Protein AF-B3PMC3-F1 (afdb_monomer_lite)

Sequence (1223 aa):
MNRSKKKKNTIAALTISTALLVSSTISGILYIKHRNSMKYKTAHHEPAIQTMSEEERKILESLCKRIEKVTNNLVVLDQKANGQLTESTPSQLELAKTLDELKKQLEEANKIQKELENVQKFPELLSKLASLETIISKSKKTKQELEIRISESNNEIKKQINNIEKTLKVLDERVAIEYDAKNIDELKSIVEKLKALENDVKGIESLANAIESIYKQEAMNLSSAVAMALFDAKIKQNDLEKLLQTEAALFEKLKSELERSIHDLIETQTAANEASTIDDKTEKYKNFEQTIEKIEKKLIKINEDAQNLKEQTNKDDIAVSVNNLTKKLNDAKANLKDKNQQLDNDKETNNNDTEEIIKVANDAIKQADDAIKDPSNKEKIAKTEDDLNDAIQNLEEQKDNLVGDSKNLNKIIEKIQEIEQKQVDLARAIERQEQSEDDQAKELASEADNLKTKLELLSKGLDPFDASKEYENKIKVVENKITSLEEGILKANSEASKLKENPHLKTSYDTLVKFKDEIKSKIQSLKSQINDAKNNLKSEYSTLKSQSDKVKQNLKNANSYEKLVALKDVIGEENGDKLFGQIKKIIVNITKFDIDNEFKELFSDVKKLETELKTINEEIDEKLTSIQEKIAKLIEGLSHQKAQLEKNTKFENIADDDVDALKLAIDTLEKELDKANKFKNDAISKRNSDPKIKAESETNFQLLEQTIKSSQTILETKKQTLSTQKNINESKVTTALQNSSEAKKLIDEAIKLPETSGDKIKQVSNSIQKAKEVNIELEKTKKELINDKENEKKIENELKELNEKLEQAQNHLKVLEEGESQKLNNIKVKLEKIKNSLTKAKDNLESKIDLKDKEDANENLKKVIDKAKVDLQSQKNALSTLQEESKKQDGQNNVDTIENLIENLEKQYNDLKKKIDQDKAENKRKTNEALNVAQNILKKATEAIKKSNADDDKEKKLNEALQDLNNQKNIFSNLINDVLKNDSENSQKIIKKNKELLEKITRIDKSILEHKSWKDFVKNKIKEIAELNNKWLTTKANIDRLKVNLNSYQINGGESIKFWLELWSDLNNNYRKPFKKWVEIANDPKYNSELWDRFDKQGNTWGGYEIDGFYKNILIDYIKTLSKYLLSNQGNLVFNNSEKSKFDDLIGVIQNNNESWKMTSEEWKKFYSDIIRLFTSISKHDNNQTYLSAVIIELKKLMNVTVKEIKWSEQINPNYRSFLNFG

Structure (mmCIF, N/CA/C/O backbone):
data_AF-B3PMC3-F1
#
_entry.id   AF-B3PMC3-F1
#
loop_
_atom_site.group_PDB
_atom_site.id
_atom_site.type_symbol
_atom_site.label_atom_id
_atom_site.label_alt_id
_atom_site.label_comp_id
_atom_site.label_asym_id
_atom_site.label_entity_id
_atom_site.label_seq_id
_atom_site.pdbx_PDB_ins_code
_atom_site.Cartn_x
_atom_site.Cartn_y
_atom_site.Cartn_z
_atom_site.occupancy
_atom_site.B_iso_or_equiv
_atom_site.auth_seq_id
_atom_site.auth_comp_id
_atom_site.auth_asym_id
_atom_site.auth_atom_id
_atom_site.pdbx_PDB_model_num
ATOM 1 N N . MET A 1 1 ? 35.800 -28.633 39.857 1.00 32.38 1 MET A N 1
ATOM 2 C CA . MET A 1 1 ? 37.085 -29.355 39.670 1.00 32.38 1 MET A CA 1
ATOM 3 C C . MET A 1 1 ? 36.782 -30.794 39.238 1.00 32.38 1 MET A C 1
ATOM 5 O O . MET A 1 1 ? 35.713 -31.274 39.569 1.00 32.38 1 MET A O 1
ATOM 9 N N . ASN A 1 2 ? 37.667 -31.433 38.463 1.00 28.02 2 ASN A N 1
ATOM 10 C CA . ASN A 1 2 ? 37.702 -32.857 38.057 1.00 28.02 2 ASN A CA 1
ATOM 11 C C . ASN A 1 2 ? 36.475 -33.803 38.247 1.00 28.02 2 ASN A C 1
ATOM 13 O O . ASN A 1 2 ? 36.180 -34.262 39.340 1.00 28.02 2 ASN A O 1
ATOM 17 N N . ARG A 1 3 ? 36.003 -34.325 37.102 1.00 28.84 3 ARG A N 1
ATOM 18 C CA . ARG A 1 3 ? 35.857 -35.771 36.796 1.00 28.84 3 ARG A CA 1
ATOM 19 C C . ARG A 1 3 ? 34.943 -36.680 37.665 1.00 28.84 3 ARG A C 1
ATOM 21 O O . ARG A 1 3 ? 35.450 -37.473 38.448 1.00 28.84 3 ARG A O 1
ATOM 28 N N . SER A 1 4 ? 33.753 -36.931 37.097 1.00 31.25 4 SER A N 1
ATOM 29 C CA . SER A 1 4 ? 33.357 -38.263 36.559 1.00 31.25 4 SER A CA 1
ATOM 30 C C . SER A 1 4 ? 32.906 -39.368 37.555 1.00 31.25 4 SER A C 1
ATOM 32 O O . SER A 1 4 ? 33.148 -39.257 38.743 1.00 31.25 4 SER A O 1
ATOM 34 N N . LYS A 1 5 ? 32.263 -40.483 37.150 1.00 34.94 5 LYS A N 1
ATOM 35 C CA . LYS A 1 5 ? 32.145 -41.105 35.809 1.00 34.94 5 LYS A CA 1
ATOM 36 C C . LYS A 1 5 ? 31.006 -42.141 35.751 1.00 34.94 5 LYS A C 1
ATOM 38 O O . LYS A 1 5 ? 30.934 -42.968 36.652 1.00 34.94 5 LYS A O 1
ATOM 43 N N . LYS A 1 6 ? 30.389 -42.291 34.562 1.00 35.09 6 LYS A N 1
ATOM 44 C CA . LYS A 1 6 ? 29.767 -43.551 34.066 1.00 35.09 6 LYS A CA 1
ATOM 45 C C . LYS A 1 6 ? 28.501 -44.013 34.848 1.00 35.09 6 LYS A C 1
ATOM 47 O O . LYS A 1 6 ? 28.249 -43.548 35.941 1.00 35.09 6 LYS A O 1
ATOM 52 N N . LYS A 1 7 ? 27.634 -44.894 34.325 1.00 32.88 7 LYS A N 1
ATOM 53 C CA . LYS A 1 7 ? 27.788 -45.959 33.307 1.00 32.88 7 LYS A CA 1
ATOM 54 C C . LYS A 1 7 ? 26.506 -46.081 32.442 1.00 32.88 7 LYS A C 1
ATOM 56 O O . LYS A 1 7 ? 25.456 -46.301 33.019 1.00 32.88 7 LYS A O 1
ATOM 61 N N . LYS A 1 8 ? 26.698 -46.186 31.111 1.00 33.25 8 LYS A N 1
ATOM 62 C CA . LYS A 1 8 ? 26.080 -47.195 30.200 1.00 33.25 8 LYS A CA 1
ATOM 63 C C . LYS A 1 8 ? 24.560 -47.099 29.925 1.00 33.25 8 LYS A C 1
ATOM 65 O O . LYS A 1 8 ? 23.857 -46.438 30.663 1.00 33.25 8 LYS A O 1
ATOM 70 N N . ASN A 1 9 ? 23.985 -47.709 28.878 1.00 29.28 9 ASN A N 1
ATOM 71 C CA . ASN A 1 9 ? 24.413 -48.628 27.788 1.00 29.28 9 ASN A CA 1
ATOM 72 C C . ASN A 1 9 ? 23.395 -48.411 26.612 1.00 29.28 9 ASN A C 1
ATOM 74 O O . ASN A 1 9 ? 22.323 -47.893 26.887 1.00 29.28 9 ASN A O 1
ATOM 78 N N . THR A 1 10 ? 23.531 -48.841 25.348 1.00 31.22 10 THR A N 1
ATOM 79 C CA . THR A 1 10 ? 24.672 -49.216 24.488 1.00 31.22 10 THR A CA 1
ATOM 80 C C . THR A 1 10 ? 24.152 -49.491 23.060 1.00 31.22 10 THR A C 1
ATOM 82 O O . THR A 1 10 ? 23.170 -50.200 22.907 1.00 31.22 10 THR A O 1
ATOM 85 N N . ILE A 1 11 ? 24.820 -48.909 22.055 1.00 30.14 11 ILE A N 1
ATOM 86 C CA . ILE A 1 11 ? 25.280 -49.502 20.776 1.00 30.14 11 ILE A CA 1
ATOM 87 C C . ILE A 1 11 ? 24.424 -50.623 20.140 1.00 30.14 11 ILE A C 1
ATOM 89 O O . ILE A 1 11 ? 24.364 -51.714 20.698 1.00 30.14 11 ILE A O 1
ATOM 93 N N . ALA A 1 12 ? 23.992 -50.425 18.882 1.00 26.56 12 ALA A N 1
ATOM 94 C CA . ALA A 1 12 ? 24.456 -51.194 17.702 1.00 26.56 12 ALA A CA 1
ATOM 95 C C . ALA A 1 12 ? 23.782 -50.724 16.383 1.00 26.56 12 ALA A C 1
ATOM 97 O O . ALA A 1 12 ? 22.643 -50.281 16.434 1.00 26.56 12 ALA A O 1
ATOM 98 N N . ALA A 1 13 ? 24.370 -50.829 15.179 1.00 26.39 13 ALA A N 1
ATOM 99 C CA . ALA A 1 13 ? 25.782 -50.960 14.774 1.00 26.39 13 ALA A CA 1
ATOM 100 C C . ALA A 1 13 ? 25.938 -50.851 13.225 1.00 26.39 13 ALA A C 1
ATOM 102 O O . ALA A 1 13 ? 25.211 -51.548 12.535 1.00 26.39 13 ALA A O 1
ATOM 103 N N . LEU A 1 14 ? 26.921 -50.053 12.748 1.00 29.80 14 LEU A N 1
ATOM 104 C CA . LEU A 1 14 ? 28.018 -50.383 11.784 1.00 29.80 14 LEU A CA 1
ATOM 105 C C . LEU A 1 14 ? 27.677 -50.972 10.371 1.00 29.80 14 LEU A C 1
ATOM 107 O O . LEU A 1 14 ? 26.610 -51.523 10.171 1.00 29.80 14 LEU A O 1
ATOM 111 N N . THR A 1 15 ? 28.506 -50.949 9.303 1.00 29.77 15 THR A N 1
ATOM 112 C CA . THR A 1 15 ? 29.877 -50.446 8.947 1.00 29.77 15 THR A CA 1
ATOM 113 C C . THR A 1 15 ? 29.912 -50.204 7.394 1.00 29.77 15 THR A C 1
ATOM 115 O O . THR A 1 15 ? 28.829 -50.138 6.829 1.00 29.77 15 THR A O 1
ATOM 118 N N . ILE A 1 16 ? 30.977 -50.050 6.571 1.00 29.36 16 ILE A N 1
ATOM 119 C CA . ILE A 1 16 ? 32.467 -50.156 6.606 1.00 29.36 16 ILE A CA 1
ATOM 120 C C . ILE A 1 16 ? 33.046 -49.305 5.429 1.00 29.36 16 ILE A C 1
ATOM 122 O O . ILE A 1 16 ? 32.295 -49.006 4.507 1.00 29.36 16 ILE A O 1
ATOM 126 N N . SER A 1 17 ? 34.345 -49.012 5.254 1.00 25.98 17 SER A N 1
ATOM 127 C CA . SER A 1 17 ? 35.303 -48.277 6.107 1.00 25.98 17 SER A CA 1
ATOM 128 C C . SER A 1 17 ? 36.523 -47.806 5.278 1.00 25.98 17 SER A C 1
ATOM 130 O O . SER A 1 17 ? 37.210 -48.629 4.688 1.00 25.98 17 SER A O 1
ATOM 132 N N . THR A 1 18 ? 36.834 -46.506 5.337 1.00 26.75 18 THR A N 1
ATOM 133 C CA . THR A 1 18 ? 38.152 -45.953 5.741 1.00 26.75 18 THR A CA 1
ATOM 134 C C . THR A 1 18 ? 39.466 -46.431 5.087 1.00 26.75 18 THR A C 1
ATOM 136 O O . THR A 1 18 ? 39.895 -47.564 5.285 1.00 26.75 18 THR A O 1
ATOM 139 N N . ALA A 1 19 ? 40.250 -45.473 4.568 1.00 21.84 19 ALA A N 1
ATOM 140 C CA . ALA A 1 19 ? 41.716 -45.543 4.531 1.00 21.84 19 ALA A CA 1
ATOM 141 C C . ALA A 1 19 ? 42.356 -44.161 4.818 1.00 21.84 19 ALA A C 1
ATOM 143 O O . ALA A 1 19 ? 42.119 -43.210 4.086 1.00 21.84 19 ALA A O 1
ATOM 144 N N . LEU A 1 20 ? 43.083 -44.091 5.945 1.00 22.45 20 LEU A N 1
ATOM 145 C CA . LEU A 1 20 ? 44.455 -43.578 6.171 1.00 22.45 20 LEU A CA 1
ATOM 146 C C . LEU A 1 20 ? 44.995 -42.358 5.368 1.00 22.45 20 LEU A C 1
ATOM 148 O O . LEU A 1 20 ? 44.765 -42.272 4.174 1.00 22.45 20 LEU A O 1
ATOM 152 N N . LEU A 1 21 ? 45.927 -41.499 5.820 1.00 25.72 21 LEU A N 1
ATOM 153 C CA . LEU A 1 21 ? 46.529 -40.997 7.084 1.00 25.72 21 LEU A CA 1
ATOM 154 C C . LEU A 1 21 ? 47.961 -40.484 6.732 1.00 25.72 21 LEU A C 1
ATOM 156 O O . LEU A 1 21 ? 48.603 -41.061 5.862 1.00 25.72 21 LEU A O 1
ATOM 160 N N . VAL A 1 22 ? 48.498 -39.519 7.501 1.00 29.14 22 VAL A N 1
ATOM 161 C CA . VAL A 1 22 ? 49.929 -39.090 7.586 1.00 29.14 22 VAL A CA 1
ATOM 162 C C . VAL A 1 22 ? 50.485 -38.087 6.542 1.00 29.14 22 VAL A C 1
ATOM 164 O O . VAL A 1 22 ? 50.165 -38.106 5.361 1.00 29.14 22 VAL A O 1
ATOM 167 N N . SER A 1 23 ? 51.418 -37.259 7.048 1.00 24.73 23 SER A N 1
ATOM 168 C CA . SER A 1 23 ? 52.252 -36.196 6.444 1.00 24.73 23 SER A CA 1
ATOM 169 C C . SER A 1 23 ? 51.549 -34.842 6.225 1.00 24.73 23 SER A C 1
ATOM 171 O O . SER A 1 23 ? 50.578 -34.775 5.489 1.00 24.73 23 SER A O 1
ATOM 173 N N . SER A 1 24 ? 51.865 -33.692 6.844 1.00 25.14 24 SER A N 1
ATOM 174 C CA . SER A 1 24 ? 52.967 -33.110 7.653 1.00 25.14 24 SER A CA 1
ATOM 175 C C . SER A 1 24 ? 53.529 -31.869 6.946 1.00 25.14 24 SER A C 1
ATOM 177 O O . SER A 1 24 ? 54.062 -31.963 5.845 1.00 25.14 24 SER A O 1
ATOM 179 N N . THR A 1 25 ? 53.460 -30.715 7.606 1.00 36.19 25 THR A N 1
ATOM 180 C CA . THR A 1 25 ? 54.130 -29.460 7.213 1.00 36.19 25 THR A CA 1
ATOM 181 C C . THR A 1 25 ? 55.659 -29.571 7.251 1.00 36.19 25 THR A C 1
ATOM 183 O O . THR A 1 25 ? 56.139 -30.257 8.150 1.00 36.19 25 THR A O 1
ATOM 186 N N . ILE A 1 26 ? 56.396 -28.812 6.412 1.00 28.94 26 ILE A N 1
ATOM 187 C CA . ILE A 1 26 ? 57.585 -27.982 6.777 1.00 28.94 26 ILE A CA 1
ATOM 188 C C . ILE A 1 26 ? 58.262 -27.303 5.549 1.00 28.94 26 ILE A C 1
ATOM 190 O O . ILE A 1 26 ? 58.261 -27.847 4.453 1.00 28.94 26 ILE A O 1
ATOM 194 N N . SER A 1 27 ? 58.812 -26.099 5.779 1.00 24.50 27 SER A N 1
ATOM 195 C CA . SER A 1 27 ? 59.827 -25.298 5.040 1.00 24.50 27 SER A CA 1
ATOM 196 C C . SER A 1 27 ? 60.037 -25.416 3.513 1.00 24.50 27 SER A C 1
ATOM 198 O O . SER A 1 27 ? 60.601 -26.378 3.011 1.00 24.50 27 SER A O 1
ATOM 200 N N . GLY A 1 28 ? 59.805 -24.311 2.792 1.00 27.91 28 GLY A N 1
ATOM 201 C CA . GLY A 1 28 ? 60.769 -23.194 2.716 1.00 27.91 28 GLY A CA 1
ATOM 202 C C . GLY A 1 28 ? 62.170 -23.417 2.098 1.00 27.91 28 GLY A C 1
ATOM 203 O O . GLY A 1 28 ? 63.045 -23.967 2.751 1.00 27.91 28 GLY A O 1
ATOM 204 N N . ILE A 1 29 ? 62.392 -22.774 0.938 1.00 34.53 29 ILE A N 1
ATOM 205 C CA . ILE A 1 29 ? 63.663 -22.226 0.391 1.00 34.53 29 ILE A CA 1
ATOM 206 C C . ILE A 1 29 ? 64.835 -23.199 0.126 1.00 34.53 29 ILE A C 1
ATOM 208 O O . ILE A 1 29 ? 65.545 -23.598 1.043 1.00 34.53 29 ILE A O 1
ATOM 212 N N . LEU A 1 30 ? 65.205 -23.351 -1.158 1.00 26.47 30 LEU A N 1
ATOM 213 C CA . LEU A 1 30 ? 66.601 -23.163 -1.597 1.00 26.47 30 LEU A CA 1
ATOM 214 C C . LEU A 1 30 ? 66.722 -22.808 -3.095 1.00 26.47 30 LEU A C 1
ATOM 216 O O . LEU A 1 30 ? 65.761 -22.867 -3.857 1.00 26.47 30 LEU A O 1
ATOM 220 N N . TYR A 1 31 ? 67.918 -22.365 -3.477 1.00 29.34 31 TYR A N 1
ATOM 221 C CA . TYR A 1 31 ? 68.288 -21.628 -4.692 1.00 29.34 31 TYR A CA 1
ATOM 222 C C . TYR A 1 31 ? 69.411 -22.378 -5.421 1.00 29.34 31 TYR A C 1
ATOM 224 O O . TYR A 1 31 ? 70.266 -22.918 -4.726 1.00 29.34 31 TYR A O 1
ATOM 232 N N . ILE A 1 32 ? 69.474 -22.367 -6.766 1.00 27.61 32 ILE A N 1
ATOM 233 C CA . ILE A 1 32 ? 70.730 -22.477 -7.555 1.00 27.61 32 ILE A CA 1
ATOM 234 C C . ILE A 1 32 ? 70.506 -22.231 -9.064 1.00 27.61 32 ILE A C 1
ATOM 236 O O . ILE A 1 32 ? 69.381 -22.223 -9.557 1.00 27.61 32 ILE A O 1
ATOM 240 N N . LYS A 1 33 ? 71.603 -21.947 -9.782 1.00 30.70 33 LYS A N 1
ATOM 241 C CA . LYS A 1 33 ? 71.683 -21.417 -11.156 1.00 30.70 33 LYS A CA 1
ATOM 242 C C . LYS A 1 33 ? 72.800 -22.137 -11.944 1.00 30.70 33 LYS A C 1
ATOM 244 O O . LYS A 1 33 ? 73.803 -22.502 -11.339 1.00 30.70 33 LYS A O 1
ATOM 249 N N . HIS A 1 34 ? 72.671 -22.223 -13.279 1.00 28.80 34 HIS A N 1
ATOM 250 C CA . HIS A 1 34 ? 73.564 -22.930 -14.239 1.00 28.80 34 HIS A CA 1
ATOM 251 C C . HIS A 1 34 ? 73.453 -24.480 -14.215 1.00 28.80 34 HIS A C 1
ATOM 253 O O . HIS A 1 34 ? 72.947 -25.037 -13.252 1.00 28.80 34 HIS A O 1
ATOM 259 N N . ARG A 1 35 ? 73.846 -25.238 -15.262 1.00 27.30 35 ARG A N 1
ATOM 260 C CA . ARG A 1 35 ? 74.753 -24.939 -16.405 1.00 27.30 35 ARG A CA 1
ATOM 261 C C . ARG A 1 35 ? 74.324 -25.610 -17.737 1.00 27.30 35 ARG A C 1
ATOM 263 O O . ARG A 1 35 ? 73.347 -26.343 -17.787 1.00 27.30 35 ARG A O 1
ATOM 270 N N . ASN A 1 36 ? 75.052 -25.310 -18.817 1.00 34.75 36 ASN A N 1
ATOM 271 C CA . ASN A 1 36 ? 74.723 -25.617 -20.217 1.00 34.75 36 ASN A CA 1
ATOM 272 C C . ASN A 1 36 ? 74.871 -27.092 -20.663 1.00 34.75 36 ASN A C 1
ATOM 274 O O . ASN A 1 36 ? 75.700 -27.837 -20.152 1.00 34.75 36 ASN A O 1
ATOM 278 N N . SER A 1 37 ? 74.203 -27.366 -21.794 1.00 31.33 37 SER A N 1
ATOM 279 C CA . SER A 1 37 ? 74.571 -28.274 -22.900 1.00 31.33 37 SER A CA 1
ATOM 280 C C . SER A 1 37 ? 74.574 -29.797 -22.707 1.00 31.33 37 SER A C 1
ATOM 282 O O . SER A 1 37 ? 75.491 -30.359 -22.120 1.00 31.33 37 SER A O 1
ATOM 284 N N . MET A 1 38 ? 73.714 -30.460 -23.490 1.00 27.42 38 MET A N 1
ATOM 285 C CA . MET A 1 38 ? 74.156 -31.459 -24.476 1.00 27.42 38 MET A CA 1
ATOM 286 C C . MET A 1 38 ? 73.378 -31.295 -25.792 1.00 27.42 38 MET A C 1
ATOM 288 O O . MET A 1 38 ? 72.289 -30.727 -25.812 1.00 27.42 38 MET A O 1
ATOM 292 N N . LYS A 1 39 ? 73.965 -31.756 -26.902 1.00 33.16 39 LYS A N 1
ATOM 293 C CA . LYS A 1 39 ? 73.324 -31.803 -28.226 1.00 33.16 39 LYS A CA 1
ATOM 294 C C . LYS A 1 39 ? 72.638 -33.155 -28.403 1.00 33.16 39 LYS A C 1
ATOM 296 O O . LYS A 1 39 ? 73.288 -34.167 -28.167 1.00 33.16 39 LYS A O 1
ATOM 301 N N . TYR A 1 40 ? 71.441 -33.174 -28.983 1.00 27.67 40 TYR A N 1
ATOM 302 C CA . TYR A 1 40 ? 70.989 -34.315 -29.782 1.00 27.67 40 TYR A CA 1
ATOM 303 C C . TYR A 1 40 ? 70.593 -33.843 -31.184 1.00 27.67 40 TYR A C 1
ATOM 305 O O . TYR A 1 40 ? 69.854 -32.878 -31.348 1.00 27.67 40 TYR A O 1
ATOM 313 N N . LYS A 1 41 ? 71.161 -34.502 -32.200 1.00 37.25 41 LYS A N 1
ATOM 314 C CA . LYS A 1 41 ? 70.825 -34.335 -33.619 1.00 37.25 41 LYS A CA 1
ATOM 315 C C . LYS A 1 41 ? 69.852 -35.446 -34.007 1.00 37.25 41 LYS A C 1
ATOM 317 O O . LYS A 1 41 ? 70.269 -36.599 -34.000 1.00 37.25 41 LYS A O 1
ATOM 322 N N . THR A 1 42 ? 68.625 -35.101 -34.384 1.00 29.50 42 THR A N 1
ATOM 323 C CA . THR A 1 42 ? 67.698 -35.832 -35.286 1.00 29.50 42 THR A CA 1
ATOM 324 C C . THR A 1 42 ? 66.349 -35.100 -35.236 1.00 29.50 42 THR A C 1
ATOM 326 O O . THR A 1 42 ? 65.939 -34.689 -34.160 1.00 29.50 42 THR A O 1
ATOM 329 N N . ALA A 1 43 ? 65.624 -34.862 -36.328 1.00 27.09 43 ALA A N 1
ATOM 330 C CA . ALA A 1 43 ? 65.971 -34.920 -37.752 1.00 27.09 43 ALA A CA 1
ATOM 331 C C . ALA A 1 43 ? 65.150 -33.847 -38.506 1.00 27.09 43 ALA A C 1
ATOM 333 O O . ALA A 1 43 ? 64.180 -33.327 -37.960 1.00 27.09 43 ALA A O 1
ATOM 334 N N . HIS A 1 44 ? 65.506 -33.516 -39.753 1.00 36.19 44 HIS A N 1
ATOM 335 C CA . HIS A 1 44 ? 64.640 -32.680 -40.597 1.00 36.19 44 HIS A CA 1
ATOM 336 C C . HIS A 1 44 ? 63.332 -33.416 -40.901 1.00 36.19 44 HIS A C 1
ATOM 338 O O . HIS A 1 44 ? 63.376 -34.424 -41.601 1.00 36.19 44 HIS A O 1
ATOM 344 N N . HIS A 1 45 ? 62.199 -32.864 -40.467 1.00 29.70 45 HIS A N 1
ATOM 345 C CA . HIS A 1 45 ? 60.888 -33.014 -41.105 1.00 29.70 45 HIS A CA 1
ATOM 346 C C . HIS A 1 45 ? 60.090 -31.724 -40.862 1.00 29.70 45 HIS A C 1
ATOM 348 O O . HIS A 1 45 ? 59.374 -31.587 -39.873 1.00 29.70 45 HIS A O 1
ATOM 354 N N . GLU A 1 46 ? 60.236 -30.759 -41.770 1.00 39.41 46 GLU A N 1
ATOM 355 C CA . GLU A 1 46 ? 59.170 -29.785 -42.015 1.00 39.41 46 GLU A CA 1
ATOM 356 C C . GLU A 1 46 ? 58.036 -30.499 -42.759 1.00 39.41 46 GLU A C 1
ATOM 358 O O . GLU A 1 46 ? 58.303 -31.267 -43.688 1.00 39.41 46 GLU A O 1
ATOM 363 N N . PRO A 1 47 ? 56.776 -30.211 -42.411 1.00 40.75 47 PRO A N 1
ATOM 364 C CA . PRO A 1 47 ? 55.736 -30.186 -43.428 1.00 40.75 47 PRO A CA 1
ATOM 365 C C . PRO A 1 47 ? 54.932 -28.876 -43.399 1.00 40.75 47 PRO A C 1
ATOM 367 O O . PRO A 1 47 ? 54.112 -28.639 -42.519 1.00 40.75 47 PRO A O 1
ATOM 370 N N . ALA A 1 48 ? 55.137 -28.070 -44.443 1.00 39.50 48 ALA A N 1
ATOM 371 C CA . ALA A 1 48 ? 54.125 -27.221 -45.077 1.00 39.50 48 ALA A CA 1
ATOM 372 C C . ALA A 1 48 ? 53.265 -26.281 -44.194 1.00 39.50 48 ALA A C 1
ATOM 374 O O . ALA A 1 48 ? 52.045 -26.418 -44.136 1.00 39.50 48 ALA A O 1
ATOM 375 N N . ILE A 1 49 ? 53.863 -25.191 -43.693 1.00 37.78 49 ILE A N 1
ATOM 376 C CA . ILE A 1 49 ? 53.138 -23.917 -43.469 1.00 37.78 49 ILE A CA 1
ATOM 377 C C . ILE A 1 49 ? 53.474 -22.941 -44.618 1.00 37.78 49 ILE A C 1
ATOM 379 O O . ILE A 1 49 ? 53.994 -21.850 -44.409 1.00 37.78 49 ILE A O 1
ATOM 383 N N . GLN A 1 50 ? 53.255 -23.378 -45.866 1.00 44.38 50 GLN A N 1
ATOM 384 C CA . GLN A 1 50 ? 53.585 -22.610 -47.085 1.00 44.38 50 GLN A CA 1
ATOM 385 C C . GLN A 1 50 ? 52.482 -22.615 -48.164 1.00 44.38 50 GLN A C 1
ATOM 387 O O . GLN A 1 50 ? 52.708 -22.147 -49.276 1.00 44.38 50 GLN A O 1
ATOM 392 N N . THR A 1 51 ? 51.277 -23.102 -47.851 1.00 48.38 51 THR A N 1
ATOM 393 C CA . THR A 1 51 ? 50.132 -23.125 -48.787 1.00 48.38 51 THR A CA 1
ATOM 394 C C . THR A 1 51 ? 48.817 -22.665 -48.145 1.00 48.38 51 THR A C 1
ATOM 396 O O . THR A 1 51 ? 47.758 -23.174 -48.497 1.00 48.38 51 THR A O 1
ATOM 399 N N . MET A 1 52 ? 48.874 -21.731 -47.189 1.00 49.62 52 MET A N 1
ATOM 400 C CA . MET A 1 52 ? 47.692 -20.997 -46.713 1.00 49.62 52 MET A CA 1
ATOM 401 C C . MET A 1 52 ? 47.636 -19.619 -47.368 1.00 49.62 52 MET A C 1
ATOM 403 O O . MET A 1 52 ? 48.641 -18.907 -47.414 1.00 49.62 52 MET A O 1
ATOM 407 N N . SER A 1 53 ? 46.450 -19.223 -47.814 1.00 57.94 53 SER A N 1
ATOM 408 C CA . SER A 1 53 ? 46.151 -17.845 -48.191 1.00 57.94 53 SER A CA 1
ATOM 409 C C . SER A 1 53 ? 46.037 -16.930 -46.964 1.00 57.94 53 SER A C 1
ATOM 411 O O . SER A 1 53 ? 45.758 -17.357 -45.840 1.00 57.94 53 SER A O 1
ATOM 413 N N . GLU A 1 54 ? 46.206 -15.626 -47.188 1.00 62.78 54 GLU A N 1
ATOM 414 C CA . GLU A 1 54 ? 46.031 -14.600 -46.152 1.00 62.78 54 GLU A CA 1
ATOM 415 C C . GLU A 1 54 ? 44.579 -14.531 -45.632 1.00 62.78 54 GLU A C 1
ATOM 417 O O . GLU A 1 54 ? 44.337 -14.101 -44.504 1.00 62.78 54 GLU A O 1
ATOM 422 N N . GLU A 1 55 ? 43.608 -14.982 -46.431 1.00 62.66 55 GLU A N 1
ATOM 423 C CA . GLU A 1 55 ? 42.194 -15.062 -46.055 1.00 62.66 55 GLU A CA 1
ATOM 424 C C . GLU A 1 55 ? 41.922 -16.273 -45.153 1.00 62.66 55 GLU A C 1
ATOM 426 O O . GLU A 1 55 ? 41.328 -16.109 -44.087 1.00 62.66 55 GLU A O 1
ATOM 431 N N . GLU A 1 56 ? 42.453 -17.456 -45.488 1.00 60.59 56 GLU A N 1
ATOM 432 C CA . GLU A 1 56 ? 42.413 -18.626 -44.598 1.00 60.59 56 GLU A CA 1
ATOM 433 C C . GLU A 1 56 ? 43.077 -18.322 -43.249 1.00 60.59 56 GLU A C 1
ATOM 435 O O . GLU A 1 56 ? 42.529 -18.680 -42.207 1.00 60.59 56 GLU A O 1
ATOM 440 N N . ARG A 1 57 ? 44.203 -17.592 -43.237 1.00 66.94 57 ARG A N 1
ATOM 441 C CA . ARG A 1 57 ? 44.878 -17.169 -41.997 1.00 66.94 57 ARG A CA 1
ATOM 442 C C . ARG A 1 57 ? 44.002 -16.258 -41.129 1.00 66.94 57 ARG A C 1
ATOM 444 O O . ARG A 1 57 ? 43.937 -16.451 -39.916 1.00 66.94 57 ARG A O 1
ATOM 451 N N . LYS A 1 58 ? 43.286 -15.304 -41.731 1.00 73.12 58 LYS A N 1
ATOM 452 C CA . LYS A 1 58 ? 42.358 -14.407 -41.012 1.00 73.12 58 LYS A CA 1
ATOM 453 C C . LYS A 1 58 ? 41.124 -15.138 -40.481 1.00 73.12 58 LYS A C 1
ATOM 455 O O . LYS A 1 58 ? 40.678 -14.842 -39.373 1.00 73.12 58 LYS A O 1
ATOM 460 N N . ILE A 1 59 ? 40.603 -16.112 -41.229 1.00 70.56 59 ILE A N 1
ATOM 461 C CA . ILE A 1 59 ? 39.516 -16.990 -40.770 1.00 70.56 59 ILE A CA 1
ATOM 462 C C . ILE A 1 59 ? 39.993 -17.836 -39.577 1.00 70.56 59 ILE A C 1
ATOM 464 O O . ILE A 1 59 ? 39.301 -17.891 -38.558 1.00 70.56 59 ILE A O 1
ATOM 468 N N . LEU A 1 60 ? 41.203 -18.405 -39.654 1.00 71.44 60 LEU A N 1
ATOM 469 C CA . LEU A 1 60 ? 41.833 -19.173 -38.574 1.00 71.44 60 LEU A CA 1
ATOM 470 C C . LEU A 1 60 ? 41.986 -18.340 -37.289 1.00 71.44 60 LEU A C 1
ATOM 472 O O . LEU A 1 60 ? 41.557 -18.766 -36.218 1.00 71.44 60 LEU A O 1
ATOM 476 N N . GLU A 1 61 ? 42.543 -17.127 -37.393 1.00 74.31 61 GLU A N 1
ATOM 477 C CA . GLU A 1 61 ? 42.673 -16.209 -36.255 1.00 74.31 61 GLU A CA 1
ATOM 478 C C . GLU A 1 61 ? 41.317 -15.826 -35.651 1.00 74.31 61 GLU A C 1
ATOM 480 O O . GLU A 1 61 ? 41.184 -15.778 -34.427 1.00 74.31 61 GLU A O 1
ATOM 485 N N . SER A 1 62 ? 40.315 -15.544 -36.489 1.00 77.50 62 SER A N 1
ATOM 486 C CA . SER A 1 62 ? 38.969 -15.161 -36.049 1.00 77.50 62 SER A CA 1
ATOM 487 C C . SER A 1 62 ? 38.293 -16.285 -35.255 1.00 77.50 62 SER A C 1
ATOM 489 O O . SER A 1 62 ? 37.758 -16.050 -34.168 1.00 77.50 62 SER A O 1
ATOM 491 N N . LEU A 1 63 ? 38.394 -17.526 -35.744 1.00 77.75 63 LEU A N 1
ATOM 492 C CA . LEU A 1 63 ? 37.886 -18.714 -35.056 1.00 77.75 63 LEU A CA 1
ATOM 493 C C . LEU A 1 63 ? 38.634 -18.966 -33.740 1.00 77.75 63 LEU A C 1
ATOM 495 O O . LEU A 1 63 ? 37.990 -19.124 -32.705 1.00 77.75 63 LEU A O 1
ATOM 499 N N . CYS A 1 64 ? 39.969 -18.900 -33.737 1.00 76.81 64 CYS A N 1
ATOM 500 C CA . CYS A 1 64 ? 40.775 -19.003 -32.515 1.00 76.81 64 CYS A CA 1
ATOM 501 C C . CYS A 1 64 ? 40.376 -17.960 -31.456 1.00 76.81 64 CYS A C 1
ATOM 503 O O . CYS A 1 64 ? 40.175 -18.318 -30.296 1.00 76.81 64 CYS A O 1
ATOM 505 N N . LYS A 1 65 ? 40.188 -16.694 -31.853 1.00 81.56 65 LYS A N 1
ATOM 506 C CA . LYS A 1 65 ? 39.764 -15.603 -30.957 1.00 81.56 65 LYS A CA 1
ATOM 507 C C . LYS A 1 65 ? 38.331 -15.795 -30.436 1.00 81.56 65 LYS A C 1
ATOM 509 O O . LYS A 1 65 ? 38.062 -15.479 -29.276 1.00 81.56 65 LYS A O 1
ATOM 514 N N . ARG A 1 66 ? 37.410 -16.351 -31.239 1.00 82.81 66 ARG A N 1
ATOM 515 C CA . ARG A 1 66 ? 36.056 -16.739 -30.781 1.00 82.81 66 ARG A CA 1
ATOM 516 C C . ARG A 1 66 ? 36.098 -17.892 -29.776 1.00 82.81 66 ARG A C 1
ATOM 518 O O . ARG A 1 66 ? 35.460 -17.781 -28.731 1.00 82.81 66 ARG A O 1
ATOM 525 N N . ILE A 1 67 ? 36.880 -18.943 -30.046 1.00 84.19 67 ILE A N 1
ATOM 526 C CA . ILE A 1 67 ? 37.068 -20.077 -29.126 1.00 84.19 67 ILE A CA 1
ATOM 527 C C . ILE A 1 67 ? 37.616 -19.591 -27.782 1.00 84.19 67 ILE A C 1
ATOM 529 O O . ILE A 1 67 ? 37.038 -19.908 -26.746 1.00 84.19 67 ILE A O 1
ATOM 533 N N . GLU A 1 68 ? 38.684 -18.789 -27.779 1.00 82.81 68 GLU A N 1
ATOM 534 C CA . GLU A 1 68 ? 39.281 -18.252 -26.547 1.00 82.81 68 GLU A CA 1
ATOM 535 C C . GLU A 1 68 ? 38.291 -17.394 -25.755 1.00 82.81 68 GLU A C 1
ATOM 537 O O . GLU A 1 68 ? 38.144 -17.587 -24.549 1.00 82.81 68 GLU A O 1
ATOM 542 N N . LYS A 1 69 ? 37.552 -16.497 -26.424 1.00 85.69 69 LYS A N 1
ATOM 543 C CA . LYS A 1 69 ? 36.543 -15.652 -25.770 1.00 85.69 69 LYS A CA 1
ATOM 544 C C . LYS A 1 69 ? 35.450 -16.484 -25.093 1.00 85.69 69 LYS A C 1
ATOM 546 O O . LYS A 1 69 ? 35.142 -16.242 -23.930 1.00 85.69 69 LYS A O 1
ATOM 551 N N . VAL A 1 70 ? 34.883 -17.470 -25.791 1.00 88.00 70 VAL A N 1
ATOM 552 C CA . VAL A 1 70 ? 33.810 -18.318 -25.241 1.00 88.00 70 VAL A CA 1
ATOM 553 C C . VAL A 1 70 ? 34.339 -19.263 -24.158 1.00 88.00 70 VAL A C 1
ATOM 555 O O . VAL A 1 70 ? 33.680 -19.433 -23.136 1.00 88.00 70 VAL A O 1
ATOM 558 N N . THR A 1 71 ? 35.555 -19.798 -24.311 1.00 85.25 71 THR A N 1
ATOM 559 C CA . THR A 1 71 ? 36.217 -20.616 -23.278 1.00 85.25 71 THR A CA 1
ATOM 560 C C . THR A 1 71 ? 36.423 -19.811 -21.993 1.00 85.25 71 THR A C 1
ATOM 562 O O . THR A 1 71 ? 36.048 -20.272 -20.918 1.00 85.25 71 THR A O 1
ATOM 565 N N . ASN A 1 72 ? 36.948 -18.585 -22.094 1.00 87.62 72 ASN A N 1
ATOM 566 C CA . ASN A 1 72 ? 37.172 -17.711 -20.940 1.00 87.62 72 ASN A CA 1
ATOM 567 C C . ASN A 1 72 ? 35.854 -17.285 -20.276 1.00 87.62 72 ASN A C 1
ATOM 569 O O . ASN A 1 72 ? 35.748 -17.334 -19.052 1.00 87.62 72 ASN A O 1
ATOM 573 N N . ASN A 1 73 ? 34.834 -16.929 -21.064 1.00 90.19 73 ASN A N 1
ATOM 574 C CA . ASN A 1 73 ? 33.505 -16.603 -20.542 1.00 90.19 73 ASN A CA 1
ATOM 575 C C . ASN A 1 73 ? 32.894 -17.786 -19.775 1.00 90.19 73 ASN A C 1
ATOM 577 O O . ASN A 1 73 ? 32.395 -17.604 -18.666 1.00 90.19 73 ASN A O 1
ATOM 581 N N . LEU A 1 74 ? 32.960 -19.000 -20.335 1.00 88.94 74 LEU A N 1
ATOM 582 C CA . LEU A 1 74 ? 32.481 -20.206 -19.662 1.00 88.94 74 LEU A CA 1
ATOM 583 C C . LEU A 1 74 ? 33.277 -20.501 -18.385 1.00 88.94 74 LEU A C 1
ATOM 585 O O . LEU A 1 74 ? 32.654 -20.807 -17.380 1.00 88.94 74 LEU A O 1
ATOM 589 N N . VAL A 1 75 ? 34.607 -20.344 -18.369 1.00 87.12 75 VAL A N 1
ATOM 590 C CA . VAL A 1 75 ? 35.423 -20.498 -17.144 1.00 87.12 75 VAL A CA 1
ATOM 591 C C . VAL A 1 75 ? 34.997 -19.519 -16.045 1.00 87.12 75 VAL A C 1
ATOM 593 O O . VAL A 1 75 ? 34.849 -19.928 -14.896 1.00 87.12 75 VAL A O 1
ATOM 596 N N . VAL A 1 76 ? 34.770 -18.244 -16.378 1.00 87.38 76 VAL A N 1
ATOM 597 C CA . VAL A 1 76 ? 34.339 -17.228 -15.400 1.00 87.38 76 VAL A CA 1
ATOM 598 C C . VAL A 1 76 ? 32.933 -17.525 -14.870 1.00 87.38 76 VAL A C 1
ATOM 600 O O . VAL A 1 76 ? 32.701 -17.417 -13.668 1.00 87.38 76 VAL A O 1
ATOM 603 N N . LEU A 1 77 ? 32.004 -17.946 -15.733 1.00 87.50 77 LEU A N 1
ATOM 604 C CA . LEU A 1 77 ? 30.646 -18.317 -15.321 1.00 87.50 77 LEU A CA 1
ATOM 605 C C . LEU A 1 77 ? 30.613 -19.627 -14.521 1.00 87.50 77 LEU A C 1
ATOM 607 O O . LEU A 1 77 ? 29.865 -19.717 -13.554 1.00 87.50 77 LEU A O 1
ATOM 611 N N . ASP A 1 78 ? 31.448 -20.608 -14.866 1.00 84.44 78 ASP A N 1
ATOM 612 C CA . ASP A 1 78 ? 31.625 -21.860 -14.120 1.00 84.44 78 ASP A CA 1
ATOM 613 C C . ASP A 1 78 ? 32.176 -21.575 -12.711 1.00 84.44 78 ASP A C 1
ATOM 615 O O . ASP A 1 78 ? 31.663 -22.108 -11.731 1.00 84.44 78 ASP A O 1
ATOM 619 N N . GLN A 1 79 ? 33.142 -20.657 -12.577 1.00 85.31 79 GLN A N 1
ATOM 620 C CA . GLN A 1 79 ? 33.649 -20.194 -11.277 1.00 85.31 79 GLN A CA 1
ATOM 621 C C . GLN A 1 79 ? 32.596 -19.416 -10.470 1.00 85.31 79 GLN A C 1
ATOM 623 O O . GLN A 1 79 ? 32.407 -19.711 -9.290 1.00 85.31 79 GLN A O 1
ATOM 628 N N . LYS A 1 80 ? 31.882 -18.466 -11.095 1.00 87.00 80 LYS A N 1
ATOM 629 C CA . LYS A 1 80 ? 30.788 -17.690 -10.475 1.00 87.00 80 LYS A CA 1
ATOM 630 C C . LYS A 1 80 ? 29.689 -18.616 -9.941 1.00 87.00 80 LYS A C 1
ATOM 632 O O . LYS A 1 80 ? 29.322 -18.525 -8.773 1.00 87.00 80 LYS A O 1
ATOM 637 N N . ALA A 1 81 ? 29.234 -19.552 -10.773 1.00 84.94 81 ALA A N 1
ATOM 638 C CA . ALA A 1 81 ? 28.212 -20.531 -10.429 1.00 84.94 81 ALA A CA 1
ATOM 639 C C . ALA A 1 81 ? 28.658 -21.493 -9.321 1.00 84.94 81 ALA A C 1
ATOM 641 O O . ALA A 1 81 ? 27.896 -21.729 -8.390 1.00 84.94 81 ALA A O 1
ATOM 642 N N . ASN A 1 82 ? 29.888 -22.020 -9.370 1.00 83.69 82 ASN A N 1
ATOM 643 C CA . ASN A 1 82 ? 30.406 -22.872 -8.294 1.00 83.69 82 ASN A CA 1
ATOM 644 C C . ASN A 1 82 ? 30.534 -22.105 -6.966 1.00 83.69 82 ASN A C 1
ATOM 646 O O . ASN A 1 82 ? 30.245 -22.676 -5.919 1.00 83.69 82 ASN A O 1
ATOM 650 N N . GLY A 1 83 ? 30.882 -20.812 -6.997 1.00 83.00 83 GLY A N 1
ATOM 651 C CA . GLY A 1 83 ? 30.821 -19.940 -5.819 1.00 83.00 83 GLY A CA 1
ATOM 652 C C . GLY A 1 83 ? 29.413 -19.897 -5.218 1.00 83.00 83 GLY A C 1
ATOM 653 O O . GLY A 1 83 ? 29.221 -20.328 -4.081 1.00 83.00 83 GLY A O 1
ATOM 654 N N . GLN A 1 84 ? 28.423 -19.490 -6.017 1.00 82.94 84 GLN A N 1
ATOM 655 C CA . GLN A 1 84 ? 27.012 -19.408 -5.609 1.00 82.94 84 GLN A CA 1
ATOM 656 C C . GLN A 1 84 ? 26.450 -20.759 -5.122 1.00 82.94 84 GLN A C 1
ATOM 658 O O . GLN A 1 84 ? 25.700 -20.812 -4.152 1.00 82.94 84 GLN A O 1
ATOM 663 N N . LEU A 1 85 ? 26.837 -21.876 -5.748 1.00 80.69 85 LEU A N 1
ATOM 664 C CA . LEU A 1 85 ? 26.434 -23.228 -5.333 1.00 80.69 85 LEU A CA 1
ATOM 665 C C . LEU A 1 85 ? 26.989 -23.638 -3.957 1.00 80.69 85 LEU A C 1
ATOM 667 O O . LEU A 1 85 ? 26.396 -24.500 -3.308 1.00 80.69 85 LEU A O 1
ATOM 671 N N . THR A 1 86 ? 28.093 -23.032 -3.503 1.00 80.06 86 THR A N 1
ATOM 672 C CA . THR A 1 86 ? 28.677 -23.280 -2.168 1.00 80.06 86 THR A CA 1
ATOM 673 C C . THR A 1 86 ? 28.145 -22.367 -1.061 1.00 80.06 86 THR A C 1
ATOM 675 O O . THR A 1 86 ? 28.457 -22.591 0.109 1.00 80.06 86 THR A O 1
ATOM 678 N N . GLU A 1 87 ? 27.320 -21.370 -1.388 1.00 75.50 87 GLU A N 1
ATOM 679 C CA . GLU A 1 87 ? 26.657 -20.533 -0.386 1.00 75.50 87 GLU A CA 1
ATOM 680 C C . GLU A 1 87 ? 25.596 -21.337 0.390 1.00 75.50 87 GLU A C 1
ATOM 682 O O . GLU A 1 87 ? 24.939 -22.241 -0.136 1.00 75.50 87 GLU A O 1
ATOM 687 N N . SER A 1 88 ? 25.390 -20.996 1.665 1.00 68.00 88 SER A N 1
ATOM 688 C CA . SER A 1 88 ? 24.362 -21.635 2.501 1.00 68.00 88 SER A CA 1
ATOM 689 C C . SER A 1 88 ? 22.937 -21.278 2.072 1.00 68.00 88 SER A C 1
ATOM 691 O O . SER A 1 88 ? 22.027 -22.090 2.220 1.00 68.00 88 SER A O 1
ATOM 693 N N . THR A 1 89 ? 22.753 -20.058 1.563 1.00 66.12 89 THR A N 1
ATOM 694 C CA . THR A 1 89 ? 21.463 -19.446 1.203 1.00 66.12 89 THR A CA 1
ATOM 695 C C . THR A 1 89 ? 21.629 -18.518 -0.016 1.00 66.12 89 THR A C 1
ATOM 697 O O . THR A 1 89 ? 21.486 -17.303 0.128 1.00 66.12 89 THR A O 1
ATOM 700 N N . PRO A 1 90 ? 21.988 -19.051 -1.199 1.00 68.94 90 PRO A N 1
ATOM 701 C CA . PRO A 1 90 ? 22.159 -18.252 -2.413 1.00 68.94 90 PRO A CA 1
ATOM 702 C C . PRO A 1 90 ? 20.837 -17.661 -2.919 1.00 68.94 90 PRO A C 1
ATOM 704 O O . PRO A 1 90 ? 19.791 -18.314 -2.865 1.00 68.94 90 PRO A O 1
ATOM 707 N N . SER A 1 91 ? 20.895 -16.448 -3.478 1.00 74.31 91 SER A N 1
ATOM 708 C CA . SER A 1 91 ? 19.752 -15.818 -4.157 1.00 74.31 91 SER A CA 1
ATOM 709 C C . SER A 1 91 ? 19.364 -16.607 -5.413 1.00 74.31 91 SER A C 1
ATOM 711 O O . SER A 1 91 ? 20.192 -16.828 -6.302 1.00 74.31 91 SER A O 1
ATOM 713 N N . GLN A 1 92 ? 18.086 -16.985 -5.526 1.00 71.00 92 GLN A N 1
ATOM 714 C CA . GLN A 1 92 ? 17.527 -17.621 -6.723 1.00 71.00 92 GLN A CA 1
ATOM 715 C C . GLN A 1 92 ? 17.691 -16.724 -7.951 1.00 71.00 92 GLN A C 1
ATOM 717 O O . GLN A 1 92 ? 17.962 -17.236 -9.033 1.00 71.00 92 GLN A O 1
ATOM 722 N N . LEU A 1 93 ? 17.578 -15.400 -7.792 1.00 73.50 93 LEU A N 1
ATOM 723 C CA . LEU A 1 93 ? 17.742 -14.446 -8.885 1.00 73.50 93 LEU A CA 1
ATOM 724 C C . LEU A 1 93 ? 19.178 -14.464 -9.436 1.00 73.50 93 LEU A C 1
ATOM 726 O O . LEU A 1 93 ? 19.364 -14.489 -10.651 1.00 73.50 93 LEU A O 1
ATOM 730 N N . GLU A 1 94 ? 20.197 -14.495 -8.574 1.00 76.62 94 GLU A N 1
ATOM 731 C CA . GLU A 1 94 ? 21.602 -14.551 -9.009 1.00 76.62 94 GLU A CA 1
ATOM 732 C C . GLU A 1 94 ? 22.007 -15.925 -9.567 1.00 76.62 94 GLU A C 1
ATOM 734 O O . GLU A 1 94 ? 22.737 -15.989 -10.566 1.00 76.62 94 GLU A O 1
ATOM 739 N N . LEU A 1 95 ? 21.471 -17.016 -9.003 1.00 80.62 95 LEU A N 1
ATOM 740 C CA . LEU A 1 95 ? 21.583 -18.359 -9.583 1.00 80.62 95 LEU A CA 1
ATOM 741 C C . LEU A 1 95 ? 20.932 -18.413 -10.976 1.00 80.62 95 LEU A C 1
ATOM 743 O O . LEU A 1 95 ? 21.534 -18.929 -11.916 1.00 80.62 95 LEU A O 1
ATOM 747 N N . ALA A 1 96 ? 19.728 -17.851 -11.137 1.00 77.00 96 ALA A N 1
ATOM 748 C CA . ALA A 1 96 ? 18.979 -17.850 -12.392 1.00 77.00 96 ALA A CA 1
ATOM 749 C C . ALA A 1 96 ? 19.636 -16.972 -13.469 1.00 77.00 96 ALA A C 1
ATOM 751 O O . ALA A 1 96 ? 19.760 -17.412 -14.613 1.00 77.00 96 ALA A O 1
ATOM 752 N N . LYS A 1 97 ? 20.128 -15.775 -13.113 1.00 80.38 97 LYS A N 1
ATOM 753 C CA . LYS A 1 97 ? 20.939 -14.927 -14.008 1.00 80.38 97 LYS A CA 1
ATOM 754 C C . LYS A 1 97 ? 22.159 -15.689 -14.519 1.00 80.38 97 LYS A C 1
ATOM 756 O O . LYS A 1 97 ? 22.378 -15.756 -15.724 1.00 80.38 97 LYS A O 1
ATOM 761 N N . THR A 1 98 ? 22.914 -16.310 -13.613 1.00 84.38 98 THR A N 1
ATOM 762 C CA . THR A 1 98 ? 24.149 -17.033 -13.957 1.00 84.38 98 THR A CA 1
ATOM 763 C C . THR A 1 98 ? 23.859 -18.288 -14.778 1.00 84.38 98 THR A C 1
ATOM 765 O O . THR A 1 98 ? 24.578 -18.583 -15.730 1.00 84.38 98 THR A O 1
ATOM 768 N N . LEU A 1 99 ? 22.757 -18.982 -14.486 1.00 85.12 99 LEU A N 1
ATOM 769 C CA . LEU A 1 99 ? 22.245 -20.086 -15.292 1.00 85.12 99 LEU A CA 1
ATOM 770 C C . LEU A 1 99 ? 21.916 -19.640 -16.729 1.00 85.12 99 LEU A C 1
ATOM 772 O O . LEU A 1 99 ? 22.279 -20.336 -17.676 1.00 85.12 99 LEU A O 1
ATOM 776 N N . ASP A 1 100 ? 21.264 -18.492 -16.921 1.00 81.06 100 ASP A N 1
ATOM 777 C CA . ASP A 1 100 ? 20.912 -17.979 -18.252 1.00 81.06 100 ASP A CA 1
ATOM 778 C C . ASP A 1 100 ? 22.108 -17.394 -19.022 1.00 81.06 100 ASP A C 1
ATOM 780 O O . ASP A 1 100 ? 22.216 -17.589 -20.236 1.00 81.06 100 ASP A O 1
ATOM 784 N N . GLU A 1 101 ? 23.048 -16.737 -18.337 1.00 84.31 101 GLU A N 1
ATOM 785 C CA . GLU A 1 101 ? 24.354 -16.359 -18.894 1.00 84.31 101 GLU A CA 1
ATOM 786 C C . GLU A 1 101 ? 25.102 -17.602 -19.406 1.00 84.31 101 GLU A C 1
ATOM 788 O O . GLU A 1 101 ? 25.591 -17.628 -20.541 1.00 84.31 101 GLU A O 1
ATOM 793 N N . LEU A 1 102 ? 25.136 -18.664 -18.596 1.00 86.75 102 LEU A N 1
ATOM 794 C CA . LEU A 1 102 ? 25.848 -19.904 -18.888 1.00 86.75 102 LEU A CA 1
ATOM 795 C C . LEU A 1 102 ? 25.142 -20.749 -19.966 1.00 86.75 102 LEU A C 1
ATOM 797 O O . LEU A 1 102 ? 25.830 -21.334 -20.804 1.00 86.75 102 LEU A O 1
ATOM 801 N N . LYS A 1 103 ? 23.799 -20.746 -20.047 1.00 86.19 103 LYS A N 1
ATOM 802 C CA . LYS A 1 103 ? 23.048 -21.281 -21.205 1.00 86.19 103 LYS A CA 1
ATOM 803 C C . LYS A 1 103 ? 23.479 -20.591 -22.504 1.00 86.19 103 LYS A C 1
ATOM 805 O O . LYS A 1 103 ? 23.881 -21.277 -23.440 1.00 86.19 103 LYS A O 1
ATOM 810 N N . LYS A 1 104 ? 23.471 -19.252 -22.544 1.00 86.06 104 LYS A N 1
ATOM 811 C CA . LYS A 1 104 ? 23.823 -18.465 -23.745 1.00 86.06 104 LYS A CA 1
ATOM 812 C C . LYS A 1 104 ? 25.263 -18.710 -24.204 1.00 86.06 104 LYS A C 1
ATOM 814 O O . LYS A 1 104 ? 25.514 -18.849 -25.399 1.00 86.06 104 LYS A O 1
ATOM 819 N N . GLN A 1 105 ? 26.218 -18.800 -23.273 1.00 88.50 105 GLN A N 1
ATOM 820 C CA . GLN A 1 105 ? 27.602 -19.140 -23.630 1.00 88.50 105 GLN A CA 1
ATOM 821 C C . GLN A 1 105 ? 27.747 -20.599 -24.090 1.00 88.50 105 GLN A C 1
ATOM 823 O O . GLN A 1 105 ? 28.500 -20.859 -25.026 1.00 88.50 105 GLN A O 1
ATOM 828 N N . LEU A 1 106 ? 27.002 -21.548 -23.506 1.00 87.25 106 LEU A N 1
ATOM 829 C CA . LEU A 1 106 ? 26.966 -22.930 -23.992 1.00 87.25 106 LEU A CA 1
ATOM 830 C C . LEU A 1 106 ? 26.368 -23.035 -25.405 1.00 87.25 106 LEU A C 1
ATOM 832 O O . LEU A 1 106 ? 26.852 -23.838 -26.198 1.00 87.25 106 LEU A O 1
ATOM 836 N N . GLU A 1 107 ? 25.353 -22.245 -25.757 1.00 85.56 107 GLU A N 1
ATOM 837 C CA . GLU A 1 107 ? 24.777 -22.232 -27.111 1.00 85.56 107 GLU A CA 1
ATOM 838 C C . GLU A 1 107 ? 25.787 -21.773 -28.172 1.00 85.56 107 GLU A C 1
ATOM 840 O O . GLU A 1 107 ? 26.017 -22.506 -29.137 1.00 85.56 107 GLU A O 1
ATOM 845 N N . GLU A 1 108 ? 26.464 -20.635 -27.971 1.00 84.44 108 GLU A N 1
ATOM 846 C CA . GLU A 1 108 ? 27.529 -20.183 -28.884 1.00 84.44 108 GLU A CA 1
ATOM 847 C C . GLU A 1 108 ? 28.715 -21.170 -28.898 1.00 84.44 108 GLU A C 1
ATOM 849 O O . GLU A 1 108 ? 29.305 -21.394 -29.953 1.00 84.44 108 GLU A O 1
ATOM 854 N N . ALA A 1 109 ? 29.022 -21.850 -27.786 1.00 84.94 109 ALA A N 1
ATOM 855 C CA . ALA A 1 109 ? 30.052 -22.892 -27.744 1.00 84.94 109 ALA A CA 1
ATOM 856 C C . ALA A 1 109 ? 29.691 -24.136 -28.586 1.00 84.94 109 ALA A C 1
ATOM 858 O O . ALA A 1 109 ? 30.503 -24.591 -29.393 1.00 84.94 109 ALA A O 1
ATOM 859 N N . ASN A 1 110 ? 28.460 -24.657 -28.463 1.00 82.56 110 ASN A N 1
ATOM 860 C CA . ASN A 1 110 ? 27.978 -25.768 -29.299 1.00 82.56 110 ASN A CA 1
ATOM 861 C C . ASN A 1 110 ? 27.885 -25.349 -30.786 1.00 82.56 110 ASN A C 1
ATOM 863 O O . ASN A 1 110 ? 28.074 -26.173 -31.680 1.00 82.56 110 ASN A O 1
ATOM 867 N N . LYS A 1 111 ? 27.591 -24.073 -31.069 1.00 83.06 111 LYS A N 1
ATOM 868 C CA . LYS A 1 111 ? 27.574 -23.514 -32.429 1.00 83.06 111 LYS A CA 1
ATOM 869 C C . LYS A 1 111 ? 28.985 -23.424 -33.021 1.00 83.06 111 LYS A C 1
ATOM 871 O O . LYS A 1 111 ? 29.176 -23.853 -34.153 1.00 83.06 111 LYS A O 1
ATOM 876 N N . ILE A 1 112 ? 29.975 -22.976 -32.245 1.00 80.88 112 ILE A N 1
ATOM 877 C CA . ILE A 1 112 ? 31.394 -22.987 -32.637 1.00 80.88 112 ILE A CA 1
ATOM 878 C C . ILE A 1 112 ? 31.879 -24.417 -32.926 1.00 80.88 112 ILE A C 1
ATOM 880 O O . ILE A 1 112 ? 32.578 -24.608 -33.916 1.00 80.88 112 ILE A O 1
ATOM 884 N N . GLN A 1 113 ? 31.470 -25.433 -32.150 1.00 76.62 113 GLN A N 1
ATOM 885 C CA . GLN A 1 113 ? 31.768 -26.834 -32.498 1.00 76.62 113 GLN A CA 1
ATOM 886 C C . GLN A 1 113 ? 31.215 -27.207 -33.888 1.00 76.62 113 GLN A C 1
ATOM 888 O O . GLN A 1 113 ? 31.973 -27.692 -34.723 1.00 76.62 113 GLN A O 1
ATOM 893 N N . LYS A 1 114 ? 29.938 -26.913 -34.177 1.00 76.81 114 LYS A N 1
ATOM 894 C CA . LYS A 1 114 ? 29.309 -27.198 -35.487 1.00 76.81 114 LYS A CA 1
ATOM 895 C C . LYS A 1 114 ? 29.942 -26.438 -36.656 1.00 76.81 114 LYS A C 1
ATOM 897 O O . LYS A 1 114 ? 30.088 -26.986 -37.744 1.00 76.81 114 LYS A O 1
ATOM 902 N N . GLU A 1 115 ? 30.356 -25.190 -36.444 1.00 73.25 115 GLU A N 1
ATOM 903 C CA . GLU A 1 115 ? 31.113 -24.419 -37.442 1.00 73.25 115 GLU A CA 1
ATOM 904 C C . GLU A 1 115 ? 32.488 -25.053 -37.758 1.00 73.25 115 GLU A C 1
ATOM 906 O O . GLU A 1 115 ? 33.056 -24.791 -38.818 1.00 73.25 115 GLU A O 1
ATOM 911 N N . LEU A 1 116 ? 33.013 -25.915 -36.875 1.00 68.75 116 LEU A N 1
ATOM 912 C CA . LEU A 1 116 ? 34.353 -26.506 -36.958 1.00 68.75 116 LEU A CA 1
ATOM 913 C C . LEU A 1 116 ? 34.388 -27.995 -37.336 1.00 68.75 116 LEU A C 1
ATOM 915 O O . LEU A 1 116 ? 35.466 -28.491 -37.671 1.00 68.75 116 LEU A O 1
ATOM 919 N N . GLU A 1 117 ? 33.246 -28.691 -37.395 1.00 61.47 117 GLU A N 1
ATOM 920 C CA . GLU A 1 117 ? 33.150 -30.096 -37.849 1.00 61.47 117 GLU A CA 1
ATOM 921 C C . GLU A 1 117 ? 33.782 -30.315 -39.244 1.00 61.47 117 GLU A C 1
ATOM 923 O O . GLU A 1 117 ? 34.308 -31.389 -39.532 1.00 61.47 117 GLU A O 1
ATOM 928 N N . ASN A 1 118 ? 33.822 -29.270 -40.082 1.00 55.09 118 ASN A N 1
ATOM 929 C CA . ASN A 1 118 ? 34.393 -29.287 -41.434 1.00 55.09 118 ASN A CA 1
ATOM 930 C C . ASN A 1 118 ? 35.871 -28.826 -41.527 1.00 55.09 118 ASN A C 1
ATOM 932 O O . ASN A 1 118 ? 36.438 -28.812 -42.619 1.00 55.09 118 ASN A O 1
ATOM 936 N N . VAL A 1 119 ? 36.512 -28.423 -40.419 1.00 58.44 119 VAL A N 1
ATOM 937 C CA . VAL A 1 119 ? 37.775 -27.638 -40.419 1.00 58.44 119 VAL A CA 1
ATOM 938 C C . VAL A 1 119 ? 38.958 -28.409 -39.791 1.00 58.44 119 VAL A C 1
ATOM 940 O O . VAL A 1 119 ? 39.950 -27.833 -39.352 1.00 58.44 119 VAL A O 1
ATOM 943 N N . GLN A 1 120 ? 38.905 -29.746 -39.790 1.00 53.66 120 GLN A N 1
ATOM 944 C CA . GLN A 1 120 ? 39.833 -30.656 -39.080 1.00 53.66 120 GLN A CA 1
ATOM 945 C C . GLN A 1 120 ? 41.325 -30.631 -39.511 1.00 53.66 120 GLN A C 1
ATOM 947 O O . GLN A 1 120 ? 42.109 -31.462 -39.058 1.00 53.66 120 GLN A O 1
ATOM 952 N N . LYS A 1 121 ? 41.760 -29.713 -40.385 1.00 58.94 121 LYS A N 1
ATOM 953 C CA . LYS A 1 121 ? 43.116 -29.704 -40.977 1.00 58.94 121 LYS A CA 1
ATOM 954 C C . LYS A 1 121 ? 44.193 -28.974 -40.158 1.00 58.94 121 LYS A C 1
ATOM 956 O O . LYS A 1 121 ? 45.354 -29.006 -40.556 1.00 58.94 121 LYS A O 1
ATOM 961 N N . PHE A 1 122 ? 43.846 -28.321 -39.045 1.00 63.62 122 PHE A N 1
ATOM 962 C CA . PHE A 1 122 ? 44.744 -27.388 -38.344 1.00 63.62 122 PHE A CA 1
ATOM 963 C C . PHE A 1 122 ? 45.015 -27.788 -36.875 1.00 63.62 122 PHE A C 1
ATOM 965 O O . PHE A 1 122 ? 44.121 -27.658 -36.035 1.00 63.62 122 PHE A O 1
ATOM 972 N N . PRO A 1 123 ? 46.244 -28.224 -36.518 1.00 64.38 123 PRO A N 1
ATOM 973 C CA . PRO A 1 123 ? 46.572 -28.703 -35.166 1.00 64.38 123 PRO A CA 1
ATOM 974 C C . PRO A 1 123 ? 46.351 -27.694 -34.027 1.00 64.38 123 PRO A C 1
ATOM 976 O O . PRO A 1 123 ? 45.922 -28.086 -32.943 1.00 64.38 123 PRO A O 1
ATOM 979 N N . GLU A 1 124 ? 46.593 -26.399 -34.259 1.00 65.19 124 GLU A N 1
ATOM 980 C CA . GLU A 1 124 ? 46.361 -25.344 -33.253 1.00 65.19 124 GLU A CA 1
ATOM 981 C C . GLU A 1 124 ? 44.877 -25.141 -32.920 1.00 65.19 124 GLU A C 1
ATOM 983 O O . GLU A 1 124 ? 44.536 -24.685 -31.830 1.00 65.19 124 GLU A O 1
ATOM 988 N N . LEU A 1 125 ? 43.988 -25.498 -33.849 1.00 68.81 125 LEU A N 1
ATOM 989 C CA . LEU A 1 125 ? 42.545 -25.450 -33.643 1.00 68.81 125 LEU A CA 1
ATOM 990 C C . LEU A 1 125 ? 42.070 -26.670 -32.848 1.00 68.81 125 LEU A C 1
ATOM 992 O O . LEU A 1 125 ? 41.242 -26.517 -31.957 1.00 68.81 125 LEU A O 1
ATOM 996 N N . LEU A 1 126 ? 42.648 -27.854 -33.088 1.00 68.44 126 LEU A N 1
ATOM 997 C CA . LEU A 1 126 ? 42.316 -29.085 -32.357 1.00 68.44 126 LEU A CA 1
ATOM 998 C C . LEU A 1 126 ? 42.627 -28.984 -30.851 1.00 68.44 126 LEU A C 1
ATOM 1000 O O . LEU A 1 126 ? 41.813 -29.403 -30.029 1.00 68.44 126 LEU A O 1
ATOM 1004 N N . SER A 1 127 ? 43.759 -28.384 -30.459 1.00 69.75 127 SER A N 1
ATOM 1005 C CA . SER A 1 127 ? 44.111 -28.213 -29.036 1.00 69.75 127 SER A CA 1
ATOM 1006 C C . SER A 1 127 ? 43.210 -27.203 -28.311 1.00 69.75 127 SER A C 1
ATOM 1008 O O . SER A 1 127 ? 42.841 -27.412 -27.149 1.00 69.75 127 SER A O 1
ATOM 1010 N N . LYS A 1 128 ? 42.795 -26.131 -28.998 1.00 74.94 128 LYS A N 1
ATOM 1011 C CA . LYS A 1 128 ? 41.831 -25.153 -28.472 1.00 74.94 128 LYS A CA 1
ATOM 1012 C C . LYS A 1 128 ? 40.404 -25.709 -28.446 1.00 74.94 128 LYS A C 1
ATOM 1014 O O . LYS A 1 128 ? 39.686 -25.441 -27.486 1.00 74.94 128 LYS A O 1
ATOM 1019 N N . LEU A 1 129 ? 40.017 -26.545 -29.414 1.00 74.75 129 LEU A N 1
ATOM 1020 C CA . LEU A 1 129 ? 38.727 -27.242 -29.418 1.00 74.75 129 LEU A CA 1
ATOM 1021 C C . LEU A 1 129 ? 38.613 -28.220 -28.240 1.00 74.75 129 LEU A C 1
ATOM 1023 O O . LEU A 1 129 ? 37.647 -28.140 -27.493 1.00 74.75 129 LEU A O 1
ATOM 1027 N N . ALA A 1 130 ? 39.625 -29.060 -27.996 1.00 76.94 130 ALA A N 1
ATOM 1028 C CA . ALA A 1 130 ? 39.641 -29.985 -26.854 1.00 76.94 130 ALA A CA 1
ATOM 1029 C C . ALA A 1 130 ? 39.590 -29.252 -25.493 1.00 76.94 130 ALA A C 1
ATOM 1031 O O . ALA A 1 130 ? 38.991 -29.725 -24.521 1.00 76.94 130 ALA A O 1
ATOM 1032 N N . SER A 1 131 ? 40.188 -28.057 -25.432 1.00 79.00 131 SER A N 1
ATOM 1033 C CA . SER A 1 131 ? 40.117 -27.169 -24.265 1.00 79.00 131 SER A CA 1
ATOM 1034 C C . SER A 1 131 ? 38.696 -26.616 -24.074 1.00 79.00 131 SER A C 1
ATOM 1036 O O . SER A 1 131 ? 38.153 -26.691 -22.970 1.00 79.00 131 SER A O 1
ATOM 1038 N N . LEU A 1 132 ? 38.058 -26.142 -25.151 1.00 82.19 132 LEU A N 1
ATOM 1039 C CA . LEU A 1 132 ? 36.657 -25.712 -25.155 1.00 82.19 132 LEU A CA 1
ATOM 1040 C C . LEU A 1 132 ? 35.709 -26.865 -24.784 1.00 82.19 132 LEU A C 1
ATOM 1042 O O . LEU A 1 132 ? 34.821 -26.663 -23.970 1.00 82.19 132 LEU A O 1
ATOM 1046 N N . GLU A 1 133 ? 35.913 -28.080 -25.293 1.00 82.50 133 GLU A N 1
ATOM 1047 C CA . GLU A 1 133 ? 35.109 -29.273 -24.974 1.00 82.50 133 GLU A CA 1
ATOM 1048 C C . GLU A 1 133 ? 35.198 -29.677 -23.500 1.00 82.50 133 GLU A C 1
ATOM 1050 O O . GLU A 1 133 ? 34.186 -30.014 -22.875 1.00 82.50 133 GLU A O 1
ATOM 1055 N N . THR A 1 134 ? 36.392 -29.572 -22.913 1.00 84.12 134 THR A N 1
ATOM 1056 C CA . THR A 1 134 ? 36.604 -29.784 -21.475 1.00 84.12 134 THR A CA 1
ATOM 1057 C C . THR A 1 134 ? 35.809 -28.769 -20.646 1.00 84.12 134 THR A C 1
ATOM 1059 O O . THR A 1 134 ? 35.188 -29.134 -19.645 1.00 84.12 134 THR A O 1
ATOM 1062 N N . ILE A 1 135 ? 35.780 -27.502 -21.072 1.00 85.44 135 ILE A N 1
ATOM 1063 C CA . ILE A 1 135 ? 35.027 -26.435 -20.401 1.00 85.44 135 ILE A CA 1
ATOM 1064 C C . ILE A 1 135 ? 33.513 -26.557 -20.639 1.00 85.44 135 ILE A C 1
ATOM 1066 O O . ILE A 1 135 ? 32.759 -26.508 -19.673 1.00 85.44 135 ILE A O 1
ATOM 1070 N N . ILE A 1 136 ? 33.058 -26.839 -21.865 1.00 84.75 136 ILE A N 1
ATOM 1071 C CA . ILE A 1 136 ? 31.658 -27.168 -22.191 1.00 84.75 136 ILE A CA 1
ATOM 1072 C C . ILE A 1 136 ? 31.148 -28.293 -21.281 1.00 84.75 136 ILE A C 1
ATOM 1074 O O . ILE A 1 136 ? 30.025 -28.218 -20.788 1.00 84.75 136 ILE A O 1
ATOM 1078 N N . SER A 1 137 ? 31.959 -29.328 -21.051 1.00 85.19 137 SER A N 1
ATOM 1079 C CA . SER A 1 137 ? 31.583 -30.478 -20.220 1.00 85.19 137 SER A CA 1
ATOM 1080 C C . SER A 1 137 ? 31.436 -30.108 -18.741 1.00 85.19 137 SER A C 1
ATOM 1082 O O . SER A 1 137 ? 30.471 -30.532 -18.105 1.00 85.19 137 SER A O 1
ATOM 1084 N N . LYS A 1 138 ? 32.334 -29.268 -18.203 1.00 85.31 138 LYS A N 1
ATOM 1085 C CA . LYS A 1 138 ? 32.202 -28.708 -16.846 1.00 85.31 138 LYS A CA 1
ATOM 1086 C C . LYS A 1 138 ? 30.970 -27.819 -16.727 1.00 85.31 138 LYS A C 1
ATOM 1088 O O . LYS A 1 138 ? 30.096 -28.109 -15.919 1.00 85.31 138 LYS A O 1
ATOM 1093 N N . SER A 1 139 ? 30.832 -26.825 -17.601 1.00 84.94 139 SER A N 1
ATOM 1094 C CA . SER A 1 139 ? 29.708 -25.892 -17.558 1.00 84.94 139 SER A CA 1
ATOM 1095 C C . SER A 1 139 ? 28.361 -26.590 -17.774 1.00 84.94 139 SER A C 1
ATOM 1097 O O . SER A 1 139 ? 27.387 -26.211 -17.136 1.00 84.94 139 SER A O 1
ATOM 1099 N N . LYS A 1 140 ? 28.273 -27.659 -18.584 1.00 86.69 140 LYS A N 1
ATOM 1100 C CA . LYS A 1 140 ? 27.055 -28.492 -18.690 1.00 86.69 140 LYS A CA 1
ATOM 1101 C C . LYS A 1 140 ? 26.694 -29.187 -17.368 1.00 86.69 140 LYS A C 1
ATOM 1103 O O . LYS A 1 140 ? 25.508 -29.282 -17.066 1.00 86.69 140 LYS A O 1
ATOM 1108 N N . LYS A 1 141 ? 27.678 -29.617 -16.571 1.00 86.94 141 LYS A N 1
ATOM 1109 C CA . LYS A 1 141 ? 27.460 -30.166 -15.222 1.00 86.94 141 LYS A CA 1
ATOM 1110 C C . LYS A 1 141 ? 27.051 -29.066 -14.233 1.00 86.94 141 LYS A C 1
ATOM 1112 O O . LYS A 1 141 ? 26.011 -29.188 -13.597 1.00 86.94 141 LYS A O 1
ATOM 1117 N N . THR A 1 142 ? 27.782 -27.953 -14.193 1.00 85.38 142 THR A N 1
ATOM 1118 C CA . THR A 1 142 ? 27.471 -26.797 -13.334 1.00 85.38 142 THR A CA 1
ATOM 1119 C C . THR A 1 142 ? 26.086 -26.199 -13.653 1.00 85.38 142 THR A C 1
ATOM 1121 O O . THR A 1 142 ? 25.352 -25.824 -12.744 1.00 85.38 142 THR A O 1
ATOM 1124 N N . LYS A 1 143 ? 25.656 -26.203 -14.928 1.00 87.88 143 LYS A N 1
ATOM 1125 C CA . LYS A 1 143 ? 24.279 -25.877 -15.358 1.00 87.88 143 LYS A CA 1
ATOM 1126 C C . LYS A 1 143 ? 23.239 -26.762 -14.668 1.00 87.88 143 LYS A C 1
ATOM 1128 O O . LYS A 1 143 ? 22.255 -26.247 -14.149 1.00 87.88 143 LYS A O 1
ATOM 1133 N N . GLN A 1 144 ? 23.451 -28.080 -14.680 1.00 85.19 144 GLN A N 1
ATOM 1134 C CA . GLN A 1 144 ? 22.543 -29.036 -14.044 1.00 85.19 144 GLN A CA 1
ATOM 1135 C C . GLN A 1 144 ? 22.521 -28.846 -12.525 1.00 85.19 144 GLN A C 1
ATOM 1137 O O . GLN A 1 144 ? 21.455 -28.912 -11.927 1.00 85.19 144 GLN A O 1
ATOM 1142 N N . GLU A 1 145 ? 23.665 -28.553 -11.908 1.00 84.38 145 GLU A N 1
ATOM 1143 C CA . GLU A 1 145 ? 23.759 -28.292 -10.468 1.00 84.38 145 GLU A CA 1
ATOM 1144 C C . GLU A 1 145 ? 23.020 -26.997 -10.073 1.00 84.38 145 GLU A C 1
ATOM 1146 O O . GLU A 1 145 ? 22.282 -27.008 -9.090 1.00 84.38 145 GLU A O 1
ATOM 1151 N N . LEU A 1 146 ? 23.089 -25.929 -10.884 1.00 82.12 146 LEU A N 1
ATOM 1152 C CA . LEU A 1 146 ? 22.240 -24.734 -10.733 1.00 82.12 146 LEU A CA 1
ATOM 1153 C C . LEU A 1 146 ? 20.741 -25.058 -10.886 1.00 82.12 146 LEU A C 1
ATOM 1155 O O . LEU A 1 146 ? 19.936 -24.651 -10.050 1.00 82.12 146 LEU A O 1
ATOM 1159 N N . GLU A 1 147 ? 20.355 -25.799 -11.930 1.00 79.12 147 GLU A N 1
ATOM 1160 C CA . GLU A 1 147 ? 18.952 -26.164 -12.202 1.00 79.12 147 GLU A CA 1
ATOM 1161 C C . GLU A 1 147 ? 18.355 -27.060 -11.104 1.00 79.12 147 GLU A C 1
ATOM 1163 O O . GLU A 1 147 ? 17.198 -26.874 -10.715 1.00 79.12 147 GLU A O 1
ATOM 1168 N N . ILE A 1 148 ? 19.153 -27.973 -10.543 1.00 81.81 148 ILE A N 1
ATOM 1169 C CA . ILE A 1 148 ? 18.800 -28.768 -9.362 1.00 81.81 148 ILE A CA 1
ATOM 1170 C C . ILE A 1 148 ? 18.640 -27.852 -8.145 1.00 81.81 148 ILE A C 1
ATOM 1172 O O . ILE A 1 148 ? 17.583 -27.874 -7.520 1.00 81.81 148 ILE A O 1
ATOM 1176 N N . ARG A 1 149 ? 19.626 -26.998 -7.835 1.00 80.81 149 ARG A N 1
ATOM 1177 C CA . ARG A 1 149 ? 19.620 -26.165 -6.618 1.00 80.81 149 ARG A CA 1
ATOM 1178 C C . ARG A 1 149 ? 18.450 -25.178 -6.568 1.00 80.81 149 ARG A C 1
ATOM 1180 O O . ARG A 1 149 ? 17.818 -25.018 -5.522 1.00 80.81 149 ARG A O 1
ATOM 1187 N N . ILE A 1 150 ? 18.126 -24.571 -7.711 1.00 78.06 150 ILE A N 1
ATOM 1188 C CA . ILE A 1 150 ? 16.937 -23.729 -7.907 1.00 78.06 150 ILE A CA 1
ATOM 1189 C C . ILE A 1 150 ? 15.661 -24.538 -7.617 1.00 78.06 150 ILE A C 1
ATOM 1191 O O . ILE A 1 150 ? 14.794 -24.087 -6.862 1.00 78.06 150 ILE A O 1
ATOM 1195 N N . SER A 1 151 ? 15.560 -25.753 -8.165 1.00 77.75 151 SER A N 1
ATOM 1196 C CA . SER A 1 151 ? 14.379 -26.617 -8.032 1.00 77.75 151 SER A CA 1
ATOM 1197 C C . SER A 1 151 ? 14.181 -27.160 -6.611 1.00 77.75 151 SER A C 1
ATOM 1199 O O . SER A 1 151 ? 13.070 -27.103 -6.090 1.00 77.75 151 SER A O 1
ATOM 1201 N N . GLU A 1 152 ? 15.241 -27.653 -5.960 1.00 80.75 152 GLU A N 1
ATOM 1202 C CA . GLU A 1 152 ? 15.217 -28.181 -4.584 1.00 80.75 152 GLU A CA 1
ATOM 1203 C C . GLU A 1 152 ? 14.623 -27.171 -3.600 1.00 80.75 152 GLU A C 1
ATOM 1205 O O . GLU A 1 152 ? 13.709 -27.486 -2.838 1.00 80.75 152 GLU A O 1
ATOM 1210 N N . SER A 1 153 ? 15.126 -25.938 -3.643 1.00 77.75 153 SER A N 1
ATOM 1211 C CA . SER A 1 153 ? 14.767 -24.900 -2.682 1.00 77.75 153 SER A CA 1
ATOM 1212 C C . SER A 1 153 ? 13.337 -24.376 -2.887 1.00 77.75 153 SER A C 1
ATOM 1214 O O . SER A 1 153 ? 12.613 -24.186 -1.908 1.00 77.75 153 SER A O 1
ATOM 1216 N N . ASN A 1 154 ? 12.871 -24.254 -4.137 1.00 79.88 154 ASN A N 1
ATOM 1217 C CA . ASN A 1 154 ? 11.465 -23.941 -4.420 1.00 79.88 154 ASN A CA 1
ATOM 1218 C C . ASN A 1 154 ? 10.521 -25.091 -4.019 1.00 79.88 154 ASN A C 1
ATOM 1220 O O . ASN A 1 154 ? 9.446 -24.836 -3.476 1.00 79.88 154 ASN A O 1
ATOM 1224 N N . ASN A 1 155 ? 10.918 -26.350 -4.239 1.00 82.44 155 ASN A N 1
ATOM 1225 C CA . ASN A 1 155 ? 10.127 -27.515 -3.833 1.00 82.44 155 ASN A CA 1
ATOM 1226 C C . ASN A 1 155 ? 9.978 -27.612 -2.309 1.00 82.44 155 ASN A C 1
ATOM 1228 O O . ASN A 1 155 ? 8.891 -27.931 -1.828 1.00 82.44 155 ASN A O 1
ATOM 1232 N N . GLU A 1 156 ? 11.031 -27.312 -1.542 1.00 82.94 156 GLU A N 1
ATOM 1233 C CA . GLU A 1 156 ? 10.957 -27.323 -0.078 1.00 82.94 156 GLU A CA 1
ATOM 1234 C C . GLU A 1 156 ? 10.065 -26.190 0.457 1.00 82.94 156 GLU A C 1
ATOM 1236 O O . GLU A 1 156 ? 9.217 -26.451 1.309 1.00 82.94 156 GLU A O 1
ATOM 1241 N N . ILE A 1 157 ? 10.146 -24.975 -0.105 1.00 84.81 157 ILE A N 1
ATOM 1242 C CA . ILE A 1 157 ? 9.216 -23.879 0.228 1.00 84.81 157 ILE A CA 1
ATOM 1243 C C . ILE A 1 157 ? 7.767 -24.280 -0.076 1.00 84.81 157 ILE A C 1
ATOM 1245 O O . ILE A 1 157 ? 6.911 -24.173 0.802 1.00 84.81 157 ILE A O 1
ATOM 1249 N N . LYS A 1 158 ? 7.474 -24.818 -1.270 1.00 88.56 158 LYS A N 1
ATOM 1250 C CA . LYS A 1 158 ? 6.107 -25.247 -1.617 1.00 88.56 158 LYS A CA 1
ATOM 1251 C C . LYS A 1 158 ? 5.605 -26.379 -0.718 1.00 88.56 158 LYS A C 1
ATOM 1253 O O . LYS A 1 158 ? 4.439 -26.399 -0.338 1.00 88.56 158 LYS A O 1
ATOM 1258 N N . LYS A 1 159 ? 6.481 -27.301 -0.319 1.00 86.12 159 LYS A N 1
ATOM 1259 C CA . LYS A 1 159 ? 6.177 -28.369 0.645 1.00 86.12 159 LYS A CA 1
ATOM 1260 C C . LYS A 1 159 ? 5.847 -27.822 2.039 1.00 86.12 159 LYS A C 1
ATOM 1262 O O . LYS A 1 159 ? 4.948 -28.356 2.685 1.00 86.12 159 LYS A O 1
ATOM 1267 N N . GLN A 1 160 ? 6.515 -26.758 2.483 1.00 87.00 160 GLN A N 1
ATOM 1268 C CA . GLN A 1 160 ? 6.224 -26.090 3.756 1.00 87.00 160 GLN A CA 1
ATOM 1269 C C . GLN A 1 160 ? 4.910 -25.289 3.693 1.00 87.00 160 GLN A C 1
ATOM 1271 O O . GLN A 1 160 ? 4.070 -25.458 4.577 1.00 87.00 160 GLN A O 1
ATOM 1276 N N . ILE A 1 161 ? 4.670 -24.540 2.606 1.00 88.31 161 ILE A N 1
ATOM 1277 C CA . ILE A 1 161 ? 3.386 -23.875 2.294 1.00 88.31 161 ILE A CA 1
ATOM 1278 C C . ILE A 1 161 ? 2.231 -24.884 2.368 1.00 88.31 161 ILE A C 1
ATOM 1280 O O . ILE A 1 161 ? 1.334 -24.735 3.195 1.00 88.31 161 ILE A O 1
ATOM 1284 N N . ASN A 1 162 ? 2.308 -25.980 1.606 1.00 87.62 162 ASN A N 1
ATOM 1285 C CA . ASN A 1 162 ? 1.270 -27.016 1.555 1.00 87.62 162 ASN A CA 1
ATOM 1286 C C . ASN A 1 162 ? 1.030 -27.724 2.912 1.00 87.62 162 ASN A C 1
ATOM 1288 O O . ASN A 1 162 ? -0.024 -28.330 3.119 1.00 87.62 162 ASN A O 1
ATOM 1292 N N . ASN A 1 163 ? 2.007 -27.715 3.829 1.00 88.38 163 ASN A N 1
ATOM 1293 C CA . ASN A 1 163 ? 1.853 -28.257 5.183 1.00 88.38 163 ASN A CA 1
ATOM 1294 C C . ASN A 1 163 ? 1.145 -27.263 6.115 1.00 88.38 163 ASN A C 1
ATOM 1296 O O . ASN A 1 163 ? 0.271 -27.670 6.887 1.00 88.38 163 ASN A O 1
ATOM 1300 N N . ILE A 1 164 ? 1.482 -25.973 6.030 1.00 90.25 164 ILE A N 1
ATOM 1301 C CA . ILE A 1 164 ? 0.773 -24.927 6.773 1.00 90.25 164 ILE A CA 1
ATOM 1302 C C . ILE A 1 164 ? -0.664 -24.778 6.263 1.00 90.25 164 ILE A C 1
ATOM 1304 O O . ILE A 1 164 ? -1.559 -24.731 7.093 1.00 90.25 164 ILE A O 1
ATOM 1308 N N . GLU A 1 165 ? -0.929 -24.825 4.952 1.00 89.56 165 GLU A N 1
ATOM 1309 C CA . GLU A 1 165 ? -2.295 -24.820 4.388 1.00 89.56 165 GLU A CA 1
ATOM 1310 C C . GLU A 1 165 ? -3.187 -25.914 4.999 1.00 89.56 165 GLU A C 1
ATOM 1312 O O . GLU A 1 165 ? -4.308 -25.646 5.434 1.00 89.56 165 GLU A O 1
ATOM 1317 N N . LYS A 1 166 ? -2.677 -27.151 5.092 1.00 90.19 166 LYS A N 1
ATOM 1318 C CA . LYS A 1 166 ? -3.394 -28.271 5.725 1.00 90.19 166 LYS A CA 1
ATOM 1319 C C . LYS A 1 166 ? -3.638 -28.041 7.213 1.00 90.19 166 LYS A C 1
ATOM 1321 O O . LYS A 1 166 ? -4.715 -28.358 7.709 1.00 90.19 166 LYS A O 1
ATOM 1326 N N . THR A 1 167 ? -2.641 -27.513 7.919 1.00 90.56 167 THR A N 1
ATOM 1327 C CA . THR A 1 167 ? -2.712 -27.292 9.370 1.00 90.56 167 THR A CA 1
ATOM 1328 C C . THR A 1 167 ? -3.665 -26.144 9.698 1.00 90.56 167 THR A C 1
ATOM 1330 O O . THR A 1 167 ? -4.511 -26.287 10.575 1.00 90.56 167 THR A O 1
ATOM 1333 N N . LEU A 1 168 ? -3.590 -25.050 8.934 1.00 93.38 168 LEU A N 1
ATOM 1334 C CA . LEU A 1 168 ? -4.507 -23.918 8.980 1.00 93.38 168 LEU A CA 1
ATOM 1335 C C . LEU A 1 168 ? -5.942 -24.388 8.771 1.00 93.38 168 LEU A C 1
ATOM 1337 O O . LEU A 1 168 ? -6.777 -24.123 9.625 1.00 93.38 168 LEU A O 1
ATOM 1341 N N . LYS A 1 169 ? -6.212 -25.143 7.698 1.00 91.00 169 LYS A N 1
ATOM 1342 C CA . LYS A 1 169 ? -7.559 -25.646 7.411 1.00 91.00 169 LYS A CA 1
ATOM 1343 C C . LYS A 1 169 ? -8.133 -26.477 8.568 1.00 91.00 169 LYS A C 1
ATOM 1345 O O . LYS A 1 169 ? -9.271 -26.252 8.960 1.00 91.00 169 LYS A O 1
ATOM 1350 N N . VAL A 1 170 ? -7.351 -27.395 9.140 1.00 90.81 170 VAL A N 1
ATOM 1351 C CA . VAL A 1 170 ? -7.796 -28.226 10.277 1.00 90.81 170 VAL A CA 1
ATOM 1352 C C . VAL A 1 170 ? -8.034 -27.394 11.544 1.00 90.81 170 VAL A C 1
ATOM 1354 O O . VAL A 1 170 ? -8.931 -27.712 12.322 1.00 90.81 170 VAL A O 1
ATOM 1357 N N . LEU A 1 171 ? -7.252 -26.336 11.775 1.00 92.19 171 LEU A N 1
ATOM 1358 C CA . LEU A 1 171 ? -7.473 -25.432 12.906 1.00 92.19 171 LEU A CA 1
ATOM 1359 C C . LEU A 1 171 ? -8.713 -24.554 12.688 1.00 92.19 171 LEU A C 1
ATOM 1361 O O . LEU A 1 171 ? -9.523 -24.455 13.598 1.00 92.19 171 LEU A O 1
ATOM 1365 N N . ASP A 1 172 ? -8.890 -23.990 11.495 1.00 89.38 172 ASP A N 1
ATOM 1366 C CA . ASP A 1 172 ? -10.006 -23.114 11.108 1.00 89.38 172 ASP A CA 1
ATOM 1367 C C . ASP A 1 172 ? -11.361 -23.854 11.128 1.00 89.38 172 ASP A C 1
ATOM 1369 O O . ASP A 1 172 ? -12.324 -23.389 11.738 1.00 89.38 172 ASP A O 1
ATOM 1373 N N . GLU A 1 173 ? -11.413 -25.086 10.602 1.00 90.25 173 GLU A N 1
ATOM 1374 C CA . GLU A 1 173 ? -12.582 -25.970 10.739 1.00 90.25 173 GLU A CA 1
ATOM 1375 C C . GLU A 1 173 ? -12.912 -26.245 12.220 1.00 90.25 173 GLU A C 1
ATOM 1377 O O . GLU A 1 173 ? -14.084 -26.267 12.605 1.00 90.25 173 GLU A O 1
ATOM 1382 N N . ARG A 1 174 ? -11.898 -26.383 13.088 1.00 89.25 174 ARG A N 1
ATOM 1383 C CA . ARG A 1 174 ? -12.111 -26.556 14.534 1.00 89.25 174 ARG A CA 1
ATOM 1384 C C . ARG A 1 174 ? -12.468 -25.269 15.277 1.00 89.25 174 ARG A C 1
ATOM 1386 O O . ARG A 1 174 ? -13.175 -25.366 16.272 1.00 89.25 174 ARG A O 1
ATOM 1393 N N . VAL A 1 175 ? -12.074 -24.084 14.807 1.00 89.75 175 VAL A N 1
ATOM 1394 C CA . VAL A 1 175 ? -12.530 -22.802 15.383 1.00 89.75 175 VAL A CA 1
ATOM 1395 C C . VAL A 1 175 ? -14.058 -22.712 15.353 1.00 89.75 175 VAL A C 1
ATOM 1397 O O . VAL A 1 175 ? -14.655 -22.242 16.317 1.00 89.75 175 VAL A O 1
ATOM 1400 N N . ALA A 1 176 ? -14.698 -23.181 14.277 1.00 85.62 176 ALA A N 1
ATOM 1401 C CA . ALA A 1 176 ? -16.156 -23.277 14.208 1.00 85.62 176 ALA A CA 1
ATOM 1402 C C . ALA A 1 176 ? -16.708 -24.359 15.155 1.00 85.62 176 ALA A C 1
ATOM 1404 O O . ALA A 1 176 ? -17.527 -24.049 16.016 1.00 85.62 176 ALA A O 1
ATOM 1405 N N . ILE A 1 177 ? -16.208 -25.598 15.054 1.00 87.06 177 ILE A N 1
ATOM 1406 C CA . ILE A 1 177 ? -16.706 -26.746 15.839 1.00 87.06 177 ILE A CA 1
ATOM 1407 C C . ILE A 1 177 ? -16.636 -26.486 17.351 1.00 87.06 177 ILE A C 1
ATOM 1409 O O . ILE A 1 177 ? -17.614 -26.711 18.058 1.00 87.06 177 ILE A O 1
ATOM 1413 N N . GLU A 1 178 ? -15.498 -26.009 17.858 1.00 87.44 178 GLU A N 1
ATOM 1414 C CA . GLU A 1 178 ? -15.312 -25.783 19.294 1.00 87.44 178 GLU A CA 1
ATOM 1415 C C . GLU A 1 178 ? -16.086 -24.538 19.784 1.00 87.44 178 GLU A C 1
ATOM 1417 O O . GLU A 1 178 ? -16.456 -24.481 20.955 1.00 87.44 178 GLU A O 1
ATOM 1422 N N . TYR A 1 179 ? -16.389 -23.563 18.911 1.00 86.12 179 TYR A N 1
ATOM 1423 C CA . TYR A 1 179 ? -17.233 -22.405 19.251 1.00 86.12 179 TYR A CA 1
ATOM 1424 C C . TYR A 1 179 ? -18.705 -22.809 19.373 1.00 86.12 179 TYR A C 1
ATOM 1426 O O . TYR A 1 179 ? -19.340 -22.504 20.384 1.00 86.12 179 TYR A O 1
ATOM 1434 N N . ASP A 1 180 ? -19.217 -23.561 18.396 1.00 81.19 180 ASP A N 1
ATOM 1435 C CA . ASP A 1 180 ? -20.581 -24.099 18.414 1.00 81.19 180 ASP A CA 1
ATOM 1436 C C . ASP A 1 180 ? -20.775 -25.091 19.580 1.00 81.19 180 ASP A C 1
ATOM 1438 O O . ASP A 1 180 ? -21.840 -25.137 20.196 1.00 81.19 180 ASP A O 1
ATOM 1442 N N . ALA A 1 181 ? -19.719 -25.828 19.952 1.00 80.00 181 ALA A N 1
ATOM 1443 C CA . ALA A 1 181 ? -19.673 -26.690 21.135 1.00 80.00 181 ALA A CA 1
ATOM 1444 C C . ALA A 1 181 ? -19.396 -25.950 22.466 1.00 80.00 181 ALA A C 1
ATOM 1446 O O . ALA A 1 181 ? -19.263 -26.606 23.499 1.00 80.00 181 ALA A O 1
ATOM 1447 N N . LYS A 1 182 ? -19.290 -24.610 22.468 1.00 80.00 182 LYS A N 1
ATOM 1448 C CA . LYS A 1 182 ? -18.941 -23.757 23.629 1.00 80.00 182 LYS A CA 1
ATOM 1449 C C . LYS A 1 182 ? -17.620 -24.108 24.352 1.00 80.00 182 LYS A C 1
ATOM 1451 O O . LYS A 1 182 ? -17.397 -23.684 25.488 1.00 80.00 182 LYS A O 1
ATOM 1456 N N . ASN A 1 183 ? -16.706 -24.838 23.719 1.00 83.56 183 ASN A N 1
ATOM 1457 C CA . ASN A 1 183 ? -15.479 -25.347 24.335 1.00 83.56 183 ASN A CA 1
ATOM 1458 C C . ASN A 1 183 ? -14.363 -24.285 24.379 1.00 83.56 183 ASN A C 1
ATOM 1460 O O . ASN A 1 183 ? -13.438 -24.268 23.561 1.00 83.56 183 ASN A O 1
ATOM 1464 N N . ILE A 1 184 ? -14.452 -23.375 25.352 1.00 83.69 184 ILE A N 1
ATOM 1465 C CA . ILE A 1 184 ? -13.579 -22.197 25.423 1.00 83.69 184 ILE A CA 1
ATOM 1466 C C . ILE A 1 184 ? -12.086 -22.524 25.603 1.00 83.69 184 ILE A C 1
ATOM 1468 O O . ILE A 1 184 ? -11.232 -21.819 25.061 1.00 83.69 184 ILE A O 1
ATOM 1472 N N . ASP A 1 185 ? -11.744 -23.589 26.328 1.00 80.56 185 ASP A N 1
ATOM 1473 C CA . ASP A 1 185 ? -10.342 -23.924 26.595 1.00 80.56 185 ASP A CA 1
ATOM 1474 C C . ASP A 1 185 ? -9.664 -24.588 25.393 1.00 80.56 185 ASP A C 1
ATOM 1476 O O . ASP A 1 185 ? -8.499 -24.289 25.108 1.00 80.56 185 ASP A O 1
ATOM 1480 N N . GLU A 1 186 ? -10.392 -25.385 24.604 1.00 86.88 186 GLU A N 1
ATOM 1481 C CA . GLU A 1 186 ? -9.848 -25.850 23.328 1.00 86.88 186 GLU A CA 1
ATOM 1482 C C . GLU A 1 186 ? -9.851 -24.740 22.260 1.00 86.88 186 GLU A C 1
ATOM 1484 O O . GLU A 1 186 ? -8.963 -24.726 21.407 1.00 86.88 186 GLU A O 1
ATOM 1489 N N . LEU A 1 187 ? -10.728 -23.728 22.356 1.00 85.88 187 LEU A N 1
ATOM 1490 C CA . LEU A 1 187 ? -10.609 -22.514 21.537 1.00 85.88 187 LEU A CA 1
ATOM 1491 C C . LEU A 1 187 ? -9.313 -21.743 21.838 1.00 85.88 187 LEU A C 1
ATOM 1493 O O . LEU A 1 187 ? -8.597 -21.373 20.909 1.00 85.88 187 LEU A O 1
ATOM 1497 N N . LYS A 1 188 ? -8.953 -21.557 23.117 1.00 87.38 188 LYS A N 1
ATOM 1498 C CA . LYS A 1 188 ? -7.662 -20.956 23.524 1.00 87.38 188 LYS A CA 1
ATOM 1499 C C . LYS A 1 188 ? -6.477 -21.779 23.013 1.00 87.38 188 LYS A C 1
ATOM 1501 O O . LYS A 1 188 ? -5.538 -21.240 22.432 1.00 87.38 188 LYS A O 1
ATOM 1506 N N . SER A 1 189 ? -6.551 -23.099 23.169 1.00 91.12 189 SER A N 1
ATOM 1507 C CA . SER A 1 189 ? -5.591 -24.073 22.634 1.00 91.12 189 SER A CA 1
ATOM 1508 C C . SER A 1 189 ? -5.429 -23.954 21.107 1.00 91.12 189 SER A C 1
ATOM 1510 O O . SER A 1 189 ? -4.308 -24.015 20.601 1.00 91.12 189 SER A O 1
ATOM 1512 N N . ILE A 1 190 ? -6.510 -23.705 20.358 1.00 90.31 190 ILE A N 1
ATOM 1513 C CA . ILE A 1 190 ? -6.477 -23.427 18.912 1.00 90.31 190 ILE A CA 1
ATOM 1514 C C . ILE A 1 190 ? -5.898 -22.037 18.604 1.00 90.31 190 ILE A C 1
ATOM 1516 O O . ILE A 1 190 ? -5.087 -21.922 17.686 1.00 90.31 190 ILE A O 1
ATOM 1520 N N . VAL A 1 191 ? -6.217 -21.000 19.385 1.00 90.38 191 VAL A N 1
ATOM 1521 C CA . VAL A 1 191 ? -5.632 -19.652 19.243 1.00 90.38 191 VAL A CA 1
ATOM 1522 C C . VAL A 1 191 ? -4.110 -19.671 19.443 1.00 90.38 191 VAL A C 1
ATOM 1524 O O . VAL A 1 191 ? -3.396 -19.035 18.667 1.00 90.38 191 VAL A O 1
ATOM 1527 N N . GLU A 1 192 ? -3.576 -20.431 20.408 1.00 89.94 192 GLU A N 1
ATOM 1528 C CA . GLU A 1 192 ? -2.119 -20.601 20.553 1.00 89.94 192 GLU A CA 1
ATOM 1529 C C . GLU A 1 192 ? -1.499 -21.407 19.398 1.00 89.94 192 GLU A C 1
ATOM 1531 O O . GLU A 1 192 ? -0.438 -21.032 18.894 1.00 89.94 192 GLU A O 1
ATOM 1536 N N . LYS A 1 193 ? -2.172 -22.458 18.904 1.00 92.12 193 LYS A N 1
ATOM 1537 C CA . LYS A 1 193 ? -1.726 -23.207 17.711 1.00 92.12 193 LYS A CA 1
ATOM 1538 C C . LYS A 1 193 ? -1.687 -22.310 16.465 1.00 92.12 193 LYS A C 1
ATOM 1540 O O . LYS A 1 193 ? -0.719 -22.365 15.713 1.00 92.12 193 LYS A O 1
ATOM 1545 N N . LEU A 1 194 ? -2.681 -21.440 16.276 1.00 91.44 194 LEU A N 1
ATOM 1546 C CA . LEU A 1 194 ? -2.726 -20.469 15.177 1.00 91.44 194 LEU A CA 1
ATOM 1547 C C . LEU A 1 194 ? -1.664 -19.361 15.322 1.00 91.44 194 LEU A C 1
ATOM 1549 O O . LEU A 1 194 ? -1.078 -18.976 14.316 1.00 91.44 194 LEU A O 1
ATOM 1553 N N . LYS A 1 195 ? -1.334 -18.898 16.539 1.00 89.81 195 LYS A N 1
ATOM 1554 C CA . LYS A 1 195 ? -0.180 -17.997 16.780 1.00 89.81 195 LYS A CA 1
ATOM 1555 C C . LYS A 1 195 ? 1.161 -18.656 16.446 1.00 89.81 195 LYS A C 1
ATOM 1557 O O . LYS A 1 195 ? 2.047 -17.993 15.914 1.00 89.81 195 LYS A O 1
ATOM 1562 N N . ALA A 1 196 ? 1.340 -19.938 16.773 1.00 88.75 196 ALA A N 1
ATOM 1563 C CA . ALA A 1 196 ? 2.542 -20.676 16.384 1.00 88.75 196 ALA A CA 1
ATOM 1564 C C . ALA A 1 196 ? 2.647 -20.744 14.851 1.00 88.75 196 ALA A C 1
ATOM 1566 O O . ALA A 1 196 ? 3.662 -20.342 14.284 1.00 88.75 196 ALA A O 1
ATOM 1567 N N . LEU A 1 197 ? 1.541 -21.099 14.190 1.00 91.19 197 LEU A N 1
ATOM 1568 C CA . LEU A 1 197 ? 1.434 -21.133 12.734 1.00 91.19 197 LEU A CA 1
ATOM 1569 C C . LEU A 1 197 ? 1.679 -19.757 12.078 1.00 91.19 197 LEU A C 1
ATOM 1571 O O . LEU A 1 197 ? 2.259 -19.691 10.997 1.00 91.19 197 LEU A O 1
ATOM 1575 N N . GLU A 1 198 ? 1.289 -18.660 12.740 1.00 91.00 198 GLU A N 1
ATOM 1576 C CA . GLU A 1 198 ? 1.548 -17.275 12.312 1.00 91.00 198 GLU A CA 1
ATOM 1577 C C . GLU A 1 198 ? 3.052 -16.941 12.310 1.00 91.00 198 GLU A C 1
ATOM 1579 O O . GLU A 1 198 ? 3.515 -16.160 11.480 1.00 91.00 198 GLU A O 1
ATOM 1584 N N . ASN A 1 199 ? 3.834 -17.536 13.215 1.00 84.62 199 ASN A N 1
ATOM 1585 C CA . ASN A 1 199 ? 5.290 -17.383 13.232 1.00 84.62 199 ASN A CA 1
ATOM 1586 C C . ASN A 1 199 ? 5.964 -18.295 12.198 1.00 84.62 199 ASN A C 1
ATOM 1588 O O . ASN A 1 199 ? 6.852 -17.835 11.480 1.00 84.62 199 ASN A O 1
ATOM 1592 N N . ASP A 1 200 ? 5.509 -19.545 12.067 1.00 85.00 200 ASP A N 1
ATOM 1593 C CA . ASP A 1 200 ? 6.043 -20.491 11.080 1.00 85.00 200 ASP A CA 1
ATOM 1594 C C . ASP A 1 200 ? 5.847 -19.969 9.646 1.00 85.00 200 ASP A C 1
ATOM 1596 O O . ASP A 1 200 ? 6.788 -19.961 8.848 1.00 85.00 200 ASP A O 1
ATOM 1600 N N . VAL A 1 201 ? 4.657 -19.447 9.319 1.00 90.38 201 VAL A N 1
ATOM 1601 C CA . VAL A 1 201 ? 4.374 -18.894 7.985 1.00 90.38 201 VAL A CA 1
ATOM 1602 C C . VAL A 1 201 ? 5.161 -17.613 7.704 1.00 90.38 201 VAL A C 1
ATOM 1604 O O . VAL A 1 201 ? 5.628 -17.440 6.583 1.00 90.38 201 VAL A O 1
ATOM 1607 N N . LYS A 1 202 ? 5.416 -16.762 8.710 1.00 85.25 202 LYS A N 1
ATOM 1608 C CA . LYS A 1 202 ? 6.337 -15.616 8.574 1.00 85.25 202 LYS A CA 1
ATOM 1609 C C . LYS A 1 202 ? 7.785 -16.061 8.382 1.00 85.25 202 LYS A C 1
ATOM 1611 O O . LYS A 1 202 ? 8.534 -15.386 7.680 1.00 85.25 202 LYS A O 1
ATOM 1616 N N . GLY A 1 203 ? 8.176 -17.206 8.944 1.00 82.19 203 GLY A N 1
ATOM 1617 C CA . GLY A 1 203 ? 9.448 -17.864 8.646 1.00 82.19 203 GLY A CA 1
ATOM 1618 C C . GLY A 1 203 ? 9.557 -18.253 7.169 1.00 82.19 203 GLY A C 1
ATOM 1619 O O . GLY A 1 203 ? 10.542 -17.906 6.517 1.00 82.19 203 GLY A O 1
ATOM 1620 N N . ILE A 1 204 ? 8.519 -18.890 6.614 1.00 85.12 204 ILE A N 1
ATOM 1621 C CA . ILE A 1 204 ? 8.441 -19.230 5.181 1.00 85.12 204 ILE A CA 1
ATOM 1622 C C . ILE A 1 204 ? 8.407 -17.966 4.312 1.00 85.12 204 ILE A C 1
ATOM 1624 O O . ILE A 1 204 ? 9.117 -17.896 3.314 1.00 85.12 204 ILE A O 1
ATOM 1628 N N . GLU A 1 205 ? 7.616 -16.957 4.678 1.00 84.56 205 GLU A N 1
ATOM 1629 C CA . GLU A 1 205 ? 7.512 -15.686 3.954 1.00 84.56 205 GLU A CA 1
ATOM 1630 C C . GLU A 1 205 ? 8.858 -14.947 3.939 1.00 84.56 205 GLU A C 1
ATOM 1632 O O . GLU A 1 205 ? 9.289 -14.464 2.892 1.00 84.56 205 GLU A O 1
ATOM 1637 N N . SER A 1 206 ? 9.563 -14.907 5.073 1.00 77.69 206 SER A N 1
ATOM 1638 C CA . SER A 1 206 ? 10.907 -14.337 5.181 1.00 77.69 206 SER A CA 1
ATOM 1639 C C . SER A 1 206 ? 11.916 -15.110 4.328 1.00 77.69 206 SER A C 1
ATOM 1641 O O . SER A 1 206 ? 12.649 -14.490 3.560 1.00 77.69 206 SER A O 1
ATOM 1643 N N . LEU A 1 207 ? 11.900 -16.447 4.374 1.00 76.81 207 LEU A N 1
ATOM 1644 C CA . LEU A 1 207 ? 12.758 -17.307 3.554 1.00 76.81 207 LEU A CA 1
ATOM 1645 C C . LEU A 1 207 ? 12.495 -17.111 2.051 1.00 76.81 207 LEU A C 1
ATOM 1647 O O . LEU A 1 207 ? 13.428 -16.882 1.285 1.00 76.81 207 LEU A O 1
ATOM 1651 N N . ALA A 1 208 ? 11.228 -17.150 1.631 1.00 82.75 208 ALA A N 1
ATOM 1652 C CA . ALA A 1 208 ? 10.809 -16.993 0.240 1.00 82.75 208 ALA A CA 1
ATOM 1653 C C . ALA A 1 208 ? 11.093 -15.586 -0.309 1.00 82.75 208 ALA A C 1
ATOM 1655 O O . ALA A 1 208 ? 11.402 -15.448 -1.493 1.00 82.75 208 ALA A O 1
ATOM 1656 N N . ASN A 1 209 ? 11.039 -14.553 0.540 1.00 74.19 209 ASN A N 1
ATOM 1657 C CA . ASN A 1 209 ? 11.533 -13.218 0.209 1.00 74.19 209 ASN A CA 1
ATOM 1658 C C . ASN A 1 209 ? 13.062 -13.191 0.079 1.00 74.19 209 ASN A C 1
ATOM 1660 O O . ASN A 1 209 ? 13.564 -12.721 -0.936 1.00 74.19 209 ASN A O 1
ATOM 1664 N N . ALA A 1 210 ? 13.790 -13.698 1.078 1.00 68.31 210 ALA A N 1
ATOM 1665 C CA . ALA A 1 210 ? 15.247 -13.602 1.162 1.00 68.31 210 ALA A CA 1
ATOM 1666 C C . ALA A 1 210 ? 15.980 -14.346 0.035 1.00 68.31 210 ALA A C 1
ATOM 1668 O O . ALA A 1 210 ? 17.047 -13.903 -0.381 1.00 68.31 210 ALA A O 1
ATOM 1669 N N . ILE A 1 211 ? 15.412 -15.448 -0.471 1.00 68.69 211 ILE A N 1
ATOM 1670 C CA . ILE A 1 211 ? 15.977 -16.163 -1.623 1.00 68.69 211 ILE A CA 1
ATOM 1671 C C . ILE A 1 211 ? 15.346 -15.777 -2.965 1.00 68.69 211 ILE A C 1
ATOM 1673 O O . ILE A 1 211 ? 15.815 -16.276 -3.976 1.00 68.69 211 ILE A O 1
ATOM 1677 N N . GLU A 1 212 ? 14.298 -14.947 -3.000 1.00 73.75 212 GLU A N 1
ATOM 1678 C CA . GLU A 1 212 ? 13.491 -14.647 -4.200 1.00 73.75 212 GLU A CA 1
ATOM 1679 C C . GLU A 1 212 ? 12.830 -15.888 -4.849 1.00 73.75 212 GLU A C 1
ATOM 1681 O O . GLU A 1 212 ? 12.955 -16.152 -6.045 1.00 73.75 212 GLU A O 1
ATOM 1686 N N . SER A 1 213 ? 12.102 -16.678 -4.052 1.00 80.00 213 SER A N 1
ATOM 1687 C CA . SER A 1 213 ? 11.374 -17.864 -4.532 1.00 80.00 213 SER A CA 1
ATOM 1688 C C . SER A 1 213 ? 10.158 -17.508 -5.397 1.00 80.00 213 SER A C 1
ATOM 1690 O O . SER A 1 213 ? 9.400 -16.588 -5.080 1.00 80.00 213 SER A O 1
ATOM 1692 N N . ILE A 1 214 ? 9.881 -18.329 -6.419 1.00 79.88 214 ILE A N 1
ATOM 1693 C CA . ILE A 1 214 ? 8.669 -18.219 -7.255 1.00 79.88 214 ILE A CA 1
ATOM 1694 C C . ILE A 1 214 ? 7.363 -18.344 -6.449 1.00 79.88 214 ILE A C 1
ATOM 1696 O O . ILE A 1 214 ? 6.328 -17.834 -6.870 1.00 79.88 214 ILE A O 1
ATOM 1700 N N . TYR A 1 215 ? 7.411 -18.974 -5.270 1.00 84.62 215 TYR A N 1
ATOM 1701 C CA . TYR A 1 215 ? 6.263 -19.162 -4.378 1.00 84.62 215 TYR A CA 1
ATOM 1702 C C . TYR A 1 215 ? 6.094 -18.034 -3.342 1.00 84.62 215 TYR A C 1
ATOM 1704 O O . TYR A 1 215 ? 5.229 -18.120 -2.471 1.00 84.62 215 TYR A O 1
ATOM 1712 N N . LYS A 1 216 ? 6.868 -16.942 -3.443 1.00 83.56 216 LYS A N 1
ATOM 1713 C CA . LYS A 1 216 ? 6.772 -15.758 -2.566 1.00 83.56 216 LYS A CA 1
ATOM 1714 C C . LYS A 1 216 ? 5.336 -15.248 -2.391 1.00 83.56 216 LYS A C 1
ATOM 1716 O O . LYS A 1 216 ? 4.919 -15.004 -1.262 1.00 83.56 216 LYS A O 1
ATOM 1721 N N . GLN A 1 217 ? 4.563 -15.126 -3.473 1.00 79.88 217 GLN A N 1
ATOM 1722 C CA . GLN A 1 217 ? 3.183 -14.633 -3.379 1.00 79.88 217 GLN A CA 1
ATOM 1723 C C . GLN A 1 217 ? 2.252 -15.627 -2.668 1.00 79.88 217 GLN A C 1
ATOM 1725 O O . GLN A 1 217 ? 1.371 -15.204 -1.926 1.00 79.88 217 GLN A O 1
ATOM 1730 N N . GLU A 1 218 ? 2.456 -16.937 -2.834 1.00 85.00 218 GLU A N 1
ATOM 1731 C CA . GLU A 1 218 ? 1.694 -17.946 -2.087 1.00 85.00 218 GLU A CA 1
ATOM 1732 C C . GLU A 1 218 ? 2.008 -17.879 -0.587 1.00 85.00 218 GLU A C 1
ATOM 1734 O O . GLU A 1 218 ? 1.088 -17.923 0.225 1.00 85.00 218 GLU A O 1
ATOM 1739 N N . ALA A 1 219 ? 3.279 -17.686 -0.210 1.00 85.06 219 ALA A N 1
ATOM 1740 C CA . ALA A 1 219 ? 3.671 -17.504 1.188 1.00 85.06 219 ALA A CA 1
ATOM 1741 C C . ALA A 1 219 ? 3.018 -16.256 1.815 1.00 85.06 219 ALA A C 1
ATOM 1743 O O . ALA A 1 219 ? 2.477 -16.343 2.914 1.00 85.06 219 ALA A O 1
ATOM 1744 N N . MET A 1 220 ? 2.987 -15.121 1.102 1.00 83.31 220 MET A N 1
ATOM 1745 C CA . MET A 1 220 ? 2.304 -13.896 1.559 1.00 83.31 220 MET A CA 1
ATOM 1746 C C . MET A 1 220 ? 0.777 -14.072 1.659 1.00 83.31 220 MET A C 1
ATOM 1748 O O . MET A 1 220 ? 0.147 -13.593 2.608 1.00 83.31 220 MET A O 1
ATOM 1752 N N . ASN A 1 221 ? 0.168 -14.796 0.715 1.00 85.38 221 ASN A N 1
ATOM 1753 C CA . ASN A 1 221 ? -1.260 -15.121 0.752 1.00 85.38 221 ASN A CA 1
ATOM 1754 C C . ASN A 1 221 ? -1.592 -16.030 1.949 1.00 85.38 221 ASN A C 1
ATOM 1756 O O . ASN A 1 221 ? -2.580 -15.797 2.643 1.00 85.38 221 ASN A O 1
ATOM 1760 N N . LEU A 1 222 ? -0.750 -17.029 2.230 1.00 90.12 222 LEU A N 1
ATOM 1761 C CA . LEU A 1 222 ? -0.918 -17.935 3.366 1.00 90.12 222 LEU A CA 1
ATOM 1762 C C . LEU A 1 222 ? -0.685 -17.223 4.705 1.00 90.12 222 LEU A C 1
ATOM 1764 O O . LEU A 1 222 ? -1.454 -17.427 5.638 1.00 90.12 222 LEU A O 1
ATOM 1768 N N . SER A 1 223 ? 0.306 -16.332 4.778 1.00 87.25 223 SER A N 1
ATOM 1769 C CA . SER A 1 223 ? 0.556 -15.444 5.924 1.00 87.25 223 SER A CA 1
ATOM 1770 C C . SER A 1 223 ? -0.690 -14.609 6.254 1.00 87.25 223 SER A C 1
ATOM 1772 O O . SER A 1 223 ? -1.153 -14.577 7.397 1.00 87.25 223 SER A O 1
ATOM 1774 N N . SER A 1 224 ? -1.331 -14.057 5.219 1.00 81.81 224 SER A N 1
ATOM 1775 C CA . SER A 1 224 ? -2.607 -13.340 5.333 1.00 81.81 224 SER A CA 1
ATOM 1776 C C . SER A 1 224 ? -3.763 -14.248 5.784 1.00 81.81 224 SER A C 1
ATOM 1778 O O . SER A 1 224 ? -4.569 -13.846 6.622 1.00 81.81 224 SER A O 1
ATOM 1780 N N . ALA A 1 225 ? -3.846 -15.480 5.271 1.00 85.88 225 ALA A N 1
ATOM 1781 C CA . ALA A 1 225 ? -4.891 -16.440 5.635 1.00 85.88 225 ALA A CA 1
ATOM 1782 C C . ALA A 1 225 ? -4.783 -16.913 7.098 1.00 85.88 225 ALA A C 1
ATOM 1784 O O . ALA A 1 225 ? -5.789 -16.929 7.808 1.00 85.88 225 ALA A O 1
ATOM 1785 N N . VAL A 1 226 ? -3.571 -17.217 7.581 1.00 91.25 226 VAL A N 1
ATOM 1786 C CA . VAL A 1 226 ? -3.327 -17.562 8.994 1.00 91.25 226 VAL A CA 1
ATOM 1787 C C . VAL A 1 226 ? -3.696 -16.391 9.910 1.00 91.25 226 VAL A C 1
ATOM 1789 O O . VAL A 1 226 ? -4.355 -16.596 10.929 1.00 91.25 226 VAL A O 1
ATOM 1792 N N . ALA A 1 227 ? -3.337 -15.158 9.535 1.00 86.25 227 ALA A N 1
ATOM 1793 C CA . ALA A 1 227 ? -3.692 -13.964 10.300 1.00 86.25 227 ALA A CA 1
ATOM 1794 C C . ALA A 1 227 ? -5.217 -13.737 10.385 1.00 86.25 227 ALA A C 1
ATOM 1796 O O . ALA A 1 227 ? -5.712 -13.334 11.439 1.00 86.25 227 ALA A O 1
ATOM 1797 N N . MET A 1 228 ? -5.968 -14.032 9.315 1.00 86.12 228 MET A N 1
ATOM 1798 C CA . MET A 1 228 ? -7.436 -13.937 9.309 1.00 86.12 228 MET A CA 1
ATOM 1799 C C . MET A 1 228 ? -8.103 -15.019 10.172 1.00 86.12 228 MET A C 1
ATOM 1801 O O . MET A 1 228 ? -8.940 -14.675 11.005 1.00 86.12 228 MET A O 1
ATOM 1805 N N . ALA A 1 229 ? -7.692 -16.287 10.063 1.00 89.12 229 ALA A N 1
ATOM 1806 C CA . ALA A 1 229 ? -8.212 -17.362 10.921 1.00 89.12 229 ALA A CA 1
ATOM 1807 C C . ALA A 1 229 ? -7.912 -17.103 12.410 1.00 89.12 229 ALA A C 1
ATOM 1809 O O . ALA A 1 229 ? -8.772 -17.256 13.275 1.00 89.12 229 ALA A O 1
ATOM 1810 N N . LEU A 1 230 ? -6.706 -16.614 12.723 1.00 92.06 230 LEU A N 1
ATOM 1811 C CA . LEU A 1 230 ? -6.326 -16.216 14.080 1.00 92.06 230 LEU A CA 1
ATOM 1812 C C . LEU A 1 230 ? -7.143 -15.020 14.609 1.00 92.06 230 LEU A C 1
ATOM 1814 O O . LEU A 1 230 ? -7.300 -14.874 15.824 1.00 92.06 230 LEU A O 1
ATOM 1818 N N . PHE A 1 231 ? -7.639 -14.147 13.732 1.00 86.81 231 PHE A N 1
ATOM 1819 C CA . PHE A 1 231 ? -8.502 -13.027 14.104 1.00 86.81 231 PHE A CA 1
ATOM 1820 C C . PHE A 1 231 ? -9.938 -13.489 14.392 1.00 86.81 231 PHE A C 1
ATOM 1822 O O . PHE A 1 231 ? -10.473 -13.151 15.448 1.00 86.81 231 PHE A O 1
ATOM 1829 N N . ASP A 1 232 ? -10.522 -14.323 13.527 1.00 85.50 232 ASP A N 1
ATOM 1830 C CA . ASP A 1 232 ? -11.848 -14.921 13.741 1.00 85.50 232 ASP A CA 1
ATOM 1831 C C . ASP A 1 232 ? -11.884 -15.800 15.006 1.00 85.50 232 ASP A C 1
ATOM 1833 O O . ASP A 1 232 ? -12.757 -15.630 15.859 1.00 85.50 232 ASP A O 1
ATOM 1837 N N . ALA A 1 233 ? -10.857 -16.633 15.217 1.00 87.75 233 ALA A N 1
ATOM 1838 C CA . ALA A 1 233 ? -10.695 -17.428 16.436 1.00 87.75 233 ALA A CA 1
ATOM 1839 C C . ALA A 1 233 ? -10.688 -16.570 17.713 1.00 87.75 233 ALA A C 1
ATOM 1841 O O . ALA A 1 233 ? -11.305 -16.935 18.713 1.00 87.75 233 ALA A O 1
ATOM 1842 N N . LYS A 1 234 ? -10.034 -15.399 17.685 1.00 87.00 234 LYS A N 1
ATOM 1843 C CA . LYS A 1 234 ? -10.024 -14.454 18.815 1.00 87.00 234 LYS A CA 1
ATOM 1844 C C . LYS A 1 234 ? -11.369 -13.756 19.013 1.00 87.00 234 LYS A C 1
ATOM 1846 O O . LYS A 1 234 ? -11.719 -13.489 20.160 1.00 87.00 234 LYS A O 1
ATOM 1851 N N . ILE A 1 235 ? -12.123 -13.456 17.954 1.00 83.50 235 ILE A N 1
ATOM 1852 C CA . ILE A 1 235 ? -13.490 -12.920 18.085 1.00 83.50 235 ILE A CA 1
ATOM 1853 C C . ILE A 1 235 ? -14.379 -13.965 18.761 1.00 83.50 235 ILE A C 1
ATOM 1855 O O . ILE A 1 235 ? -14.948 -13.689 19.817 1.00 83.50 235 ILE A O 1
ATOM 1859 N N . LYS A 1 236 ? -14.399 -15.190 18.227 1.00 85.88 236 LYS A N 1
ATOM 1860 C CA . LYS A 1 236 ? -15.151 -16.323 18.781 1.00 85.88 236 LYS A CA 1
ATOM 1861 C C . LYS A 1 236 ? -14.767 -16.629 20.232 1.00 85.88 236 LYS A C 1
ATOM 1863 O O . LYS A 1 236 ? -15.660 -16.826 21.051 1.00 85.88 236 LYS A O 1
ATOM 1868 N N . GLN A 1 237 ? -13.480 -16.563 20.589 1.00 84.31 237 GLN A N 1
ATOM 1869 C CA . GLN A 1 237 ? -13.028 -16.679 21.983 1.00 84.31 237 GLN A CA 1
ATOM 1870 C C . GLN A 1 237 ? -13.650 -15.591 22.876 1.00 84.31 237 GLN A C 1
ATOM 1872 O O . GLN A 1 237 ? -14.271 -15.910 23.886 1.00 84.31 237 GLN A O 1
ATOM 1877 N N . ASN A 1 238 ? -13.511 -14.314 22.500 1.00 76.00 238 ASN A N 1
ATOM 1878 C CA . ASN A 1 238 ? -13.995 -13.184 23.302 1.00 76.00 238 ASN A CA 1
ATOM 1879 C C . ASN A 1 238 ? -15.523 -13.169 23.443 1.00 76.00 238 ASN A C 1
ATOM 1881 O O . ASN A 1 238 ? -16.046 -12.779 24.487 1.00 76.00 238 ASN A O 1
ATOM 1885 N N . ASP A 1 239 ? -16.255 -13.544 22.395 1.00 76.25 239 ASP A N 1
ATOM 1886 C CA . ASP A 1 239 ? -17.715 -13.556 22.434 1.00 76.25 239 ASP A CA 1
ATOM 1887 C C . ASP A 1 239 ? -18.252 -14.749 23.229 1.00 76.25 239 ASP A C 1
ATOM 1889 O O . ASP A 1 239 ? -19.211 -14.575 23.982 1.00 76.25 239 ASP A O 1
ATOM 1893 N N . LEU A 1 240 ? -17.587 -15.909 23.171 1.00 78.00 240 LEU A N 1
ATOM 1894 C CA . LEU A 1 240 ? -17.880 -17.057 24.031 1.00 78.00 240 LEU A CA 1
ATOM 1895 C C . LEU A 1 240 ? -17.535 -16.780 25.509 1.00 78.00 240 LEU A C 1
ATOM 1897 O O . LEU A 1 240 ? -18.335 -17.105 26.383 1.00 78.00 240 LEU A O 1
ATOM 1901 N N . GLU A 1 241 ? -16.416 -16.108 25.808 1.00 75.62 241 GLU A N 1
ATOM 1902 C CA . GLU A 1 241 ? -16.051 -15.701 27.179 1.00 75.62 241 GLU A CA 1
ATOM 1903 C C . GLU A 1 241 ? -17.101 -14.774 27.815 1.00 75.62 241 GLU A C 1
ATOM 1905 O O . GLU A 1 241 ? -17.494 -14.991 28.963 1.00 75.62 241 GLU A O 1
ATOM 1910 N N . LYS A 1 242 ? -17.636 -13.796 27.067 1.00 72.31 242 LYS A N 1
ATOM 1911 C CA . LYS A 1 242 ? -18.755 -12.946 27.531 1.00 72.31 242 LYS A CA 1
ATOM 1912 C C . LYS A 1 242 ? -20.042 -13.749 27.746 1.00 72.31 242 LYS A C 1
ATOM 1914 O O . LYS A 1 242 ? -20.791 -13.482 28.690 1.00 72.31 242 LYS A O 1
ATOM 1919 N N . LEU A 1 243 ? -20.318 -14.706 26.857 1.00 69.50 243 LEU A N 1
ATOM 1920 C CA . LEU A 1 243 ? -21.495 -15.575 26.920 1.00 69.50 243 LEU A CA 1
ATOM 1921 C C . LEU A 1 243 ? -21.479 -16.416 28.202 1.00 69.50 243 LEU A C 1
ATOM 1923 O O . LEU A 1 243 ? -22.459 -16.411 28.942 1.00 69.50 243 LEU A O 1
ATOM 1927 N N . LEU A 1 244 ? -20.342 -17.048 28.501 1.00 69.50 244 LEU A N 1
ATOM 1928 C CA . LEU A 1 244 ? -20.147 -17.868 29.697 1.00 69.50 244 LEU A CA 1
ATOM 1929 C C . LEU A 1 244 ? -20.121 -17.026 30.986 1.00 69.50 244 LEU A C 1
ATOM 1931 O O . LEU A 1 244 ? -20.744 -17.415 31.970 1.00 69.50 244 LEU A O 1
ATOM 1935 N N . GLN A 1 245 ? -19.485 -15.844 30.993 1.00 68.19 245 GLN A N 1
ATOM 1936 C CA . GLN A 1 245 ? -19.507 -14.952 32.167 1.00 68.19 245 GLN A CA 1
ATOM 1937 C C . GLN A 1 245 ? -20.920 -14.479 32.535 1.00 68.19 245 GLN A C 1
ATOM 1939 O O . GLN A 1 245 ? -21.270 -14.445 33.715 1.00 68.19 245 GLN A O 1
ATOM 1944 N N . THR A 1 246 ? -21.735 -14.105 31.543 1.00 67.88 246 THR A N 1
ATOM 1945 C CA . THR A 1 246 ? -23.111 -13.639 31.796 1.00 67.88 246 THR A CA 1
ATOM 1946 C C . THR A 1 246 ? -24.053 -14.777 32.194 1.00 67.88 246 THR A C 1
ATOM 1948 O O . THR A 1 246 ? -24.952 -14.565 33.004 1.00 67.88 246 THR A O 1
ATOM 1951 N N . GLU A 1 247 ? -23.815 -15.988 31.690 1.00 70.06 247 GLU A N 1
ATOM 1952 C CA . GLU A 1 247 ? -24.549 -17.199 32.060 1.00 70.06 247 GLU A CA 1
ATOM 1953 C C . GLU A 1 247 ? -24.228 -17.672 33.493 1.00 70.06 247 GLU A C 1
ATOM 1955 O O . GLU A 1 247 ? -25.147 -17.866 34.291 1.00 70.06 247 GLU A O 1
ATOM 1960 N N . ALA A 1 248 ? -22.946 -17.765 33.866 1.00 70.69 248 ALA A N 1
ATOM 1961 C CA . ALA A 1 248 ? -22.528 -18.204 35.201 1.00 70.69 248 ALA A CA 1
ATOM 1962 C C . ALA A 1 248 ? -23.041 -17.283 36.327 1.00 70.69 248 ALA A C 1
ATOM 1964 O O . ALA A 1 248 ? -23.467 -17.759 37.381 1.00 70.69 248 ALA A O 1
ATOM 1965 N N . ALA A 1 249 ? -23.059 -15.965 36.091 1.00 71.44 249 ALA A N 1
ATOM 1966 C CA . ALA A 1 249 ? -23.581 -14.988 37.048 1.00 71.44 249 ALA A CA 1
ATOM 1967 C C . ALA A 1 249 ? -25.100 -15.125 37.283 1.00 71.44 249 ALA A C 1
ATOM 1969 O O . ALA A 1 249 ? -25.572 -14.901 38.399 1.00 71.44 249 ALA A O 1
ATOM 1970 N N . LEU A 1 250 ? -25.868 -15.516 36.258 1.00 76.56 250 LEU A N 1
ATOM 1971 C CA . LEU A 1 250 ? -27.302 -15.789 36.393 1.00 76.56 250 LEU A CA 1
ATOM 1972 C C . LEU A 1 250 ? -27.553 -17.114 37.131 1.00 76.56 250 LEU A C 1
ATOM 1974 O O . LEU A 1 250 ? -28.410 -17.169 38.012 1.00 76.56 250 LEU A O 1
ATOM 1978 N N . PHE A 1 251 ? -26.783 -18.159 36.812 1.00 78.00 251 PHE A N 1
ATOM 1979 C CA . PHE A 1 251 ? -26.900 -19.477 37.440 1.00 78.00 251 PHE A CA 1
ATOM 1980 C C . PHE A 1 251 ? -26.650 -19.432 38.956 1.00 78.00 251 PHE A C 1
ATOM 1982 O O . PHE A 1 251 ? -27.522 -19.834 39.728 1.00 78.00 251 PHE A O 1
ATOM 1989 N N . GLU A 1 252 ? -25.517 -18.878 39.406 1.00 77.38 252 GLU A N 1
ATOM 1990 C CA . GLU A 1 252 ? -25.207 -18.814 40.845 1.00 77.38 252 GLU A CA 1
ATOM 1991 C C . GLU A 1 252 ? -26.170 -17.896 41.620 1.00 77.38 252 GLU A C 1
ATOM 1993 O O . GLU A 1 252 ? -26.476 -18.178 42.781 1.00 77.38 252 GLU A O 1
ATOM 1998 N N . LYS A 1 253 ? -26.743 -16.858 40.985 1.00 79.94 253 LYS A N 1
ATOM 1999 C CA . LYS A 1 253 ? -27.834 -16.068 41.587 1.00 79.94 253 LYS A CA 1
ATOM 2000 C C . LYS A 1 253 ? -29.075 -16.933 41.835 1.00 79.94 253 LYS A C 1
ATOM 2002 O O . LYS A 1 253 ? -29.589 -16.945 42.953 1.00 79.94 253 LYS A O 1
ATOM 2007 N N . LEU A 1 254 ? -29.556 -17.647 40.813 1.00 84.12 254 LEU A N 1
ATOM 2008 C CA . LEU A 1 254 ? -30.768 -18.475 40.904 1.00 84.12 254 LEU A CA 1
ATOM 2009 C C . LEU A 1 254 ? -30.598 -19.611 41.921 1.00 84.12 254 LEU A C 1
ATOM 2011 O O . LEU A 1 254 ? -31.483 -19.853 42.741 1.00 84.12 254 LEU A O 1
ATOM 2015 N N . LYS A 1 255 ? -29.428 -20.256 41.918 1.00 84.62 255 LYS A N 1
ATOM 2016 C CA . LYS A 1 255 ? -29.031 -21.277 42.893 1.00 84.62 255 LYS A CA 1
ATOM 2017 C C . LYS A 1 255 ? -29.010 -20.726 44.324 1.00 84.62 255 LYS A C 1
ATOM 2019 O O . LYS A 1 255 ? -29.648 -21.304 45.200 1.00 84.62 255 LYS A O 1
ATOM 2024 N N . SER A 1 256 ? -28.397 -19.560 44.545 1.00 80.19 256 SER A N 1
ATOM 2025 C CA . SER A 1 256 ? -28.385 -18.887 45.855 1.00 80.19 256 SER A CA 1
ATOM 2026 C C . SER A 1 256 ? -29.794 -18.520 46.350 1.00 80.19 256 SER A C 1
ATOM 2028 O O . SER A 1 256 ? -30.096 -18.658 47.536 1.00 80.19 256 SER A O 1
ATOM 2030 N N . GLU A 1 257 ? -30.686 -18.065 45.461 1.00 83.19 257 GLU A N 1
ATOM 2031 C CA . GLU A 1 257 ? -32.083 -17.757 45.805 1.00 83.19 257 GLU A CA 1
ATOM 2032 C C . GLU A 1 257 ? -32.899 -19.023 46.138 1.00 83.19 257 GLU A C 1
ATOM 2034 O O . GLU A 1 257 ? -33.763 -18.974 47.022 1.00 83.19 257 GLU A O 1
ATOM 2039 N N . LEU A 1 258 ? -32.603 -20.161 45.498 1.00 86.62 258 LEU A N 1
ATOM 2040 C CA . LEU A 1 258 ? -33.204 -21.467 45.797 1.00 86.62 258 LEU A CA 1
ATOM 2041 C C . LEU A 1 258 ? -32.706 -22.050 47.124 1.00 86.62 258 LEU A C 1
ATOM 2043 O O . LEU A 1 258 ? -33.531 -22.394 47.969 1.00 86.62 258 LEU A O 1
ATOM 2047 N N . GLU A 1 259 ? -31.391 -22.111 47.348 1.00 84.81 259 GLU A N 1
ATOM 2048 C CA . GLU A 1 259 ? -30.794 -22.609 48.597 1.00 84.81 259 GLU A CA 1
ATOM 2049 C C . GLU A 1 259 ? -31.300 -21.815 49.810 1.00 84.81 259 GLU A C 1
ATOM 2051 O O . GLU A 1 259 ? -31.756 -22.396 50.798 1.00 84.81 259 GLU A O 1
ATOM 2056 N N . ARG A 1 260 ? -31.339 -20.480 49.698 1.00 85.00 260 ARG A N 1
ATOM 2057 C CA . ARG A 1 260 ? -31.889 -19.602 50.739 1.00 85.00 260 ARG A CA 1
ATOM 2058 C C . ARG A 1 260 ? -33.382 -19.834 50.969 1.00 85.00 260 ARG A C 1
ATOM 2060 O O . ARG A 1 260 ? -33.821 -19.837 52.108 1.00 85.00 260 ARG A O 1
ATOM 2067 N N . SER A 1 261 ? -34.161 -20.088 49.918 1.00 89.62 261 SER A N 1
ATOM 2068 C CA . SER A 1 261 ? -35.596 -20.390 50.056 1.00 89.62 261 SER A CA 1
ATOM 2069 C C . SER A 1 261 ? -35.864 -21.779 50.649 1.00 89.62 261 SER A C 1
ATOM 2071 O O . SER A 1 261 ? -36.863 -21.958 51.339 1.00 89.62 261 SER A O 1
ATOM 2073 N N . ILE A 1 262 ? -34.969 -22.751 50.441 1.00 86.50 262 ILE A N 1
ATOM 2074 C CA . ILE A 1 262 ? -34.997 -24.037 51.155 1.00 86.50 262 ILE A CA 1
ATOM 2075 C C . ILE A 1 262 ? -34.684 -23.825 52.647 1.00 86.50 262 ILE A C 1
ATOM 2077 O O . ILE A 1 262 ? -35.311 -24.469 53.485 1.00 86.50 262 ILE A O 1
ATOM 2081 N N . HIS A 1 263 ? -33.756 -22.923 52.983 1.00 84.88 263 HIS A N 1
ATOM 2082 C CA . HIS A 1 263 ? -33.425 -22.582 54.370 1.00 84.88 263 HIS A CA 1
ATOM 2083 C C . HIS A 1 263 ? -34.584 -21.860 55.082 1.00 84.88 263 HIS A C 1
ATOM 2085 O O . HIS A 1 263 ? -35.049 -22.372 56.099 1.00 84.88 263 HIS A O 1
ATOM 2091 N N . ASP A 1 264 ? -35.118 -20.776 54.489 1.00 86.81 264 ASP A N 1
ATOM 2092 C CA . ASP A 1 264 ? -36.299 -20.026 54.968 1.00 86.81 264 ASP A CA 1
ATOM 2093 C C . ASP A 1 264 ? -37.457 -20.993 55.345 1.00 86.81 264 ASP A C 1
ATOM 2095 O O . ASP A 1 264 ? -38.103 -20.860 56.389 1.00 86.81 264 ASP A O 1
ATOM 2099 N N . LEU A 1 265 ? -37.718 -21.997 54.491 1.00 90.19 265 LEU A N 1
ATOM 2100 C CA . LEU A 1 265 ? -38.789 -22.983 54.679 1.00 90.19 265 LEU A CA 1
ATOM 2101 C C . LEU A 1 265 ? -38.505 -23.972 55.819 1.00 90.19 265 LEU A C 1
ATOM 2103 O O . LEU A 1 265 ? -39.410 -24.289 56.586 1.00 90.19 265 LEU A O 1
ATOM 2107 N N . ILE A 1 266 ? -37.272 -24.476 55.931 1.00 86.81 266 ILE A N 1
ATOM 2108 C CA . ILE A 1 266 ? -36.901 -25.457 56.964 1.00 86.81 266 ILE A CA 1
ATOM 2109 C C . ILE A 1 266 ? -36.870 -24.804 58.347 1.00 86.81 266 ILE A C 1
ATOM 2111 O O . ILE A 1 266 ? -37.360 -25.401 59.304 1.00 86.81 266 ILE A O 1
ATOM 2115 N N . GLU A 1 267 ? -36.342 -23.584 58.464 1.00 84.31 267 GLU A N 1
ATOM 2116 C CA . GLU A 1 267 ? -36.298 -22.834 59.725 1.00 84.31 267 GLU A CA 1
ATOM 2117 C C . GLU A 1 267 ? -37.717 -22.597 60.267 1.00 84.31 267 GLU A C 1
ATOM 2119 O O . GLU A 1 267 ? -38.034 -22.968 61.400 1.00 84.31 267 GLU A O 1
ATOM 2124 N N . THR A 1 268 ? -38.616 -22.084 59.422 1.00 87.81 268 THR A N 1
ATOM 2125 C CA . THR A 1 268 ? -40.007 -21.811 59.817 1.00 87.81 268 THR A CA 1
ATOM 2126 C C . THR A 1 268 ? -40.839 -23.078 60.030 1.00 87.81 268 THR A C 1
ATOM 2128 O O . THR A 1 268 ? -41.650 -23.113 60.957 1.00 87.81 268 THR A O 1
ATOM 2131 N N . GLN A 1 269 ? -40.593 -24.156 59.275 1.00 89.38 269 GLN A N 1
ATOM 2132 C CA . GLN A 1 269 ? -41.191 -25.467 59.554 1.00 89.38 269 GLN A CA 1
ATOM 2133 C C . GLN A 1 269 ? -40.713 -26.050 60.893 1.00 89.38 269 GLN A C 1
ATOM 2135 O O . GLN A 1 269 ? -41.500 -26.676 61.603 1.00 89.38 269 GLN A O 1
ATOM 2140 N N . THR A 1 270 ? -39.444 -25.845 61.257 1.00 86.12 270 THR A N 1
ATOM 2141 C CA . THR A 1 270 ? -38.884 -26.307 62.539 1.00 86.12 270 THR A CA 1
ATOM 2142 C C . THR A 1 270 ? -39.524 -25.544 63.697 1.00 86.12 270 THR A C 1
ATOM 2144 O O . THR A 1 270 ? -40.082 -26.178 64.589 1.00 86.12 270 THR A O 1
ATOM 2147 N N . ALA A 1 271 ? -39.608 -24.211 63.622 1.00 81.94 271 ALA A N 1
ATOM 2148 C CA . ALA A 1 271 ? -40.335 -23.412 64.612 1.00 81.94 271 ALA A CA 1
ATOM 2149 C C . ALA A 1 271 ? -41.813 -23.847 64.742 1.00 81.94 271 ALA A C 1
ATOM 2151 O O . ALA A 1 271 ? -42.332 -23.979 65.849 1.00 81.94 271 ALA A O 1
ATOM 2152 N N . ALA A 1 272 ? -42.490 -24.154 63.628 1.00 87.62 272 ALA A N 1
ATOM 2153 C CA . ALA A 1 272 ? -43.850 -24.699 63.636 1.00 87.62 272 ALA A CA 1
ATOM 2154 C C . ALA A 1 272 ? -43.944 -26.160 64.138 1.00 87.62 272 ALA A C 1
ATOM 2156 O O . ALA A 1 272 ? -45.036 -26.633 64.454 1.00 87.62 272 ALA A O 1
ATOM 2157 N N . ASN A 1 273 ? -42.843 -26.907 64.236 1.00 84.56 273 ASN A N 1
ATOM 2158 C CA . ASN A 1 273 ? -42.792 -28.211 64.910 1.00 84.56 273 ASN A CA 1
ATOM 2159 C C . ASN A 1 273 ? -42.523 -28.084 66.416 1.00 84.56 273 ASN A C 1
ATOM 2161 O O . ASN A 1 273 ? -43.019 -28.902 67.181 1.00 84.56 273 ASN A O 1
ATOM 2165 N N . GLU A 1 274 ? -41.823 -27.034 66.839 1.00 86.06 274 GLU A N 1
ATOM 2166 C CA . GLU A 1 274 ? -41.507 -26.722 68.242 1.00 86.06 274 GLU A CA 1
ATOM 2167 C C . GLU A 1 274 ? -42.615 -25.920 68.960 1.00 86.06 274 GLU A C 1
ATOM 2169 O O . GLU A 1 274 ? -42.466 -25.537 70.119 1.00 86.06 274 GLU A O 1
ATOM 2174 N N . ALA A 1 275 ? -43.734 -25.638 68.288 1.00 86.00 275 ALA A N 1
ATOM 2175 C CA . ALA A 1 275 ? -44.865 -24.902 68.849 1.00 86.00 275 ALA A CA 1
ATOM 2176 C C . ALA A 1 275 ? -45.748 -25.800 69.741 1.00 86.00 275 ALA A C 1
ATOM 2178 O O . ALA A 1 275 ? -46.517 -26.625 69.237 1.00 86.00 275 ALA A O 1
ATOM 2179 N N . SER A 1 276 ? -45.652 -25.632 71.062 1.00 81.44 276 SER A N 1
ATOM 2180 C CA . SER A 1 276 ? -46.356 -26.454 72.059 1.00 81.44 276 SER A CA 1
ATOM 2181 C C . SER A 1 276 ? -47.707 -25.876 72.504 1.00 81.44 276 SER A C 1
ATOM 2183 O O . SER A 1 276 ? -48.704 -26.601 72.502 1.00 81.44 276 SER A O 1
ATOM 2185 N N . THR A 1 277 ? -47.765 -24.588 72.851 1.00 84.19 277 THR A N 1
ATOM 2186 C CA . THR A 1 277 ? -48.977 -23.911 73.357 1.00 84.19 277 THR A CA 1
ATOM 2187 C C . THR A 1 277 ? -49.879 -23.392 72.233 1.00 84.19 277 THR A C 1
ATOM 2189 O O . THR A 1 277 ? -49.445 -23.261 71.089 1.00 84.19 277 THR A O 1
ATOM 2192 N N . ILE A 1 278 ? -51.147 -23.089 72.530 1.00 82.19 278 ILE A N 1
ATOM 2193 C CA . ILE A 1 278 ? -52.113 -22.582 71.536 1.00 82.19 278 ILE A CA 1
ATOM 2194 C C . ILE A 1 278 ? -51.683 -21.216 70.978 1.00 82.19 278 ILE A C 1
ATOM 2196 O O . ILE A 1 278 ? -51.812 -20.975 69.771 1.00 82.19 278 ILE A O 1
ATOM 2200 N N . ASP A 1 279 ? -51.119 -20.354 71.822 1.00 77.69 279 ASP A N 1
ATOM 2201 C CA . ASP A 1 279 ? -50.593 -19.050 71.416 1.00 77.69 279 ASP A CA 1
ATOM 2202 C C . ASP A 1 279 ? -49.316 -19.191 70.556 1.00 77.69 279 ASP A C 1
ATOM 2204 O O . ASP A 1 279 ? -49.259 -18.624 69.459 1.00 77.69 279 ASP A O 1
ATOM 2208 N N . ASP A 1 280 ? -48.353 -20.044 70.946 1.00 79.81 280 ASP A N 1
ATOM 2209 C CA . ASP A 1 280 ? -47.159 -20.348 70.133 1.00 79.81 280 ASP A CA 1
ATOM 2210 C C . ASP A 1 280 ? -47.530 -20.922 68.764 1.00 79.81 280 ASP A C 1
ATOM 2212 O O . ASP A 1 280 ? -46.972 -20.519 67.743 1.00 79.81 280 ASP A O 1
ATOM 2216 N N . LYS A 1 281 ? -48.469 -21.875 68.732 1.00 86.25 281 LYS A N 1
ATOM 2217 C CA . LYS A 1 281 ? -48.975 -22.480 67.494 1.00 86.25 281 LYS A CA 1
ATOM 2218 C C . LYS A 1 281 ? -49.614 -21.412 66.608 1.00 86.25 281 LYS A C 1
ATOM 2220 O O . LYS A 1 281 ? -49.303 -21.340 65.422 1.00 86.25 281 LYS A O 1
ATOM 2225 N N . THR A 1 282 ? -50.431 -20.528 67.181 1.00 83.50 282 THR A N 1
ATOM 2226 C CA . THR A 1 282 ? -51.101 -19.451 66.436 1.00 83.50 282 THR A CA 1
ATOM 2227 C C . THR A 1 282 ? -50.110 -18.453 65.817 1.00 83.50 282 THR A C 1
ATOM 2229 O O . THR A 1 282 ? -50.314 -18.044 64.672 1.00 83.50 282 THR A O 1
ATOM 2232 N N . GLU A 1 283 ? -49.019 -18.087 66.501 1.00 84.56 283 GLU A N 1
ATOM 2233 C CA . GLU A 1 283 ? -47.991 -17.207 65.915 1.00 84.56 283 GLU A CA 1
ATOM 2234 C C . GLU A 1 283 ? -47.082 -17.955 64.919 1.00 84.56 283 GLU A C 1
ATOM 2236 O O . GLU A 1 283 ? -46.895 -17.514 63.780 1.00 84.56 283 GLU A O 1
ATOM 2241 N N . LYS A 1 284 ? -46.545 -19.121 65.300 1.00 88.44 284 LYS A N 1
ATOM 2242 C CA . LYS A 1 284 ? -45.547 -19.850 64.498 1.00 88.44 284 LYS A CA 1
ATOM 2243 C C . LYS A 1 284 ? -46.146 -20.480 63.234 1.00 88.44 284 LYS A C 1
ATOM 2245 O O . LYS A 1 284 ? -45.487 -20.463 62.195 1.00 88.44 284 LYS A O 1
ATOM 2250 N N . TYR A 1 285 ? -47.394 -20.963 63.259 1.00 91.12 285 TYR A N 1
ATOM 2251 C CA . TYR A 1 285 ? -48.044 -21.534 62.064 1.00 91.12 285 TYR A CA 1
ATOM 2252 C C . TYR A 1 285 ? -48.356 -20.442 61.030 1.00 91.12 285 TYR A C 1
ATOM 2254 O O . TYR A 1 285 ? -48.127 -20.633 59.837 1.00 91.12 285 TYR A O 1
ATOM 2262 N N . LYS A 1 286 ? -48.764 -19.251 61.485 1.00 85.56 286 LYS A N 1
ATOM 2263 C CA . LYS A 1 286 ? -48.982 -18.069 60.635 1.00 85.56 286 LYS A CA 1
ATOM 2264 C C . LYS A 1 286 ? -47.686 -17.558 59.989 1.00 85.56 286 LYS A C 1
ATOM 2266 O O . LYS A 1 286 ? -47.689 -17.159 58.825 1.00 85.56 286 LYS A O 1
ATOM 2271 N N . ASN A 1 287 ? -46.562 -17.608 60.706 1.00 83.50 287 ASN A N 1
ATOM 2272 C CA . ASN A 1 287 ? -45.247 -17.269 60.148 1.00 83.50 287 ASN A CA 1
ATOM 2273 C C . ASN A 1 287 ? -44.770 -18.307 59.108 1.00 83.50 287 ASN A C 1
ATOM 2275 O O . ASN A 1 287 ? -44.168 -17.942 58.092 1.00 83.50 287 ASN A O 1
ATOM 2279 N N . PHE A 1 288 ? -45.086 -19.589 59.314 1.00 91.56 288 PHE A N 1
ATOM 2280 C CA . PHE A 1 288 ? -44.827 -20.665 58.351 1.00 91.56 288 PHE A CA 1
ATOM 2281 C C . PHE A 1 288 ? -45.685 -20.512 57.078 1.00 91.56 288 PHE A C 1
ATOM 2283 O O . PHE A 1 288 ? -45.151 -20.567 55.970 1.00 91.56 288 PHE A O 1
ATOM 2290 N N . GLU A 1 289 ? -46.976 -20.189 57.216 1.00 88.44 289 GLU A N 1
ATOM 2291 C CA . GLU A 1 289 ? -47.897 -19.879 56.109 1.00 88.44 289 GLU A CA 1
ATOM 2292 C C . GLU A 1 289 ? -47.400 -18.720 55.226 1.00 88.44 289 GLU A C 1
ATOM 2294 O O . GLU A 1 289 ? -47.272 -18.864 54.007 1.00 88.44 289 GLU A O 1
ATOM 2299 N N . GLN A 1 290 ? -47.031 -17.589 55.837 1.00 87.00 290 GLN A N 1
ATOM 2300 C CA . GLN A 1 290 ? -46.488 -16.436 55.108 1.00 87.00 290 GLN A CA 1
ATOM 2301 C C . GLN A 1 290 ? -45.174 -16.762 54.387 1.00 87.00 290 GLN A C 1
ATOM 2303 O O . GLN A 1 290 ? -44.893 -16.213 53.317 1.00 87.00 290 GLN A O 1
ATOM 2308 N N . THR A 1 291 ? -44.367 -17.664 54.947 1.00 90.00 291 THR A N 1
ATOM 2309 C CA . THR A 1 291 ? -43.100 -18.090 54.341 1.00 90.00 291 THR A CA 1
ATOM 2310 C C . THR A 1 291 ? -43.336 -18.997 53.136 1.00 90.00 291 THR A C 1
ATOM 2312 O O . THR A 1 291 ? -42.713 -18.788 52.093 1.00 90.00 291 THR A O 1
ATOM 2315 N N . ILE A 1 292 ? -44.305 -19.913 53.220 1.00 89.12 292 ILE A N 1
ATOM 2316 C CA . ILE A 1 292 ? -44.786 -20.712 52.084 1.00 89.12 292 ILE A CA 1
ATOM 2317 C C . ILE A 1 292 ? -45.265 -19.793 50.945 1.00 89.12 292 ILE A C 1
ATOM 2319 O O . ILE A 1 292 ? -44.739 -19.888 49.834 1.00 89.12 292 ILE A O 1
ATOM 2323 N N . GLU A 1 293 ? -46.172 -18.842 51.210 1.00 86.81 293 GLU A N 1
ATOM 2324 C CA . GLU A 1 293 ? -46.647 -17.886 50.190 1.00 86.81 293 GLU A CA 1
ATOM 2325 C C . GLU A 1 293 ? -45.503 -17.099 49.528 1.00 86.81 293 GLU A C 1
ATOM 2327 O O . GLU A 1 293 ? -45.481 -16.889 48.309 1.00 86.81 293 GLU A O 1
ATOM 2332 N N . LYS A 1 294 ? -44.559 -16.613 50.342 1.00 87.50 294 LYS A N 1
ATOM 2333 C CA . LYS A 1 294 ? -43.411 -15.820 49.891 1.00 87.50 294 LYS A CA 1
ATOM 2334 C C . LYS A 1 294 ? -42.518 -16.632 48.954 1.00 87.50 294 LYS A C 1
ATOM 2336 O O . LYS A 1 294 ? -42.012 -16.082 47.977 1.00 87.50 294 LYS A O 1
ATOM 2341 N N . ILE A 1 295 ? -42.343 -17.926 49.219 1.00 89.44 295 ILE A N 1
ATOM 2342 C CA . ILE A 1 295 ? -41.534 -18.821 48.387 1.00 89.44 295 ILE A CA 1
ATOM 2343 C C . ILE A 1 295 ? -42.263 -19.201 47.093 1.00 89.44 295 ILE A C 1
ATOM 2345 O O . ILE A 1 295 ? -41.617 -19.231 46.050 1.00 89.44 295 ILE A O 1
ATOM 2349 N N . GLU A 1 296 ? -43.586 -19.391 47.091 1.00 86.50 296 GLU A N 1
ATOM 2350 C CA . GLU A 1 296 ? -44.336 -19.597 45.837 1.00 86.50 296 GLU A CA 1
ATOM 2351 C C . GLU A 1 296 ? -44.208 -18.401 44.887 1.00 86.50 296 GLU A C 1
ATOM 2353 O O . GLU A 1 296 ? -43.937 -18.564 43.696 1.00 86.50 296 GLU A O 1
ATOM 2358 N N . LYS A 1 297 ? -44.304 -17.182 45.430 1.00 84.88 297 LYS A N 1
ATOM 2359 C CA . LYS A 1 297 ? -44.119 -15.937 44.668 1.00 84.88 297 LYS A CA 1
ATOM 2360 C C . LYS A 1 297 ? -42.682 -15.793 44.134 1.00 84.88 297 LYS A C 1
ATOM 2362 O O . LYS A 1 297 ? -42.506 -15.301 43.021 1.00 84.88 297 LYS A O 1
ATOM 2367 N N . LYS A 1 298 ? -41.659 -16.275 44.863 1.00 85.88 298 LYS A N 1
ATOM 2368 C CA . LYS A 1 298 ? -40.277 -16.403 44.344 1.00 85.88 298 LYS A CA 1
ATOM 2369 C C . LYS A 1 298 ? -40.175 -17.463 43.236 1.00 85.88 298 LYS A C 1
ATOM 2371 O O . LYS A 1 298 ? -39.538 -17.204 42.221 1.00 85.88 298 LYS A O 1
ATOM 2376 N N . LEU A 1 299 ? -40.782 -18.641 43.414 1.00 86.31 299 LEU A N 1
ATOM 2377 C CA . LEU A 1 299 ? -40.671 -19.792 42.504 1.00 86.31 299 LEU A CA 1
ATOM 2378 C C . LEU A 1 299 ? -41.169 -19.492 41.087 1.00 86.31 299 LEU A C 1
ATOM 2380 O O . LEU A 1 299 ? -40.571 -19.978 40.129 1.00 86.31 299 LEU A O 1
ATOM 2384 N N . ILE A 1 300 ? -42.219 -18.678 40.938 1.00 82.50 300 ILE A N 1
ATOM 2385 C CA . ILE A 1 300 ? -42.679 -18.202 39.622 1.00 82.50 300 ILE A CA 1
ATOM 2386 C C . ILE A 1 300 ? -41.539 -17.455 38.917 1.00 82.50 300 ILE A C 1
ATOM 2388 O O . ILE A 1 300 ? -41.118 -17.850 37.831 1.00 82.50 300 ILE A O 1
ATOM 2392 N N . LYS A 1 301 ? -40.966 -16.446 39.583 1.00 81.44 301 LYS A N 1
ATOM 2393 C CA . LYS A 1 301 ? -39.897 -15.622 39.014 1.00 81.44 301 LYS A CA 1
ATOM 2394 C C . LYS A 1 301 ? -38.596 -16.398 38.780 1.00 81.44 301 LYS A C 1
ATOM 2396 O O . LYS A 1 301 ? -37.935 -16.180 37.774 1.00 81.44 301 LYS A O 1
ATOM 2401 N N . ILE A 1 302 ? -38.242 -17.331 39.666 1.00 86.19 302 ILE A N 1
ATOM 2402 C CA . ILE A 1 302 ? -37.075 -18.210 39.480 1.00 86.19 302 ILE A CA 1
ATOM 2403 C C . ILE A 1 302 ? -37.243 -19.065 38.214 1.00 86.19 302 ILE A C 1
ATOM 2405 O O . ILE A 1 302 ? -36.282 -19.225 37.469 1.00 86.19 302 ILE A O 1
ATOM 2409 N N . ASN A 1 303 ? -38.452 -19.561 37.922 1.00 81.94 303 ASN A N 1
ATOM 2410 C CA . ASN A 1 303 ? -38.727 -20.280 36.674 1.00 81.94 303 ASN A CA 1
ATOM 2411 C C . ASN A 1 303 ? -38.679 -19.369 35.433 1.00 81.94 303 ASN A C 1
ATOM 2413 O O . ASN A 1 303 ? -38.194 -19.805 34.391 1.00 81.94 303 ASN A O 1
ATOM 2417 N N . GLU A 1 304 ? -39.146 -18.121 35.525 1.00 82.31 304 GLU A N 1
ATOM 2418 C CA . GLU A 1 304 ? -39.028 -17.129 34.442 1.00 82.31 304 GLU A CA 1
ATOM 2419 C C . GLU A 1 304 ? -37.557 -16.781 34.154 1.00 82.31 304 GLU A C 1
ATOM 2421 O O . GLU A 1 304 ? -37.102 -16.892 33.015 1.00 82.31 304 GLU A O 1
ATOM 2426 N N . ASP A 1 305 ? -36.781 -16.434 35.187 1.00 79.81 305 ASP A N 1
ATOM 2427 C CA . ASP A 1 305 ? -35.358 -16.104 35.063 1.00 79.81 305 ASP A CA 1
ATOM 2428 C C . ASP A 1 305 ? -34.535 -17.325 34.587 1.00 79.81 305 ASP A C 1
ATOM 2430 O O . ASP A 1 305 ? -33.641 -17.172 33.751 1.00 79.81 305 ASP A O 1
ATOM 2434 N N . ALA A 1 306 ? -34.880 -18.552 35.006 1.00 81.50 306 ALA A N 1
ATOM 2435 C CA . ALA A 1 306 ? -34.225 -19.787 34.554 1.00 81.50 306 ALA A CA 1
ATOM 2436 C C . ALA A 1 306 ? -34.422 -20.093 33.056 1.00 81.50 306 ALA A C 1
ATOM 2438 O O . ALA A 1 306 ? -33.568 -20.748 32.450 1.00 81.50 306 ALA A O 1
ATOM 2439 N N . GLN A 1 307 ? -35.482 -19.592 32.405 1.00 78.62 307 GLN A N 1
ATOM 2440 C CA . GLN A 1 307 ? -35.623 -19.724 30.946 1.00 78.62 307 GLN A CA 1
ATOM 2441 C C . GLN A 1 307 ? -34.514 -18.980 30.183 1.00 78.62 307 GLN A C 1
ATOM 2443 O O . GLN A 1 307 ? -34.174 -19.397 29.072 1.00 78.62 307 GLN A O 1
ATOM 2448 N N . ASN A 1 308 ? -33.914 -17.945 30.786 1.00 77.38 308 ASN A N 1
ATOM 2449 C CA . ASN A 1 308 ? -32.869 -17.112 30.180 1.00 77.38 308 ASN A CA 1
ATOM 2450 C C . ASN A 1 308 ? -31.448 -17.704 30.272 1.00 77.38 308 ASN A C 1
ATOM 2452 O O . ASN A 1 308 ? -30.537 -17.197 29.612 1.00 77.38 308 ASN A O 1
ATOM 2456 N N . LEU A 1 309 ? -31.257 -18.796 31.024 1.00 77.25 309 LEU A N 1
ATOM 2457 C CA . LEU A 1 309 ? -30.080 -19.663 30.885 1.00 77.25 309 LEU A CA 1
ATOM 2458 C C . LEU A 1 309 ? -30.037 -20.265 29.460 1.00 77.25 309 LEU A C 1
ATOM 2460 O O . LEU A 1 309 ? -31.055 -20.341 28.765 1.00 77.25 309 LEU A O 1
ATOM 2464 N N . LYS A 1 310 ? -28.869 -20.702 28.989 1.00 75.62 310 LYS A N 1
ATOM 2465 C CA . LYS A 1 310 ? -28.647 -21.194 27.614 1.00 75.62 310 LYS A CA 1
ATOM 2466 C C . LYS A 1 310 ? -27.990 -22.573 27.557 1.00 75.62 310 LYS A C 1
ATOM 2468 O O . LYS A 1 310 ? -28.055 -23.215 26.514 1.00 75.62 310 LYS A O 1
ATOM 2473 N N . GLU A 1 311 ? -27.357 -23.033 28.627 1.00 72.50 311 GLU A N 1
ATOM 2474 C CA . GLU A 1 311 ? -26.904 -24.413 28.801 1.00 72.50 311 GLU A CA 1
ATOM 2475 C C . GLU A 1 311 ? -28.016 -25.260 29.403 1.00 72.50 311 GLU A C 1
ATOM 2477 O O . GLU A 1 311 ? -28.636 -24.888 30.401 1.00 72.50 311 GLU A O 1
ATOM 2482 N N . GLN A 1 312 ? -28.260 -26.419 28.791 1.00 73.31 312 GLN A N 1
ATOM 2483 C CA . GLN A 1 312 ? -29.319 -27.310 29.244 1.00 73.31 312 GLN A CA 1
ATOM 2484 C C . GLN A 1 312 ? -28.995 -27.912 30.617 1.00 73.31 312 GLN A C 1
ATOM 2486 O O . GLN A 1 312 ? -29.879 -27.959 31.455 1.00 73.31 312 GLN A O 1
ATOM 2491 N N . THR A 1 313 ? -27.730 -28.235 30.908 1.00 75.44 313 THR A N 1
ATOM 2492 C CA . THR A 1 313 ? -27.277 -28.667 32.245 1.00 75.44 313 THR A CA 1
ATOM 2493 C C . THR A 1 313 ? -27.601 -27.651 33.337 1.00 75.44 313 THR A C 1
ATOM 2495 O O . THR A 1 313 ? -28.162 -28.019 34.363 1.00 75.44 313 THR A O 1
ATOM 2498 N N . ASN A 1 314 ? -27.337 -26.362 33.104 1.00 80.94 314 ASN A N 1
ATOM 2499 C CA . ASN A 1 314 ? -27.623 -25.311 34.089 1.00 80.94 314 ASN A CA 1
ATOM 2500 C C . ASN A 1 314 ? -29.139 -25.125 34.280 1.00 80.94 314 ASN A C 1
ATOM 2502 O O . ASN A 1 314 ? -29.595 -24.836 35.386 1.00 80.94 314 ASN A O 1
ATOM 2506 N N . LYS A 1 315 ? -29.936 -25.328 33.220 1.00 77.81 315 LYS A N 1
ATOM 2507 C CA . LYS A 1 315 ? -31.404 -25.393 33.313 1.00 77.81 315 LYS A CA 1
ATOM 2508 C C . LYS A 1 315 ? -31.882 -26.616 34.082 1.00 77.81 315 LYS A C 1
ATOM 2510 O O . LYS A 1 315 ? -32.782 -26.476 34.902 1.00 77.81 315 LYS A O 1
ATOM 2515 N N . ASP A 1 316 ? -31.288 -27.778 33.840 1.00 77.19 316 ASP A N 1
ATOM 2516 C CA . ASP A 1 316 ? -31.674 -29.044 34.455 1.00 77.19 316 ASP A CA 1
ATOM 2517 C C . ASP A 1 316 ? -31.345 -29.050 35.957 1.00 77.19 316 ASP A C 1
ATOM 2519 O O . ASP A 1 316 ? -32.207 -29.410 36.753 1.00 77.19 316 ASP A O 1
ATOM 2523 N N . ASP A 1 317 ? -30.178 -28.550 36.379 1.00 82.88 317 ASP A N 1
ATOM 2524 C CA . ASP A 1 317 ? -29.806 -28.416 37.800 1.00 82.88 317 ASP A CA 1
ATOM 2525 C C . ASP A 1 317 ? -30.717 -27.430 38.555 1.00 82.88 317 ASP A C 1
ATOM 2527 O O . ASP A 1 317 ? -31.171 -27.709 39.675 1.00 82.88 317 ASP A O 1
ATOM 2531 N N . ILE A 1 318 ? -31.050 -26.291 37.935 1.00 88.19 318 ILE A N 1
ATOM 2532 C CA . ILE A 1 318 ? -32.028 -25.346 38.490 1.00 88.19 318 ILE A CA 1
ATOM 2533 C C . ILE A 1 318 ? -33.429 -25.971 38.510 1.00 88.19 318 ILE A C 1
ATOM 2535 O O . ILE A 1 318 ? -34.123 -25.843 39.515 1.00 88.19 318 ILE A O 1
ATOM 2539 N N . ALA A 1 319 ? -33.839 -26.716 37.479 1.00 84.69 319 ALA A N 1
ATOM 2540 C CA . ALA A 1 319 ? -35.131 -27.402 37.435 1.00 84.69 319 ALA A CA 1
ATOM 2541 C C . ALA A 1 319 ? -35.233 -28.541 38.466 1.00 84.69 319 ALA A C 1
ATOM 2543 O O . ALA A 1 319 ? -36.281 -28.715 39.086 1.00 84.69 319 ALA A O 1
ATOM 2544 N N . VAL A 1 320 ? -34.162 -29.298 38.714 1.00 86.31 320 VAL A N 1
ATOM 2545 C CA . VAL A 1 320 ? -34.079 -30.297 39.795 1.00 86.31 320 VAL A CA 1
ATOM 2546 C C . VAL A 1 320 ? -34.209 -29.615 41.157 1.00 86.31 320 VAL A C 1
ATOM 2548 O O . VAL A 1 320 ? -34.967 -30.079 42.012 1.00 86.31 320 VAL A O 1
ATOM 2551 N N . SER A 1 321 ? -33.540 -28.477 41.345 1.00 85.62 321 SER A N 1
ATOM 2552 C CA . SER A 1 321 ? -33.590 -27.692 42.584 1.00 85.62 321 SER A CA 1
ATOM 2553 C C . SER A 1 321 ? -34.966 -27.049 42.820 1.00 85.62 321 SER A C 1
ATOM 2555 O O . SER A 1 321 ? -35.489 -27.106 43.935 1.00 85.62 321 SER A O 1
ATOM 2557 N N . VAL A 1 322 ? -35.600 -26.529 41.762 1.00 88.38 322 VAL A N 1
ATOM 2558 C CA . VAL A 1 322 ? -36.998 -26.069 41.741 1.00 88.38 322 VAL A CA 1
ATOM 2559 C C . VAL A 1 322 ? -37.938 -27.214 42.104 1.00 88.38 322 VAL A C 1
ATOM 2561 O O . VAL A 1 322 ? -38.715 -27.062 43.036 1.00 88.38 322 VAL A O 1
ATOM 2564 N N . ASN A 1 323 ? -37.837 -28.379 41.457 1.00 85.81 323 ASN A N 1
ATOM 2565 C CA . ASN A 1 323 ? -38.695 -29.533 41.748 1.00 85.81 323 ASN A CA 1
ATOM 2566 C C . ASN A 1 323 ? -38.537 -30.032 43.197 1.00 85.81 323 ASN A C 1
ATOM 2568 O O . ASN A 1 323 ? -39.527 -30.385 43.840 1.00 85.81 323 ASN A O 1
ATOM 2572 N N . ASN A 1 324 ? -37.315 -30.024 43.738 1.00 86.38 324 ASN A N 1
ATOM 2573 C CA . ASN A 1 324 ? -37.033 -30.355 45.137 1.00 86.38 324 ASN A CA 1
ATOM 2574 C C . ASN A 1 324 ? -37.707 -29.356 46.097 1.00 86.38 324 ASN A C 1
ATOM 2576 O O . ASN A 1 324 ? -38.421 -29.768 47.012 1.00 86.38 324 ASN A O 1
ATOM 2580 N N . LEU A 1 325 ? -37.558 -28.047 45.856 1.00 88.75 325 LEU A N 1
ATOM 2581 C CA . LEU A 1 325 ? -38.221 -27.011 46.654 1.00 88.75 325 LEU A CA 1
ATOM 2582 C C . LEU A 1 325 ? -39.751 -27.062 46.512 1.00 88.75 325 LEU A C 1
ATOM 2584 O O . LEU A 1 325 ? -40.443 -27.003 47.521 1.00 88.75 325 LEU A O 1
ATOM 2588 N N . THR A 1 326 ? -40.292 -27.242 45.305 1.00 87.75 326 THR A N 1
ATOM 2589 C CA . THR A 1 326 ? -41.734 -27.400 45.059 1.00 87.75 326 THR A CA 1
ATOM 2590 C C . THR A 1 326 ? -42.294 -28.619 45.788 1.00 87.75 326 THR A C 1
ATOM 2592 O O . THR A 1 326 ? -43.356 -28.521 46.399 1.00 87.75 326 THR A O 1
ATOM 2595 N N . LYS A 1 327 ? -41.574 -29.751 45.800 1.00 87.50 327 LYS A N 1
ATOM 2596 C CA . LYS A 1 327 ? -41.974 -30.918 46.593 1.00 87.50 327 LYS A CA 1
ATOM 2597 C C . LYS A 1 327 ? -41.990 -30.589 48.088 1.00 87.50 327 LYS A C 1
ATOM 2599 O O . LYS A 1 327 ? -43.030 -30.760 48.715 1.00 87.50 327 LYS A O 1
ATOM 2604 N N . LYS A 1 328 ? -40.894 -30.046 48.634 1.00 87.50 328 LYS A N 1
ATOM 2605 C CA . LYS A 1 328 ? -40.826 -29.631 50.048 1.00 87.50 328 LYS A CA 1
ATOM 2606 C C . LYS A 1 328 ? -41.916 -28.629 50.422 1.00 87.50 328 LYS A C 1
ATOM 2608 O O . LYS A 1 328 ? -42.421 -28.684 51.533 1.00 87.50 328 LYS A O 1
ATOM 2613 N N . LEU A 1 329 ? -42.290 -27.731 49.513 1.00 89.81 329 LEU A N 1
ATOM 2614 C CA . LEU A 1 329 ? -43.330 -26.731 49.736 1.00 89.81 329 LEU A CA 1
ATOM 2615 C C . LEU A 1 329 ? -44.738 -27.350 49.728 1.00 89.81 329 LEU A C 1
ATOM 2617 O O . LEU A 1 329 ? -45.578 -26.948 50.527 1.00 89.81 329 LEU A O 1
ATOM 2621 N N . ASN A 1 330 ? -44.984 -28.373 48.905 1.00 86.38 330 ASN A N 1
ATOM 2622 C CA . ASN A 1 330 ? -46.213 -29.171 48.974 1.00 86.38 330 ASN A CA 1
ATOM 2623 C C . ASN A 1 330 ? -46.279 -30.007 50.265 1.00 86.38 330 ASN A C 1
ATOM 2625 O O . ASN A 1 330 ? -47.314 -30.012 50.932 1.00 86.38 330 ASN A O 1
ATOM 2629 N N . ASP A 1 331 ? -45.172 -30.647 50.653 1.00 86.31 331 ASP A N 1
ATOM 2630 C CA . ASP A 1 331 ? -45.055 -31.391 51.915 1.00 86.31 331 ASP A CA 1
ATOM 2631 C C . ASP A 1 331 ? -45.267 -30.444 53.125 1.00 86.31 331 ASP A C 1
ATOM 2633 O O . ASP A 1 331 ? -45.989 -30.771 54.068 1.00 86.31 331 ASP A O 1
ATOM 2637 N N . ALA A 1 332 ? -44.717 -29.224 53.066 1.00 87.62 332 ALA A N 1
ATOM 2638 C CA . ALA A 1 332 ? -44.920 -28.154 54.044 1.00 87.62 332 ALA A CA 1
ATOM 2639 C C . ALA A 1 332 ? -46.373 -27.650 54.089 1.00 87.62 332 ALA A C 1
ATOM 2641 O O . ALA A 1 332 ? -46.901 -27.441 55.177 1.00 87.62 332 ALA A O 1
ATOM 2642 N N . LYS A 1 333 ? -47.049 -27.502 52.940 1.00 88.44 333 LYS A N 1
ATOM 2643 C CA . LYS A 1 333 ? -48.476 -27.138 52.874 1.00 88.44 333 LYS A CA 1
ATOM 2644 C C . LYS A 1 333 ? -49.383 -28.198 53.491 1.00 88.44 333 LYS A C 1
ATOM 2646 O O . LYS A 1 333 ? -50.315 -27.839 54.206 1.00 88.44 333 LYS A O 1
ATOM 2651 N N . ALA A 1 334 ? -49.115 -29.481 53.244 1.00 87.19 334 ALA A N 1
ATOM 2652 C CA . ALA A 1 334 ? -49.834 -30.569 53.904 1.00 87.19 334 ALA A CA 1
ATOM 2653 C C . ALA A 1 334 ? -49.613 -30.518 55.425 1.00 87.19 334 ALA A C 1
ATOM 2655 O O . ALA A 1 334 ? -50.570 -30.442 56.189 1.00 87.19 334 ALA A O 1
ATOM 2656 N N . ASN A 1 335 ? -48.351 -30.419 55.853 1.00 86.00 335 ASN A N 1
ATOM 2657 C CA . ASN A 1 335 ? -47.979 -30.333 57.262 1.00 86.00 335 ASN A CA 1
ATOM 2658 C C . ASN A 1 335 ? -48.589 -29.113 57.981 1.00 86.00 335 ASN A C 1
ATOM 2660 O O . ASN A 1 335 ? -49.055 -29.256 59.107 1.00 86.00 335 ASN A O 1
ATOM 2664 N N . LEU A 1 336 ? -48.634 -27.938 57.343 1.00 89.62 336 LEU A N 1
ATOM 2665 C CA . LEU A 1 336 ? -49.310 -26.743 57.861 1.00 89.62 336 LEU A CA 1
ATOM 2666 C C . LEU A 1 336 ? -50.830 -26.938 57.955 1.00 89.62 336 LEU A C 1
ATOM 2668 O O . LEU A 1 336 ? -51.434 -26.506 58.932 1.00 89.62 336 LEU A O 1
ATOM 2672 N N . LYS A 1 337 ? -51.457 -27.589 56.969 1.00 87.56 337 LYS A N 1
ATOM 2673 C CA . LYS A 1 337 ? -52.900 -27.861 56.997 1.00 87.56 337 LYS A CA 1
ATOM 2674 C C . LYS A 1 337 ? -53.266 -28.777 58.168 1.00 87.56 337 LYS A C 1
ATOM 2676 O O . LYS A 1 337 ? -54.181 -28.449 58.920 1.00 87.56 337 LYS A O 1
ATOM 2681 N N . ASP A 1 338 ? -52.538 -29.878 58.336 1.00 85.81 338 ASP A N 1
ATOM 2682 C CA . ASP A 1 338 ? -52.767 -30.836 59.422 1.00 85.81 338 ASP A CA 1
ATOM 2683 C C . ASP A 1 338 ? -52.525 -30.172 60.793 1.00 85.81 338 ASP A C 1
ATOM 2685 O O . ASP A 1 338 ? -53.309 -30.347 61.724 1.00 85.81 338 ASP A O 1
ATOM 2689 N N . LYS A 1 339 ? -51.491 -29.323 60.889 1.00 85.81 339 LYS A N 1
ATOM 2690 C CA . LYS A 1 339 ? -51.200 -28.479 62.059 1.00 85.81 339 LYS A CA 1
ATOM 2691 C C . LYS A 1 339 ? -52.316 -27.488 62.381 1.00 85.81 339 LYS A C 1
ATOM 2693 O O . LYS A 1 339 ? -52.729 -27.420 63.533 1.00 85.81 339 LYS A O 1
ATOM 2698 N N . ASN A 1 340 ? -52.817 -26.739 61.400 1.00 85.69 340 ASN A N 1
ATOM 2699 C CA . ASN A 1 340 ? -53.918 -25.796 61.610 1.00 85.69 340 ASN A CA 1
ATOM 2700 C C . ASN A 1 340 ? -55.187 -26.531 62.066 1.00 85.69 340 ASN A C 1
ATOM 2702 O O . ASN A 1 340 ? -55.818 -26.100 63.024 1.00 85.69 340 ASN A O 1
ATOM 2706 N N . GLN A 1 341 ? -55.498 -27.688 61.471 1.00 84.69 341 GLN A N 1
ATOM 2707 C CA . GLN A 1 341 ? -56.617 -28.519 61.919 1.00 84.69 341 GLN A CA 1
ATOM 2708 C C . GLN A 1 341 ? -56.424 -29.035 63.358 1.00 84.69 341 GLN A C 1
ATOM 2710 O O . GLN A 1 341 ? -57.386 -29.083 64.121 1.00 84.69 341 GLN A O 1
ATOM 2715 N N . GLN A 1 342 ? -55.197 -29.376 63.768 1.00 84.00 342 GLN A N 1
ATOM 2716 C CA . GLN A 1 342 ? -54.921 -29.719 65.164 1.00 84.00 342 GLN A CA 1
ATOM 2717 C C . GLN A 1 342 ? -55.032 -28.504 66.101 1.00 84.00 342 GLN A C 1
ATOM 2719 O O . GLN A 1 342 ? -55.588 -28.636 67.181 1.00 84.00 342 GLN A O 1
ATOM 2724 N N . LEU A 1 343 ? -54.584 -27.316 65.687 1.00 86.12 343 LEU A N 1
ATOM 2725 C CA . LEU A 1 343 ? -54.732 -26.079 66.462 1.00 86.12 343 LEU A CA 1
ATOM 2726 C C . LEU A 1 343 ? -56.202 -25.678 66.658 1.00 86.12 343 LEU A C 1
ATOM 2728 O O . LEU A 1 343 ? -56.553 -25.157 67.715 1.00 86.12 343 LEU A O 1
ATOM 2732 N N . ASP A 1 344 ? -57.055 -25.913 65.663 1.00 83.62 344 ASP A N 1
ATOM 2733 C CA . ASP A 1 344 ? -58.494 -25.681 65.786 1.00 83.62 344 ASP A CA 1
ATOM 2734 C C . ASP A 1 344 ? -59.139 -26.700 66.747 1.00 83.62 344 ASP A C 1
ATOM 2736 O O . ASP A 1 344 ? -59.900 -26.292 67.623 1.00 83.62 344 ASP A O 1
ATOM 2740 N N . ASN A 1 345 ? -58.749 -27.983 66.692 1.00 81.31 345 ASN A N 1
ATOM 2741 C CA . ASN A 1 345 ? -59.176 -29.000 67.669 1.00 81.31 345 ASN A CA 1
ATOM 2742 C C . ASN A 1 345 ? -58.702 -28.678 69.105 1.00 81.31 345 ASN A C 1
ATOM 2744 O O . ASN A 1 345 ? -59.474 -28.819 70.056 1.00 81.31 345 ASN A O 1
ATOM 2748 N N . ASP A 1 346 ? -57.445 -28.247 69.275 1.00 78.88 346 ASP A N 1
ATOM 2749 C CA . ASP A 1 346 ? -56.877 -27.845 70.570 1.00 78.88 346 ASP A CA 1
ATOM 2750 C C . ASP A 1 346 ? -57.688 -26.668 71.156 1.00 78.88 346 ASP A C 1
ATOM 2752 O O . ASP A 1 346 ? -58.055 -26.669 72.331 1.00 78.88 346 ASP A O 1
ATOM 2756 N N . LYS A 1 347 ? -58.037 -25.681 70.314 1.00 81.75 347 LYS A N 1
ATOM 2757 C CA . LYS A 1 347 ? -58.888 -24.541 70.692 1.00 81.75 347 LYS A CA 1
ATOM 2758 C C . LYS A 1 347 ? -60.314 -24.963 71.027 1.00 81.75 347 LYS A C 1
ATOM 2760 O O . LYS A 1 347 ? -60.880 -24.422 71.973 1.00 81.75 347 LYS A O 1
ATOM 2765 N N . GLU A 1 348 ? -60.921 -25.870 70.267 1.00 81.00 348 GLU A N 1
ATOM 2766 C CA . GLU A 1 348 ? -62.280 -26.353 70.538 1.00 81.00 348 GLU A CA 1
ATOM 2767 C C . GLU A 1 348 ? -62.338 -27.093 71.883 1.00 81.00 348 GLU A C 1
ATOM 2769 O O . GLU A 1 348 ? -63.189 -26.777 72.713 1.00 81.00 348 GLU A O 1
ATOM 2774 N N . THR A 1 349 ? -61.364 -27.971 72.145 1.00 80.75 349 THR A N 1
ATOM 2775 C CA . THR A 1 349 ? -61.217 -28.699 73.419 1.00 80.75 349 THR A CA 1
ATOM 2776 C C . THR A 1 349 ? -61.108 -27.727 74.596 1.00 80.75 349 THR A C 1
ATOM 2778 O O . THR A 1 349 ? -61.979 -27.715 75.465 1.00 80.75 349 THR A O 1
ATOM 2781 N N . ASN A 1 350 ? -60.130 -26.811 74.568 1.00 79.44 350 ASN A N 1
ATOM 2782 C CA . ASN A 1 350 ? -59.944 -25.837 75.644 1.00 79.44 350 ASN A CA 1
ATOM 2783 C C . ASN A 1 350 ? -61.167 -24.929 75.869 1.00 79.44 350 ASN A C 1
ATOM 2785 O O . ASN A 1 350 ? -61.441 -24.567 77.014 1.00 79.44 350 ASN A O 1
ATOM 2789 N N . ASN A 1 351 ? -61.910 -24.534 74.822 1.00 79.94 351 ASN A N 1
ATOM 2790 C CA . ASN A 1 351 ? -63.130 -23.736 75.015 1.00 79.94 351 ASN A CA 1
ATOM 2791 C C . ASN A 1 351 ? -64.224 -24.549 75.722 1.00 79.94 351 ASN A C 1
ATOM 2793 O O . ASN A 1 351 ? -64.840 -24.018 76.645 1.00 79.94 351 ASN A O 1
ATOM 2797 N N . ASN A 1 352 ? -64.438 -25.807 75.323 1.00 78.88 352 ASN A N 1
ATOM 2798 C CA . ASN A 1 352 ? -65.475 -26.670 75.892 1.00 78.88 352 ASN A CA 1
ATOM 2799 C C . ASN A 1 352 ? -65.225 -26.948 77.383 1.00 78.88 352 ASN A C 1
ATOM 2801 O O . ASN A 1 352 ? -66.100 -26.671 78.206 1.00 78.88 352 ASN A O 1
ATOM 2805 N N . ASP A 1 353 ? -64.015 -27.390 77.736 1.00 75.69 353 ASP A N 1
ATOM 2806 C CA . ASP A 1 353 ? -63.630 -27.676 79.126 1.00 75.69 353 ASP A CA 1
ATOM 2807 C C . ASP A 1 353 ? -63.750 -26.417 80.012 1.00 75.69 353 ASP A C 1
ATOM 2809 O O . ASP A 1 353 ? -64.226 -26.465 81.148 1.00 75.69 353 ASP A O 1
ATOM 2813 N N . THR A 1 354 ? -63.374 -25.252 79.468 1.00 80.19 354 THR A N 1
ATOM 2814 C CA . THR A 1 354 ? -63.500 -23.960 80.164 1.00 80.19 354 THR A CA 1
ATOM 2815 C C . THR A 1 354 ? -64.962 -23.566 80.398 1.00 80.19 354 THR A C 1
ATOM 2817 O O . THR A 1 354 ? -65.299 -23.044 81.462 1.00 80.19 354 THR A O 1
ATOM 2820 N N . GLU A 1 355 ? -65.851 -23.793 79.428 1.00 80.00 355 GLU A N 1
ATOM 2821 C CA . GLU A 1 355 ? -67.266 -23.420 79.544 1.00 80.00 355 GLU A CA 1
ATOM 2822 C C . GLU A 1 355 ? -68.056 -24.351 80.477 1.00 80.00 355 GLU A C 1
ATOM 2824 O O . GLU A 1 355 ? -68.972 -23.882 81.161 1.00 80.00 355 GLU A O 1
ATOM 2829 N N . GLU A 1 356 ? -67.671 -25.626 80.600 1.00 79.69 356 GLU A N 1
ATOM 2830 C CA . GLU A 1 356 ? -68.266 -26.543 81.580 1.00 79.69 356 GLU A CA 1
ATOM 2831 C C . GLU A 1 356 ? -67.912 -26.153 83.028 1.00 79.69 356 GLU A C 1
ATOM 2833 O O . GLU A 1 356 ? -68.809 -26.040 83.868 1.00 79.69 356 GLU A O 1
ATOM 2838 N N . ILE A 1 357 ? -66.647 -25.837 83.325 1.00 78.56 357 ILE A N 1
ATOM 2839 C CA . ILE A 1 357 ? -66.227 -25.455 84.689 1.00 78.56 357 ILE A CA 1
ATOM 2840 C C . ILE A 1 357 ? -66.762 -24.064 85.078 1.00 78.56 357 ILE A C 1
ATOM 2842 O O . ILE A 1 357 ? -67.264 -23.879 86.191 1.00 78.56 357 ILE A O 1
ATOM 2846 N N . ILE A 1 358 ? -66.776 -23.093 84.154 1.00 82.69 358 ILE A N 1
ATOM 2847 C CA . ILE A 1 358 ? -67.388 -21.772 84.402 1.00 82.69 358 ILE A CA 1
ATOM 2848 C C . ILE A 1 358 ? -68.885 -21.894 84.730 1.00 82.69 358 ILE A C 1
ATOM 2850 O O . ILE A 1 358 ? -69.413 -21.109 85.521 1.00 82.69 358 ILE A O 1
ATOM 2854 N N . LYS A 1 359 ? -69.592 -22.881 84.169 1.00 81.12 359 LYS A N 1
ATOM 2855 C CA . LYS A 1 359 ? -71.002 -23.131 84.491 1.00 81.12 359 LYS A CA 1
ATOM 2856 C C . LYS A 1 359 ? -71.190 -23.567 85.950 1.00 81.12 359 LYS A C 1
ATOM 2858 O O . LYS A 1 359 ? -72.058 -23.005 86.614 1.00 81.12 359 LYS A O 1
ATOM 2863 N N . VAL A 1 360 ? -70.358 -24.484 86.456 1.00 77.12 360 VAL A N 1
ATOM 2864 C CA . VAL A 1 360 ? -70.377 -24.920 87.870 1.00 77.12 360 VAL A CA 1
ATOM 2865 C C . VAL A 1 360 ? -70.136 -23.733 88.808 1.00 77.12 360 VAL A C 1
ATOM 2867 O O . VAL A 1 360 ? -70.902 -23.513 89.747 1.00 77.12 360 VAL A O 1
ATOM 2870 N N . ALA A 1 361 ? -69.141 -22.898 88.495 1.00 82.31 361 ALA A N 1
ATOM 2871 C CA . ALA A 1 361 ? -68.825 -21.695 89.263 1.00 82.31 361 ALA A CA 1
ATOM 2872 C C . ALA A 1 361 ? -70.002 -20.703 89.375 1.00 82.31 361 ALA A C 1
ATOM 2874 O O . ALA A 1 361 ? -70.246 -20.138 90.443 1.00 82.31 361 ALA A O 1
ATOM 2875 N N . ASN A 1 362 ? -70.771 -20.511 88.297 1.00 80.38 362 ASN A N 1
ATOM 2876 C CA . ASN A 1 362 ? -71.940 -19.624 88.313 1.00 80.38 362 ASN A CA 1
ATOM 2877 C C . ASN A 1 362 ? -73.070 -20.131 89.234 1.00 80.38 362 ASN A C 1
ATOM 2879 O O . ASN A 1 362 ? -73.746 -19.319 89.869 1.00 80.38 362 ASN A O 1
ATOM 2883 N N . ASP A 1 363 ? -73.278 -21.448 89.338 1.00 79.50 363 ASP A N 1
ATOM 2884 C CA . ASP A 1 363 ? -74.289 -22.016 90.242 1.00 79.50 363 ASP A CA 1
ATOM 2885 C C . ASP A 1 363 ? -73.854 -21.946 91.726 1.00 79.50 363 ASP A C 1
ATOM 2887 O O . ASP A 1 363 ? -74.703 -21.748 92.600 1.00 79.50 363 ASP A O 1
ATOM 2891 N N . ALA A 1 364 ? -72.548 -21.990 92.025 1.00 79.88 364 ALA A N 1
ATOM 2892 C CA . ALA A 1 364 ? -72.014 -21.727 93.369 1.00 79.88 364 ALA A CA 1
ATOM 2893 C C . ALA A 1 364 ? -72.203 -20.255 93.798 1.00 79.88 364 ALA A C 1
ATOM 2895 O O . ALA A 1 364 ? -72.783 -19.983 94.853 1.00 79.88 364 ALA A O 1
ATOM 2896 N N . ILE A 1 365 ? -71.825 -19.294 92.940 1.00 81.94 365 ILE A N 1
ATOM 2897 C CA . ILE A 1 365 ? -72.044 -17.843 93.149 1.00 81.94 365 ILE A CA 1
ATOM 2898 C C . ILE A 1 365 ? -73.519 -17.542 93.469 1.00 81.94 365 ILE A C 1
ATOM 2900 O O . ILE A 1 365 ? -73.838 -16.737 94.347 1.00 81.94 365 ILE A O 1
ATOM 2904 N N . LYS A 1 366 ? -74.438 -18.226 92.785 1.00 80.88 366 LYS A N 1
ATOM 2905 C CA . LYS A 1 366 ? -75.883 -18.069 92.969 1.00 80.88 366 LYS A CA 1
ATOM 2906 C C . LYS A 1 366 ? -76.385 -18.594 94.320 1.00 80.88 366 LYS A C 1
ATOM 2908 O O . LYS A 1 366 ? -77.307 -18.004 94.882 1.00 80.88 366 LYS A O 1
ATOM 2913 N N . GLN A 1 367 ? -75.787 -19.656 94.864 1.00 74.06 367 GLN A N 1
ATOM 2914 C CA . GLN A 1 367 ? -76.087 -20.111 96.227 1.00 74.06 367 GLN A CA 1
ATOM 2915 C C . GLN A 1 367 ? -75.550 -19.131 97.282 1.00 74.06 367 GLN A C 1
ATOM 2917 O O . GLN A 1 367 ? -76.264 -18.848 98.247 1.00 74.06 367 GLN A O 1
ATOM 2922 N N . ALA A 1 368 ? -74.378 -18.522 97.052 1.00 73.88 368 ALA A N 1
ATOM 2923 C CA . ALA A 1 368 ? -73.831 -17.459 97.904 1.00 73.88 368 ALA A CA 1
ATOM 2924 C C . ALA A 1 368 ? -74.788 -16.279 98.068 1.00 73.88 368 ALA A C 1
ATOM 2926 O O . ALA A 1 368 ? -75.108 -15.884 99.192 1.00 73.88 368 ALA A O 1
ATOM 2927 N N . ASP A 1 369 ? -75.328 -15.776 96.956 1.00 77.12 369 ASP A N 1
ATOM 2928 C CA . ASP A 1 369 ? -76.298 -14.685 96.993 1.00 77.12 369 ASP A CA 1
ATOM 2929 C C . ASP A 1 369 ? -77.576 -15.042 97.765 1.00 77.12 369 ASP A C 1
ATOM 2931 O O . ASP A 1 369 ? -78.241 -14.139 98.266 1.00 77.12 369 ASP A O 1
ATOM 2935 N N . ASP A 1 370 ? -77.941 -16.317 97.907 1.00 70.38 370 ASP A N 1
ATOM 2936 C CA . ASP A 1 370 ? -79.095 -16.755 98.702 1.00 70.38 370 ASP A CA 1
ATOM 2937 C C . ASP A 1 370 ? -78.747 -17.153 100.150 1.00 70.38 370 ASP A C 1
ATOM 2939 O O . ASP A 1 370 ? -79.664 -17.331 100.956 1.00 70.38 370 ASP A O 1
ATOM 2943 N N . ALA A 1 371 ? -77.467 -17.271 100.516 1.00 67.31 371 ALA A N 1
ATOM 2944 C CA . ALA A 1 371 ? -77.014 -17.385 101.907 1.00 67.31 371 ALA A CA 1
ATOM 2945 C C . ALA A 1 371 ? -76.828 -16.000 102.553 1.00 67.31 371 ALA A C 1
ATOM 2947 O O . ALA A 1 371 ? -77.321 -15.761 103.653 1.00 67.31 371 ALA A O 1
ATOM 2948 N N . ILE A 1 372 ? -76.227 -15.048 101.828 1.00 67.50 372 ILE A N 1
ATOM 2949 C CA . ILE A 1 372 ? -75.988 -13.661 102.280 1.00 67.50 372 ILE A CA 1
ATOM 2950 C C . ILE A 1 372 ? -77.300 -12.940 102.672 1.00 67.50 372 ILE A C 1
ATOM 2952 O O . ILE A 1 372 ? -77.299 -12.063 103.536 1.00 67.50 372 ILE A O 1
ATOM 2956 N N . LYS A 1 373 ? -78.438 -13.325 102.073 1.00 69.25 373 LYS A N 1
ATOM 2957 C CA . LYS A 1 373 ? -79.776 -12.775 102.377 1.00 69.25 373 LYS A CA 1
ATOM 2958 C C . LYS A 1 373 ? -80.391 -13.273 103.696 1.00 69.25 373 LYS A C 1
ATOM 2960 O O . LYS A 1 373 ? -81.301 -12.618 104.198 1.00 69.25 373 LYS A O 1
ATOM 2965 N N . ASP A 1 374 ? -79.935 -14.402 104.240 1.00 60.06 374 ASP A N 1
ATOM 2966 C CA . ASP A 1 374 ? -80.395 -14.958 105.523 1.00 60.06 374 ASP A CA 1
ATOM 2967 C C . ASP A 1 374 ? -79.213 -15.556 106.314 1.00 60.06 374 ASP A C 1
ATOM 2969 O O . ASP A 1 374 ? -79.054 -16.780 106.396 1.00 60.06 374 ASP A O 1
ATOM 2973 N N . PRO A 1 375 ? -78.379 -14.701 106.938 1.00 58.28 375 PRO A N 1
ATOM 2974 C CA . PRO A 1 375 ? -77.216 -15.141 107.704 1.00 58.28 375 PRO A CA 1
ATOM 2975 C C . PRO A 1 375 ? -77.574 -15.817 109.044 1.00 58.28 375 PRO A C 1
ATOM 2977 O O . PRO A 1 375 ? -76.690 -16.084 109.856 1.00 58.28 375 PRO A O 1
ATOM 2980 N N . SER A 1 376 ? -78.857 -16.103 109.314 1.00 52.91 376 SER A N 1
ATOM 2981 C CA . SER A 1 376 ? -79.270 -16.858 110.504 1.00 52.91 376 SER A CA 1
ATOM 2982 C C . SER A 1 376 ? -79.145 -18.379 110.320 1.00 52.91 376 SER A C 1
ATOM 2984 O O . SER A 1 376 ? -78.999 -19.117 111.300 1.00 52.91 376 SER A O 1
ATOM 2986 N N . ASN A 1 377 ? -79.145 -18.862 109.072 1.00 58.56 377 ASN A N 1
ATOM 2987 C CA . ASN A 1 377 ? -79.136 -20.285 108.744 1.00 58.56 377 ASN A CA 1
ATOM 2988 C C . ASN A 1 377 ? -77.706 -20.851 108.627 1.00 58.56 377 ASN A C 1
ATOM 2990 O O . ASN A 1 377 ? -77.150 -20.984 107.536 1.00 58.56 377 ASN A O 1
ATOM 2994 N N . LYS A 1 378 ? -77.117 -21.219 109.772 1.00 57.91 378 LYS A N 1
ATOM 2995 C CA . LYS A 1 378 ? -75.724 -21.701 109.872 1.00 57.91 378 LYS A CA 1
ATOM 2996 C C . LYS A 1 378 ? -75.405 -22.938 109.021 1.00 57.91 378 LYS A C 1
ATOM 2998 O O . LYS A 1 378 ? -74.296 -23.041 108.511 1.00 57.91 378 LYS A O 1
ATOM 3003 N N . GLU A 1 379 ? -76.358 -23.852 108.852 1.00 60.06 379 GLU A N 1
ATOM 3004 C CA . GLU A 1 379 ? -76.175 -25.072 108.048 1.00 60.06 379 GLU A CA 1
ATOM 3005 C C . GLU A 1 379 ? -76.113 -24.745 106.545 1.00 60.06 379 GLU A C 1
ATOM 3007 O O . GLU A 1 379 ? -75.306 -25.313 105.810 1.00 60.06 379 GLU A O 1
ATOM 3012 N N . LYS A 1 380 ? -76.895 -23.751 106.100 1.00 62.47 380 LYS A N 1
ATOM 3013 C CA . LYS A 1 380 ? -76.826 -23.221 104.732 1.00 62.47 380 LYS A CA 1
ATOM 3014 C C . LYS A 1 380 ? -75.540 -22.427 104.478 1.00 62.47 380 LYS A C 1
ATOM 3016 O O . LYS A 1 380 ? -75.001 -22.528 103.381 1.00 62.47 380 LYS A O 1
ATOM 3021 N N . ILE A 1 381 ? -75.046 -21.664 105.461 1.00 68.56 381 ILE A N 1
ATOM 3022 C CA . ILE A 1 381 ? -73.774 -20.924 105.348 1.00 68.56 381 ILE A CA 1
ATOM 3023 C C . ILE A 1 381 ? -72.612 -21.893 105.117 1.00 68.56 381 ILE A C 1
ATOM 3025 O O . ILE A 1 381 ? -71.935 -21.753 104.107 1.00 68.56 381 ILE A O 1
ATOM 3029 N N . ALA A 1 382 ? -72.443 -22.912 105.968 1.00 70.69 382 ALA A N 1
ATOM 3030 C CA . ALA A 1 382 ? -71.322 -23.852 105.860 1.00 70.69 382 ALA A CA 1
ATOM 3031 C C . ALA A 1 382 ? -71.268 -24.551 104.487 1.00 70.69 382 ALA A C 1
ATOM 3033 O O . ALA A 1 382 ? -70.253 -24.484 103.802 1.00 70.69 382 ALA A O 1
ATOM 3034 N N . LYS A 1 383 ? -72.398 -25.105 104.012 1.00 74.38 383 LYS A N 1
ATOM 3035 C CA . LYS A 1 383 ? -72.474 -25.696 102.662 1.00 74.38 383 LYS A CA 1
ATOM 3036 C C . LYS A 1 383 ? -72.136 -24.681 101.558 1.00 74.38 383 LYS A C 1
ATOM 3038 O O . LYS A 1 383 ? -71.610 -25.048 100.516 1.00 74.38 383 LYS A O 1
ATOM 3043 N N . THR A 1 384 ? -72.467 -23.409 101.758 1.00 75.88 384 THR A N 1
ATOM 3044 C CA . THR A 1 384 ? -72.173 -22.352 100.784 1.00 75.88 384 THR A CA 1
ATOM 3045 C C . THR A 1 384 ? -70.688 -21.984 100.780 1.00 75.88 384 THR A C 1
ATOM 3047 O O . THR A 1 384 ? -70.148 -21.693 99.721 1.00 75.88 384 THR A O 1
ATOM 3050 N N . GLU A 1 385 ? -70.014 -22.019 101.930 1.00 74.75 385 GLU A N 1
ATOM 3051 C CA . GLU A 1 385 ? -68.558 -21.859 102.006 1.00 74.75 385 GLU A CA 1
ATOM 3052 C C . GLU A 1 385 ? -67.849 -23.026 101.297 1.00 74.75 385 GLU A C 1
ATOM 3054 O O . GLU A 1 385 ? -66.966 -22.777 100.477 1.00 74.75 385 GLU A O 1
ATOM 3059 N N . ASP A 1 386 ? -68.300 -24.267 101.514 1.00 78.81 386 ASP A N 1
ATOM 3060 C CA . ASP A 1 386 ? -67.810 -25.460 100.806 1.00 78.81 386 ASP A CA 1
ATOM 3061 C C . ASP A 1 386 ? -68.030 -25.355 99.280 1.00 78.81 386 ASP A C 1
ATOM 3063 O O . ASP A 1 386 ? -67.065 -25.393 98.517 1.00 78.81 386 ASP A O 1
ATOM 3067 N N . ASP A 1 387 ? -69.269 -25.121 98.821 1.00 80.50 387 ASP A N 1
ATOM 3068 C CA . ASP A 1 387 ? -69.615 -25.011 97.391 1.00 80.50 387 ASP A CA 1
ATOM 3069 C C . ASP A 1 387 ? -68.815 -23.901 96.659 1.00 80.50 387 ASP A C 1
ATOM 3071 O O . ASP A 1 387 ? -68.546 -24.018 95.461 1.00 80.50 387 ASP A O 1
ATOM 3075 N N . LEU A 1 388 ? -68.443 -22.809 97.347 1.00 80.56 388 LEU A N 1
ATOM 3076 C CA . LEU A 1 388 ? -67.604 -21.737 96.783 1.00 80.56 388 LEU A CA 1
ATOM 3077 C C . LEU A 1 388 ? -66.116 -22.114 96.752 1.00 80.56 388 LEU A C 1
ATOM 3079 O O . LEU A 1 388 ? -65.429 -21.764 95.792 1.00 80.56 388 LEU A O 1
ATOM 3083 N N . ASN A 1 389 ? -65.615 -22.812 97.776 1.00 81.62 389 ASN A N 1
ATOM 3084 C CA . ASN A 1 389 ? -64.233 -23.296 97.814 1.00 81.62 389 ASN A CA 1
ATOM 3085 C C . ASN A 1 389 ? -63.987 -24.354 96.730 1.00 81.62 389 ASN A C 1
ATOM 3087 O O . ASN A 1 389 ? -63.021 -24.229 95.978 1.00 81.62 389 ASN A O 1
ATOM 3091 N N . ASP A 1 390 ? -64.897 -25.321 96.578 1.00 81.19 390 ASP A N 1
ATOM 3092 C CA . ASP A 1 390 ? -64.854 -26.314 95.499 1.00 81.19 390 ASP A CA 1
ATOM 3093 C C . ASP A 1 390 ? -64.859 -25.626 94.122 1.00 81.19 390 ASP A C 1
ATOM 3095 O O . ASP A 1 390 ? -64.097 -26.002 93.228 1.00 81.19 390 ASP A O 1
ATOM 3099 N N . ALA A 1 391 ? -65.671 -24.579 93.936 1.00 80.88 391 ALA A N 1
ATOM 3100 C CA . ALA A 1 391 ? -65.716 -23.824 92.685 1.00 80.88 391 ALA A CA 1
ATOM 3101 C C . ALA A 1 391 ? -64.408 -23.062 92.383 1.00 80.88 391 ALA A C 1
ATOM 3103 O O . ALA A 1 391 ? -63.997 -23.019 91.222 1.00 80.88 391 ALA A O 1
ATOM 3104 N N . ILE A 1 392 ? -63.732 -22.504 93.397 1.00 82.44 392 ILE A N 1
ATOM 3105 C CA . ILE A 1 392 ? -62.390 -21.916 93.234 1.00 82.44 392 ILE A CA 1
ATOM 3106 C C . ILE A 1 392 ? -61.370 -23.007 92.901 1.00 82.44 392 ILE A C 1
ATOM 3108 O O . ILE A 1 392 ? -60.631 -22.844 91.933 1.00 82.44 392 ILE A O 1
ATOM 3112 N N . GLN A 1 393 ? -61.354 -24.131 93.626 1.00 82.88 393 GLN A N 1
ATOM 3113 C CA . GLN A 1 393 ? -60.386 -25.207 93.391 1.00 82.88 393 GLN A CA 1
ATOM 3114 C C . GLN A 1 393 ? -60.497 -25.776 91.968 1.00 82.88 393 GLN A C 1
ATOM 3116 O O . GLN A 1 393 ? -59.485 -25.884 91.282 1.00 82.88 393 GLN A O 1
ATOM 3121 N N . ASN A 1 394 ? -61.708 -26.059 91.474 1.00 80.12 394 ASN A N 1
ATOM 3122 C CA . ASN A 1 394 ? -61.904 -26.548 90.101 1.00 80.12 394 ASN A CA 1
ATOM 3123 C C . ASN A 1 394 ? -61.447 -25.527 89.034 1.00 80.12 394 ASN A C 1
ATOM 3125 O O . ASN A 1 394 ? -60.939 -25.914 87.980 1.00 80.12 394 ASN A O 1
ATOM 3129 N N . LEU A 1 395 ? -61.599 -24.222 89.291 1.00 83.12 395 LEU A N 1
ATOM 3130 C CA . LEU A 1 395 ? -61.088 -23.173 88.401 1.00 83.12 395 LEU A CA 1
ATOM 3131 C C . LEU A 1 395 ? -59.559 -23.033 88.481 1.00 83.12 395 LEU A C 1
ATOM 3133 O O . LEU A 1 395 ? -58.927 -22.828 87.448 1.00 83.12 395 LEU A O 1
ATOM 3137 N N . GLU A 1 396 ? -58.955 -23.158 89.664 1.00 81.06 396 GLU A N 1
ATOM 3138 C CA . GLU A 1 396 ? -57.497 -23.116 89.852 1.00 81.06 396 GLU A CA 1
ATOM 3139 C C . GLU A 1 396 ? -56.799 -24.348 89.251 1.00 81.06 396 GLU A C 1
ATOM 3141 O O . GLU A 1 396 ? -55.764 -24.205 88.603 1.00 81.06 396 GLU A O 1
ATOM 3146 N N . GLU A 1 397 ? -57.385 -25.542 89.370 1.00 80.75 397 GLU A N 1
ATOM 3147 C CA . GLU A 1 397 ? -56.862 -26.755 88.726 1.00 80.75 397 GLU A CA 1
ATOM 3148 C C . GLU A 1 397 ? -56.902 -26.645 87.189 1.00 80.75 397 GLU A C 1
ATOM 3150 O O . GLU A 1 397 ? -55.954 -27.054 86.516 1.00 80.75 397 GLU A O 1
ATOM 3155 N N . GLN A 1 398 ? -57.940 -26.024 86.609 1.00 81.19 398 GLN A N 1
ATOM 3156 C CA . GLN A 1 398 ? -58.014 -25.819 85.156 1.00 81.19 398 GLN A CA 1
ATOM 3157 C C . GLN A 1 398 ? -57.178 -24.629 84.654 1.00 81.19 398 GLN A C 1
ATOM 3159 O O . GLN A 1 398 ? -56.674 -24.655 83.531 1.00 81.19 398 GLN A O 1
ATOM 3164 N N . LYS A 1 399 ? -56.974 -23.596 85.475 1.00 77.88 399 LYS A N 1
ATOM 3165 C CA . LYS A 1 399 ? -56.078 -22.455 85.207 1.00 77.88 399 LYS A CA 1
ATOM 3166 C C . LYS A 1 399 ? -54.652 -22.916 84.876 1.00 77.88 399 LYS A C 1
ATOM 3168 O O . LYS A 1 399 ? -54.070 -22.408 83.918 1.00 77.88 399 LYS A O 1
ATOM 3173 N N . ASP A 1 400 ? -54.137 -23.921 85.585 1.00 73.44 400 ASP A N 1
ATOM 3174 C CA . ASP A 1 400 ? -52.817 -24.512 85.314 1.00 73.44 400 ASP A CA 1
ATOM 3175 C C . ASP A 1 400 ? -52.794 -25.391 84.041 1.00 73.44 400 ASP A C 1
ATOM 3177 O O . ASP A 1 400 ? -51.754 -25.506 83.388 1.00 73.44 400 ASP A O 1
ATOM 3181 N N . ASN A 1 401 ? -53.939 -25.936 83.608 1.00 71.25 401 ASN A N 1
ATOM 3182 C CA . ASN A 1 401 ? -54.067 -26.662 82.334 1.00 71.25 401 ASN A CA 1
ATOM 3183 C C . ASN A 1 401 ? -54.139 -25.728 81.104 1.00 71.25 401 ASN A C 1
ATOM 3185 O O . ASN A 1 401 ? -53.824 -26.149 79.991 1.00 71.25 401 ASN A O 1
ATOM 3189 N N . LEU A 1 402 ? -54.518 -24.455 81.281 1.00 77.25 402 LEU A N 1
ATOM 3190 C CA . LEU A 1 402 ? -54.682 -23.462 80.202 1.00 77.25 402 LEU A CA 1
ATOM 3191 C C . LEU A 1 402 ? -53.420 -22.615 79.924 1.00 77.25 402 LEU A C 1
ATOM 3193 O O . LEU A 1 402 ? -53.494 -21.567 79.275 1.00 77.25 402 LEU A O 1
ATOM 3197 N N . VAL A 1 403 ? -52.244 -23.040 80.395 1.00 68.38 403 VAL A N 1
ATOM 3198 C CA . VAL A 1 403 ? -50.980 -22.304 80.211 1.00 68.38 403 VAL A CA 1
ATOM 3199 C C . VAL A 1 403 ? -50.625 -22.175 78.721 1.00 68.38 403 VAL A C 1
ATOM 3201 O O . VAL A 1 403 ? -50.210 -23.126 78.059 1.00 68.38 403 VAL A O 1
ATOM 3204 N N . GLY A 1 404 ? -50.767 -20.954 78.195 1.00 68.75 404 GLY A N 1
ATOM 3205 C CA . GLY A 1 404 ? -50.560 -20.636 76.778 1.00 68.75 404 GLY A CA 1
ATOM 3206 C C . GLY A 1 404 ? -51.799 -20.808 75.884 1.00 68.75 404 GLY A C 1
ATOM 3207 O O . GLY A 1 404 ? -51.659 -20.928 74.665 1.00 68.75 404 GLY A O 1
ATOM 3208 N N . ASP A 1 405 ? -52.992 -20.813 76.484 1.00 78.81 405 ASP A N 1
ATOM 3209 C CA . ASP A 1 405 ? -54.248 -20.356 75.878 1.00 78.81 405 ASP A CA 1
ATOM 3210 C C . ASP A 1 405 ? -54.731 -19.115 76.645 1.00 78.81 405 ASP A C 1
ATOM 3212 O O . ASP A 1 405 ? -55.623 -19.164 77.498 1.00 78.81 405 ASP A O 1
ATOM 3216 N N . SER A 1 406 ? -54.097 -17.977 76.357 1.00 77.69 406 SER A N 1
ATOM 3217 C CA . SER A 1 406 ? -54.372 -16.694 77.016 1.00 77.69 406 SER A CA 1
ATOM 3218 C C . SER A 1 406 ? -55.845 -16.266 76.954 1.00 77.69 406 SER A C 1
ATOM 3220 O O . SER A 1 406 ? -56.322 -15.558 77.844 1.00 77.69 406 SER A O 1
ATOM 3222 N N . LYS A 1 407 ? -56.600 -16.713 75.941 1.00 77.50 407 LYS A N 1
ATOM 3223 C CA . LYS A 1 407 ? -58.015 -16.367 75.773 1.00 77.50 407 LYS A CA 1
ATOM 3224 C C . LYS A 1 407 ? -58.904 -17.071 76.798 1.00 77.50 407 LYS A C 1
ATOM 3226 O O . LYS A 1 407 ? -59.777 -16.421 77.371 1.00 77.50 407 LYS A O 1
ATOM 3231 N N . ASN A 1 408 ? -58.719 -18.373 77.016 1.00 78.88 408 ASN A N 1
ATOM 3232 C CA . ASN A 1 408 ? -59.512 -19.119 77.998 1.00 78.88 408 ASN A CA 1
ATOM 3233 C C . ASN A 1 408 ? -58.995 -18.921 79.430 1.00 78.88 408 ASN A C 1
ATOM 3235 O O . ASN A 1 408 ? -59.806 -18.781 80.346 1.00 78.88 408 ASN A O 1
ATOM 3239 N N . LEU A 1 409 ? -57.677 -18.789 79.615 1.00 80.62 409 LEU A N 1
ATOM 3240 C CA . LEU A 1 409 ? -57.066 -18.472 80.909 1.00 80.62 409 LEU A CA 1
ATOM 3241 C C . LEU A 1 409 ? -57.652 -17.186 81.523 1.00 80.62 409 LEU A C 1
ATOM 3243 O O . LEU A 1 409 ? -57.998 -17.167 82.703 1.00 80.62 409 LEU A O 1
ATOM 3247 N N . ASN A 1 410 ? -57.857 -16.138 80.715 1.00 77.50 410 ASN A N 1
ATOM 3248 C CA . ASN A 1 410 ? -58.494 -14.900 81.177 1.00 77.50 410 ASN A CA 1
ATOM 3249 C C . ASN A 1 410 ? -59.957 -15.105 81.622 1.00 77.50 410 ASN A C 1
ATOM 3251 O O . ASN A 1 410 ? -60.328 -14.574 82.666 1.00 77.50 410 ASN A O 1
ATOM 3255 N N . LYS A 1 411 ? -60.764 -15.923 80.914 1.00 79.44 411 LYS A N 1
ATOM 3256 C CA . LYS A 1 411 ? -62.148 -16.247 81.339 1.00 79.44 411 LYS A CA 1
ATOM 3257 C C . LYS A 1 411 ? -62.173 -16.865 82.747 1.00 79.44 411 LYS A C 1
ATOM 3259 O O . LYS A 1 411 ? -63.062 -16.563 83.540 1.00 79.44 411 LYS A O 1
ATOM 3264 N N . ILE A 1 412 ? -61.214 -17.748 83.042 1.00 81.12 412 ILE A N 1
ATOM 3265 C CA . ILE A 1 412 ? -61.096 -18.413 84.347 1.00 81.12 412 ILE A CA 1
ATOM 3266 C C . ILE A 1 412 ? -60.630 -17.431 85.429 1.00 81.12 412 ILE A C 1
ATOM 3268 O O . ILE A 1 412 ? -61.242 -17.379 86.493 1.00 81.12 412 ILE A O 1
ATOM 3272 N N . ILE A 1 413 ? -59.618 -16.601 85.154 1.00 79.06 413 ILE A N 1
ATOM 3273 C CA . ILE A 1 413 ? -59.125 -15.588 86.105 1.00 79.06 413 ILE A CA 1
ATOM 3274 C C . ILE A 1 413 ? -60.227 -14.584 86.483 1.00 79.06 413 ILE A C 1
ATOM 3276 O O . ILE A 1 413 ? -60.399 -14.290 87.665 1.00 79.06 413 ILE A O 1
ATOM 3280 N N . GLU A 1 414 ? -61.009 -14.101 85.512 1.00 79.12 414 GLU A N 1
ATOM 3281 C CA . GLU A 1 414 ? -62.160 -13.220 85.765 1.00 79.12 414 GLU A CA 1
ATOM 3282 C C . GLU A 1 414 ? -63.235 -13.906 86.628 1.00 79.12 414 GLU A C 1
ATOM 3284 O O . GLU A 1 414 ? -63.833 -13.270 87.496 1.00 79.12 414 GLU A O 1
ATOM 3289 N N . LYS A 1 415 ? -63.463 -15.215 86.439 1.00 81.25 415 LYS A N 1
ATOM 3290 C CA . LYS A 1 415 ? -64.459 -15.974 87.210 1.00 81.25 415 LYS A CA 1
ATOM 3291 C C . LYS A 1 415 ? -64.008 -16.274 88.644 1.00 81.25 415 LYS A C 1
ATOM 3293 O O . LYS A 1 415 ? -64.840 -16.180 89.540 1.00 81.25 415 LYS A O 1
ATOM 3298 N N . ILE A 1 416 ? -62.725 -16.570 88.879 1.00 81.88 416 ILE A N 1
ATOM 3299 C CA . ILE A 1 416 ? -62.171 -16.756 90.237 1.00 81.88 416 ILE A CA 1
ATOM 3300 C C . ILE A 1 416 ? -62.401 -15.490 91.076 1.00 81.88 416 ILE A C 1
ATOM 3302 O O . ILE A 1 416 ? -62.966 -15.574 92.165 1.00 81.88 416 ILE A O 1
ATOM 3306 N N . GLN A 1 417 ? -62.073 -14.316 90.525 1.00 79.69 417 GLN A N 1
ATOM 3307 C CA . GLN A 1 417 ? -62.234 -13.020 91.203 1.00 79.69 417 GLN A CA 1
ATOM 3308 C C . GLN A 1 417 ? -63.692 -12.723 91.599 1.00 79.69 417 GLN A C 1
ATOM 3310 O O . GLN A 1 417 ? -63.948 -12.093 92.627 1.00 79.69 417 GLN A O 1
ATOM 3315 N N . GLU A 1 418 ? -64.667 -13.201 90.819 1.00 78.19 418 GLU A N 1
ATOM 3316 C CA . GLU A 1 418 ? -66.089 -13.070 91.155 1.00 78.19 418 GLU A CA 1
ATOM 3317 C C . GLU A 1 418 ? -66.496 -13.958 92.348 1.00 78.19 418 GLU A C 1
ATOM 3319 O O . GLU A 1 418 ? -67.324 -13.540 93.160 1.00 78.19 418 GLU A O 1
ATOM 3324 N N . ILE A 1 419 ? -65.894 -15.146 92.504 1.00 77.06 419 ILE A N 1
ATOM 3325 C CA . ILE A 1 419 ? -66.148 -16.040 93.648 1.00 77.06 419 ILE A CA 1
ATOM 3326 C C . ILE A 1 419 ? -65.460 -15.520 94.916 1.00 77.06 419 ILE A C 1
ATOM 3328 O O . ILE A 1 419 ? -66.107 -15.433 95.962 1.00 77.06 419 ILE A O 1
ATOM 3332 N N . GLU A 1 420 ? -64.185 -15.120 94.823 1.00 77.94 420 GLU A N 1
ATOM 3333 C CA . GLU A 1 420 ? -63.429 -14.519 95.935 1.00 77.94 420 GLU A CA 1
ATOM 3334 C C . GLU A 1 420 ? -64.218 -13.351 96.554 1.00 77.94 420 GLU A C 1
ATOM 3336 O O . GLU A 1 420 ? -64.394 -13.265 97.772 1.00 77.94 420 GLU A O 1
ATOM 3341 N N . GLN A 1 421 ? -64.802 -12.489 95.712 1.00 75.81 421 GLN A N 1
ATOM 3342 C CA . GLN A 1 421 ? -65.614 -11.362 96.168 1.00 75.81 421 GLN A CA 1
ATOM 3343 C C . GLN A 1 421 ? -66.878 -11.794 96.945 1.00 75.81 421 GLN A C 1
ATOM 3345 O O . GLN A 1 421 ? -67.270 -11.103 97.892 1.00 75.81 421 GLN A O 1
ATOM 3350 N N . LYS A 1 422 ? -67.496 -12.937 96.608 1.00 74.12 422 LYS A N 1
ATOM 3351 C CA . LYS A 1 422 ? -68.666 -13.478 97.328 1.00 74.12 422 LYS A CA 1
ATOM 3352 C C . LYS A 1 422 ? -68.309 -14.077 98.684 1.00 74.12 422 LYS A C 1
ATOM 3354 O O . LYS A 1 422 ? -69.064 -13.873 99.634 1.00 74.12 422 LYS A O 1
ATOM 3359 N N . GLN A 1 423 ? -67.163 -14.748 98.808 1.00 74.81 423 GLN A N 1
ATOM 3360 C CA . GLN A 1 423 ? -66.688 -15.263 100.100 1.00 74.81 423 GLN A CA 1
ATOM 3361 C C . GLN A 1 423 ? -66.504 -14.122 101.118 1.00 74.81 423 GLN A C 1
ATOM 3363 O O . GLN A 1 423 ? -66.976 -14.204 102.253 1.00 74.81 423 GLN A O 1
ATOM 3368 N N . VAL A 1 424 ? -65.910 -13.002 100.688 1.00 73.06 424 VAL A N 1
ATOM 3369 C CA . VAL A 1 424 ? -65.711 -11.814 101.540 1.00 73.06 424 VAL A CA 1
ATOM 3370 C C . VAL A 1 424 ? -67.043 -11.142 101.925 1.00 73.06 424 VAL A C 1
ATOM 3372 O O . VAL A 1 424 ? -67.159 -10.578 103.017 1.00 73.06 424 VAL A O 1
ATOM 3375 N N . ASP A 1 425 ? -68.065 -11.194 101.066 1.00 67.94 425 ASP A N 1
ATOM 3376 C CA . ASP A 1 425 ? -69.400 -10.666 101.384 1.00 67.94 425 ASP A CA 1
ATOM 3377 C C . ASP A 1 425 ? -70.174 -11.560 102.374 1.00 67.94 425 ASP A C 1
ATOM 3379 O O . ASP A 1 425 ? -70.890 -11.028 103.227 1.00 67.94 425 ASP A O 1
ATOM 3383 N N . LEU A 1 426 ? -69.982 -12.885 102.325 1.00 66.88 426 LEU A N 1
ATOM 3384 C CA . LEU A 1 426 ? -70.558 -13.844 103.277 1.00 66.88 426 LEU A CA 1
ATOM 3385 C C . LEU A 1 426 ? -69.934 -13.705 104.677 1.00 66.88 426 LEU A C 1
ATOM 3387 O O . LEU A 1 426 ? -70.661 -13.549 105.660 1.00 66.88 426 LEU A O 1
ATOM 3391 N N . ALA A 1 427 ? -68.601 -13.643 104.769 1.00 63.88 427 ALA A N 1
ATOM 3392 C CA . ALA A 1 427 ? -67.891 -13.477 106.042 1.00 63.88 427 ALA A CA 1
ATOM 3393 C C . ALA A 1 427 ? -68.294 -12.183 106.783 1.00 63.88 427 ALA A C 1
ATOM 3395 O O . ALA A 1 427 ? -68.542 -12.190 107.992 1.00 63.88 427 ALA A O 1
ATOM 3396 N N . ARG A 1 428 ? -68.470 -11.071 106.048 1.00 62.53 428 ARG A N 1
ATOM 3397 C CA . ARG A 1 428 ? -68.881 -9.765 106.607 1.00 62.53 428 ARG A CA 1
ATOM 3398 C C . ARG A 1 428 ? -70.284 -9.743 107.238 1.00 62.53 428 ARG A C 1
ATOM 3400 O O . ARG A 1 428 ? -70.623 -8.752 107.893 1.00 62.53 428 ARG A O 1
ATOM 3407 N N . ALA A 1 429 ? -71.094 -10.790 107.068 1.00 57.94 429 ALA A N 1
ATOM 3408 C CA . ALA A 1 429 ? -72.380 -10.933 107.752 1.00 57.94 429 ALA A CA 1
ATOM 3409 C C . ALA A 1 429 ? -72.252 -11.481 109.190 1.00 57.94 429 ALA A C 1
ATOM 3411 O O . ALA A 1 429 ? -73.140 -11.241 110.007 1.00 57.94 429 ALA A O 1
ATOM 3412 N N . ILE A 1 430 ? -71.157 -12.182 109.508 1.00 58.72 430 ILE A N 1
ATOM 3413 C CA . ILE A 1 430 ? -70.969 -12.924 110.769 1.00 58.72 430 ILE A CA 1
ATOM 3414 C C . ILE A 1 430 ? -70.379 -12.033 111.881 1.00 58.72 430 ILE A C 1
ATOM 3416 O O . ILE A 1 430 ? -70.735 -12.162 113.049 1.00 58.72 430 ILE A O 1
ATOM 3420 N N . GLU A 1 431 ? -69.506 -11.091 111.524 1.00 51.22 431 GLU A N 1
ATOM 3421 C CA . GLU A 1 431 ? -68.575 -10.399 112.438 1.00 51.22 431 GLU A CA 1
ATOM 3422 C C . GLU A 1 431 ? -69.180 -9.338 113.391 1.00 51.22 431 GLU A C 1
ATOM 3424 O O . GLU A 1 431 ? -68.475 -8.763 114.215 1.00 51.22 431 GLU A O 1
ATOM 3429 N N . ARG A 1 432 ? -70.472 -9.007 113.283 1.00 51.25 432 ARG A N 1
ATOM 3430 C CA . ARG A 1 432 ? -71.012 -7.711 113.760 1.00 51.25 432 ARG A CA 1
ATOM 3431 C C . ARG A 1 432 ? -71.512 -7.631 115.217 1.00 51.25 432 ARG A C 1
ATOM 3433 O O . ARG A 1 432 ? -72.242 -6.686 115.519 1.00 51.25 432 ARG A O 1
ATOM 3440 N N . GLN A 1 433 ? -71.193 -8.576 116.111 1.00 42.41 433 GLN A N 1
ATOM 3441 C CA . GLN A 1 433 ? -71.960 -8.727 117.368 1.00 42.41 433 GLN A CA 1
ATOM 3442 C C . GLN A 1 433 ? -71.226 -8.553 118.722 1.00 42.41 433 GLN A C 1
ATOM 3444 O O . GLN A 1 433 ? -71.924 -8.317 119.709 1.00 42.41 433 GLN A O 1
ATOM 3449 N N . GLU A 1 434 ? -69.889 -8.604 118.833 1.00 40.19 434 GLU A N 1
ATOM 3450 C CA . GLU A 1 434 ? -69.210 -8.615 120.156 1.00 40.19 434 GLU A CA 1
ATOM 3451 C C . GLU A 1 434 ? -68.209 -7.457 120.404 1.00 40.19 434 GLU A C 1
ATOM 3453 O O . GLU A 1 434 ? -67.616 -6.894 119.491 1.00 40.19 434 GLU A O 1
ATOM 3458 N N . GLN A 1 435 ? -68.121 -7.034 121.672 1.00 40.53 435 GLN A N 1
ATOM 3459 C CA . GLN A 1 435 ? -67.752 -5.686 122.151 1.00 40.53 435 GLN A CA 1
ATOM 3460 C C . GLN A 1 435 ? -66.238 -5.449 122.377 1.00 40.53 435 GLN A C 1
ATOM 3462 O O . GLN A 1 435 ? -65.570 -6.349 122.874 1.00 40.53 435 GLN A O 1
ATOM 3467 N N . SER A 1 436 ? -65.750 -4.201 122.198 1.00 44.72 436 SER A N 1
ATOM 3468 C CA . SER A 1 436 ? -64.993 -3.390 123.206 1.00 44.72 436 SER A CA 1
ATOM 3469 C C . SER A 1 436 ? -64.108 -2.286 122.567 1.00 44.72 436 SER A C 1
ATOM 3471 O O . SER A 1 436 ? -62.972 -2.542 122.176 1.00 44.72 436 SER A O 1
ATOM 3473 N N . GLU A 1 437 ? -64.597 -1.039 122.475 1.00 51.62 437 GLU A N 1
ATOM 3474 C CA . GLU A 1 437 ? -63.974 0.012 121.631 1.00 51.62 437 GLU A CA 1
ATOM 3475 C C . GLU A 1 437 ? -62.839 0.862 122.278 1.00 51.62 437 GLU A C 1
ATOM 3477 O O . GLU A 1 437 ? -62.187 1.620 121.561 1.00 51.62 437 GLU A O 1
ATOM 3482 N N . ASP A 1 438 ? -62.557 0.791 123.592 1.00 48.41 438 ASP A N 1
ATOM 3483 C CA . ASP A 1 438 ? -61.655 1.779 124.252 1.00 48.41 438 ASP A CA 1
ATOM 3484 C C . ASP A 1 438 ? -60.165 1.368 124.347 1.00 48.41 438 ASP A C 1
ATOM 3486 O O . ASP A 1 438 ? -59.279 2.225 124.303 1.00 48.41 438 ASP A O 1
ATOM 3490 N N . ASP A 1 439 ? -59.843 0.068 124.397 1.00 58.47 439 ASP A N 1
ATOM 3491 C CA . ASP A 1 439 ? -58.442 -0.395 124.306 1.00 58.47 439 ASP A CA 1
ATOM 3492 C C . ASP A 1 439 ? -57.881 -0.228 122.880 1.00 58.47 439 ASP A C 1
ATOM 3494 O O . ASP A 1 439 ? -56.725 0.176 122.698 1.00 58.47 439 ASP A O 1
ATOM 3498 N N . GLN A 1 440 ? -58.734 -0.423 121.865 1.00 63.69 440 GLN A N 1
ATOM 3499 C CA . GLN A 1 440 ? -58.402 -0.254 120.445 1.00 63.69 440 GLN A CA 1
ATOM 3500 C C . GLN A 1 440 ? -57.804 1.132 120.144 1.00 63.69 440 GLN A C 1
ATOM 3502 O O . GLN A 1 440 ? -56.870 1.249 119.349 1.00 63.69 440 GLN A O 1
ATOM 3507 N N . ALA A 1 441 ? -58.270 2.187 120.824 1.00 59.62 441 ALA A N 1
ATOM 3508 C CA . ALA A 1 441 ? -57.821 3.564 120.603 1.00 59.62 441 ALA A CA 1
ATOM 3509 C C . ALA A 1 441 ? -56.306 3.789 120.798 1.00 59.62 441 ALA A C 1
ATOM 3511 O O . ALA A 1 441 ? -55.756 4.739 120.239 1.00 59.62 441 ALA A O 1
ATOM 3512 N N . LYS A 1 442 ? -55.622 2.946 121.586 1.00 67.62 442 LYS A N 1
ATOM 3513 C CA . LYS A 1 442 ? -54.173 3.062 121.852 1.00 67.62 442 LYS A CA 1
ATOM 3514 C C . LYS A 1 442 ? -53.331 2.200 120.913 1.00 67.62 442 LYS A C 1
ATOM 3516 O O . LYS A 1 442 ? -52.243 2.615 120.515 1.00 67.62 442 LYS A O 1
ATOM 3521 N N . GLU A 1 443 ? -53.831 1.026 120.541 1.00 68.38 443 GLU A N 1
ATOM 3522 C CA . GLU A 1 443 ? -53.150 0.118 119.613 1.00 68.38 443 GLU A CA 1
ATOM 3523 C C . GLU A 1 443 ? -53.109 0.713 118.197 1.00 68.38 443 GLU A C 1
ATOM 3525 O O . GLU A 1 443 ? -52.035 0.849 117.604 1.00 68.38 443 GLU A O 1
ATOM 3530 N N . LEU A 1 444 ? -54.252 1.225 117.727 1.00 69.56 444 LEU A N 1
ATOM 3531 C CA . LEU A 1 444 ? -54.399 1.891 116.428 1.00 69.56 444 LEU A CA 1
ATOM 3532 C C . LEU A 1 444 ? -53.491 3.128 116.281 1.00 69.56 444 LEU A C 1
ATOM 3534 O O . LEU A 1 444 ? -53.060 3.453 115.175 1.00 69.56 444 LEU A O 1
ATOM 3538 N N . ALA A 1 445 ? -53.149 3.805 117.383 1.00 70.75 445 ALA A N 1
ATOM 3539 C CA . ALA A 1 445 ? -52.230 4.944 117.362 1.00 70.75 445 ALA A CA 1
ATOM 3540 C C . ALA A 1 445 ? -50.797 4.513 117.006 1.00 70.75 445 ALA A C 1
ATOM 3542 O O . ALA A 1 445 ? -50.156 5.116 116.144 1.00 70.75 445 ALA A O 1
ATOM 3543 N N . SER A 1 446 ? -50.325 3.416 117.610 1.00 75.44 446 SER A N 1
ATOM 3544 C CA . SER A 1 446 ? -49.009 2.839 117.302 1.00 75.44 446 SER A CA 1
ATOM 3545 C C . SER A 1 446 ? -48.972 2.204 115.910 1.00 75.44 446 SER A C 1
ATOM 3547 O O . SER A 1 446 ? -47.940 2.247 115.233 1.00 75.44 446 SER A O 1
ATOM 3549 N N . GLU A 1 447 ? -50.091 1.633 115.452 1.00 74.75 447 GLU A N 1
ATOM 3550 C CA . GLU A 1 447 ? -50.194 1.104 114.095 1.00 74.75 447 GLU A CA 1
ATOM 3551 C C . GLU A 1 447 ? -50.112 2.224 113.043 1.00 74.75 447 GLU A C 1
ATOM 3553 O O . GLU A 1 447 ? -49.362 2.093 112.073 1.00 74.75 447 GLU A O 1
ATOM 3558 N N . ALA A 1 448 ? -50.800 3.352 113.257 1.00 73.69 448 ALA A N 1
ATOM 3559 C CA . ALA A 1 448 ? -50.810 4.480 112.326 1.00 73.69 448 ALA A CA 1
ATOM 3560 C C . ALA A 1 448 ? -49.400 5.038 112.042 1.00 73.69 448 ALA A C 1
ATOM 3562 O O . ALA A 1 448 ? -49.035 5.228 110.877 1.00 73.69 448 ALA A O 1
ATOM 3563 N N . ASP A 1 449 ? -48.573 5.237 113.073 1.00 78.06 449 ASP A N 1
ATOM 3564 C CA . ASP A 1 449 ? -47.199 5.729 112.897 1.00 78.06 449 ASP A CA 1
ATOM 3565 C C . ASP A 1 449 ? -46.278 4.691 112.226 1.00 78.06 449 ASP A C 1
ATOM 3567 O O . ASP A 1 449 ? -45.486 5.036 111.346 1.00 78.06 449 ASP A O 1
ATOM 3571 N N . ASN A 1 450 ? -46.433 3.400 112.542 1.00 79.19 450 ASN A N 1
ATOM 3572 C CA . ASN A 1 450 ? -45.710 2.304 111.879 1.00 79.19 450 ASN A CA 1
ATOM 3573 C C . ASN A 1 450 ? -46.067 2.218 110.379 1.00 79.19 450 ASN A C 1
ATOM 3575 O O . ASN A 1 450 ? -45.193 2.090 109.514 1.00 79.19 450 ASN A O 1
ATOM 3579 N N . LEU A 1 451 ? -47.355 2.351 110.052 1.00 79.19 451 LEU A N 1
ATOM 3580 C CA . LEU A 1 451 ? -47.858 2.390 108.680 1.00 79.19 451 LEU A CA 1
ATOM 3581 C C . LEU A 1 451 ? -47.357 3.622 107.915 1.00 79.19 451 LEU A C 1
ATOM 3583 O O . LEU A 1 451 ? -46.955 3.482 106.755 1.00 79.19 451 LEU A O 1
ATOM 3587 N N . LYS A 1 452 ? -47.281 4.792 108.565 1.00 82.44 452 LYS A N 1
ATOM 3588 C CA . LYS A 1 452 ? -46.669 6.002 107.996 1.00 82.44 452 LYS A CA 1
ATOM 3589 C C . LYS A 1 452 ? -45.196 5.761 107.652 1.00 82.44 452 LYS A C 1
ATOM 3591 O O . LYS A 1 452 ? -44.787 6.019 106.523 1.00 82.44 452 LYS A O 1
ATOM 3596 N N . THR A 1 453 ? -44.406 5.214 108.581 1.00 80.50 453 THR A N 1
ATOM 3597 C CA . THR A 1 453 ? -42.977 4.919 108.357 1.00 80.50 453 THR A CA 1
ATOM 3598 C C . THR A 1 453 ? -42.759 3.924 107.211 1.00 80.50 453 THR A C 1
ATOM 3600 O O . THR A 1 453 ? -41.862 4.116 106.389 1.00 80.50 453 THR A O 1
ATOM 3603 N N . LYS A 1 454 ? -43.605 2.891 107.097 1.00 78.81 454 LYS A N 1
ATOM 3604 C CA . LYS A 1 454 ? -43.565 1.937 105.973 1.00 78.81 454 LYS A CA 1
ATOM 3605 C C . LYS A 1 454 ? -43.890 2.604 104.633 1.00 78.81 454 LYS A C 1
ATOM 3607 O O . LYS A 1 454 ? -43.199 2.339 103.651 1.00 78.81 454 LYS A O 1
ATOM 3612 N N . LEU A 1 455 ? -44.890 3.490 104.585 1.00 81.19 455 LEU A N 1
ATOM 3613 C CA . LEU A 1 455 ? -45.209 4.253 103.375 1.00 81.19 455 LEU A CA 1
ATOM 3614 C C . LEU A 1 455 ? -44.081 5.234 103.004 1.00 81.19 455 LEU A C 1
ATOM 3616 O O . LEU A 1 455 ? -43.790 5.409 101.825 1.00 81.19 455 LEU A O 1
ATOM 3620 N N . GLU A 1 456 ? -43.403 5.827 103.989 1.00 80.69 456 GLU A N 1
ATOM 3621 C CA . GLU A 1 456 ? -42.291 6.762 103.768 1.00 80.69 456 GLU A CA 1
ATOM 3622 C C . GLU A 1 456 ? -41.066 6.064 103.157 1.00 80.69 456 GLU A C 1
ATOM 3624 O O . GLU A 1 456 ? -40.457 6.585 102.222 1.00 80.69 456 GLU A O 1
ATOM 3629 N N . LEU A 1 457 ? -40.734 4.859 103.632 1.00 80.69 457 LEU A N 1
ATOM 3630 C CA . LEU A 1 457 ? -39.675 4.027 103.048 1.00 80.69 457 LEU A CA 1
ATOM 3631 C C . LEU A 1 457 ? -40.009 3.605 101.610 1.00 80.69 457 LEU A C 1
ATOM 3633 O O . LEU A 1 457 ? -39.159 3.721 100.728 1.00 80.69 457 LEU A O 1
ATOM 3637 N N . LEU A 1 458 ? -41.251 3.184 101.352 1.00 80.38 458 LEU A N 1
ATOM 3638 C CA . LEU A 1 458 ? -41.713 2.839 100.004 1.00 80.38 458 LEU A CA 1
ATOM 3639 C C . LEU A 1 458 ? -41.708 4.052 99.060 1.00 80.38 458 LEU A C 1
ATOM 3641 O O . LEU A 1 458 ? -41.253 3.939 97.926 1.00 80.38 458 LEU A O 1
ATOM 3645 N N . SER A 1 459 ? -42.120 5.232 99.535 1.00 79.75 459 SER A N 1
ATOM 3646 C CA . SER A 1 459 ? -42.060 6.472 98.752 1.00 79.75 459 SER A CA 1
ATOM 3647 C C . SER A 1 459 ? -40.630 6.912 98.431 1.00 79.75 459 SER A C 1
ATOM 3649 O O . SER A 1 459 ? -40.422 7.528 97.388 1.00 79.75 459 SER A O 1
ATOM 3651 N N . LYS A 1 460 ? -39.646 6.618 99.289 1.00 81.94 460 LYS A N 1
ATOM 3652 C CA . LYS A 1 460 ? -38.220 6.871 99.004 1.00 81.94 460 LYS A CA 1
ATOM 3653 C C . LYS A 1 460 ? -37.653 5.900 97.963 1.00 81.94 460 LYS A C 1
ATOM 3655 O O . LYS A 1 460 ? -36.682 6.231 97.299 1.00 81.94 460 LYS A O 1
ATOM 3660 N N . GLY A 1 461 ? -38.300 4.750 97.754 1.00 75.81 461 GLY A N 1
ATOM 3661 C CA . GLY A 1 461 ? -38.077 3.877 96.595 1.00 75.81 461 GLY A CA 1
ATOM 3662 C C . GLY A 1 461 ? -38.611 4.438 95.266 1.00 75.81 461 GLY A C 1
ATOM 3663 O O . GLY A 1 461 ? -38.354 3.846 94.219 1.00 75.81 461 GLY A O 1
ATOM 3664 N N . LEU A 1 462 ? -39.324 5.573 95.300 1.00 80.31 462 LEU A N 1
ATOM 3665 C CA . LEU A 1 462 ? -39.768 6.352 94.138 1.00 80.31 462 LEU A CA 1
ATOM 3666 C C . LEU A 1 462 ? -38.916 7.625 93.934 1.00 80.31 462 LEU A C 1
ATOM 3668 O O . LEU A 1 462 ? -39.434 8.645 93.483 1.00 80.31 462 LEU A O 1
ATOM 3672 N N . ASP A 1 463 ? -37.627 7.582 94.285 1.00 75.94 463 ASP A N 1
ATOM 3673 C CA . ASP A 1 463 ? -36.604 8.581 93.943 1.00 75.94 463 ASP A CA 1
ATOM 3674 C C . ASP A 1 463 ? -35.244 7.867 93.737 1.00 75.94 463 ASP A C 1
ATOM 3676 O O . ASP A 1 463 ? -34.883 7.027 94.562 1.00 75.94 463 ASP A O 1
ATOM 3680 N N . PRO A 1 464 ? -34.448 8.182 92.692 1.00 76.00 464 PRO A N 1
ATOM 3681 C CA . PRO A 1 464 ? -34.767 9.033 91.543 1.00 76.00 464 PRO A CA 1
ATOM 3682 C C . PRO A 1 464 ? -35.763 8.362 90.580 1.00 76.00 464 PRO A C 1
ATOM 3684 O O . PRO A 1 464 ? -35.995 7.159 90.645 1.00 76.00 464 PRO A O 1
ATOM 3687 N N . PHE A 1 465 ? -36.351 9.144 89.674 1.00 82.25 465 PHE A N 1
ATOM 3688 C CA . PHE A 1 465 ? -37.258 8.649 88.633 1.00 82.25 465 PHE A CA 1
ATOM 3689 C C . PHE A 1 465 ? -36.510 7.978 87.467 1.00 82.25 465 PHE A C 1
ATOM 3691 O O . PHE A 1 465 ? -35.532 8.527 86.961 1.00 82.25 465 PHE A O 1
ATOM 3698 N N . ASP A 1 466 ? -37.017 6.833 87.003 1.00 80.56 466 ASP A N 1
ATOM 3699 C CA . ASP A 1 466 ? -36.697 6.229 85.702 1.00 80.56 466 ASP A CA 1
ATOM 3700 C C . ASP A 1 466 ? -37.998 5.748 85.048 1.00 80.56 466 ASP A C 1
ATOM 3702 O O . ASP A 1 466 ? -38.865 5.180 85.708 1.00 80.56 466 ASP A O 1
ATOM 3706 N N . ALA A 1 467 ? -38.151 5.982 83.747 1.00 80.50 467 ALA A N 1
ATOM 3707 C CA . ALA A 1 467 ? -39.338 5.573 83.006 1.00 80.50 467 ALA A CA 1
ATOM 3708 C C . ALA A 1 467 ? -39.134 4.151 82.453 1.00 80.50 467 ALA A C 1
ATOM 3710 O O . ALA A 1 467 ? -38.600 3.973 81.356 1.00 80.50 467 ALA A O 1
ATOM 3711 N N . SER A 1 468 ? -39.525 3.145 83.240 1.00 83.19 468 SER A N 1
ATOM 3712 C CA . SER A 1 468 ? -39.377 1.719 82.913 1.00 83.19 468 SER A CA 1
ATOM 3713 C C . SER A 1 468 ? -40.457 0.846 83.565 1.00 83.19 468 SER A C 1
ATOM 3715 O O . SER A 1 468 ? -41.130 1.260 84.513 1.00 83.19 468 SER A O 1
ATOM 3717 N N . LYS A 1 469 ? -40.609 -0.399 83.090 1.00 81.06 469 LYS A N 1
ATOM 3718 C CA . LYS A 1 469 ? -41.558 -1.382 83.653 1.00 81.06 469 LYS A CA 1
ATOM 3719 C C . LYS A 1 469 ? -41.256 -1.725 85.116 1.00 81.06 469 LYS A C 1
ATOM 3721 O O . LYS A 1 469 ? -42.170 -1.921 85.915 1.00 81.06 469 LYS A O 1
ATOM 3726 N N . GLU A 1 470 ? -39.977 -1.756 85.492 1.00 80.44 470 GLU A N 1
ATOM 3727 C CA . GLU A 1 470 ? -39.563 -1.940 86.888 1.00 80.44 470 GLU A CA 1
ATOM 3728 C C . GLU A 1 470 ? -40.096 -0.801 87.777 1.00 80.44 470 GLU A C 1
ATOM 3730 O O . GLU A 1 470 ? -40.526 -1.031 88.909 1.00 80.44 470 GLU A O 1
ATOM 3735 N N . TYR A 1 471 ? -40.139 0.422 87.243 1.00 82.56 471 TYR A N 1
ATOM 3736 C CA . TYR A 1 471 ? -40.669 1.588 87.938 1.00 82.56 471 TYR A CA 1
ATOM 3737 C C . TYR A 1 471 ? -42.204 1.608 88.009 1.00 82.56 471 TYR A C 1
ATOM 3739 O O . TYR A 1 471 ? -42.759 1.963 89.048 1.00 82.56 471 TYR A O 1
ATOM 3747 N N . GLU A 1 472 ? -42.906 1.150 86.965 1.00 79.94 472 GLU A N 1
ATOM 3748 C CA . GLU A 1 472 ? -44.357 0.898 87.038 1.00 79.94 472 GLU A CA 1
ATOM 3749 C C . GLU A 1 472 ? -44.695 -0.090 88.164 1.00 79.94 472 GLU A C 1
ATOM 3751 O O . GLU A 1 472 ? -45.619 0.145 88.946 1.00 79.94 472 GLU A O 1
ATOM 3756 N N . ASN A 1 473 ? -43.908 -1.162 88.299 1.00 82.25 473 ASN A N 1
ATOM 3757 C CA . ASN A 1 473 ? -44.073 -2.144 89.368 1.00 82.25 473 ASN A CA 1
ATOM 3758 C C . ASN A 1 473 ? -43.783 -1.536 90.752 1.00 82.25 473 ASN A C 1
ATOM 3760 O O . ASN A 1 473 ? -44.553 -1.764 91.685 1.00 82.25 473 ASN A O 1
ATOM 3764 N N . LYS A 1 474 ? -42.734 -0.709 90.891 1.00 81.31 474 LYS A N 1
ATOM 3765 C CA . LYS A 1 474 ? -42.456 0.050 92.128 1.00 81.31 474 LYS A CA 1
ATOM 3766 C C . LYS A 1 474 ? -43.631 0.951 92.512 1.00 81.31 474 LYS A C 1
ATOM 3768 O O . LYS A 1 474 ? -44.072 0.899 93.657 1.00 81.31 474 LYS A O 1
ATOM 3773 N N . ILE A 1 475 ? -44.194 1.705 91.563 1.00 83.06 475 ILE A N 1
ATOM 3774 C CA . ILE A 1 475 ? -45.404 2.514 91.784 1.00 83.06 475 ILE A CA 1
ATOM 3775 C C . ILE A 1 475 ? -46.570 1.630 92.243 1.00 83.06 475 ILE A C 1
ATOM 3777 O O . ILE A 1 475 ? -47.189 1.941 93.260 1.00 83.06 475 ILE A O 1
ATOM 3781 N N . LYS A 1 476 ? -46.835 0.507 91.559 1.00 81.94 476 LYS A N 1
ATOM 3782 C CA . LYS A 1 476 ? -47.932 -0.413 91.904 1.00 81.94 476 LYS A CA 1
ATOM 3783 C C . LYS A 1 476 ? -47.788 -0.995 93.317 1.00 81.94 476 LYS A C 1
ATOM 3785 O O . LYS A 1 476 ? -48.789 -1.158 94.006 1.00 81.94 476 LYS A O 1
ATOM 3790 N N . VAL A 1 477 ? -46.567 -1.239 93.803 1.00 83.25 477 VAL A N 1
ATOM 3791 C CA . VAL A 1 477 ? -46.328 -1.643 95.204 1.00 83.25 477 VAL A CA 1
ATOM 3792 C C . VAL A 1 477 ? -46.727 -0.536 96.191 1.00 83.25 477 VAL A C 1
ATOM 3794 O O . VAL A 1 477 ? -47.350 -0.832 97.213 1.00 83.25 477 VAL A O 1
ATOM 3797 N N . VAL A 1 478 ? -46.434 0.737 95.896 1.00 83.19 478 VAL A N 1
ATOM 3798 C CA . VAL A 1 478 ? -46.858 1.855 96.764 1.00 83.19 478 VAL A CA 1
ATOM 3799 C C . VAL A 1 478 ? -48.371 2.099 96.670 1.00 83.19 478 VAL A C 1
ATOM 3801 O O . VAL A 1 478 ? -49.000 2.371 97.689 1.00 83.19 478 VAL A O 1
ATOM 3804 N N . GLU A 1 479 ? -48.988 1.925 95.499 1.00 79.69 479 GLU A N 1
ATOM 3805 C CA . GLU A 1 479 ? -50.450 1.993 95.331 1.00 79.69 479 GLU A CA 1
ATOM 3806 C C . GLU A 1 479 ? -51.185 0.878 96.070 1.00 79.69 479 GLU A C 1
ATOM 3808 O O . GLU A 1 479 ? -52.138 1.161 96.795 1.00 79.69 479 GLU A O 1
ATOM 3813 N N . ASN A 1 480 ? -50.722 -0.370 95.963 1.00 80.81 480 ASN A N 1
ATOM 3814 C CA . ASN A 1 480 ? -51.252 -1.483 96.749 1.00 80.81 480 ASN A CA 1
ATOM 3815 C C . ASN A 1 480 ? -51.118 -1.185 98.252 1.00 80.81 480 ASN A C 1
ATOM 3817 O O . ASN A 1 480 ? -52.033 -1.471 99.027 1.00 80.81 480 ASN A O 1
ATOM 3821 N N . LYS A 1 481 ? -50.019 -0.538 98.681 1.00 81.81 481 LYS A N 1
ATOM 3822 C CA . LYS A 1 481 ? -49.891 -0.103 100.075 1.00 81.81 481 LYS A CA 1
ATOM 3823 C C . LYS A 1 481 ? -50.893 0.997 100.431 1.00 81.81 481 LYS A C 1
ATOM 3825 O O . LYS A 1 481 ? -51.532 0.860 101.468 1.00 81.81 481 LYS A O 1
ATOM 3830 N N . ILE A 1 482 ? -51.091 2.024 99.604 1.00 81.88 482 ILE A N 1
ATOM 3831 C CA . ILE A 1 482 ? -52.107 3.072 99.834 1.00 81.88 482 ILE A CA 1
ATOM 3832 C C . ILE A 1 482 ? -53.517 2.477 99.898 1.00 81.88 482 ILE A C 1
ATOM 3834 O O . ILE A 1 482 ? -54.256 2.790 100.826 1.00 81.88 482 ILE A O 1
ATOM 3838 N N . THR A 1 483 ? -53.853 1.563 98.991 1.00 78.50 483 THR A N 1
ATOM 3839 C CA . THR A 1 483 ? -55.137 0.846 98.974 1.00 78.50 483 THR A CA 1
ATOM 3840 C C . THR A 1 483 ? -55.335 0.082 100.286 1.00 78.50 483 THR A C 1
ATOM 3842 O O . THR A 1 483 ? -56.322 0.305 100.978 1.00 78.50 483 THR A O 1
ATOM 3845 N N . SER A 1 484 ? -54.319 -0.658 100.756 1.00 79.25 484 SER A N 1
ATOM 3846 C CA . SER A 1 484 ? -54.367 -1.323 102.072 1.00 79.25 484 SER A CA 1
ATOM 3847 C C . SER A 1 484 ? -54.465 -0.371 103.283 1.00 79.25 484 SER A C 1
ATOM 3849 O O . SER A 1 484 ? -54.814 -0.813 104.375 1.00 79.25 484 SER A O 1
ATOM 3851 N N . LEU A 1 485 ? -54.152 0.925 103.131 1.00 79.44 485 LEU A N 1
ATOM 3852 C CA . LEU A 1 485 ? -54.407 1.938 104.166 1.00 79.44 485 LEU A CA 1
ATOM 3853 C C . LEU A 1 485 ? -55.853 2.442 104.095 1.00 79.44 485 LEU A C 1
ATOM 3855 O O . LEU A 1 485 ? -56.489 2.579 105.135 1.00 79.44 485 LEU A O 1
ATOM 3859 N N . GLU A 1 486 ? -56.369 2.699 102.891 1.00 75.25 486 GLU A N 1
ATOM 3860 C CA . GLU A 1 486 ? -57.736 3.185 102.643 1.00 75.25 486 GLU A CA 1
ATOM 3861 C C . GLU A 1 486 ? -58.812 2.108 102.883 1.00 75.25 486 GLU A C 1
ATOM 3863 O O . GLU A 1 486 ? -59.947 2.438 103.219 1.00 75.25 486 GLU A O 1
ATOM 3868 N N . GLU A 1 487 ? -58.457 0.826 102.786 1.00 74.12 487 GLU A N 1
ATOM 3869 C CA . GLU A 1 487 ? -59.328 -0.317 103.103 1.00 74.12 487 GLU A CA 1
ATOM 3870 C C . GLU A 1 487 ? -59.180 -0.820 104.546 1.00 74.12 487 GLU A C 1
ATOM 3872 O O . GLU A 1 487 ? -60.109 -1.457 105.061 1.00 74.12 487 GLU A O 1
ATOM 3877 N N . GLY A 1 488 ? -58.039 -0.515 105.175 1.00 75.94 488 GLY A N 1
ATOM 3878 C CA . GLY A 1 488 ? -57.702 -0.797 106.570 1.00 75.94 488 GLY A CA 1
ATOM 3879 C C . GLY A 1 488 ? -57.907 0.422 107.474 1.00 75.94 488 GLY A C 1
ATOM 3880 O O . GLY A 1 488 ? -59.016 0.941 107.595 1.00 75.94 488 GLY A O 1
ATOM 3881 N N . ILE A 1 489 ? -56.835 0.887 108.125 1.00 69.12 489 ILE A N 1
ATOM 3882 C CA . ILE A 1 489 ? -56.909 1.874 109.216 1.00 69.12 489 ILE A CA 1
ATOM 3883 C C . ILE A 1 489 ? -57.598 3.202 108.833 1.00 69.12 489 ILE A C 1
ATOM 3885 O O . ILE A 1 489 ? -58.280 3.785 109.670 1.00 69.12 489 ILE A O 1
ATOM 3889 N N . LEU A 1 490 ? -57.510 3.660 107.578 1.00 75.38 490 LEU A N 1
ATOM 3890 C CA . LEU A 1 490 ? -58.124 4.916 107.112 1.00 75.38 490 LEU A CA 1
ATOM 3891 C C . LEU A 1 490 ? -59.514 4.746 106.470 1.00 75.38 490 LEU A C 1
ATOM 3893 O O . LEU A 1 490 ? -60.084 5.728 105.984 1.00 75.38 490 LEU A O 1
ATOM 3897 N N . LYS A 1 491 ? -60.067 3.528 106.441 1.00 80.44 491 LYS A N 1
ATOM 3898 C CA . LYS A 1 491 ? -61.410 3.254 105.908 1.00 80.44 491 LYS A CA 1
ATOM 3899 C C . LYS A 1 491 ? -62.450 4.073 106.667 1.00 80.44 491 LYS A C 1
ATOM 3901 O O . LYS A 1 491 ? -62.436 4.094 107.889 1.00 80.44 491 LYS A O 1
ATOM 3906 N N . ALA A 1 492 ? -63.405 4.681 105.965 1.00 61.62 492 ALA A N 1
ATOM 3907 C CA . ALA A 1 492 ? -64.339 5.666 106.536 1.00 61.62 492 ALA A CA 1
ATOM 3908 C C . ALA A 1 492 ? -65.241 5.180 107.699 1.00 61.62 492 ALA A C 1
ATOM 3910 O O . ALA A 1 492 ? -65.888 6.014 108.326 1.00 61.62 492 ALA A O 1
ATOM 3911 N N . ASN A 1 493 ? -65.279 3.866 107.965 1.00 60.66 493 ASN A N 1
ATOM 3912 C CA . ASN A 1 493 ? -65.998 3.231 109.076 1.00 60.66 493 ASN A CA 1
ATOM 3913 C C . ASN A 1 493 ? -65.097 2.311 109.941 1.00 60.66 493 ASN A C 1
ATOM 3915 O O . ASN A 1 493 ? -65.633 1.527 110.720 1.00 60.66 493 ASN A O 1
ATOM 3919 N N . SER A 1 494 ? -63.763 2.347 109.795 1.00 69.75 494 SER A N 1
ATOM 3920 C CA . SER A 1 494 ? -62.841 1.598 110.672 1.00 69.75 494 SER A CA 1
ATOM 3921 C C . SER A 1 494 ? -62.917 2.099 112.114 1.00 69.75 494 SER A C 1
ATOM 3923 O O . SER A 1 494 ? -63.206 3.275 112.346 1.00 69.75 494 SER A O 1
ATOM 3925 N N . GLU A 1 495 ? -62.545 1.262 113.077 1.00 63.06 495 GLU A N 1
ATOM 3926 C CA . GLU A 1 495 ? -62.366 1.631 114.487 1.00 63.06 495 GLU A CA 1
ATOM 3927 C C . GLU A 1 495 ? -61.487 2.875 114.629 1.00 63.06 495 GLU A C 1
ATOM 3929 O O . GLU A 1 495 ? -61.838 3.799 115.357 1.00 63.06 495 GLU A O 1
ATOM 3934 N N . ALA A 1 496 ? -60.412 2.984 113.845 1.00 63.31 496 ALA A N 1
ATOM 3935 C CA . ALA A 1 496 ? -59.563 4.170 113.849 1.00 63.31 496 ALA A CA 1
ATOM 3936 C C . ALA A 1 496 ? -60.272 5.428 113.311 1.00 63.31 496 ALA A C 1
ATOM 3938 O O . ALA A 1 496 ? -60.062 6.518 113.833 1.00 63.31 496 ALA A O 1
ATOM 3939 N N . SER A 1 497 ? -61.158 5.301 112.319 1.00 65.25 497 SER A N 1
ATOM 3940 C CA . SER A 1 497 ? -61.964 6.420 111.812 1.00 65.25 497 SER A CA 1
ATOM 3941 C C . SER A 1 497 ? -63.105 6.833 112.758 1.00 65.25 497 SER A C 1
ATOM 3943 O O . SER A 1 497 ? -63.453 8.018 112.802 1.00 65.25 497 SER A O 1
ATOM 3945 N N . LYS A 1 498 ? -63.651 5.890 113.546 1.00 66.38 498 LYS A N 1
ATOM 3946 C CA . LYS A 1 498 ? -64.590 6.158 114.651 1.00 66.38 498 LYS A CA 1
ATOM 3947 C C . LYS A 1 498 ? -63.872 6.884 115.793 1.00 66.38 498 LYS A C 1
ATOM 3949 O O . LYS A 1 498 ? -64.330 7.918 116.272 1.00 66.38 498 LYS A O 1
ATOM 3954 N N . LEU A 1 499 ? -62.710 6.359 116.185 1.00 63.97 499 LEU A N 1
ATOM 3955 C CA . LEU A 1 499 ? -61.888 6.805 117.309 1.00 63.97 499 LEU A CA 1
ATOM 3956 C C . LEU A 1 499 ? -60.910 7.931 116.931 1.00 63.97 499 LEU A C 1
ATOM 3958 O O . LEU A 1 499 ? -60.102 8.327 117.764 1.00 63.97 499 LEU A O 1
ATOM 3962 N N . LYS A 1 500 ? -60.970 8.504 115.721 1.00 60.50 500 LYS A N 1
ATOM 3963 C CA . LYS A 1 500 ? -60.059 9.583 115.273 1.00 60.50 500 LYS A CA 1
ATOM 3964 C C . LYS A 1 500 ? -60.105 10.845 116.144 1.00 60.50 500 LYS A C 1
ATOM 3966 O O . LYS A 1 500 ? -59.170 11.634 116.138 1.00 60.50 500 LYS A O 1
ATOM 3971 N N . GLU A 1 501 ? -61.197 11.046 116.881 1.00 64.12 501 GLU A N 1
ATOM 3972 C CA . GLU A 1 501 ? -61.358 12.136 117.852 1.00 64.12 501 GLU A CA 1
ATOM 3973 C C . GLU A 1 501 ? -60.890 11.750 119.271 1.00 64.12 501 GLU A C 1
ATOM 3975 O O . GLU A 1 501 ? -60.808 12.611 120.147 1.00 64.12 501 GLU A O 1
ATOM 3980 N N . ASN A 1 502 ? -60.544 10.478 119.513 1.00 66.19 502 ASN A N 1
ATOM 3981 C CA . ASN A 1 502 ? -59.959 10.022 120.771 1.00 66.19 502 ASN A CA 1
ATOM 3982 C C . ASN A 1 502 ? -58.556 10.648 120.940 1.00 66.19 502 ASN A C 1
ATOM 3984 O O . ASN A 1 502 ? -57.734 10.576 120.016 1.00 66.19 502 ASN A O 1
ATOM 3988 N N . PRO A 1 503 ? -58.243 11.239 122.111 1.00 59.66 503 PRO A N 1
ATOM 3989 C CA . PRO A 1 503 ? -56.987 11.955 122.334 1.00 59.66 503 PRO A CA 1
ATOM 3990 C C . PRO A 1 503 ? -55.725 11.085 122.220 1.00 59.66 503 PRO A C 1
ATOM 3992 O O . PRO A 1 503 ? -54.636 11.643 122.095 1.00 59.66 503 PRO A O 1
ATOM 3995 N N . HIS A 1 504 ? -55.839 9.752 122.243 1.00 67.19 504 HIS A N 1
ATOM 3996 C CA . HIS A 1 504 ? -54.705 8.850 122.023 1.00 67.19 504 HIS A CA 1
ATOM 3997 C C . HIS A 1 504 ? -54.377 8.606 120.541 1.00 67.19 504 HIS A C 1
ATOM 3999 O O . HIS A 1 504 ? -53.214 8.365 120.229 1.00 67.19 504 HIS A O 1
ATOM 4005 N N . LEU A 1 505 ? -55.357 8.697 119.634 1.00 72.75 505 LEU A N 1
ATOM 4006 C CA . LEU A 1 505 ? -55.205 8.329 118.218 1.00 72.75 505 LEU A CA 1
ATOM 4007 C C . LEU A 1 505 ? -55.044 9.535 117.278 1.00 72.75 505 LEU A C 1
ATOM 4009 O O . LEU A 1 505 ? -54.323 9.457 116.280 1.00 72.75 505 LEU A O 1
ATOM 4013 N N . LYS A 1 506 ? -55.711 10.652 117.592 1.00 76.69 506 LYS A N 1
ATOM 4014 C CA . LYS A 1 506 ? -55.941 11.773 116.666 1.00 76.69 506 LYS A CA 1
ATOM 4015 C C . LYS A 1 506 ? -54.706 12.242 115.886 1.00 76.69 506 LYS A C 1
ATOM 4017 O O . LYS A 1 506 ? -54.751 12.347 114.662 1.00 76.69 506 LYS A O 1
ATOM 4022 N N . THR A 1 507 ? -53.594 12.495 116.576 1.00 76.38 507 THR A N 1
ATOM 4023 C CA . THR A 1 507 ? -52.371 13.053 115.970 1.00 76.38 507 THR A CA 1
ATOM 4024 C C . THR A 1 507 ? -51.749 12.124 114.925 1.00 76.38 507 THR A C 1
ATOM 4026 O O . THR A 1 507 ? -51.377 12.579 113.840 1.00 76.38 507 THR A O 1
ATOM 4029 N N . SER A 1 508 ? -51.646 10.829 115.229 1.00 76.62 508 SER A N 1
ATOM 4030 C CA . SER A 1 508 ? -51.048 9.827 114.337 1.00 76.62 508 SER A CA 1
ATOM 4031 C C . SER A 1 508 ? -51.973 9.524 113.153 1.00 76.62 508 SER A C 1
ATOM 4033 O O . SER A 1 508 ? -51.506 9.413 112.019 1.00 76.62 508 SER A O 1
ATOM 4035 N N . TYR A 1 509 ? -53.293 9.509 113.384 1.00 77.56 509 TYR A N 1
ATOM 4036 C CA . TYR A 1 509 ? -54.307 9.374 112.333 1.00 77.56 509 TYR A CA 1
ATOM 4037 C C . TYR A 1 509 ? -54.253 10.536 111.324 1.00 77.56 509 TYR A C 1
ATOM 4039 O O . TYR A 1 509 ? -54.045 10.309 110.131 1.00 77.56 509 TYR A O 1
ATOM 4047 N N . ASP A 1 510 ? -54.344 11.788 111.792 1.00 77.25 510 ASP A N 1
ATOM 4048 C CA . ASP A 1 510 ? -54.288 12.987 110.935 1.00 77.25 510 ASP A CA 1
ATOM 4049 C C . ASP A 1 510 ? -52.958 13.098 110.164 1.00 77.25 510 ASP A C 1
ATOM 4051 O O . ASP A 1 510 ? -52.919 13.606 109.037 1.00 77.25 510 ASP A O 1
ATOM 4055 N N . THR A 1 511 ? -51.859 12.618 110.756 1.00 78.62 511 THR A N 1
ATOM 4056 C CA . THR A 1 511 ? -50.534 12.594 110.119 1.00 78.62 511 THR A CA 1
ATOM 4057 C C . THR A 1 511 ? -50.452 11.533 109.020 1.00 78.62 511 THR A C 1
ATOM 4059 O O . THR A 1 511 ? -49.929 11.817 107.939 1.00 78.62 511 THR A O 1
ATOM 4062 N N . LEU A 1 512 ? -50.997 10.334 109.254 1.00 80.69 512 LEU A N 1
ATOM 4063 C CA . LEU A 1 512 ? -51.046 9.263 108.259 1.00 80.69 512 LEU A CA 1
ATOM 4064 C C . LEU A 1 512 ? -51.953 9.627 107.071 1.00 80.69 512 LEU A C 1
ATOM 4066 O O . LEU A 1 512 ? -51.567 9.376 105.931 1.00 80.69 512 LEU A O 1
ATOM 4070 N N . VAL A 1 513 ? -53.109 10.264 107.311 1.00 79.81 513 VAL A N 1
ATOM 4071 C CA . VAL A 1 513 ? -54.017 10.741 106.247 1.00 79.81 513 VAL A CA 1
ATOM 4072 C C . VAL A 1 513 ? -53.300 11.713 105.308 1.00 79.81 513 VAL A C 1
ATOM 4074 O O . VAL A 1 513 ? -53.218 11.448 104.108 1.00 79.81 513 VAL A O 1
ATOM 4077 N N . LYS A 1 514 ? -52.719 12.795 105.851 1.00 80.19 514 LYS A N 1
ATOM 4078 C CA . LYS A 1 514 ? -52.011 13.814 105.053 1.00 80.19 514 LYS A CA 1
ATOM 4079 C C . LYS A 1 514 ? -50.879 13.207 104.235 1.00 80.19 514 LYS A C 1
ATOM 4081 O O . LYS A 1 514 ? -50.802 13.432 103.032 1.00 80.19 514 LYS A O 1
ATOM 4086 N N . PHE A 1 515 ? -50.047 12.386 104.873 1.00 80.25 515 PHE A N 1
ATOM 4087 C CA . PHE A 1 515 ? -48.915 11.762 104.200 1.00 80.25 515 PHE A CA 1
ATOM 4088 C C . PHE A 1 515 ? -49.368 10.784 103.101 1.00 80.25 515 PHE A C 1
ATOM 4090 O O . PHE A 1 515 ? -48.788 10.749 102.018 1.00 80.25 515 PHE A O 1
ATOM 4097 N N . LYS A 1 516 ? -50.465 10.043 103.314 1.00 83.50 516 LYS A N 1
ATOM 4098 C CA . LYS A 1 516 ? -51.075 9.193 102.283 1.00 83.50 516 LYS A CA 1
ATOM 4099 C C . LYS A 1 516 ? -51.564 10.012 101.079 1.00 83.50 516 LYS A C 1
ATOM 4101 O O . LYS A 1 516 ? -51.321 9.599 99.948 1.00 83.50 516 LYS A O 1
ATOM 4106 N N . ASP A 1 517 ? -52.207 11.163 101.287 1.00 80.00 517 ASP A N 1
ATOM 4107 C CA . ASP A 1 517 ? -52.668 12.032 100.189 1.00 80.00 517 ASP A CA 1
ATOM 4108 C C . ASP A 1 517 ? -51.506 12.717 99.435 1.00 80.00 517 ASP A C 1
ATOM 4110 O O . ASP A 1 517 ? -51.548 12.832 98.205 1.00 80.00 517 ASP A O 1
ATOM 4114 N N . GLU A 1 518 ? -50.422 13.080 100.131 1.00 80.31 518 GLU A N 1
ATOM 4115 C CA . GLU A 1 518 ? -49.170 13.560 99.521 1.00 80.31 518 GLU A CA 1
ATOM 4116 C C . GLU A 1 518 ? -48.547 12.496 98.597 1.00 80.31 518 GLU A C 1
ATOM 4118 O O . GLU A 1 518 ? -48.257 12.780 97.430 1.00 80.31 518 GLU A O 1
ATOM 4123 N N . ILE A 1 519 ? -48.399 11.247 99.063 1.00 82.12 519 ILE A N 1
ATOM 4124 C CA . ILE A 1 519 ? -47.824 10.168 98.239 1.00 82.12 519 ILE A CA 1
ATOM 4125 C C . ILE A 1 519 ? -48.767 9.767 97.093 1.00 82.12 519 ILE A C 1
ATOM 4127 O O . ILE A 1 519 ? -48.298 9.543 95.976 1.00 82.12 519 ILE A O 1
ATOM 4131 N N . LYS A 1 520 ? -50.090 9.757 97.309 1.00 81.50 520 LYS A N 1
ATOM 4132 C CA . LYS A 1 520 ? -51.092 9.506 96.252 1.00 81.50 520 LYS A CA 1
ATOM 4133 C C . LYS A 1 520 ? -50.999 10.554 95.133 1.00 81.50 520 LYS A C 1
ATOM 4135 O O . LYS A 1 520 ? -51.031 10.200 93.954 1.00 81.50 520 LYS A O 1
ATOM 4140 N N . SER A 1 521 ? -50.764 11.818 95.495 1.00 80.38 521 SER A N 1
ATOM 4141 C CA . SER A 1 521 ? -50.510 12.914 94.549 1.00 80.38 521 SER A CA 1
ATOM 4142 C C . SER A 1 521 ? -49.172 12.753 93.808 1.00 80.38 521 SER A C 1
ATOM 4144 O O . SER A 1 521 ? -49.120 12.921 92.586 1.00 80.38 521 SER A O 1
ATOM 4146 N N . LYS A 1 522 ? -48.090 12.359 94.506 1.00 81.94 522 LYS A N 1
ATOM 4147 C CA . LYS A 1 522 ? -46.786 12.068 93.873 1.00 81.94 522 LYS A CA 1
ATOM 4148 C C . LYS A 1 522 ? -46.904 10.930 92.851 1.00 81.94 522 LYS A C 1
ATOM 4150 O O . LYS A 1 522 ? -46.394 11.053 91.740 1.00 81.94 522 LYS A O 1
ATOM 4155 N N . ILE A 1 523 ? -47.622 9.859 93.191 1.00 83.81 523 ILE A N 1
ATOM 4156 C CA . ILE A 1 523 ? -47.865 8.708 92.309 1.00 83.81 523 ILE A CA 1
ATOM 4157 C C . ILE A 1 523 ? -48.624 9.102 91.041 1.00 83.81 523 ILE A C 1
ATOM 4159 O O . ILE A 1 523 ? -48.214 8.699 89.955 1.00 83.81 523 ILE A O 1
ATOM 4163 N N . GLN A 1 524 ? -49.687 9.907 91.141 1.00 82.00 524 GLN A N 1
ATOM 4164 C CA . GLN A 1 524 ? -50.423 10.362 89.954 1.00 82.00 524 GLN A CA 1
ATOM 4165 C C . GLN A 1 524 ? -49.532 11.183 89.008 1.00 82.00 524 GLN A C 1
ATOM 4167 O O . GLN A 1 524 ? -49.573 10.973 87.796 1.00 82.00 524 GLN A O 1
ATOM 4172 N N . SER A 1 525 ? -48.663 12.044 89.552 1.00 81.12 525 SER A N 1
ATOM 4173 C CA . SER A 1 525 ? -47.665 12.783 88.764 1.00 81.12 525 SER A CA 1
ATOM 4174 C C . SER A 1 525 ? -46.662 11.850 88.068 1.00 81.12 525 SER A C 1
ATOM 4176 O O . SER A 1 525 ? -46.442 11.970 86.863 1.00 81.12 525 SER A O 1
ATOM 4178 N N . LEU A 1 526 ? -46.112 10.862 88.784 1.00 84.50 526 LEU A N 1
ATOM 4179 C CA . LEU A 1 526 ? -45.180 9.875 88.219 1.00 84.50 526 LEU A CA 1
ATOM 4180 C C . LEU A 1 526 ? -45.845 8.980 87.155 1.00 84.50 526 LEU A C 1
ATOM 4182 O O . LEU A 1 526 ? -45.227 8.678 86.136 1.00 84.50 526 LEU A O 1
ATOM 4186 N N . LYS A 1 527 ? -47.120 8.607 87.333 1.00 81.62 527 LYS A N 1
ATOM 4187 C CA . LYS A 1 527 ? -47.906 7.893 86.313 1.00 81.62 527 LYS A CA 1
ATOM 4188 C C . LYS A 1 527 ? -48.153 8.732 85.061 1.00 81.62 527 LYS A C 1
ATOM 4190 O O . LYS A 1 527 ? -48.077 8.178 83.966 1.00 81.62 527 LYS A O 1
ATOM 4195 N N . SER A 1 528 ? -48.399 10.040 85.200 1.00 81.88 528 SER A N 1
ATOM 4196 C CA . SER A 1 528 ? -48.429 10.940 84.038 1.00 81.88 528 SER A CA 1
ATOM 4197 C C . SER A 1 528 ? -47.089 10.893 83.318 1.00 81.88 528 SER A C 1
ATOM 4199 O O . SER A 1 528 ? -47.058 10.525 82.155 1.00 81.88 528 SER A O 1
ATOM 4201 N N . GLN A 1 529 ? -45.976 11.111 84.027 1.00 82.44 529 GLN A N 1
ATOM 4202 C CA . GLN A 1 529 ? -44.632 11.136 83.433 1.00 82.44 529 GLN A CA 1
ATOM 4203 C C . GLN A 1 529 ? -44.257 9.828 82.708 1.00 82.44 529 GLN A C 1
ATOM 4205 O O . GLN A 1 529 ? -43.585 9.872 81.678 1.00 82.44 529 GLN A O 1
ATOM 4210 N N . ILE A 1 530 ? -44.721 8.667 83.188 1.00 83.19 530 ILE A N 1
ATOM 4211 C CA . ILE A 1 530 ? -44.566 7.385 82.480 1.00 83.19 530 ILE A CA 1
ATOM 4212 C C . ILE A 1 530 ? -45.437 7.328 81.218 1.00 83.19 530 ILE A C 1
ATOM 4214 O O . ILE A 1 530 ? -44.936 6.958 80.157 1.00 83.19 530 ILE A O 1
ATOM 4218 N N . ASN A 1 531 ? -46.711 7.720 81.288 1.00 83.38 531 ASN A N 1
ATOM 4219 C CA . ASN A 1 531 ? -47.580 7.774 80.108 1.00 83.38 531 ASN A CA 1
ATOM 4220 C C . ASN A 1 531 ? -47.079 8.794 79.070 1.00 83.38 531 ASN A C 1
ATOM 4222 O O . ASN A 1 531 ? -47.110 8.516 77.874 1.00 83.38 531 ASN A O 1
ATOM 4226 N N . ASP A 1 532 ? -46.550 9.930 79.516 1.00 83.00 532 ASP A N 1
ATOM 4227 C CA . ASP A 1 532 ? -45.923 10.952 78.683 1.00 83.00 532 ASP A CA 1
ATOM 4228 C C . ASP A 1 532 ? -44.662 10.393 78.001 1.00 83.00 532 ASP A C 1
ATOM 4230 O O . ASP A 1 532 ? -44.492 10.564 76.794 1.00 83.00 532 ASP A O 1
ATOM 4234 N N . ALA A 1 533 ? -43.830 9.618 78.710 1.00 83.81 533 ALA A N 1
ATOM 4235 C CA . ALA A 1 533 ? -42.704 8.895 78.110 1.00 83.81 533 ALA A CA 1
ATOM 4236 C C . ALA A 1 533 ? -43.158 7.858 77.058 1.00 83.81 533 ALA A C 1
ATOM 4238 O O . ALA A 1 533 ? -42.609 7.822 75.955 1.00 83.81 533 ALA A O 1
ATOM 4239 N N . LYS A 1 534 ? -44.198 7.062 77.343 1.00 83.75 534 LYS A N 1
ATOM 4240 C CA . LYS A 1 534 ? -44.773 6.094 76.386 1.00 83.75 534 LYS A CA 1
ATOM 4241 C C . LYS A 1 534 ? -45.358 6.770 75.140 1.00 83.75 534 LYS A C 1
ATOM 4243 O O . LYS A 1 534 ? -45.185 6.272 74.026 1.00 83.75 534 LYS A O 1
ATOM 4248 N N . ASN A 1 535 ? -46.030 7.907 75.312 1.00 84.50 535 ASN A N 1
ATOM 4249 C CA . ASN A 1 535 ? -46.584 8.704 74.218 1.00 84.50 535 ASN A CA 1
ATOM 4250 C C . ASN A 1 535 ? -45.478 9.375 73.390 1.00 84.50 535 ASN A C 1
ATOM 4252 O O . ASN A 1 535 ? -45.567 9.395 72.161 1.00 84.50 535 ASN A O 1
ATOM 4256 N N . ASN A 1 536 ? -44.402 9.838 74.033 1.00 86.19 536 ASN A N 1
ATOM 4257 C CA . ASN A 1 536 ? -43.224 10.357 73.343 1.00 86.19 536 ASN A CA 1
ATOM 4258 C C . ASN A 1 536 ? -42.586 9.292 72.442 1.00 86.19 536 ASN A C 1
ATOM 4260 O O . ASN A 1 536 ? -42.333 9.597 71.285 1.00 86.19 536 ASN A O 1
ATOM 4264 N N . LEU A 1 537 ? -42.448 8.031 72.876 1.00 87.25 537 LEU A N 1
ATOM 4265 C CA . LEU A 1 537 ? -41.956 6.950 72.000 1.00 87.25 537 LEU A CA 1
ATOM 4266 C C . LEU A 1 537 ? -42.844 6.746 70.756 1.00 87.25 537 LEU A C 1
ATOM 4268 O O . LEU A 1 537 ? -42.343 6.620 69.638 1.00 87.25 537 LEU A O 1
ATOM 4272 N N . LYS A 1 538 ? -44.173 6.777 70.912 1.00 86.12 538 LYS A N 1
ATOM 4273 C CA . LYS A 1 538 ? -45.124 6.660 69.785 1.00 86.12 538 LYS A CA 1
ATOM 4274 C C . LYS A 1 538 ? -45.029 7.874 68.827 1.00 86.12 538 LYS A C 1
ATOM 4276 O O . LYS A 1 538 ? -45.171 7.723 67.608 1.00 86.12 538 LYS A O 1
ATOM 4281 N N . SER A 1 539 ? -44.706 9.060 69.350 1.00 86.12 539 SER A N 1
ATOM 4282 C CA . SER A 1 539 ? -44.467 10.302 68.589 1.00 86.12 539 SER A CA 1
ATOM 4283 C C . SER A 1 539 ? -43.102 10.333 67.873 1.00 86.12 539 SER A C 1
ATOM 4285 O O . SER A 1 539 ? -43.019 10.667 66.686 1.00 86.12 53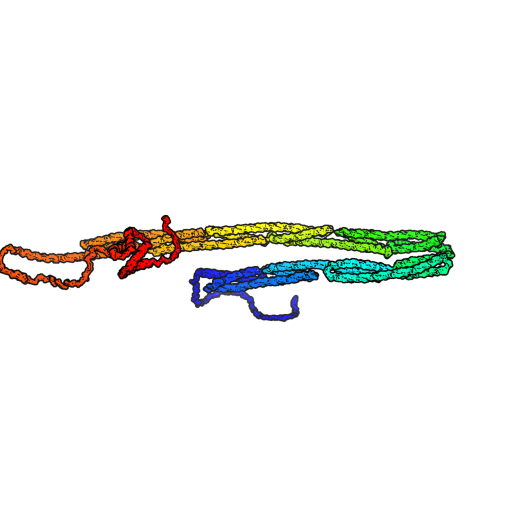9 SER A O 1
ATOM 4287 N N . GLU A 1 540 ? -42.033 9.913 68.555 1.00 86.88 540 GLU A N 1
ATOM 4288 C CA . GLU A 1 540 ? -40.683 9.751 68.002 1.00 86.88 540 GLU A CA 1
ATOM 4289 C C . GLU A 1 540 ? -40.699 8.751 66.844 1.00 86.88 540 GLU A C 1
ATOM 4291 O O . GLU A 1 540 ? -40.208 9.067 65.760 1.00 86.88 540 GLU A O 1
ATOM 4296 N N . TYR A 1 541 ? -41.356 7.597 67.013 1.00 90.62 541 TYR A N 1
ATOM 4297 C CA . TYR A 1 541 ? -41.533 6.631 65.930 1.00 90.62 541 TYR A CA 1
ATOM 4298 C C . TYR A 1 541 ? -42.225 7.245 64.709 1.00 90.62 541 TYR A C 1
ATOM 4300 O O . TYR A 1 541 ? -41.726 7.133 63.590 1.00 90.62 541 TYR A O 1
ATOM 4308 N N . SER A 1 542 ? -43.347 7.937 64.919 1.00 85.12 542 SER A N 1
ATOM 4309 C CA . SER A 1 542 ? -44.109 8.582 63.841 1.00 85.12 542 SER A CA 1
ATOM 4310 C C . SER A 1 542 ? -43.268 9.624 63.088 1.00 85.12 542 SER A C 1
ATOM 4312 O O . SER A 1 542 ? -43.339 9.734 61.860 1.00 85.12 542 SER A O 1
ATOM 4314 N N . THR A 1 543 ? -42.410 10.342 63.815 1.00 88.94 543 THR A N 1
ATOM 4315 C CA . THR A 1 543 ? -41.455 11.310 63.263 1.00 88.94 543 THR A CA 1
ATOM 4316 C C . THR A 1 543 ? -40.366 10.618 62.435 1.00 88.94 543 THR A C 1
ATOM 4318 O O . THR A 1 543 ? -40.122 11.009 61.292 1.00 88.94 543 THR A O 1
ATOM 4321 N N . LEU A 1 544 ? -39.755 9.554 62.964 1.00 90.25 544 LEU A N 1
ATOM 4322 C CA . LEU A 1 544 ? -38.721 8.766 62.284 1.00 90.25 544 LEU A CA 1
ATOM 4323 C C . LEU A 1 544 ? -39.264 8.053 61.036 1.00 90.25 544 LEU A C 1
ATOM 4325 O O . LEU A 1 544 ? -38.587 8.025 60.008 1.00 90.25 544 LEU A O 1
ATOM 4329 N N . LYS A 1 545 ? -40.503 7.545 61.083 1.00 90.38 545 LYS A N 1
ATOM 4330 C CA . LYS A 1 545 ? -41.204 6.921 59.946 1.00 90.38 545 LYS A CA 1
ATOM 4331 C C . LYS A 1 545 ? -41.362 7.911 58.791 1.00 90.38 545 LYS A C 1
ATOM 4333 O O . LYS A 1 545 ? -40.906 7.639 57.685 1.00 90.38 545 LYS A O 1
ATOM 4338 N N . SER A 1 546 ? -41.873 9.110 59.083 1.00 88.19 546 SER A N 1
ATOM 4339 C CA . SER A 1 546 ? -42.002 10.212 58.117 1.00 88.19 546 SER A CA 1
ATOM 4340 C C . SER A 1 546 ? -40.655 10.642 57.510 1.00 88.19 546 SER A C 1
ATOM 4342 O O . SER A 1 546 ? -40.549 10.881 56.303 1.00 88.19 546 SER A O 1
ATOM 4344 N N . GLN A 1 547 ? -39.588 10.686 58.316 1.00 88.19 547 GLN A N 1
ATOM 4345 C CA . GLN A 1 547 ? -38.236 10.980 57.827 1.00 88.19 547 GLN A CA 1
ATOM 4346 C C . GLN A 1 547 ? -37.677 9.854 56.937 1.00 88.19 547 GLN A C 1
ATOM 4348 O O . GLN A 1 547 ? -37.103 10.146 55.886 1.00 88.19 547 GLN A O 1
ATOM 4353 N N . SER A 1 548 ? -37.896 8.586 57.297 1.00 88.25 548 SER A N 1
ATOM 4354 C CA . SER A 1 548 ? -37.501 7.414 56.502 1.00 88.25 548 SER A CA 1
ATOM 4355 C C . SER A 1 548 ? -38.231 7.358 55.154 1.00 88.25 548 SER A C 1
ATOM 4357 O O . SER A 1 548 ? -37.587 7.264 54.107 1.00 88.25 548 SER A O 1
ATOM 4359 N N . ASP A 1 549 ? -39.553 7.556 55.133 1.00 86.31 549 ASP A N 1
ATOM 4360 C CA . ASP A 1 549 ? -40.330 7.648 53.889 1.00 86.31 549 ASP A CA 1
ATOM 4361 C C . ASP A 1 549 ? -39.861 8.810 52.996 1.00 86.31 549 ASP A C 1
ATOM 4363 O O . ASP A 1 549 ? -39.812 8.683 51.769 1.00 86.31 549 ASP A O 1
ATOM 4367 N N . LYS A 1 550 ? -39.433 9.932 53.587 1.00 87.81 550 LYS A N 1
ATOM 4368 C CA . LYS A 1 550 ? -38.849 11.059 52.844 1.00 87.81 550 LYS A CA 1
ATOM 4369 C C . LYS A 1 550 ? -37.483 10.716 52.237 1.00 87.81 550 LYS A C 1
ATOM 4371 O O . LYS A 1 550 ? -37.230 11.085 51.090 1.00 87.81 550 LYS A O 1
ATOM 4376 N N . VAL A 1 551 ? -36.624 9.975 52.941 1.00 89.31 551 VAL A N 1
ATOM 4377 C CA . VAL A 1 551 ? -35.371 9.423 52.383 1.00 89.31 551 VAL A CA 1
ATOM 4378 C C . VAL A 1 551 ? -35.680 8.460 51.226 1.00 89.31 551 VAL A C 1
ATOM 4380 O O . VAL A 1 551 ? -35.111 8.594 50.143 1.00 89.31 551 VAL A O 1
ATOM 4383 N N . LYS A 1 552 ? -36.650 7.560 51.411 1.00 87.06 552 LYS A N 1
ATOM 4384 C CA . LYS A 1 552 ? -37.121 6.570 50.428 1.00 87.06 552 LYS A CA 1
ATOM 4385 C C . LYS A 1 552 ? -37.716 7.206 49.163 1.00 87.06 552 LYS A C 1
ATOM 4387 O O . LYS A 1 552 ? -37.503 6.706 48.060 1.00 87.06 552 LYS A O 1
ATOM 4392 N N . GLN A 1 553 ? -38.422 8.334 49.288 1.00 86.25 553 GLN A N 1
ATOM 4393 C CA . GLN A 1 553 ? -38.857 9.142 48.140 1.00 86.25 553 GLN A CA 1
ATOM 4394 C C . GLN A 1 553 ? -37.684 9.860 47.463 1.00 86.25 553 GLN A C 1
ATOM 4396 O O . GLN A 1 553 ? -37.571 9.827 46.237 1.00 86.25 553 GLN A O 1
ATOM 4401 N N . ASN A 1 554 ? -36.787 10.476 48.237 1.00 85.88 554 ASN A N 1
ATOM 4402 C CA . ASN A 1 554 ? -35.626 11.183 47.698 1.00 85.88 554 ASN A CA 1
ATOM 4403 C C . ASN A 1 554 ? -34.683 10.249 46.919 1.00 85.88 554 ASN A C 1
ATOM 4405 O O . ASN A 1 554 ? -34.175 10.655 45.876 1.00 85.88 554 ASN A O 1
ATOM 4409 N N . LEU A 1 555 ? -34.513 8.994 47.354 1.00 89.81 555 LEU A N 1
ATOM 4410 C CA . LEU A 1 555 ? -33.708 7.977 46.666 1.00 89.81 555 LEU A CA 1
ATOM 4411 C C . LEU A 1 555 ? -34.182 7.701 45.227 1.00 89.81 555 LEU A C 1
ATOM 4413 O O . LEU A 1 555 ? -33.357 7.453 44.349 1.00 89.81 555 LEU A O 1
ATOM 4417 N N . LYS A 1 556 ? -35.487 7.815 44.945 1.00 85.19 556 LYS A N 1
ATOM 4418 C CA . LYS A 1 556 ? -36.031 7.684 43.577 1.00 85.19 556 LYS A CA 1
ATOM 4419 C C . LYS A 1 556 ? -35.613 8.841 42.660 1.00 85.19 556 LYS A C 1
ATOM 4421 O O . LYS A 1 556 ? -35.533 8.666 41.450 1.00 85.19 556 LYS A O 1
ATOM 4426 N N . ASN A 1 557 ? -35.310 10.002 43.243 1.00 81.25 557 ASN A N 1
ATOM 4427 C CA . ASN A 1 557 ? -34.892 11.228 42.552 1.00 81.25 557 ASN A CA 1
ATOM 4428 C C . ASN A 1 557 ? -33.366 11.480 42.640 1.00 81.25 557 ASN A C 1
ATOM 4430 O O . ASN A 1 557 ? -32.855 12.491 42.133 1.00 81.25 557 ASN A O 1
ATOM 4434 N N . ALA A 1 558 ? -32.629 10.573 43.292 1.00 85.88 558 ALA A N 1
ATOM 4435 C CA . ALA A 1 558 ? -31.189 10.638 43.511 1.00 85.88 558 ALA A CA 1
ATOM 4436 C C . ALA A 1 558 ? -30.425 10.042 42.321 1.00 85.88 558 ALA A C 1
ATOM 4438 O O . ALA A 1 558 ? -29.965 8.905 42.341 1.00 85.88 558 ALA A O 1
ATOM 4439 N N . ASN A 1 559 ? -30.319 10.840 41.260 1.00 82.12 559 ASN A N 1
ATOM 4440 C CA . ASN A 1 559 ? -29.695 10.461 39.992 1.00 82.12 559 ASN A CA 1
ATOM 4441 C C . ASN A 1 559 ? -28.262 11.000 39.791 1.00 82.12 559 ASN A C 1
ATOM 4443 O O . ASN A 1 559 ? -27.763 10.920 38.674 1.00 82.12 559 ASN A O 1
ATOM 4447 N N . SER A 1 560 ? -27.625 11.568 40.822 1.00 86.25 560 SER A N 1
ATOM 4448 C CA . SER A 1 560 ? -26.220 12.006 40.773 1.00 86.25 560 SER A CA 1
ATOM 4449 C C . SER A 1 560 ? -25.461 11.627 42.041 1.00 86.25 560 SER A C 1
ATOM 4451 O O . SER A 1 560 ? -26.068 11.414 43.098 1.00 86.25 560 SER A O 1
ATOM 4453 N N . TYR A 1 561 ? -24.134 11.573 41.939 1.00 88.94 561 TYR A N 1
ATOM 4454 C CA . TYR A 1 561 ? -23.235 11.215 43.033 1.00 88.94 561 TYR A CA 1
ATOM 4455 C C . TYR A 1 561 ? -23.463 12.073 44.288 1.00 88.94 561 TYR A C 1
ATOM 4457 O O . TYR A 1 561 ? -23.581 11.544 45.391 1.00 88.94 561 TYR A O 1
ATOM 4465 N N . GLU A 1 562 ? -23.587 13.394 44.138 1.00 86.06 562 GLU A N 1
ATOM 4466 C CA . GLU A 1 562 ? -23.752 14.326 45.262 1.00 86.06 562 GLU A CA 1
ATOM 4467 C C . GLU A 1 562 ? -25.080 14.101 45.994 1.00 86.06 562 GLU A C 1
ATOM 4469 O O . GLU A 1 562 ? -25.121 14.137 47.222 1.00 86.06 562 GLU A O 1
ATOM 4474 N N . LYS A 1 563 ? -26.163 13.814 45.255 1.00 86.62 563 LYS A N 1
ATOM 4475 C CA . LYS A 1 563 ? -27.477 13.500 45.841 1.00 86.62 563 LYS A CA 1
ATOM 4476 C C . LYS A 1 563 ? -27.453 12.189 46.626 1.00 86.62 563 LYS A C 1
ATOM 4478 O O . LYS A 1 563 ? -28.080 12.095 47.677 1.00 86.62 563 LYS A O 1
ATOM 4483 N N . LEU A 1 564 ? -26.747 11.186 46.107 1.00 90.75 564 LEU A N 1
ATOM 4484 C CA . LEU A 1 564 ? -26.608 9.871 46.732 1.00 90.75 564 LEU A CA 1
ATOM 4485 C C . LEU A 1 564 ? -25.754 9.948 48.007 1.00 90.75 564 LEU A C 1
ATOM 4487 O O . LEU A 1 564 ? -26.175 9.445 49.046 1.00 90.75 564 LEU A O 1
ATOM 4491 N N . VAL A 1 565 ? -24.621 10.660 47.972 1.00 87.06 565 VAL A N 1
ATOM 4492 C CA . VAL A 1 565 ? -23.804 10.915 49.173 1.00 87.06 565 VAL A CA 1
ATOM 4493 C C . VAL A 1 565 ? -24.573 11.734 50.211 1.00 87.06 565 VAL A C 1
ATOM 4495 O O . VAL A 1 565 ? -24.539 11.386 51.387 1.00 87.06 565 VAL A O 1
ATOM 4498 N N . ALA A 1 566 ? -25.323 12.764 49.803 1.00 87.00 566 ALA A N 1
ATOM 4499 C CA . ALA A 1 566 ? -26.159 13.536 50.724 1.00 87.00 566 ALA A CA 1
ATOM 4500 C C . ALA A 1 566 ? -27.264 12.685 51.380 1.00 87.00 566 ALA A C 1
ATOM 4502 O O . ALA A 1 566 ? -27.595 12.906 52.542 1.00 87.00 566 ALA A O 1
ATOM 4503 N N . LEU A 1 567 ? -27.819 11.687 50.680 1.00 89.12 567 LEU A N 1
ATOM 4504 C CA . LEU A 1 567 ? -28.771 10.745 51.278 1.00 89.12 567 LEU A CA 1
ATOM 4505 C C . LEU A 1 567 ? -28.104 9.777 52.254 1.00 89.12 567 LEU A C 1
ATOM 4507 O O . LEU A 1 567 ? -28.628 9.598 53.353 1.00 89.12 567 LEU A O 1
ATOM 4511 N N . LYS A 1 568 ? -26.940 9.216 51.903 1.00 88.38 568 LYS A N 1
ATOM 4512 C CA . LYS A 1 568 ? -26.161 8.376 52.825 1.00 88.38 568 LYS A CA 1
ATOM 4513 C C . LYS A 1 568 ? -25.789 9.143 54.096 1.00 88.38 568 LYS A C 1
ATOM 4515 O O . LYS A 1 568 ? -25.929 8.618 55.197 1.00 88.38 568 LYS A O 1
ATOM 4520 N N . ASP A 1 569 ? -25.399 10.408 53.951 1.00 86.56 569 ASP A N 1
ATOM 4521 C CA . ASP A 1 569 ? -25.116 11.299 55.075 1.00 86.56 569 ASP A CA 1
ATOM 4522 C C . ASP A 1 569 ? -26.365 11.627 55.913 1.00 86.56 569 ASP A C 1
ATOM 4524 O O . ASP A 1 569 ? -26.247 11.755 57.126 1.00 86.56 569 ASP A O 1
ATOM 4528 N N . VAL A 1 570 ? -27.568 11.728 55.335 1.00 88.94 570 VAL A N 1
ATOM 4529 C CA . VAL A 1 570 ? -28.817 11.907 56.111 1.00 88.94 570 VAL A CA 1
ATOM 4530 C C . VAL A 1 570 ? -29.175 10.655 56.925 1.00 88.94 570 VAL A C 1
ATOM 4532 O O . VAL A 1 570 ? -29.661 10.781 58.050 1.00 88.94 570 VAL A O 1
ATOM 4535 N N . ILE A 1 571 ? -28.915 9.460 56.387 1.00 90.12 571 ILE A N 1
ATOM 4536 C CA . ILE A 1 571 ? -29.151 8.185 57.083 1.00 90.12 571 ILE A CA 1
ATOM 4537 C C . ILE A 1 571 ? -28.137 8.009 58.225 1.00 90.12 571 ILE A C 1
ATOM 4539 O O . ILE A 1 571 ? -28.528 7.768 59.370 1.00 90.12 571 ILE A O 1
ATOM 4543 N N . GLY A 1 572 ? -26.852 8.208 57.919 1.00 85.00 572 GLY A N 1
ATOM 4544 C CA . GLY A 1 572 ? -25.737 8.092 58.855 1.00 85.00 572 GLY A CA 1
ATOM 4545 C C . GLY A 1 572 ? -25.372 6.653 59.236 1.00 85.00 572 GLY A C 1
ATOM 4546 O O . GLY A 1 572 ? -25.884 5.680 58.683 1.00 85.00 572 GLY A O 1
ATOM 4547 N N . GLU A 1 573 ? -24.450 6.538 60.191 1.00 77.81 573 GLU A N 1
ATOM 4548 C CA . GLU A 1 573 ? -23.986 5.268 60.761 1.00 77.81 573 GLU A CA 1
ATOM 4549 C C . GLU A 1 573 ? -24.840 4.829 61.962 1.00 77.81 573 GLU A C 1
ATOM 4551 O O . GLU A 1 573 ? -25.481 5.654 62.620 1.00 77.81 573 GLU A O 1
ATOM 4556 N N . GLU A 1 574 ? -24.803 3.532 62.293 1.00 71.75 574 GLU A N 1
ATOM 4557 C CA . GLU A 1 574 ? -25.629 2.928 63.351 1.00 71.75 574 GLU A CA 1
ATOM 4558 C C . GLU A 1 574 ? -25.484 3.593 64.729 1.00 71.75 574 GLU A C 1
ATOM 4560 O O . GLU A 1 574 ? -26.444 3.620 65.491 1.00 71.75 574 GLU A O 1
ATOM 4565 N N . ASN A 1 575 ? -24.311 4.144 65.052 1.00 71.19 575 ASN A N 1
ATOM 4566 C CA . ASN A 1 575 ? -24.011 4.716 66.371 1.00 71.19 575 ASN A CA 1
ATOM 4567 C C . ASN A 1 575 ? -24.086 6.258 66.413 1.00 71.19 575 ASN A C 1
ATOM 4569 O O . ASN A 1 575 ? -23.678 6.862 67.403 1.00 71.19 575 ASN A O 1
ATOM 4573 N N . GLY A 1 576 ? -24.561 6.907 65.343 1.00 72.44 576 GLY A N 1
ATOM 4574 C CA . GLY A 1 576 ? -24.611 8.370 65.238 1.00 72.44 576 GLY A CA 1
ATOM 4575 C C . GLY A 1 576 ? -25.880 9.024 65.802 1.00 72.44 576 GLY A C 1
ATOM 4576 O O . GLY A 1 576 ? -26.840 8.370 66.200 1.00 72.44 576 GLY A O 1
ATOM 4577 N N . ASP A 1 577 ? -25.929 10.357 65.749 1.00 81.06 577 ASP A N 1
ATOM 4578 C CA . ASP A 1 577 ? -27.127 11.155 66.076 1.00 81.06 577 ASP A CA 1
ATOM 4579 C C . ASP A 1 577 ? -28.092 11.334 64.888 1.00 81.06 577 ASP A C 1
ATOM 4581 O O . ASP A 1 577 ? -29.038 12.120 64.960 1.00 81.06 577 ASP A O 1
ATOM 4585 N N . LYS A 1 578 ? -27.854 10.624 63.781 1.00 89.00 578 LYS A N 1
ATOM 4586 C CA . LYS A 1 578 ? -28.650 10.671 62.544 1.00 89.00 578 LYS A CA 1
ATOM 4587 C C . LYS A 1 578 ? -29.636 9.505 62.456 1.00 89.00 578 LYS A C 1
ATOM 4589 O O . LYS A 1 578 ? -29.719 8.703 63.382 1.00 89.00 578 LYS A O 1
ATOM 4594 N N . LEU A 1 579 ? -30.414 9.439 61.375 1.00 88.44 579 LEU A N 1
ATOM 4595 C CA . LEU A 1 579 ? -31.651 8.656 61.298 1.00 88.44 579 LEU A CA 1
ATOM 4596 C C . LEU A 1 579 ? -31.496 7.190 61.747 1.00 88.44 579 LEU A C 1
ATOM 4598 O O . LEU A 1 579 ? -32.325 6.701 62.513 1.00 88.44 579 LEU A O 1
ATOM 4602 N N . PHE A 1 580 ? -30.413 6.512 61.349 1.00 86.19 580 PHE A N 1
ATOM 4603 C CA . PHE A 1 580 ? -30.163 5.122 61.747 1.00 86.19 580 PHE A CA 1
ATOM 4604 C C . PHE A 1 580 ? -29.909 4.976 63.259 1.00 86.19 580 PHE A C 1
ATOM 4606 O O . PHE A 1 580 ? -30.523 4.137 63.919 1.00 86.19 580 PHE A O 1
ATOM 4613 N N . GLY A 1 581 ? -29.053 5.822 63.836 1.00 84.50 581 GLY A N 1
ATOM 4614 C CA . GLY A 1 581 ? -28.756 5.804 65.271 1.00 84.50 581 GLY A CA 1
ATOM 4615 C C . GLY A 1 581 ? -29.875 6.372 66.148 1.00 84.50 581 GLY A C 1
ATOM 4616 O O . GLY A 1 581 ? -30.064 5.913 67.272 1.00 84.50 581 GLY A O 1
ATOM 4617 N N . GLN A 1 582 ? -30.709 7.279 65.629 1.00 88.62 582 GLN A N 1
ATOM 4618 C CA . GLN A 1 582 ? -31.969 7.657 66.282 1.00 88.62 582 GLN A CA 1
ATOM 4619 C C . GLN A 1 582 ? -32.917 6.450 66.381 1.00 88.62 582 GLN A C 1
ATOM 4621 O O . GLN A 1 582 ? -33.491 6.214 67.444 1.00 88.62 582 GLN A O 1
ATOM 4626 N N . ILE A 1 583 ? -32.999 5.626 65.328 1.00 90.06 583 ILE A N 1
ATOM 4627 C CA . ILE A 1 583 ? -33.752 4.364 65.345 1.00 90.06 583 ILE A CA 1
ATOM 4628 C C . ILE A 1 583 ? -33.153 3.353 66.342 1.00 90.06 583 ILE A C 1
ATOM 4630 O O . ILE A 1 583 ? -33.904 2.743 67.100 1.00 90.06 583 ILE A O 1
ATOM 4634 N N . LYS A 1 584 ? -31.821 3.237 66.467 1.00 85.88 584 LYS A N 1
ATOM 4635 C CA . LYS A 1 584 ? -31.206 2.445 67.557 1.00 85.88 584 LYS A CA 1
ATOM 4636 C C . LYS A 1 584 ? -31.594 2.964 68.951 1.00 85.88 584 LYS A C 1
ATOM 4638 O O . LYS A 1 584 ? -31.909 2.163 69.829 1.00 85.88 584 LYS A O 1
ATOM 4643 N N . LYS A 1 585 ? -31.598 4.285 69.172 1.00 87.00 585 LYS A N 1
ATOM 4644 C CA . LYS A 1 585 ? -31.928 4.892 70.478 1.00 87.00 585 LYS A CA 1
ATOM 4645 C C . LYS A 1 585 ? -33.383 4.650 70.888 1.00 87.00 585 LYS A C 1
ATOM 4647 O O . LYS A 1 585 ? -33.617 4.271 72.033 1.00 87.00 585 LYS A O 1
ATOM 4652 N N . ILE A 1 586 ? -34.346 4.794 69.974 1.00 88.25 586 ILE A N 1
ATOM 4653 C CA . ILE A 1 586 ? -35.754 4.483 70.277 1.00 88.25 586 ILE A CA 1
ATOM 4654 C C . ILE A 1 586 ? -35.969 2.975 70.507 1.00 88.25 586 ILE A C 1
ATOM 4656 O O . ILE A 1 586 ? -36.706 2.623 71.423 1.00 88.25 586 ILE A O 1
ATOM 4660 N N . ILE A 1 587 ? -35.264 2.080 69.790 1.00 86.94 587 ILE A N 1
ATOM 4661 C CA . ILE A 1 587 ? -35.256 0.631 70.096 1.00 86.94 587 ILE A CA 1
ATOM 4662 C C . ILE A 1 587 ? -34.838 0.403 71.557 1.00 86.94 587 ILE A C 1
ATOM 4664 O O . ILE A 1 587 ? -35.562 -0.251 72.302 1.00 86.94 587 ILE A O 1
ATOM 4668 N N . VAL A 1 588 ? -33.713 0.985 71.990 1.00 86.06 588 VAL A N 1
ATOM 4669 C CA . VAL A 1 588 ? -33.219 0.855 73.375 1.00 86.06 588 VAL A CA 1
ATOM 4670 C C . VAL A 1 588 ? -34.211 1.438 74.390 1.00 86.06 588 VAL A C 1
ATOM 4672 O O . VAL A 1 588 ? -34.484 0.804 75.409 1.00 86.06 588 VAL A O 1
ATOM 4675 N N . ASN A 1 589 ? -34.810 2.599 74.117 1.00 84.06 589 ASN A N 1
ATOM 4676 C CA . ASN A 1 589 ? -35.792 3.192 75.028 1.00 84.06 589 ASN A CA 1
ATOM 4677 C C . ASN A 1 589 ? -37.087 2.365 75.128 1.00 84.06 589 ASN A C 1
ATOM 4679 O O . ASN A 1 589 ? -37.646 2.266 76.218 1.00 84.06 589 ASN A O 1
ATOM 4683 N N . ILE A 1 590 ? -37.536 1.719 74.044 1.00 85.50 590 ILE A N 1
ATOM 4684 C CA . ILE A 1 590 ? -38.674 0.786 74.082 1.00 85.50 590 ILE A CA 1
ATOM 4685 C C . ILE A 1 590 ? -38.348 -0.435 74.959 1.00 85.50 590 ILE A C 1
ATOM 4687 O O . ILE A 1 590 ? -39.196 -0.846 75.746 1.00 85.50 590 ILE A O 1
ATOM 4691 N N . THR A 1 591 ? -37.116 -0.966 74.919 1.00 84.12 591 THR A N 1
ATOM 4692 C CA . THR A 1 591 ? -36.718 -2.130 75.748 1.00 84.12 591 THR A CA 1
ATOM 4693 C C . THR A 1 591 ? -36.694 -1.876 77.264 1.00 84.12 591 THR A C 1
ATOM 4695 O O . THR A 1 591 ? -36.519 -2.818 78.031 1.00 84.12 591 THR A O 1
ATOM 4698 N N . LYS A 1 592 ? -36.902 -0.632 77.726 1.00 84.06 592 LYS A N 1
ATOM 4699 C CA . LYS A 1 592 ? -37.143 -0.325 79.150 1.00 84.06 592 LYS A CA 1
ATOM 4700 C C . LYS A 1 592 ? -38.553 -0.694 79.626 1.00 84.06 592 LYS A C 1
ATOM 4702 O O . LYS A 1 592 ? -38.805 -0.745 80.833 1.00 84.06 592 LYS A O 1
ATOM 4707 N N . PHE A 1 593 ? -39.483 -0.885 78.696 1.00 83.31 593 PHE A N 1
ATOM 4708 C CA . PHE A 1 593 ? -40.875 -1.218 78.966 1.00 83.31 593 PHE A CA 1
ATOM 4709 C C . PHE A 1 593 ? -41.161 -2.690 78.659 1.00 83.31 593 PHE A C 1
ATOM 4711 O O . PHE A 1 593 ? -40.343 -3.411 78.096 1.00 83.31 593 PHE A O 1
ATOM 4718 N N . ASP A 1 594 ? -42.346 -3.129 79.066 1.00 77.62 594 ASP A N 1
ATOM 4719 C CA . ASP A 1 594 ? -42.884 -4.456 78.783 1.00 77.62 594 ASP A CA 1
ATOM 4720 C C . ASP A 1 594 ? -43.172 -4.590 77.281 1.00 77.62 594 ASP A C 1
ATOM 4722 O O . ASP A 1 594 ? -44.171 -4.065 76.775 1.00 77.62 594 ASP A O 1
ATOM 4726 N N . ILE A 1 595 ? -42.235 -5.225 76.571 1.00 71.31 595 ILE A N 1
ATOM 4727 C CA . ILE A 1 595 ? -42.294 -5.381 75.117 1.00 71.31 595 ILE A CA 1
ATOM 4728 C C . ILE A 1 595 ? -43.459 -6.292 74.746 1.00 71.31 595 ILE A C 1
ATOM 4730 O O . ILE A 1 595 ? -44.232 -5.933 73.867 1.00 71.31 595 ILE A O 1
ATOM 4734 N N . ASP A 1 596 ? -43.619 -7.430 75.419 1.00 70.75 596 ASP A N 1
ATOM 4735 C CA . ASP A 1 596 ? -44.526 -8.494 74.978 1.00 70.75 596 ASP A CA 1
ATOM 4736 C C . ASP A 1 596 ? -46.010 -8.100 75.040 1.00 70.75 596 ASP A C 1
ATOM 4738 O O . ASP A 1 596 ? -46.808 -8.628 74.266 1.00 70.75 596 ASP A O 1
ATOM 4742 N N . ASN A 1 597 ? -46.363 -7.125 75.890 1.00 69.50 597 ASN A N 1
ATOM 4743 C CA . ASN A 1 597 ? -47.724 -6.599 76.025 1.00 69.50 597 ASN A CA 1
ATOM 4744 C C . ASN A 1 597 ? -47.978 -5.308 75.218 1.00 69.50 597 ASN A C 1
ATOM 4746 O O . ASN A 1 597 ? -48.603 -5.343 74.162 1.00 69.50 597 ASN A O 1
ATOM 4750 N N . GLU A 1 598 ? -47.549 -4.138 75.715 1.00 73.50 598 GLU A N 1
ATOM 4751 C CA . GLU A 1 598 ? -47.990 -2.838 75.161 1.00 73.50 598 GLU A CA 1
ATOM 4752 C C . GLU A 1 598 ? -47.142 -2.365 73.964 1.00 73.50 598 GLU A C 1
ATOM 4754 O O . GLU A 1 598 ? -47.574 -1.513 73.187 1.00 73.50 598 GLU A O 1
ATOM 4759 N N . PHE A 1 599 ? -45.922 -2.892 73.814 1.00 81.69 599 PHE A N 1
ATOM 4760 C CA . PHE A 1 599 ? -44.931 -2.372 72.868 1.00 81.69 599 PHE A CA 1
ATOM 4761 C C . PHE A 1 599 ? -44.538 -3.335 71.735 1.00 81.69 599 PHE A C 1
ATOM 4763 O O . PHE A 1 599 ? -43.766 -2.925 70.867 1.00 81.69 599 PHE A O 1
ATOM 4770 N N . LYS A 1 600 ? -45.091 -4.558 71.668 1.00 82.44 600 LYS A N 1
ATOM 4771 C CA . LYS A 1 600 ? -44.710 -5.604 70.692 1.00 82.44 600 LYS A CA 1
ATOM 4772 C C . LYS A 1 600 ? -44.851 -5.112 69.251 1.00 82.44 600 LYS A C 1
ATOM 4774 O O . LYS A 1 600 ? -43.939 -5.280 68.440 1.00 82.44 600 LYS A O 1
ATOM 4779 N N . GLU A 1 601 ? -45.959 -4.433 68.954 1.00 83.56 601 GLU A N 1
ATOM 4780 C CA . GLU A 1 601 ? -46.203 -3.831 67.642 1.00 83.56 601 GLU A CA 1
ATOM 4781 C C . GLU A 1 601 ? -45.232 -2.675 67.355 1.00 83.56 601 GLU A C 1
ATOM 4783 O O . GLU A 1 601 ? -44.560 -2.702 66.328 1.00 83.56 601 GLU A O 1
ATOM 4788 N N . LEU A 1 602 ? -45.065 -1.712 68.275 1.00 85.75 602 LEU A N 1
ATOM 4789 C CA . LEU A 1 602 ? -44.164 -0.567 68.066 1.00 85.75 602 LEU A CA 1
ATOM 4790 C C . LEU A 1 602 ? -42.701 -1.006 67.897 1.00 85.75 602 LEU A C 1
ATOM 4792 O O . LEU A 1 602 ? -42.005 -0.502 67.021 1.00 85.75 602 LEU A O 1
ATOM 4796 N N . PHE A 1 603 ? -42.235 -1.968 68.697 1.00 85.88 603 PHE A N 1
ATOM 4797 C CA . PHE A 1 603 ? -40.891 -2.533 68.587 1.00 85.88 603 PHE A CA 1
ATOM 4798 C C . PHE A 1 603 ? -40.674 -3.198 67.221 1.00 85.88 603 PHE A C 1
ATOM 4800 O O . PHE A 1 603 ? -39.653 -2.961 66.574 1.00 85.88 603 PHE A O 1
ATOM 4807 N N . SER A 1 604 ? -41.659 -3.968 66.743 1.00 85.50 604 SER A N 1
ATOM 4808 C CA . SER A 1 604 ? -41.639 -4.595 65.417 1.00 85.50 604 SER A CA 1
ATOM 4809 C C . SER A 1 604 ? -41.655 -3.559 64.282 1.00 85.50 604 SER A C 1
ATOM 4811 O O . SER A 1 604 ? -40.834 -3.625 63.365 1.00 85.50 604 SER A O 1
ATOM 4813 N N . ASP A 1 605 ? -42.513 -2.538 64.367 1.00 86.94 605 ASP A N 1
ATOM 4814 C CA . ASP A 1 605 ? -42.666 -1.504 63.332 1.00 86.94 605 ASP A CA 1
ATOM 4815 C C . ASP A 1 605 ? -41.454 -0.538 63.287 1.00 86.94 605 ASP A C 1
ATOM 4817 O O . ASP A 1 605 ? -41.133 0.019 62.232 1.00 86.94 605 ASP A O 1
ATOM 4821 N N . VAL A 1 606 ? -40.714 -0.397 64.399 1.00 88.69 606 VAL A N 1
ATOM 4822 C CA . VAL A 1 606 ? -39.388 0.254 64.474 1.00 88.69 606 VAL A CA 1
ATOM 4823 C C . VAL A 1 606 ? -38.281 -0.649 63.903 1.00 88.69 606 VAL A C 1
ATOM 4825 O O . VAL A 1 606 ? -37.456 -0.179 63.118 1.00 88.69 606 VAL A O 1
ATOM 4828 N N . LYS A 1 607 ? -38.261 -1.948 64.235 1.00 87.31 607 LYS A N 1
ATOM 4829 C CA . LYS A 1 607 ? -37.306 -2.941 63.688 1.00 87.31 607 LYS A CA 1
ATOM 4830 C C . LYS A 1 607 ? -37.430 -3.105 62.171 1.00 87.31 607 LYS A C 1
ATOM 4832 O O . LYS A 1 607 ? -36.436 -3.263 61.456 1.00 87.31 607 LYS A O 1
ATOM 4837 N N . LYS A 1 608 ? -38.650 -2.994 61.655 1.00 88.38 608 LYS A N 1
ATOM 4838 C CA . LYS A 1 608 ? -38.927 -2.902 60.223 1.00 88.38 608 LYS A CA 1
ATOM 4839 C C . LYS A 1 608 ? -38.334 -1.628 59.616 1.00 88.38 608 LYS A C 1
ATOM 4841 O O . LYS A 1 608 ? -37.700 -1.703 58.569 1.00 88.38 608 LYS A O 1
ATOM 4846 N N . LEU A 1 609 ? -38.457 -0.485 60.295 1.00 88.88 609 LEU A N 1
ATOM 4847 C CA . LEU A 1 609 ? -37.891 0.792 59.846 1.00 88.88 609 LEU A CA 1
ATOM 4848 C C . LEU A 1 609 ? -36.349 0.777 59.789 1.00 88.88 609 LEU A C 1
ATOM 4850 O O . LEU A 1 609 ? -35.768 1.290 58.834 1.00 88.88 609 LEU A O 1
ATOM 4854 N N . GLU A 1 610 ? -35.698 0.137 60.767 1.00 89.00 610 GLU A N 1
ATOM 4855 C CA . GLU A 1 610 ? -34.252 -0.153 60.772 1.00 89.00 610 GLU A CA 1
ATOM 4856 C C . GLU A 1 610 ? -33.840 -0.979 59.540 1.00 89.00 610 GLU A C 1
ATOM 4858 O O . GLU A 1 610 ? -32.871 -0.656 58.850 1.00 89.00 610 GLU A O 1
ATOM 4863 N N . THR A 1 611 ? -34.620 -2.017 59.225 1.00 86.88 611 THR A N 1
ATOM 4864 C CA . THR A 1 611 ? -34.379 -2.901 58.074 1.00 86.88 611 THR A CA 1
ATOM 4865 C C . THR A 1 611 ? -34.555 -2.161 56.745 1.00 86.88 611 THR A C 1
ATOM 4867 O O . THR A 1 611 ? -33.698 -2.258 55.870 1.00 86.88 611 THR A O 1
ATOM 4870 N N . GLU A 1 612 ? -35.622 -1.369 56.596 1.00 87.44 612 GLU A N 1
ATOM 4871 C CA . GLU A 1 612 ? -35.879 -0.605 55.369 1.00 87.44 612 GLU A CA 1
ATOM 4872 C C . GLU A 1 612 ? -34.799 0.461 55.106 1.00 87.44 612 GLU A C 1
ATOM 4874 O O . GLU A 1 612 ? -34.380 0.627 53.959 1.00 87.44 612 GLU A O 1
ATOM 4879 N N . LEU A 1 613 ? -34.272 1.130 56.142 1.00 88.50 613 LEU A N 1
ATOM 4880 C CA . LEU A 1 613 ? -33.133 2.045 55.978 1.00 88.50 613 LEU A CA 1
ATOM 4881 C C . LEU A 1 613 ? -31.833 1.333 55.600 1.00 88.50 613 LEU A C 1
ATOM 4883 O O . LEU A 1 613 ? -31.025 1.907 54.868 1.00 88.50 613 LEU A O 1
ATOM 4887 N N . LYS A 1 614 ? -31.622 0.095 56.060 1.00 87.31 614 LYS A N 1
ATOM 4888 C CA . LYS A 1 614 ? -30.452 -0.690 55.656 1.00 87.31 614 LYS A CA 1
ATOM 4889 C C . LYS A 1 614 ? -30.493 -1.001 54.157 1.00 87.31 614 LYS A C 1
ATOM 4891 O O . LYS A 1 614 ? -29.526 -0.703 53.463 1.00 87.31 614 LYS A O 1
ATOM 4896 N N . THR A 1 615 ? -31.632 -1.475 53.648 1.00 87.75 615 THR A N 1
ATOM 4897 C CA . THR A 1 615 ? -31.834 -1.714 52.207 1.00 87.75 615 THR A CA 1
ATOM 4898 C C . THR A 1 615 ? -31.685 -0.432 51.378 1.00 87.75 615 THR A C 1
ATOM 4900 O O . THR A 1 615 ? -31.100 -0.454 50.300 1.00 87.75 615 THR A O 1
ATOM 4903 N N . ILE A 1 616 ? -32.145 0.713 51.894 1.00 89.06 616 ILE A N 1
ATOM 4904 C CA . ILE A 1 616 ? -31.949 2.028 51.260 1.00 89.06 616 ILE A CA 1
ATOM 4905 C C . ILE A 1 616 ? -30.458 2.407 51.182 1.00 89.06 616 ILE A C 1
ATOM 4907 O O . ILE A 1 616 ? -30.028 2.933 50.157 1.00 89.06 616 ILE A O 1
ATOM 4911 N N . ASN A 1 617 ? -29.659 2.136 52.221 1.00 87.19 617 ASN A N 1
ATOM 4912 C CA . ASN A 1 617 ? -28.206 2.356 52.196 1.00 87.19 617 ASN A CA 1
ATOM 4913 C C . ASN A 1 617 ? -27.501 1.430 51.185 1.00 87.19 617 ASN A C 1
ATOM 4915 O O . ASN A 1 617 ? -26.626 1.886 50.451 1.00 87.19 617 ASN A O 1
ATOM 4919 N N . GLU A 1 618 ? -27.914 0.163 51.106 1.00 87.12 618 GLU A N 1
ATOM 4920 C CA . GLU A 1 618 ? -27.408 -0.811 50.128 1.00 87.12 618 GLU A CA 1
ATOM 4921 C C . GLU A 1 618 ? -27.712 -0.351 48.681 1.00 87.12 618 GLU A C 1
ATOM 4923 O O . GLU A 1 618 ? -26.797 -0.251 47.862 1.00 87.12 618 GLU A O 1
ATOM 4928 N N . GLU A 1 619 ? -28.947 0.086 48.391 1.00 88.31 619 GLU A N 1
ATOM 4929 C CA . GLU A 1 619 ? -29.322 0.698 47.100 1.00 88.31 619 GLU A CA 1
ATOM 4930 C C . GLU A 1 619 ? -28.517 1.968 46.754 1.00 88.31 619 GLU A C 1
ATOM 4932 O O . GLU A 1 619 ? -28.329 2.286 45.574 1.00 88.31 619 GLU A O 1
ATOM 4937 N N . ILE A 1 620 ? -28.096 2.752 47.753 1.00 89.31 620 ILE A N 1
ATOM 4938 C CA . ILE A 1 620 ? -27.273 3.950 47.538 1.00 89.31 620 ILE A CA 1
ATOM 4939 C C . ILE A 1 620 ? -25.847 3.551 47.144 1.00 89.31 620 ILE A C 1
ATOM 4941 O O . ILE A 1 620 ? -25.305 4.110 46.186 1.00 89.31 620 ILE A O 1
ATOM 4945 N N . ASP A 1 621 ? -25.254 2.571 47.827 1.00 86.69 621 ASP A N 1
ATOM 4946 C CA . ASP A 1 621 ? -23.882 2.131 47.566 1.00 86.69 621 ASP A CA 1
ATOM 4947 C C . ASP A 1 621 ? -23.736 1.393 46.226 1.00 86.69 621 ASP A C 1
ATOM 4949 O O . ASP A 1 621 ? -22.748 1.616 45.518 1.00 86.69 621 ASP A O 1
ATOM 4953 N N . GLU A 1 622 ? -24.744 0.627 45.792 1.00 86.56 622 GLU A N 1
ATOM 4954 C CA . GLU A 1 622 ? -24.802 0.085 44.425 1.00 86.56 622 GLU A CA 1
ATOM 4955 C C . GLU A 1 622 ? -24.787 1.205 43.368 1.00 86.56 622 GLU A C 1
ATOM 4957 O O . GLU A 1 622 ? -24.014 1.165 42.404 1.00 86.56 622 GLU A O 1
ATOM 4962 N N . LYS A 1 623 ? -25.604 2.253 43.555 1.00 88.50 623 LYS A N 1
ATOM 4963 C CA . LYS A 1 623 ? -25.681 3.393 42.622 1.00 88.50 623 LYS A CA 1
ATOM 4964 C C . LYS A 1 623 ? -24.379 4.199 42.598 1.00 88.50 623 LYS A C 1
ATOM 4966 O O . LYS A 1 623 ? -23.927 4.575 41.515 1.00 88.50 623 LYS A O 1
ATOM 4971 N N . LEU A 1 624 ? -23.744 4.423 43.752 1.00 89.00 624 LEU A N 1
ATOM 4972 C CA . LEU A 1 624 ? -22.437 5.086 43.854 1.00 89.00 624 LEU A CA 1
ATOM 4973 C C . LEU A 1 624 ? -21.328 4.272 43.167 1.00 89.00 624 LEU A C 1
ATOM 4975 O O . LEU A 1 624 ? -20.539 4.832 42.402 1.00 89.00 624 LEU A O 1
ATOM 4979 N N . THR A 1 625 ? -21.316 2.951 43.360 1.00 87.06 625 THR A N 1
ATOM 4980 C CA . THR A 1 625 ? -20.382 2.026 42.691 1.00 87.06 625 THR A CA 1
ATOM 4981 C C . THR A 1 625 ? -20.578 2.045 41.174 1.00 87.06 625 THR A C 1
ATOM 4983 O O . THR A 1 625 ? -19.621 2.216 40.419 1.00 87.06 625 THR A O 1
ATOM 4986 N N . SER A 1 626 ? -21.832 2.001 40.711 1.00 88.00 626 SER A N 1
ATOM 4987 C CA . SER A 1 626 ? -22.182 2.102 39.289 1.00 88.00 626 SER A CA 1
ATOM 4988 C C . SER A 1 626 ? -21.743 3.426 38.647 1.00 88.00 626 SER A C 1
ATOM 4990 O O . SER A 1 626 ? -21.501 3.471 37.439 1.00 88.00 626 SER A O 1
ATOM 4992 N N . ILE A 1 627 ? -21.643 4.519 39.414 1.00 87.69 627 ILE A N 1
ATOM 4993 C CA . ILE A 1 627 ? -21.067 5.783 38.933 1.00 87.69 627 ILE A CA 1
ATOM 4994 C C . ILE A 1 627 ? -19.543 5.652 38.803 1.00 87.69 627 ILE A C 1
ATOM 4996 O O . ILE A 1 627 ? -19.019 5.950 37.731 1.00 87.69 627 ILE A O 1
ATOM 5000 N N . GLN A 1 628 ? -18.833 5.142 39.817 1.00 86.75 628 GLN A N 1
ATOM 5001 C CA . GLN A 1 628 ? -17.373 4.974 39.736 1.00 86.75 628 GLN A CA 1
ATOM 5002 C C . GLN A 1 628 ? -16.934 4.022 38.611 1.00 86.75 628 GLN A C 1
ATOM 5004 O O . GLN A 1 628 ? -15.979 4.325 37.898 1.00 86.75 628 GLN A O 1
ATOM 5009 N N . GLU A 1 629 ? -17.661 2.930 38.358 1.00 85.06 629 GLU A N 1
ATOM 5010 C CA . GLU A 1 629 ? -17.384 2.062 37.205 1.00 85.06 629 GLU A CA 1
ATOM 5011 C C . GLU A 1 629 ? -17.471 2.802 35.863 1.00 85.06 629 GLU A C 1
ATOM 5013 O O . GLU A 1 629 ? -16.648 2.580 34.971 1.00 85.06 629 GLU A O 1
ATOM 5018 N N . LYS A 1 630 ? -18.467 3.686 35.703 1.00 89.19 630 LYS A N 1
ATOM 5019 C CA . LYS A 1 630 ? -18.625 4.503 34.489 1.00 89.19 630 LYS A CA 1
ATOM 5020 C C . LYS A 1 630 ? -17.474 5.493 34.341 1.00 89.19 630 LYS A C 1
ATOM 5022 O O . LYS A 1 630 ? -17.047 5.727 33.214 1.00 89.19 630 LYS A O 1
ATOM 5027 N N . ILE A 1 631 ? -16.952 6.027 35.449 1.00 89.38 631 ILE A N 1
ATOM 5028 C CA . ILE A 1 631 ? -15.752 6.872 35.457 1.00 89.38 631 ILE A CA 1
ATOM 5029 C C . ILE A 1 631 ? -14.538 6.063 34.999 1.00 89.38 631 ILE A C 1
ATOM 5031 O O . ILE A 1 631 ? -13.910 6.442 34.015 1.00 89.38 631 ILE A O 1
ATOM 5035 N N . ALA A 1 632 ? -14.252 4.924 35.636 1.00 86.19 632 ALA A N 1
ATOM 5036 C CA . ALA A 1 632 ? -13.093 4.089 35.317 1.00 86.19 632 ALA A CA 1
ATOM 5037 C C . ALA A 1 632 ? -13.081 3.644 33.842 1.00 86.19 632 ALA A C 1
ATOM 5039 O O . ALA A 1 632 ? -12.121 3.920 33.122 1.00 86.19 632 ALA A O 1
ATOM 5040 N N . LYS A 1 633 ? -14.187 3.059 33.359 1.00 88.06 633 LYS A N 1
ATOM 5041 C CA . LYS A 1 633 ? -14.340 2.587 31.967 1.00 88.06 633 LYS A CA 1
ATOM 5042 C C . LYS A 1 633 ? -14.248 3.729 30.941 1.00 88.06 633 LYS A C 1
ATOM 5044 O O . LYS A 1 633 ? -13.817 3.521 29.807 1.00 88.06 633 LYS A O 1
ATOM 5049 N N . LEU A 1 634 ? -14.640 4.949 31.318 1.00 92.31 634 LEU A N 1
ATOM 5050 C CA . LEU A 1 634 ? -14.521 6.134 30.465 1.00 92.31 634 LEU A CA 1
ATOM 5051 C C . LEU A 1 634 ? -13.094 6.701 30.450 1.00 92.31 634 LEU A C 1
ATOM 5053 O O . LEU A 1 634 ? -12.585 7.022 29.379 1.00 92.31 634 LEU A O 1
ATOM 5057 N N . ILE A 1 635 ? -12.449 6.798 31.615 1.00 91.75 635 ILE A N 1
ATOM 5058 C CA . ILE A 1 635 ? -11.051 7.224 31.781 1.00 91.75 635 ILE A CA 1
ATOM 5059 C C . ILE A 1 635 ? -10.116 6.303 30.993 1.00 91.75 635 ILE A C 1
ATOM 5061 O O . ILE A 1 635 ? -9.288 6.802 30.230 1.00 91.75 635 ILE A O 1
ATOM 5065 N N . GLU A 1 636 ? -10.303 4.985 31.114 1.00 90.06 636 GLU A N 1
ATOM 5066 C CA . GLU A 1 636 ? -9.566 3.960 30.370 1.00 90.06 636 GLU A CA 1
ATOM 5067 C C . GLU A 1 636 ? -9.746 4.123 28.855 1.00 90.06 636 GLU A C 1
ATOM 5069 O O . GLU A 1 636 ? -8.762 4.214 28.122 1.00 90.06 636 GLU A O 1
ATOM 5074 N N . GLY A 1 637 ? -10.990 4.234 28.375 1.00 89.38 637 GLY A N 1
ATOM 5075 C CA . GLY A 1 637 ? -11.269 4.404 26.948 1.00 89.38 637 GLY A CA 1
ATOM 5076 C C . GLY A 1 637 ? -10.693 5.701 26.362 1.00 89.38 637 GLY A C 1
ATOM 5077 O O . GLY A 1 637 ? -10.128 5.679 25.267 1.00 89.38 637 GLY A O 1
ATOM 5078 N N . LEU A 1 638 ? -10.760 6.816 27.101 1.00 91.44 638 LEU A N 1
ATOM 5079 C CA . LEU A 1 638 ? -10.134 8.086 26.708 1.00 91.44 638 LEU A CA 1
ATOM 5080 C C . LEU A 1 638 ? -8.603 7.952 26.633 1.00 91.44 638 LEU A C 1
ATOM 5082 O O . LEU A 1 638 ? -8.004 8.350 25.632 1.00 91.44 638 LEU A O 1
ATOM 5086 N N . SER A 1 639 ? -7.976 7.335 27.642 1.00 89.00 639 SER A N 1
ATOM 5087 C CA . SER A 1 639 ? -6.537 7.033 27.643 1.00 89.00 639 SER A CA 1
ATOM 5088 C C . SER A 1 639 ? -6.131 6.101 26.503 1.00 89.00 639 SER A C 1
ATOM 5090 O O . SER A 1 639 ? -5.083 6.313 25.898 1.00 89.00 639 SER A O 1
ATOM 5092 N N . HIS A 1 640 ? -6.951 5.102 26.167 1.00 87.00 640 HIS A N 1
ATOM 5093 C CA . HIS A 1 640 ? -6.673 4.182 25.070 1.00 87.00 640 HIS A CA 1
ATOM 5094 C C . HIS A 1 640 ? -6.680 4.905 23.719 1.00 87.00 640 HIS A C 1
ATOM 5096 O O . HIS A 1 640 ? -5.719 4.784 22.966 1.00 87.00 640 HIS A O 1
ATOM 5102 N N . GLN A 1 641 ? -7.717 5.694 23.412 1.00 88.25 641 GLN A N 1
ATOM 5103 C CA . GLN A 1 641 ? -7.781 6.440 22.146 1.00 88.25 641 GLN A CA 1
ATOM 5104 C C . GLN A 1 641 ? -6.657 7.480 22.039 1.00 88.25 641 GLN A C 1
ATOM 5106 O O . GLN A 1 641 ? -6.030 7.601 20.986 1.00 88.25 641 GLN A O 1
ATOM 5111 N N . LYS A 1 642 ? -6.325 8.154 23.151 1.00 88.69 642 LYS A N 1
ATOM 5112 C CA . LYS A 1 642 ? -5.149 9.029 23.250 1.00 88.69 642 LYS A CA 1
ATOM 5113 C C . LYS A 1 642 ? -3.867 8.267 22.892 1.00 88.69 642 LYS A C 1
ATOM 5115 O O . LYS A 1 642 ? -3.126 8.705 22.020 1.00 88.69 642 LYS A O 1
ATOM 5120 N N . ALA A 1 643 ? -3.644 7.099 23.495 1.00 85.88 643 ALA A N 1
ATOM 5121 C CA . ALA A 1 643 ? -2.450 6.281 23.277 1.00 85.88 643 ALA A CA 1
ATOM 5122 C C . ALA A 1 643 ? -2.367 5.622 21.884 1.00 85.88 643 ALA A C 1
ATOM 5124 O O . ALA A 1 643 ? -1.274 5.246 21.463 1.00 85.88 643 ALA A O 1
ATOM 5125 N N . GLN A 1 644 ? -3.482 5.455 21.162 1.00 84.75 644 GLN A N 1
ATOM 5126 C CA . GLN A 1 644 ? -3.451 4.996 19.766 1.00 84.75 644 GLN A CA 1
ATOM 5127 C C . GLN A 1 644 ? -3.030 6.128 18.818 1.00 84.75 644 GLN A C 1
ATOM 5129 O O . GLN A 1 644 ? -2.174 5.895 17.968 1.00 84.75 644 GLN A O 1
ATOM 5134 N N . LEU A 1 645 ? -3.535 7.354 19.013 1.00 84.19 645 LEU A N 1
ATOM 5135 C CA . LEU A 1 645 ? -3.045 8.537 18.290 1.00 84.19 645 LEU A CA 1
ATOM 5136 C C . LEU A 1 645 ? -1.583 8.866 18.646 1.00 84.19 645 LEU A C 1
ATOM 5138 O O . LEU A 1 645 ? -0.780 9.141 17.765 1.00 84.19 645 LEU A O 1
ATOM 5142 N N . GLU A 1 646 ? -1.185 8.769 19.918 1.00 79.00 646 GLU A N 1
ATOM 5143 C CA . GLU A 1 646 ? 0.194 9.053 20.359 1.00 79.00 646 GLU A CA 1
ATOM 5144 C C . GLU A 1 646 ? 1.245 8.030 19.888 1.00 79.00 646 GLU A C 1
ATOM 5146 O O . GLU A 1 646 ? 2.437 8.229 20.110 1.00 79.00 646 GLU A O 1
ATOM 5151 N N . LYS A 1 647 ? 0.860 6.996 19.125 1.00 72.56 647 LYS A N 1
ATOM 5152 C CA . LYS A 1 647 ? 1.797 6.185 18.319 1.00 72.56 647 LYS A CA 1
ATOM 5153 C C . LYS A 1 647 ? 2.291 6.917 17.053 1.00 72.56 647 LYS A C 1
ATOM 5155 O O . LYS A 1 647 ? 2.781 6.278 16.119 1.00 72.56 647 LYS A O 1
ATOM 5160 N N . ASN A 1 648 ? 2.225 8.253 17.055 1.00 53.16 648 ASN A N 1
ATOM 5161 C CA . ASN A 1 648 ? 2.725 9.177 16.031 1.00 53.16 648 ASN A CA 1
ATOM 5162 C C . ASN A 1 648 ? 4.194 8.961 15.630 1.00 53.16 648 ASN A C 1
ATOM 5164 O O . ASN A 1 648 ? 4.573 9.342 14.524 1.00 53.16 648 ASN A O 1
ATOM 5168 N N . THR A 1 649 ? 4.998 8.256 16.432 1.00 49.91 649 THR A N 1
ATOM 5169 C CA . THR A 1 649 ? 6.370 7.851 16.070 1.00 49.91 649 THR A CA 1
ATOM 5170 C C . THR A 1 649 ? 6.456 7.027 14.775 1.00 49.91 649 THR A C 1
ATOM 5172 O O . THR A 1 649 ? 7.513 7.003 14.143 1.00 49.91 649 THR A O 1
ATOM 5175 N N . LYS A 1 650 ? 5.350 6.402 14.331 1.00 56.91 650 LYS A N 1
ATOM 5176 C CA . LYS A 1 650 ? 5.221 5.766 13.003 1.00 56.91 650 LYS A CA 1
ATOM 5177 C C . LYS A 1 650 ? 5.050 6.741 11.830 1.00 56.91 650 LYS A C 1
ATOM 5179 O O . LYS A 1 650 ? 5.227 6.328 10.689 1.00 56.91 650 LYS A O 1
ATOM 5184 N N . PHE A 1 651 ? 4.679 7.992 12.085 1.00 66.06 651 PHE A N 1
ATOM 5185 C CA . PHE A 1 651 ? 4.358 8.992 11.062 1.00 66.06 651 PHE A CA 1
ATOM 5186 C C . PHE A 1 651 ? 5.381 10.137 11.025 1.00 66.06 651 PHE A C 1
ATOM 5188 O O . PHE A 1 651 ? 5.667 10.669 9.953 1.00 66.06 651 PHE A O 1
ATOM 5195 N N . GLU A 1 652 ? 5.957 10.505 12.169 1.00 61.97 652 GLU A N 1
ATOM 5196 C CA . GLU A 1 652 ? 6.896 11.631 12.302 1.00 61.97 652 GLU A CA 1
ATOM 5197 C C . GLU A 1 652 ? 8.187 11.455 11.482 1.00 61.97 652 GLU A C 1
ATOM 5199 O O . GLU A 1 652 ? 8.695 12.432 10.947 1.00 61.97 652 GLU A O 1
ATOM 5204 N N . ASN A 1 653 ? 8.673 10.220 11.305 1.00 69.44 653 ASN A N 1
ATOM 5205 C CA . ASN A 1 653 ? 9.957 9.916 10.650 1.00 69.44 653 ASN A CA 1
ATOM 5206 C C . ASN A 1 653 ? 9.831 9.457 9.181 1.00 69.44 653 ASN A C 1
ATOM 5208 O O . ASN A 1 653 ? 10.666 8.698 8.692 1.00 69.44 653 ASN A O 1
ATOM 5212 N N . ILE A 1 654 ? 8.774 9.876 8.482 1.00 82.50 654 ILE A N 1
ATOM 5213 C CA . ILE A 1 654 ? 8.614 9.638 7.038 1.00 82.50 654 ILE A CA 1
ATOM 5214 C C . ILE A 1 654 ? 9.214 10.821 6.287 1.00 82.50 654 ILE A C 1
ATOM 5216 O O . ILE A 1 654 ? 8.816 11.956 6.551 1.00 82.50 654 ILE A O 1
ATOM 5220 N N . ALA A 1 655 ? 10.144 10.543 5.372 1.00 83.38 655 ALA A N 1
ATOM 5221 C CA . ALA A 1 655 ? 10.822 11.558 4.577 1.00 83.38 655 ALA A CA 1
ATOM 5222 C C . ALA A 1 655 ? 9.837 12.319 3.673 1.00 83.38 655 ALA A C 1
ATOM 5224 O O . ALA A 1 655 ? 8.912 11.733 3.111 1.00 83.38 655 ALA A O 1
ATOM 5225 N N . ASP A 1 656 ? 10.046 13.629 3.531 1.00 84.81 656 ASP A N 1
ATOM 5226 C CA . ASP A 1 656 ? 9.149 14.507 2.770 1.00 84.81 656 ASP A CA 1
ATOM 5227 C C . ASP A 1 656 ? 9.145 14.214 1.253 1.00 84.81 656 ASP A C 1
ATOM 5229 O O . ASP A 1 656 ? 8.212 14.606 0.552 1.00 84.81 656 ASP A O 1
ATOM 5233 N N . ASP A 1 657 ? 10.155 13.496 0.747 1.00 84.69 657 ASP A N 1
ATOM 5234 C CA . ASP A 1 657 ? 10.247 13.037 -0.640 1.00 84.69 657 ASP A CA 1
ATOM 5235 C C . ASP A 1 657 ? 9.611 11.650 -0.891 1.00 84.69 657 ASP A C 1
ATOM 5237 O O . ASP A 1 657 ? 9.421 11.261 -2.048 1.00 84.69 657 ASP A O 1
ATOM 5241 N N . ASP A 1 658 ? 9.216 10.918 0.161 1.00 90.56 658 ASP A N 1
ATOM 5242 C CA . ASP A 1 658 ? 8.593 9.592 0.055 1.00 90.56 658 ASP A CA 1
ATOM 5243 C C . ASP A 1 658 ? 7.075 9.683 -0.163 1.00 90.56 658 ASP A C 1
ATOM 5245 O O . ASP A 1 658 ? 6.251 9.553 0.748 1.00 90.56 658 ASP A O 1
ATOM 5249 N N . VAL A 1 659 ? 6.704 9.920 -1.421 1.00 90.38 659 VAL A N 1
ATOM 5250 C CA . VAL A 1 659 ? 5.316 10.051 -1.884 1.00 90.38 659 VAL A CA 1
ATOM 5251 C C . VAL A 1 659 ? 4.464 8.821 -1.545 1.00 90.38 659 VAL A C 1
ATOM 5253 O O . VAL A 1 659 ? 3.291 8.983 -1.200 1.00 90.38 659 VAL A O 1
ATOM 5256 N N . ASP A 1 660 ? 5.007 7.604 -1.618 1.00 84.81 660 ASP A N 1
ATOM 5257 C CA . ASP A 1 660 ? 4.259 6.378 -1.320 1.00 84.81 660 ASP A CA 1
ATOM 5258 C C . ASP A 1 660 ? 4.064 6.146 0.191 1.00 84.81 660 ASP A C 1
ATOM 5260 O O . ASP A 1 660 ? 2.955 5.794 0.613 1.00 84.81 660 ASP A O 1
ATOM 5264 N N . ALA A 1 661 ? 5.073 6.399 1.030 1.00 87.62 661 ALA A N 1
ATOM 5265 C CA . ALA A 1 661 ? 4.916 6.323 2.485 1.00 87.62 661 ALA A CA 1
ATOM 5266 C C . ALA A 1 661 ? 4.036 7.458 3.036 1.00 87.62 661 ALA A C 1
ATOM 5268 O O . ALA A 1 661 ? 3.231 7.226 3.943 1.00 87.62 661 ALA A O 1
ATOM 5269 N N . LEU A 1 662 ? 4.120 8.668 2.466 1.00 89.69 662 LEU A N 1
ATOM 5270 C CA . LEU A 1 662 ? 3.243 9.789 2.821 1.00 89.69 662 LEU A CA 1
ATOM 5271 C C . LEU A 1 662 ? 1.769 9.469 2.542 1.00 89.69 662 LEU A C 1
ATOM 5273 O O . LEU A 1 662 ? 0.941 9.713 3.422 1.00 89.69 662 LEU A O 1
ATOM 5277 N N . LYS A 1 663 ? 1.438 8.868 1.382 1.00 88.44 663 LYS A N 1
ATOM 5278 C CA . LYS A 1 663 ? 0.079 8.359 1.090 1.00 88.44 663 LYS A CA 1
ATOM 5279 C C . LYS A 1 663 ? -0.396 7.435 2.219 1.00 88.44 663 LYS A C 1
ATOM 5281 O O . LYS A 1 663 ? -1.423 7.704 2.833 1.00 88.44 663 LYS A O 1
ATOM 5286 N N . LEU A 1 664 ? 0.373 6.386 2.528 1.00 86.44 664 LEU A N 1
ATOM 5287 C CA . LEU A 1 664 ? 0.002 5.365 3.519 1.00 86.44 664 LEU A CA 1
ATOM 5288 C C . LEU A 1 664 ? -0.180 5.936 4.938 1.00 86.44 664 LEU A C 1
ATOM 5290 O O . LEU A 1 664 ? -1.067 5.504 5.677 1.00 86.44 664 LEU A O 1
ATOM 5294 N N . ALA A 1 665 ? 0.646 6.908 5.327 1.00 87.25 665 ALA A N 1
ATOM 5295 C CA . ALA A 1 665 ? 0.571 7.545 6.638 1.00 87.25 665 ALA A CA 1
ATOM 5296 C C . ALA A 1 665 ? -0.643 8.464 6.791 1.00 87.25 665 ALA A C 1
ATOM 5298 O O . ALA A 1 665 ? -1.301 8.408 7.826 1.00 87.25 665 ALA A O 1
ATOM 5299 N N . ILE A 1 666 ? -0.975 9.252 5.762 1.00 89.69 666 ILE A N 1
ATOM 5300 C CA . ILE A 1 666 ? -2.209 10.054 5.706 1.00 89.69 666 ILE A CA 1
ATOM 5301 C C . ILE A 1 666 ? -3.424 9.126 5.849 1.00 89.69 666 ILE A C 1
ATOM 5303 O O . ILE A 1 666 ? -4.221 9.289 6.771 1.00 89.69 666 ILE A O 1
ATOM 5307 N N . ASP A 1 667 ? -3.478 8.078 5.025 1.00 86.50 667 ASP A N 1
ATOM 5308 C CA . ASP A 1 667 ? -4.570 7.097 4.960 1.00 86.50 667 ASP A CA 1
ATOM 5309 C C . ASP A 1 667 ? -4.756 6.292 6.268 1.00 86.50 667 ASP A C 1
ATOM 5311 O O . ASP A 1 667 ? -5.831 5.751 6.540 1.00 86.50 667 ASP A O 1
ATOM 5315 N N . THR A 1 668 ? -3.705 6.201 7.094 1.00 86.62 668 THR A N 1
ATOM 5316 C CA . THR A 1 668 ? -3.741 5.583 8.433 1.00 86.62 668 THR A CA 1
ATOM 5317 C C . THR A 1 668 ? -4.143 6.593 9.510 1.00 86.62 668 THR A C 1
ATOM 5319 O O . THR A 1 668 ? -4.981 6.288 10.359 1.00 86.62 668 THR A O 1
ATOM 5322 N N . LEU A 1 669 ? -3.573 7.801 9.478 1.00 87.88 669 LEU A N 1
ATOM 5323 C CA . LEU A 1 669 ? -3.807 8.845 10.476 1.00 87.88 669 LEU A CA 1
ATOM 5324 C C . LEU A 1 669 ? -5.248 9.375 10.424 1.00 87.88 669 LEU A C 1
ATOM 5326 O O . LEU A 1 669 ? -5.830 9.625 11.477 1.00 87.88 669 LEU A O 1
ATOM 5330 N N . GLU A 1 670 ? -5.859 9.457 9.237 1.00 89.81 670 GLU A N 1
ATOM 5331 C CA . GLU A 1 670 ? -7.291 9.769 9.086 1.00 89.81 670 GLU A CA 1
ATOM 5332 C C . GLU A 1 670 ? -8.178 8.730 9.785 1.00 89.81 670 GLU A C 1
ATOM 5334 O O . GLU A 1 670 ? -9.067 9.090 10.554 1.00 89.81 670 GLU A O 1
ATOM 5339 N N . LYS A 1 671 ? -7.881 7.434 9.625 1.00 86.44 671 LYS A N 1
ATOM 5340 C CA . LYS A 1 671 ? -8.674 6.348 10.230 1.00 86.44 671 LYS A CA 1
ATOM 5341 C C . LYS A 1 671 ? -8.570 6.301 11.754 1.00 86.44 671 LYS A C 1
ATOM 5343 O O . LYS A 1 671 ? -9.547 5.936 12.408 1.00 86.44 671 LYS A O 1
ATOM 5348 N N . GLU A 1 672 ? -7.429 6.666 12.340 1.00 88.56 672 GLU A N 1
ATOM 5349 C CA . GLU A 1 672 ? -7.318 6.807 13.802 1.00 88.56 672 GLU A CA 1
ATOM 5350 C C . GLU A 1 672 ? -7.951 8.114 14.310 1.00 88.56 672 GLU A C 1
ATOM 5352 O O . GLU A 1 672 ? -8.600 8.111 15.358 1.00 88.56 672 GLU A O 1
ATOM 5357 N N . LEU A 1 673 ? -7.859 9.213 13.550 1.00 90.19 673 LEU A N 1
ATOM 5358 C CA . LEU A 1 673 ? -8.554 10.466 13.860 1.00 90.19 673 LEU A CA 1
ATOM 5359 C C . LEU A 1 673 ? -10.080 10.310 13.847 1.00 90.19 673 LEU A C 1
ATOM 5361 O O . LEU A 1 673 ? -10.740 10.848 14.738 1.00 90.19 673 LEU A O 1
ATOM 5365 N N . ASP A 1 674 ? -10.648 9.556 12.907 1.00 88.38 674 ASP A N 1
ATOM 5366 C CA . ASP A 1 674 ? -12.087 9.275 12.856 1.00 88.38 674 ASP A CA 1
ATOM 5367 C C . ASP A 1 674 ? -12.554 8.447 14.060 1.00 88.38 674 ASP A C 1
ATOM 5369 O O . ASP A 1 674 ? -13.547 8.792 14.708 1.00 88.38 674 ASP A O 1
ATOM 5373 N N . LYS A 1 675 ? -11.812 7.390 14.427 1.00 88.25 675 LYS A N 1
ATOM 5374 C CA . LYS A 1 675 ? -12.090 6.591 15.637 1.00 88.25 675 LYS A CA 1
ATOM 5375 C C . LYS A 1 675 ? -12.051 7.452 16.897 1.00 88.25 675 LYS A C 1
ATOM 5377 O O . LYS A 1 675 ? -12.971 7.384 17.715 1.00 88.25 675 LYS A O 1
ATOM 5382 N N . ALA A 1 676 ? -11.019 8.284 17.038 1.00 89.94 676 ALA A N 1
ATOM 5383 C CA . ALA A 1 676 ? -10.835 9.147 18.195 1.00 89.94 676 ALA A CA 1
ATOM 5384 C C . ALA A 1 676 ? -11.915 10.239 18.285 1.00 89.94 676 ALA A C 1
ATOM 5386 O O . ALA A 1 676 ? -12.465 10.462 19.364 1.00 89.94 676 ALA A O 1
ATOM 5387 N N . ASN A 1 677 ? -12.282 10.875 17.165 1.00 91.12 677 ASN A N 1
ATOM 5388 C CA . ASN A 1 677 ? -13.374 11.852 17.124 1.00 91.12 677 ASN A CA 1
ATOM 5389 C C . ASN A 1 677 ? -14.736 11.205 17.407 1.00 91.12 677 ASN A C 1
ATOM 5391 O O . ASN A 1 677 ? -15.528 11.770 18.164 1.00 91.12 677 ASN A O 1
ATOM 5395 N N . LYS A 1 678 ? -15.001 10.003 16.881 1.00 91.25 678 LYS A N 1
ATOM 5396 C CA . LYS A 1 678 ? -16.214 9.245 17.209 1.00 91.25 678 LYS A CA 1
ATOM 5397 C C . LYS A 1 678 ? -16.280 8.925 18.703 1.00 91.25 678 LYS A C 1
ATOM 5399 O O . LYS A 1 678 ? -17.264 9.273 19.348 1.00 91.25 678 LYS A O 1
ATOM 5404 N N . PHE A 1 679 ? -15.216 8.357 19.275 1.00 92.12 679 PHE A N 1
ATOM 5405 C CA . PHE A 1 679 ? -15.173 8.029 20.703 1.00 92.12 679 PHE A CA 1
ATOM 5406 C C . PHE A 1 679 ? -15.294 9.273 21.595 1.00 92.12 679 PHE A C 1
ATOM 5408 O O . PHE A 1 679 ? -16.017 9.247 22.590 1.00 92.12 679 PHE A O 1
ATOM 5415 N N . LYS A 1 680 ? -14.641 10.385 21.227 1.00 92.56 680 LYS A N 1
ATOM 5416 C CA . LYS A 1 680 ? -14.809 11.693 21.877 1.00 92.56 680 LYS A CA 1
ATOM 5417 C C . LYS A 1 680 ? -16.282 12.117 21.883 1.00 92.56 680 LYS A C 1
ATOM 5419 O O . LYS A 1 680 ? -16.793 12.510 22.928 1.00 92.56 680 LYS A O 1
ATOM 5424 N N . ASN A 1 681 ? -16.966 12.039 20.744 1.00 91.00 681 ASN A N 1
ATOM 5425 C CA . ASN A 1 681 ? -18.363 12.457 20.633 1.00 91.00 681 ASN A CA 1
ATOM 5426 C C . ASN A 1 681 ? -19.296 11.540 21.445 1.00 91.00 681 ASN A C 1
ATOM 5428 O O . ASN A 1 681 ? -20.118 12.040 22.215 1.00 91.00 681 ASN A O 1
ATOM 5432 N N . ASP A 1 682 ? -19.098 10.220 21.378 1.00 88.06 682 ASP A N 1
ATOM 5433 C CA . ASP A 1 682 ? -19.814 9.244 22.210 1.00 88.06 682 ASP A CA 1
ATOM 5434 C C . ASP A 1 682 ? -19.584 9.513 23.712 1.00 88.06 682 ASP A C 1
ATOM 5436 O O . ASP A 1 682 ? -20.513 9.433 24.524 1.00 88.06 682 ASP A O 1
ATOM 5440 N N . ALA A 1 683 ? -18.358 9.889 24.097 1.00 90.62 683 ALA A N 1
ATOM 5441 C CA . ALA A 1 683 ? -17.996 10.231 25.469 1.00 90.62 683 ALA A CA 1
ATOM 5442 C C . ALA A 1 683 ? -18.741 11.466 26.000 1.00 90.62 683 ALA A C 1
ATOM 5444 O O . ALA A 1 683 ? -19.125 11.451 27.167 1.00 90.62 683 ALA A O 1
ATOM 5445 N N . ILE A 1 684 ? -19.012 12.501 25.190 1.00 90.50 684 ILE A N 1
ATOM 5446 C CA . ILE A 1 684 ? -19.725 13.721 25.637 1.00 90.50 684 ILE A CA 1
ATOM 5447 C C . ILE A 1 684 ? -21.071 13.378 26.297 1.00 90.50 684 ILE A C 1
ATOM 5449 O O . ILE A 1 684 ? -21.405 13.945 27.341 1.00 90.50 684 ILE A O 1
ATOM 5453 N N . SER A 1 685 ? -21.817 12.423 25.730 1.00 86.00 685 SER A N 1
ATOM 5454 C CA . SER A 1 685 ? -23.106 11.976 26.281 1.00 86.00 685 SER A CA 1
ATOM 5455 C C . SER A 1 685 ? -22.960 11.359 27.680 1.00 86.00 685 SER A C 1
ATOM 5457 O O . SER A 1 685 ? -23.692 11.714 28.602 1.00 86.00 685 SER A O 1
ATOM 5459 N N . LYS A 1 686 ? -21.949 10.500 27.865 1.00 89.25 686 LYS A N 1
ATOM 5460 C CA . LYS A 1 686 ? -21.637 9.824 29.133 1.00 89.25 686 LYS A CA 1
ATOM 5461 C C . LYS A 1 686 ? -21.125 10.817 30.176 1.00 89.25 686 LYS A C 1
ATOM 5463 O O . LYS A 1 686 ? -21.584 10.792 31.314 1.00 89.25 686 LYS A O 1
ATOM 5468 N N . ARG A 1 687 ? -20.235 11.736 29.778 1.00 92.06 687 ARG A N 1
ATOM 5469 C CA . ARG A 1 687 ? -19.678 12.790 30.643 1.00 92.06 687 ARG A CA 1
ATOM 5470 C C . ARG A 1 687 ? -20.764 13.684 31.226 1.00 92.06 687 ARG A C 1
ATOM 5472 O O . ARG A 1 687 ? -20.750 13.940 32.417 1.00 92.06 687 ARG A O 1
ATOM 5479 N N . ASN A 1 688 ? -21.720 14.129 30.413 1.00 89.12 688 ASN A N 1
ATOM 5480 C CA . ASN A 1 688 ? -22.790 15.018 30.874 1.00 89.12 688 ASN A CA 1
ATOM 5481 C C . ASN A 1 688 ? -23.943 14.292 31.606 1.00 89.12 688 ASN A C 1
ATOM 5483 O O . ASN A 1 688 ? -24.922 14.949 31.951 1.00 89.12 688 ASN A O 1
ATOM 5487 N N . SER A 1 689 ? -23.853 12.977 31.854 1.00 87.25 689 SER A N 1
ATOM 5488 C CA . SER A 1 689 ? -24.890 12.235 32.594 1.00 87.25 689 SER A CA 1
ATOM 5489 C C . SER A 1 689 ? -24.838 12.433 34.117 1.00 87.25 689 SER A C 1
ATOM 5491 O O . SER A 1 689 ? -25.863 12.281 34.776 1.00 87.25 689 SER A O 1
ATOM 5493 N N . ASP A 1 690 ? -23.680 12.817 34.668 1.00 90.69 690 ASP A N 1
ATOM 5494 C CA . ASP A 1 690 ? -23.472 13.101 36.094 1.00 90.69 690 ASP A CA 1
ATOM 5495 C C . ASP A 1 690 ? -22.308 14.111 36.278 1.00 90.69 690 ASP A C 1
ATOM 5497 O O . ASP A 1 690 ? -21.317 14.035 35.538 1.00 90.69 690 ASP A O 1
ATOM 5501 N N . PRO A 1 691 ? -22.386 15.071 37.228 1.00 87.44 691 PRO A N 1
ATOM 5502 C CA . PRO A 1 691 ? -21.361 16.106 37.403 1.00 87.44 691 PRO A CA 1
ATOM 5503 C C . PRO A 1 691 ? -19.975 15.560 37.762 1.00 87.44 691 PRO A C 1
ATOM 5505 O O . PRO A 1 691 ? -18.965 16.090 37.288 1.00 87.44 691 PRO A O 1
ATOM 5508 N N . LYS A 1 692 ? -19.910 14.489 38.558 1.00 88.94 692 LYS A N 1
ATOM 5509 C CA . LYS A 1 692 ? -18.658 13.862 38.976 1.00 88.94 692 LYS A CA 1
ATOM 5510 C C . LYS A 1 692 ? -18.043 13.028 37.855 1.00 88.94 692 LYS A C 1
ATOM 5512 O O . LYS A 1 692 ? -16.832 13.114 37.650 1.00 88.94 692 LYS A O 1
ATOM 5517 N N . ILE A 1 693 ? -18.859 12.332 37.049 1.00 91.94 693 ILE A N 1
ATOM 5518 C CA . ILE A 1 693 ? -18.377 11.690 35.812 1.00 91.94 693 ILE A CA 1
ATOM 5519 C C . ILE A 1 693 ? -17.745 12.730 34.889 1.00 91.94 693 ILE A C 1
ATOM 5521 O O . ILE A 1 693 ? -16.665 12.488 34.343 1.00 91.94 693 ILE A O 1
ATOM 5525 N N . LYS A 1 694 ? -18.363 13.908 34.738 1.00 91.06 694 LYS A N 1
ATOM 5526 C CA . LYS A 1 694 ? -17.758 15.010 33.986 1.00 91.06 694 LYS A CA 1
ATOM 5527 C C . LYS A 1 694 ? -16.419 15.430 34.591 1.00 91.06 694 LYS A C 1
ATOM 5529 O O . LYS A 1 694 ? -15.432 15.439 33.860 1.00 91.06 694 LYS A O 1
ATOM 5534 N N . ALA A 1 695 ? -16.377 15.744 35.884 1.00 89.25 695 ALA A N 1
ATOM 5535 C CA . ALA A 1 695 ? -15.185 16.269 36.547 1.00 89.25 695 ALA A CA 1
ATOM 5536 C C . ALA A 1 695 ? -13.980 15.314 36.464 1.00 89.25 695 ALA A C 1
ATOM 5538 O O . ALA A 1 695 ? -12.929 15.706 35.960 1.00 89.25 695 ALA A O 1
ATOM 5539 N N . GLU A 1 696 ? -14.130 14.053 36.879 1.00 91.00 696 GLU A N 1
ATOM 5540 C CA . GLU A 1 696 ? -13.001 13.109 36.954 1.00 91.00 696 GLU A CA 1
ATOM 5541 C C . GLU A 1 696 ? -12.496 12.660 35.569 1.00 91.00 696 GLU A C 1
ATOM 5543 O O . GLU A 1 696 ? -11.328 12.309 35.416 1.00 91.00 696 GLU A O 1
ATOM 5548 N N . SER A 1 697 ? -13.331 12.747 34.526 1.00 93.56 697 SER A N 1
ATOM 5549 C CA . SER A 1 697 ? -12.919 12.470 33.139 1.00 93.56 697 SER A CA 1
ATOM 5550 C C . SER A 1 697 ? -12.397 13.690 32.364 1.00 93.56 697 SER A C 1
ATOM 5552 O O . SER A 1 697 ? -11.927 13.522 31.237 1.00 93.56 697 SER A O 1
ATOM 5554 N N . GLU A 1 698 ? -12.471 14.911 32.913 1.00 92.50 698 GLU A N 1
ATOM 5555 C CA . GLU A 1 698 ? -12.137 16.152 32.190 1.00 92.50 698 GLU A CA 1
ATOM 5556 C C . GLU A 1 698 ? -10.682 16.171 31.709 1.00 92.50 698 GLU A C 1
ATOM 5558 O O . GLU A 1 698 ? -10.448 16.411 30.528 1.00 92.50 698 GLU A O 1
ATOM 5563 N N . THR A 1 699 ? -9.718 15.816 32.563 1.00 91.62 699 THR A N 1
ATOM 5564 C CA . THR A 1 699 ? -8.290 15.781 32.201 1.00 91.62 699 THR A CA 1
ATOM 5565 C C . THR A 1 699 ? -8.025 14.865 31.003 1.00 91.62 699 THR A C 1
ATOM 5567 O O . THR A 1 699 ? -7.418 15.289 30.022 1.00 91.62 699 THR A O 1
ATOM 5570 N N . ASN A 1 700 ? -8.532 13.627 31.023 1.00 91.44 700 ASN A N 1
ATOM 5571 C CA . ASN A 1 700 ? -8.320 12.681 29.922 1.00 91.44 700 ASN A CA 1
ATOM 5572 C C . ASN A 1 700 ? -9.094 13.069 28.654 1.00 91.44 700 ASN A C 1
ATOM 5574 O O . ASN A 1 700 ? -8.631 12.792 27.548 1.00 91.44 700 ASN A O 1
ATOM 5578 N N . PHE A 1 701 ? -10.240 13.741 28.793 1.00 95.12 701 PHE A N 1
ATOM 5579 C CA . PHE A 1 701 ? -11.000 14.261 27.659 1.00 95.12 701 PHE A CA 1
ATOM 5580 C C . PHE A 1 701 ? -10.279 15.436 26.982 1.00 95.12 701 PHE A C 1
ATOM 5582 O O . PHE A 1 701 ? -10.144 15.444 25.760 1.00 95.12 701 PHE A O 1
ATOM 5589 N N . GLN A 1 702 ? -9.755 16.391 27.758 1.00 91.44 702 GLN A N 1
ATOM 5590 C CA . GLN A 1 702 ? -8.956 17.506 27.238 1.00 91.44 702 GLN A CA 1
ATOM 5591 C C . GLN A 1 702 ? -7.650 17.029 26.607 1.00 91.44 702 GLN A C 1
ATOM 5593 O O . GLN A 1 702 ? -7.275 17.517 25.543 1.00 91.44 702 GLN A O 1
ATOM 5598 N N . LEU A 1 703 ? -6.983 16.045 27.215 1.00 90.06 703 LEU A N 1
ATOM 5599 C CA . LEU A 1 703 ? -5.802 15.422 26.628 1.00 90.06 703 LEU A CA 1
ATOM 5600 C C . LEU A 1 703 ? -6.130 14.761 25.280 1.00 90.06 703 LEU A C 1
ATOM 5602 O O . LEU A 1 703 ? -5.419 15.006 24.311 1.00 90.06 703 LEU A O 1
ATOM 5606 N N . LEU A 1 704 ? -7.233 14.007 25.172 1.00 93.06 704 LEU A N 1
ATOM 5607 C CA . LEU A 1 704 ? -7.677 13.450 23.889 1.00 93.06 704 LEU A CA 1
ATOM 5608 C C . LEU A 1 704 ? -7.993 14.553 22.859 1.00 93.06 704 LEU A C 1
ATOM 5610 O O . LEU A 1 704 ? -7.598 14.428 21.702 1.00 93.06 704 LEU A O 1
ATOM 5614 N N . GLU A 1 705 ? -8.641 15.655 23.254 1.00 91.50 705 GLU A N 1
ATOM 5615 C CA . GLU A 1 705 ? -8.856 16.802 22.357 1.00 91.50 705 GLU A CA 1
ATOM 5616 C C . GLU A 1 705 ? -7.547 17.432 21.858 1.00 91.50 705 GLU A C 1
ATOM 5618 O O . GLU A 1 705 ? -7.460 17.820 20.691 1.00 91.50 705 GLU A O 1
ATOM 5623 N N . GLN A 1 706 ? -6.546 17.571 22.730 1.00 88.81 706 GLN A N 1
ATOM 5624 C CA . GLN A 1 706 ? -5.237 18.125 22.379 1.00 88.81 706 GLN A CA 1
ATOM 5625 C C . GLN A 1 706 ? -4.484 17.189 21.427 1.00 88.81 706 GLN A C 1
ATOM 5627 O O . GLN A 1 706 ? -3.973 17.647 20.404 1.00 88.81 706 GLN A O 1
ATOM 5632 N N . THR A 1 707 ? -4.488 15.880 21.695 1.00 90.06 707 THR A N 1
ATOM 5633 C CA . THR A 1 707 ? -3.897 14.866 20.812 1.00 90.06 707 THR A CA 1
ATOM 5634 C C . THR A 1 707 ? -4.595 14.823 19.445 1.00 90.06 707 THR A C 1
ATOM 5636 O O . THR A 1 707 ? -3.908 14.750 18.425 1.00 90.06 707 THR A O 1
ATOM 5639 N N . ILE A 1 708 ? -5.931 14.940 19.391 1.00 91.50 708 ILE A N 1
ATOM 5640 C CA . ILE A 1 708 ? -6.693 15.055 18.132 1.00 91.50 708 ILE A CA 1
ATOM 5641 C C . ILE A 1 708 ? -6.259 16.305 17.352 1.00 91.50 708 ILE A C 1
ATOM 5643 O O . ILE A 1 708 ? -5.900 16.184 16.185 1.00 91.50 708 ILE A O 1
ATOM 5647 N N . LYS A 1 709 ? -6.218 17.486 17.989 1.00 89.50 709 LYS A N 1
ATOM 5648 C CA . LYS A 1 709 ? -5.797 18.746 17.340 1.00 89.50 709 LYS A CA 1
ATOM 5649 C C . LYS A 1 709 ? -4.354 18.680 16.827 1.00 89.50 709 LYS A C 1
ATOM 5651 O O . LYS A 1 709 ? -4.081 19.116 15.716 1.00 89.50 709 LYS A O 1
ATOM 5656 N N . SER A 1 710 ? -3.439 18.100 17.605 1.00 87.12 710 SER A N 1
ATOM 5657 C CA . SER A 1 710 ? -2.044 17.894 17.195 1.00 87.12 710 SER A CA 1
ATOM 5658 C C . SER A 1 710 ? -1.942 16.956 15.986 1.00 87.12 710 SER A C 1
ATOM 5660 O O . SER A 1 710 ? -1.307 17.296 14.990 1.00 87.12 710 SER A O 1
ATOM 5662 N N . SER A 1 711 ? -2.650 15.825 16.023 1.00 88.75 711 SER A N 1
ATOM 5663 C CA . SER A 1 711 ? -2.669 14.844 14.932 1.00 88.75 711 SER A CA 1
ATOM 5664 C C . SER A 1 711 ? -3.344 15.390 13.664 1.00 88.75 711 SER A C 1
ATOM 5666 O O . SER A 1 711 ? -2.908 15.074 12.562 1.00 88.75 711 SER A O 1
ATOM 5668 N N . GLN A 1 712 ? -4.341 16.274 13.791 1.00 89.94 712 GLN A N 1
ATOM 5669 C CA . GLN A 1 712 ? -4.918 17.023 12.664 1.00 89.94 712 GLN A CA 1
ATOM 5670 C C . GLN A 1 712 ? -3.901 17.986 12.031 1.00 89.94 712 GLN A C 1
ATOM 5672 O O . GLN A 1 712 ? -3.792 18.033 10.808 1.00 89.94 712 GLN A O 1
ATOM 5677 N N . THR A 1 713 ? -3.093 18.693 12.828 1.00 88.06 713 THR A N 1
ATOM 5678 C CA . THR A 1 713 ? -1.997 19.526 12.300 1.00 88.06 713 THR A CA 1
ATOM 5679 C C . THR A 1 713 ? -0.946 18.685 11.565 1.00 88.06 713 THR A C 1
ATOM 5681 O O . THR A 1 713 ? -0.497 19.077 10.488 1.00 88.06 713 T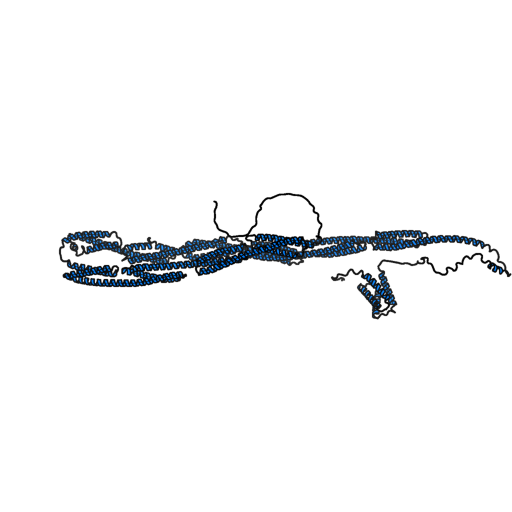HR A O 1
ATOM 5684 N N . ILE A 1 714 ? -0.578 17.511 12.095 1.00 87.06 714 ILE A N 1
ATOM 5685 C CA . ILE A 1 714 ? 0.348 16.568 11.436 1.00 87.06 714 ILE A CA 1
ATOM 5686 C C . ILE A 1 714 ? -0.239 16.065 10.108 1.00 87.06 714 ILE A C 1
ATOM 5688 O O . ILE A 1 714 ? 0.469 16.028 9.101 1.00 87.06 714 ILE A O 1
ATOM 5692 N N . LEU A 1 715 ? -1.531 15.722 10.086 1.00 89.62 715 LEU A N 1
ATOM 5693 C CA . LEU A 1 715 ? -2.238 15.269 8.889 1.00 89.62 715 LEU A CA 1
ATOM 5694 C C . LEU A 1 715 ? -2.215 16.320 7.772 1.00 89.62 715 LEU A C 1
ATOM 5696 O O . LEU A 1 715 ? -1.797 16.013 6.656 1.00 89.62 715 LEU A O 1
ATOM 5700 N N . GLU A 1 716 ? -2.629 17.555 8.062 1.00 89.06 716 GLU A N 1
ATOM 5701 C CA . GLU A 1 716 ? -2.678 18.615 7.049 1.00 89.06 716 GLU A CA 1
ATOM 5702 C C . GLU A 1 716 ? -1.272 19.035 6.594 1.00 89.06 716 GLU A C 1
ATOM 5704 O O . GLU A 1 716 ? -1.055 19.248 5.400 1.00 89.06 716 GLU A O 1
ATOM 5709 N N . THR A 1 717 ? -0.282 19.020 7.497 1.00 88.38 717 THR A N 1
ATOM 5710 C CA . THR A 1 717 ? 1.134 19.196 7.124 1.00 88.38 717 THR A CA 1
ATOM 5711 C C . THR A 1 717 ? 1.569 18.123 6.123 1.00 88.38 717 THR A C 1
ATOM 5713 O O . THR A 1 717 ? 2.104 18.451 5.067 1.00 88.38 717 THR A O 1
ATOM 5716 N N . LYS A 1 718 ? 1.276 16.839 6.382 1.00 89.31 718 LYS A N 1
ATOM 5717 C CA . LYS A 1 718 ? 1.638 15.746 5.463 1.00 89.31 718 LYS A CA 1
ATOM 5718 C C . LYS A 1 718 ? 0.875 15.780 4.143 1.00 89.31 718 LYS A C 1
ATOM 5720 O O . LYS A 1 718 ? 1.468 15.460 3.115 1.00 89.31 718 LYS A O 1
ATOM 5725 N N . LYS A 1 719 ? -0.392 16.206 4.125 1.00 91.69 719 LYS A N 1
ATOM 5726 C CA . LYS A 1 719 ? -1.134 16.464 2.875 1.00 91.69 719 LYS A CA 1
ATOM 5727 C C . LYS A 1 719 ? -0.477 17.573 2.054 1.00 91.69 719 LYS A C 1
ATOM 5729 O O . LYS A 1 719 ? -0.342 17.427 0.838 1.00 91.69 719 LYS A O 1
ATOM 5734 N N . GLN A 1 720 ? -0.024 18.646 2.705 1.00 90.69 720 GLN A N 1
ATOM 5735 C CA . GLN A 1 720 ? 0.707 19.728 2.049 1.00 90.69 720 GLN A CA 1
ATOM 5736 C C . GLN A 1 720 ? 2.068 19.252 1.513 1.00 90.69 720 GLN A C 1
ATOM 5738 O O . GLN A 1 720 ? 2.377 19.540 0.353 1.00 90.69 720 GLN A O 1
ATOM 5743 N N . THR A 1 721 ? 2.837 18.471 2.281 1.00 91.06 721 THR A N 1
ATOM 5744 C CA . THR A 1 721 ? 4.071 17.819 1.806 1.00 91.06 721 THR A CA 1
ATOM 5745 C C . THR A 1 721 ? 3.795 16.935 0.590 1.00 91.06 721 THR A C 1
ATOM 5747 O O . THR A 1 721 ? 4.387 17.154 -0.463 1.00 91.06 721 THR A O 1
ATOM 5750 N N . LEU A 1 722 ? 2.850 15.990 0.684 1.00 92.25 722 LEU A N 1
ATOM 5751 C CA . LEU A 1 722 ? 2.508 15.062 -0.400 1.00 92.25 722 LEU A CA 1
ATOM 5752 C C . LEU A 1 722 ? 2.095 15.802 -1.682 1.00 92.25 722 LEU A C 1
ATOM 5754 O O . LEU A 1 722 ? 2.518 15.427 -2.773 1.00 92.25 722 LEU A O 1
ATOM 5758 N N . SER A 1 723 ? 1.290 16.860 -1.559 1.00 90.81 723 SER A N 1
ATOM 5759 C CA . SER A 1 723 ? 0.897 17.709 -2.691 1.00 90.81 723 SER A CA 1
ATOM 5760 C C . SER A 1 723 ? 2.104 18.430 -3.305 1.00 90.81 723 SER A C 1
ATOM 5762 O O . SER A 1 723 ? 2.283 18.434 -4.523 1.00 90.81 723 SER A O 1
ATOM 5764 N N . THR A 1 724 ? 2.986 18.977 -2.464 1.00 90.12 724 THR A N 1
ATOM 5765 C CA . THR A 1 724 ? 4.206 19.673 -2.900 1.00 90.12 724 THR A CA 1
ATOM 5766 C C . THR A 1 724 ? 5.159 18.723 -3.627 1.00 90.12 724 THR A C 1
ATOM 5768 O O . THR A 1 724 ? 5.589 19.027 -4.740 1.00 90.12 724 THR A O 1
ATOM 5771 N N . GLN A 1 725 ? 5.429 17.546 -3.058 1.00 91.38 725 GLN A N 1
ATOM 5772 C CA . GLN A 1 725 ? 6.329 16.565 -3.658 1.00 91.38 725 GLN A CA 1
ATOM 5773 C C . GLN A 1 725 ? 5.757 15.959 -4.944 1.00 91.38 725 GLN A C 1
ATOM 5775 O O . GLN A 1 725 ? 6.494 15.815 -5.917 1.00 91.38 725 GLN A O 1
ATOM 5780 N N . LYS A 1 726 ? 4.445 15.683 -5.010 1.00 91.50 726 LYS A N 1
ATOM 5781 C CA . LYS A 1 726 ? 3.791 15.279 -6.266 1.00 91.50 726 LYS A CA 1
ATOM 5782 C C . LYS A 1 726 ? 3.993 16.313 -7.373 1.00 91.50 726 LYS A C 1
ATOM 5784 O O . LYS A 1 726 ? 4.343 15.937 -8.486 1.00 91.50 726 LYS A O 1
ATOM 5789 N N . ASN A 1 727 ? 3.835 17.603 -7.073 1.00 89.25 727 ASN A N 1
ATOM 5790 C CA . ASN A 1 727 ? 4.044 18.671 -8.056 1.00 89.25 727 ASN A CA 1
ATOM 5791 C C . ASN A 1 727 ? 5.517 18.780 -8.500 1.00 89.25 727 ASN A C 1
ATOM 5793 O O . ASN A 1 727 ? 5.788 19.017 -9.677 1.00 89.25 727 ASN A O 1
ATOM 5797 N N . ILE A 1 728 ? 6.474 18.562 -7.587 1.00 90.31 728 ILE A N 1
ATOM 5798 C CA . ILE A 1 728 ? 7.908 18.484 -7.914 1.00 90.31 728 ILE A CA 1
ATOM 5799 C C . ILE A 1 728 ? 8.180 17.292 -8.845 1.00 90.31 728 ILE A C 1
ATOM 5801 O O . ILE A 1 728 ? 8.816 17.459 -9.887 1.00 90.31 728 ILE A O 1
ATOM 5805 N N . ASN A 1 729 ? 7.671 16.107 -8.507 1.00 93.31 729 ASN A N 1
ATOM 5806 C CA . ASN A 1 729 ? 7.875 14.882 -9.276 1.00 93.31 729 ASN A CA 1
ATOM 5807 C C . ASN A 1 729 ? 7.231 14.959 -10.668 1.00 93.31 729 ASN A C 1
ATOM 5809 O O . ASN A 1 729 ? 7.900 14.672 -11.659 1.00 93.31 729 ASN A O 1
ATOM 5813 N N . GLU A 1 730 ? 5.983 15.420 -10.778 1.00 91.69 730 GLU A N 1
ATOM 5814 C CA . GLU A 1 730 ? 5.291 15.568 -12.066 1.00 91.69 730 GLU A CA 1
ATOM 5815 C C . GLU A 1 730 ? 5.986 16.607 -12.971 1.00 91.69 730 GLU A C 1
ATOM 5817 O O . GLU A 1 730 ? 6.043 16.433 -14.188 1.00 91.69 730 GLU A O 1
ATOM 5822 N N . SER A 1 731 ? 6.588 17.652 -12.389 1.00 90.62 731 SER A N 1
ATOM 5823 C CA . SER A 1 731 ? 7.403 18.638 -13.116 1.00 90.62 731 SER A CA 1
ATOM 5824 C C . SER A 1 731 ? 8.710 18.035 -13.656 1.00 90.62 731 SER A C 1
ATOM 5826 O O . SER A 1 731 ? 9.034 18.216 -14.837 1.00 90.62 731 SER A O 1
ATOM 5828 N N . LYS A 1 732 ? 9.425 17.236 -12.842 1.00 91.44 732 LYS A N 1
ATOM 5829 C CA . LYS A 1 732 ? 10.591 16.453 -13.301 1.00 91.44 732 LYS A CA 1
ATOM 5830 C C . LYS A 1 732 ? 10.208 15.514 -14.446 1.00 91.44 732 LYS A C 1
ATOM 5832 O O . LYS A 1 732 ? 10.884 15.499 -15.472 1.00 91.44 732 LYS A O 1
ATOM 5837 N N . VAL A 1 733 ? 9.105 14.774 -14.289 1.00 93.44 733 VAL A N 1
ATOM 5838 C CA . VAL A 1 733 ? 8.601 13.852 -15.314 1.00 93.44 733 VAL A CA 1
ATOM 5839 C C . VAL A 1 733 ? 8.274 14.597 -16.601 1.00 93.44 733 VAL A C 1
ATOM 5841 O O . VAL A 1 733 ? 8.811 14.249 -17.647 1.00 93.44 733 VAL A O 1
ATOM 5844 N N . THR A 1 734 ? 7.462 15.654 -16.534 1.00 91.81 734 THR A N 1
ATOM 5845 C CA . THR A 1 734 ? 7.056 16.442 -17.710 1.00 91.81 734 THR A CA 1
ATOM 5846 C C . THR A 1 734 ? 8.269 16.957 -18.487 1.00 91.81 734 THR A C 1
ATOM 5848 O O . THR A 1 734 ? 8.317 16.823 -19.709 1.00 91.81 734 THR A O 1
ATOM 5851 N N . THR A 1 735 ? 9.282 17.466 -17.780 1.00 91.50 735 THR A N 1
ATOM 5852 C CA . THR A 1 735 ? 10.532 17.956 -18.384 1.00 91.50 735 THR A CA 1
ATOM 5853 C C . THR A 1 735 ? 11.293 16.833 -19.098 1.00 91.50 735 THR A C 1
ATOM 5855 O O . THR A 1 735 ? 11.654 16.972 -20.266 1.00 91.50 735 THR A O 1
ATOM 5858 N N . ALA A 1 736 ? 11.491 15.688 -18.437 1.00 92.94 736 ALA A N 1
ATOM 5859 C CA . ALA A 1 736 ? 12.244 14.571 -19.004 1.00 92.94 736 ALA A CA 1
ATOM 5860 C C . ALA A 1 736 ? 11.512 13.895 -20.187 1.00 92.94 736 ALA A C 1
ATOM 5862 O O . ALA A 1 736 ? 12.139 13.561 -21.195 1.00 92.94 736 ALA A O 1
ATOM 5863 N N . LEU A 1 737 ? 10.179 13.766 -20.116 1.00 93.44 737 LEU A N 1
ATOM 5864 C CA . LEU A 1 737 ? 9.348 13.303 -21.236 1.00 93.44 737 LEU A CA 1
ATOM 5865 C C . LEU A 1 737 ? 9.428 14.269 -22.433 1.00 93.44 737 LEU A C 1
ATOM 5867 O O . LEU A 1 737 ? 9.512 13.824 -23.579 1.00 93.44 737 LEU A O 1
ATOM 5871 N N . GLN A 1 738 ? 9.441 15.586 -22.192 1.00 93.44 738 GLN A N 1
ATOM 5872 C CA . GLN A 1 738 ? 9.573 16.589 -23.252 1.00 93.44 738 GLN A CA 1
ATOM 5873 C C . GLN A 1 738 ? 10.950 16.528 -23.933 1.00 93.44 738 GLN A C 1
ATOM 5875 O O . GLN A 1 738 ? 11.008 16.479 -25.164 1.00 93.44 738 GLN A O 1
ATOM 5880 N N . ASN A 1 739 ? 12.039 16.446 -23.159 1.00 92.19 739 ASN A N 1
ATOM 5881 C CA . ASN A 1 739 ? 13.399 16.281 -23.687 1.00 92.19 739 ASN A CA 1
ATOM 5882 C C . ASN A 1 739 ? 13.516 15.006 -24.542 1.00 92.19 739 ASN A C 1
ATOM 5884 O O . ASN A 1 739 ? 14.105 15.024 -25.626 1.00 92.19 739 ASN A O 1
ATOM 5888 N N . SER A 1 740 ? 12.901 13.906 -24.096 1.00 95.62 740 SER A N 1
ATOM 5889 C CA . SER A 1 740 ? 12.888 12.642 -24.840 1.00 95.62 740 SER A CA 1
ATOM 5890 C C . SER A 1 740 ? 12.050 12.716 -26.116 1.00 95.62 740 SER A C 1
ATOM 5892 O O . SER A 1 740 ? 12.477 12.245 -27.169 1.00 95.62 740 SER A O 1
ATOM 5894 N N . SER A 1 741 ? 10.896 13.386 -26.080 1.00 93.25 741 SER A N 1
ATOM 5895 C CA . SER A 1 741 ? 10.080 13.654 -27.270 1.00 93.25 741 SER A CA 1
ATOM 5896 C C . SER A 1 741 ? 10.848 14.469 -28.323 1.00 93.25 741 SER A C 1
ATOM 5898 O O . SER A 1 741 ? 10.831 14.119 -29.507 1.00 93.25 741 SER A O 1
ATOM 5900 N N . GLU A 1 742 ? 11.609 15.493 -27.911 1.00 92.94 742 GLU A N 1
ATOM 5901 C CA . GLU A 1 742 ? 12.478 16.243 -28.826 1.00 92.94 742 GLU A CA 1
ATOM 5902 C C . GLU A 1 742 ? 13.617 15.369 -29.382 1.00 92.94 742 GLU A C 1
ATOM 5904 O O . GLU A 1 742 ? 13.875 15.395 -30.586 1.00 92.94 742 GLU A O 1
ATOM 5909 N N . ALA A 1 743 ? 14.249 14.526 -28.560 1.00 93.75 743 ALA A N 1
ATOM 5910 C CA . ALA A 1 743 ? 15.273 13.586 -29.019 1.00 93.75 743 ALA A CA 1
ATOM 5911 C C . ALA A 1 743 ? 14.724 12.555 -30.032 1.00 93.75 743 ALA A C 1
ATOM 5913 O O . ALA A 1 743 ? 15.324 12.357 -31.093 1.00 93.75 743 ALA A O 1
ATOM 5914 N N . LYS A 1 744 ? 13.549 11.958 -29.764 1.00 94.25 744 LYS A N 1
ATOM 5915 C CA . LYS A 1 744 ? 12.836 11.058 -30.694 1.00 94.25 744 LYS A CA 1
ATOM 5916 C C . LYS A 1 744 ? 12.497 11.779 -32.010 1.00 94.25 744 LYS A C 1
ATOM 5918 O O . LYS A 1 744 ? 12.678 11.206 -33.086 1.00 94.25 744 LYS A O 1
ATOM 5923 N N . LYS A 1 745 ? 12.081 13.051 -31.950 1.00 93.50 745 LYS A N 1
ATOM 5924 C CA . LYS A 1 745 ? 11.801 13.896 -33.126 1.00 93.50 745 LYS A CA 1
ATOM 5925 C C . LYS A 1 745 ? 13.059 14.206 -33.946 1.00 93.50 745 LYS A C 1
ATOM 5927 O O . LYS A 1 745 ? 13.016 14.078 -35.168 1.00 93.50 745 LYS A O 1
ATOM 5932 N N . LEU A 1 746 ? 14.176 14.553 -33.302 1.00 92.88 746 LEU A N 1
ATOM 5933 C CA . LEU A 1 746 ? 15.457 14.821 -33.972 1.00 92.88 746 LEU A CA 1
ATOM 5934 C C . LEU A 1 746 ? 16.023 13.572 -34.664 1.00 92.88 746 LEU A C 1
ATOM 5936 O O . LEU A 1 746 ? 16.543 13.682 -35.774 1.00 92.88 746 LEU A O 1
ATOM 5940 N N . ILE A 1 747 ? 15.876 12.388 -34.054 1.00 94.12 747 ILE A N 1
ATOM 5941 C CA . ILE A 1 747 ? 16.180 11.102 -34.702 1.00 94.12 747 ILE A CA 1
ATOM 5942 C C . ILE A 1 747 ? 15.327 10.927 -35.965 1.00 94.12 747 ILE A C 1
ATOM 5944 O O . ILE A 1 747 ? 15.865 10.677 -37.044 1.00 94.12 747 ILE A O 1
ATOM 5948 N N . ASP A 1 748 ? 14.007 11.103 -35.868 1.00 92.06 748 ASP A N 1
ATOM 5949 C CA . ASP A 1 748 ? 13.105 10.900 -37.006 1.00 92.06 748 ASP A CA 1
ATOM 5950 C C . ASP A 1 748 ? 13.321 11.919 -38.135 1.00 92.06 748 ASP A C 1
ATOM 5952 O O . ASP A 1 748 ? 13.181 11.573 -39.307 1.00 92.06 748 ASP A O 1
ATOM 5956 N N . GLU A 1 749 ? 13.687 13.161 -37.818 1.00 91.88 749 GLU A N 1
ATOM 5957 C CA . GLU A 1 749 ? 14.056 14.183 -38.804 1.00 91.88 749 GLU A CA 1
ATOM 5958 C C . GLU A 1 749 ? 15.387 13.842 -39.491 1.00 91.88 749 GLU A C 1
ATOM 5960 O O . GLU A 1 749 ? 15.459 13.849 -40.724 1.00 91.88 749 GLU A O 1
ATOM 5965 N N . ALA A 1 750 ? 16.409 13.430 -38.733 1.00 91.44 750 ALA A N 1
ATOM 5966 C CA . ALA A 1 750 ? 17.681 12.976 -39.292 1.00 91.44 750 ALA A CA 1
ATOM 5967 C C . ALA A 1 750 ? 17.518 11.719 -40.171 1.00 91.44 750 ALA A C 1
ATOM 5969 O O . ALA A 1 750 ? 18.119 11.628 -41.247 1.00 91.44 750 ALA A O 1
ATOM 5970 N N . ILE A 1 751 ? 16.661 10.768 -39.782 1.00 90.00 751 ILE A N 1
ATOM 5971 C CA . ILE A 1 751 ? 16.352 9.559 -40.565 1.00 90.00 751 ILE A CA 1
ATOM 5972 C C . ILE A 1 751 ? 15.532 9.887 -41.829 1.00 90.00 751 ILE A C 1
ATOM 5974 O O . ILE A 1 751 ? 15.749 9.233 -42.850 1.00 90.00 751 ILE A O 1
ATOM 5978 N N . LYS A 1 752 ? 14.708 10.945 -41.843 1.00 89.75 752 LYS A N 1
ATOM 5979 C CA . LYS A 1 752 ? 13.938 11.383 -43.031 1.00 89.75 752 LYS A CA 1
ATOM 5980 C C . LYS A 1 752 ? 14.738 12.174 -44.076 1.00 89.75 752 LYS A C 1
ATOM 5982 O O . LYS A 1 752 ? 14.283 12.284 -45.212 1.00 89.75 752 LYS A O 1
ATOM 5987 N N . LEU A 1 753 ? 15.924 12.700 -43.747 1.00 87.81 753 LEU A N 1
ATOM 5988 C CA . LEU A 1 753 ? 16.806 13.350 -44.735 1.00 87.81 753 LEU A CA 1
ATOM 5989 C C . LEU A 1 753 ? 17.160 12.395 -45.904 1.00 87.81 753 LEU A C 1
ATOM 5991 O O . LEU A 1 753 ? 17.434 11.221 -45.640 1.00 87.81 753 LEU A O 1
ATOM 5995 N N . PRO A 1 754 ? 17.240 12.859 -47.168 1.00 82.81 754 PRO A N 1
ATOM 5996 C CA . PRO A 1 754 ? 17.652 12.016 -48.295 1.00 82.81 754 PRO A CA 1
ATOM 5997 C C . PRO A 1 754 ? 19.051 11.408 -48.116 1.00 82.81 754 PRO A C 1
ATOM 5999 O O . PRO A 1 754 ? 19.952 12.062 -47.591 1.00 82.81 754 PRO A O 1
ATOM 6002 N N . GLU A 1 755 ? 19.273 10.195 -48.630 1.00 75.94 755 GLU A N 1
ATOM 6003 C CA . GLU A 1 755 ? 20.593 9.528 -48.622 1.00 75.94 755 GLU A CA 1
ATOM 6004 C C . GLU A 1 755 ? 21.677 10.300 -49.396 1.00 75.94 755 GLU A C 1
ATOM 6006 O O . GLU A 1 755 ? 22.871 10.115 -49.166 1.00 75.94 755 GLU A O 1
ATOM 6011 N N . THR A 1 756 ? 21.266 11.181 -50.309 1.00 71.75 756 THR A N 1
ATOM 6012 C CA . THR A 1 756 ? 22.136 12.083 -51.076 1.00 71.75 756 THR A CA 1
ATOM 6013 C C . THR A 1 756 ? 22.483 13.381 -50.339 1.00 71.75 756 THR A C 1
ATOM 6015 O O . THR A 1 756 ? 23.244 14.185 -50.872 1.00 71.75 756 THR A O 1
ATOM 6018 N N . SER A 1 757 ? 21.940 13.623 -49.139 1.00 79.94 757 SER A N 1
ATOM 6019 C CA . SER A 1 757 ? 22.245 14.824 -48.354 1.00 79.94 757 SER A CA 1
ATOM 6020 C C . SER A 1 757 ? 23.641 14.734 -47.730 1.00 79.94 757 SER A C 1
ATOM 6022 O O . SER A 1 757 ? 23.934 13.785 -47.007 1.00 79.94 757 SER A O 1
ATOM 6024 N N . GLY A 1 758 ? 24.496 15.730 -47.985 1.00 74.19 758 GLY A N 1
ATOM 6025 C CA . GLY A 1 758 ? 25.913 15.715 -47.592 1.00 74.19 758 GLY A CA 1
ATOM 6026 C C . GLY A 1 758 ? 26.177 15.596 -46.085 1.00 74.19 758 GLY A C 1
ATOM 6027 O O . GLY A 1 758 ? 27.192 15.030 -45.693 1.00 74.19 758 GLY A O 1
ATOM 6028 N N . ASP A 1 759 ? 25.254 16.069 -45.242 1.00 82.00 759 ASP A N 1
ATOM 6029 C CA . ASP A 1 759 ? 25.340 15.972 -43.777 1.00 82.00 759 ASP A CA 1
ATOM 6030 C C . ASP A 1 759 ? 24.552 14.774 -43.196 1.00 82.00 759 ASP A C 1
ATOM 6032 O O . ASP A 1 759 ? 24.434 14.670 -41.977 1.00 82.00 759 ASP A O 1
ATOM 6036 N N . LYS A 1 760 ? 23.990 13.862 -44.009 1.00 88.69 760 LYS A N 1
ATOM 6037 C CA . LYS A 1 760 ? 23.080 12.789 -43.546 1.00 88.69 760 LYS A CA 1
ATOM 6038 C C . LYS A 1 760 ? 23.674 11.941 -42.412 1.00 88.69 760 LYS A C 1
ATOM 6040 O O . LYS A 1 760 ? 23.054 11.847 -41.353 1.00 88.69 760 LYS A O 1
ATOM 6045 N N . ILE A 1 761 ? 24.861 11.360 -42.611 1.00 87.88 761 ILE A N 1
ATOM 6046 C CA . ILE A 1 761 ? 25.569 10.548 -41.597 1.00 87.88 761 ILE A CA 1
ATOM 6047 C C . ILE A 1 761 ? 25.805 11.363 -40.312 1.00 87.88 761 ILE A C 1
ATOM 6049 O O . ILE A 1 761 ? 25.498 10.914 -39.207 1.00 87.88 761 ILE A O 1
ATOM 6053 N N . LYS A 1 762 ? 26.256 12.611 -40.460 1.00 87.44 762 LYS A N 1
ATOM 6054 C CA . LYS A 1 762 ? 26.561 13.536 -39.359 1.00 87.44 762 LYS A CA 1
ATOM 6055 C C . LYS A 1 762 ? 25.322 13.947 -38.555 1.00 87.44 762 LYS A C 1
ATOM 6057 O O . LYS A 1 762 ? 25.381 13.961 -37.331 1.00 87.44 762 LYS A O 1
ATOM 6062 N N . GLN A 1 763 ? 24.191 14.230 -39.205 1.00 89.94 763 GLN A N 1
ATOM 6063 C CA . GLN A 1 763 ? 22.935 14.555 -38.515 1.00 89.94 763 GLN A CA 1
ATOM 6064 C C . GLN A 1 763 ? 22.378 13.346 -37.755 1.00 89.94 763 GLN A C 1
ATOM 6066 O O . GLN A 1 763 ? 21.955 13.491 -36.609 1.00 89.94 763 GLN A O 1
ATOM 6071 N N . VAL A 1 764 ? 22.440 12.144 -38.343 1.00 91.94 764 VAL A N 1
ATOM 6072 C CA . VAL A 1 764 ? 22.043 10.908 -37.648 1.00 91.94 764 VAL A CA 1
ATOM 6073 C C . VAL A 1 764 ? 22.941 10.680 -36.424 1.00 91.94 764 VAL A C 1
ATOM 6075 O O . VAL A 1 764 ? 22.417 10.532 -35.321 1.00 91.94 764 VAL A O 1
ATOM 6078 N N . SER A 1 765 ? 24.268 10.773 -36.568 1.00 90.88 765 SER A N 1
ATOM 6079 C CA . SER A 1 765 ? 25.216 10.664 -35.446 1.00 90.88 765 SER A CA 1
ATOM 6080 C C . SER A 1 765 ? 24.950 11.693 -34.334 1.00 90.88 765 SER A C 1
ATOM 6082 O O . SER A 1 765 ? 24.869 11.327 -33.161 1.00 90.88 765 SER A O 1
ATOM 6084 N N . ASN A 1 766 ? 24.731 12.965 -34.682 1.00 90.62 766 ASN A N 1
ATOM 6085 C CA . ASN A 1 766 ? 24.409 14.021 -33.715 1.00 90.62 766 ASN A CA 1
ATOM 6086 C C . ASN A 1 766 ? 23.079 13.760 -32.981 1.00 90.62 766 ASN A C 1
ATOM 6088 O O . ASN A 1 766 ? 22.985 13.991 -31.775 1.00 90.62 766 ASN A O 1
ATOM 6092 N N . SER A 1 767 ? 22.056 13.258 -33.684 1.00 93.75 767 SER A N 1
ATOM 6093 C CA . SER A 1 767 ? 20.766 12.904 -33.072 1.00 93.75 767 SER A CA 1
ATOM 6094 C C . SER A 1 767 ? 20.893 11.730 -32.091 1.00 93.75 767 SER A C 1
ATOM 6096 O O . SER A 1 767 ? 20.317 11.775 -31.006 1.00 93.75 767 SER A O 1
ATOM 6098 N N . ILE A 1 768 ? 21.730 10.734 -32.413 1.00 93.62 768 ILE A N 1
ATOM 6099 C CA . ILE A 1 768 ? 22.064 9.611 -31.525 1.00 93.62 768 ILE A CA 1
ATOM 6100 C C . ILE A 1 768 ? 22.810 10.101 -30.280 1.00 93.62 768 ILE A C 1
ATOM 6102 O O . ILE A 1 768 ? 22.540 9.605 -29.188 1.00 93.62 768 ILE A O 1
ATOM 6106 N N . GLN A 1 769 ? 23.727 11.068 -30.409 1.00 92.44 769 GLN A N 1
ATOM 6107 C CA . GLN A 1 769 ? 24.421 11.628 -29.247 1.00 92.44 769 GLN A CA 1
ATOM 6108 C C . GLN A 1 769 ? 23.442 12.345 -28.305 1.00 92.44 769 GLN A C 1
ATOM 6110 O O . GLN A 1 769 ? 23.375 11.980 -27.132 1.00 92.44 769 GLN A O 1
ATOM 6115 N N . LYS A 1 770 ? 22.621 13.275 -28.816 1.00 90.69 770 LYS A N 1
ATOM 6116 C CA . LYS A 1 770 ? 21.592 13.957 -28.007 1.00 90.69 770 LYS A CA 1
ATOM 6117 C C . LYS A 1 770 ? 20.639 12.972 -27.325 1.00 90.69 770 LYS A C 1
ATOM 6119 O O . LYS A 1 770 ? 20.328 13.117 -26.148 1.00 90.69 770 LYS A O 1
ATOM 6124 N N . ALA A 1 771 ? 20.197 11.940 -28.041 1.00 93.50 771 ALA A N 1
ATOM 6125 C CA . ALA A 1 771 ? 19.332 10.913 -27.472 1.00 93.50 771 ALA A CA 1
ATOM 6126 C C . ALA A 1 771 ? 20.029 10.084 -26.376 1.00 93.50 771 ALA A C 1
ATOM 6128 O O . ALA A 1 771 ? 19.374 9.713 -25.408 1.00 93.50 771 ALA A O 1
ATOM 6129 N N . LYS A 1 772 ? 21.346 9.841 -26.457 1.00 93.06 772 LYS A N 1
ATOM 6130 C CA . LYS A 1 772 ? 22.121 9.222 -25.362 1.00 93.06 772 LYS A CA 1
ATOM 6131 C C . LYS A 1 772 ? 22.250 10.144 -24.147 1.00 93.06 772 LYS A C 1
ATOM 6133 O O . LYS A 1 772 ? 22.148 9.667 -23.022 1.00 93.06 772 LYS A O 1
ATOM 6138 N N . GLU A 1 773 ? 22.428 11.446 -24.360 1.00 92.50 773 GLU A N 1
ATOM 6139 C CA . GLU A 1 773 ? 22.470 12.448 -23.284 1.00 92.50 773 GLU A CA 1
ATOM 6140 C C . GLU A 1 773 ? 21.128 12.495 -22.523 1.00 92.50 773 GLU A C 1
ATOM 6142 O O . GLU A 1 773 ? 21.112 12.383 -21.297 1.00 92.50 773 GLU A O 1
ATOM 6147 N N . VAL A 1 774 ? 19.996 12.517 -23.238 1.00 94.25 774 VAL A N 1
ATOM 6148 C CA . VAL A 1 774 ? 18.648 12.456 -22.635 1.00 94.25 774 VAL A CA 1
ATOM 6149 C C . VAL A 1 774 ? 18.347 11.095 -21.987 1.00 94.25 774 VAL A C 1
ATOM 6151 O O . VAL A 1 774 ? 17.689 11.037 -20.952 1.00 94.25 774 VAL A O 1
ATOM 6154 N N . ASN A 1 775 ? 18.863 9.985 -22.524 1.00 93.75 775 ASN A N 1
ATOM 6155 C CA . ASN A 1 775 ? 18.727 8.657 -21.908 1.00 93.75 775 ASN A CA 1
ATOM 6156 C C . ASN A 1 775 ? 19.380 8.598 -20.509 1.00 93.75 775 ASN A C 1
ATOM 6158 O O . ASN A 1 775 ? 18.798 8.053 -19.573 1.00 93.75 775 ASN A O 1
ATOM 6162 N N . ILE A 1 776 ? 20.544 9.240 -20.343 1.00 91.94 776 ILE A N 1
ATOM 6163 C CA . ILE A 1 776 ? 21.226 9.398 -19.046 1.00 91.94 776 ILE A CA 1
ATOM 6164 C C . ILE A 1 776 ? 20.416 10.300 -18.094 1.00 91.94 776 ILE A C 1
ATOM 6166 O O . ILE A 1 776 ? 20.333 10.013 -16.898 1.00 91.94 776 ILE A O 1
ATOM 6170 N N . GLU A 1 777 ? 19.787 11.365 -18.603 1.00 91.69 777 GLU A N 1
ATOM 6171 C CA . GLU A 1 777 ? 18.906 12.236 -17.811 1.00 91.69 777 GLU A CA 1
ATOM 6172 C C . GLU A 1 777 ? 17.635 11.511 -17.332 1.00 91.69 777 GLU A C 1
ATOM 6174 O O . GLU A 1 777 ? 17.258 11.633 -16.163 1.00 91.69 777 GLU A O 1
ATOM 6179 N N . LEU A 1 778 ? 17.010 10.695 -18.184 1.00 94.56 778 LEU A N 1
ATOM 6180 C CA . LEU A 1 778 ? 15.883 9.838 -17.811 1.00 94.56 778 LEU A CA 1
ATOM 6181 C C . LEU A 1 778 ? 16.291 8.793 -16.755 1.00 94.56 778 LEU A C 1
ATOM 6183 O O . LEU A 1 778 ? 15.601 8.640 -15.751 1.00 94.56 778 LEU A O 1
ATOM 6187 N N . GLU A 1 779 ? 17.440 8.127 -16.910 1.00 92.81 779 GLU A N 1
ATOM 6188 C CA . GLU A 1 779 ? 17.990 7.179 -15.920 1.00 92.81 779 GLU A CA 1
ATOM 6189 C C . GLU A 1 779 ? 18.334 7.832 -14.568 1.00 92.81 779 GLU A C 1
ATOM 6191 O O . GLU A 1 779 ? 18.320 7.164 -13.529 1.00 92.81 779 GLU A O 1
ATOM 6196 N N . LYS A 1 780 ? 18.659 9.129 -14.562 1.00 92.12 780 LYS A N 1
ATOM 6197 C CA . LYS A 1 780 ? 18.819 9.937 -13.344 1.00 92.12 780 LYS A CA 1
ATOM 6198 C C . LYS A 1 780 ? 17.456 10.282 -12.740 1.00 92.12 780 LYS A C 1
ATOM 6200 O O . LYS A 1 780 ? 17.245 10.060 -11.551 1.00 92.12 780 LYS A O 1
ATOM 6205 N N . THR A 1 781 ? 16.514 10.734 -13.565 1.00 93.25 781 THR A N 1
ATOM 6206 C CA . THR A 1 781 ? 15.145 11.082 -13.153 1.00 93.25 781 THR A CA 1
ATOM 6207 C C . THR A 1 781 ? 14.410 9.877 -12.564 1.00 93.25 781 THR A C 1
ATOM 6209 O O . THR A 1 781 ? 13.772 10.015 -11.528 1.00 93.25 781 THR A O 1
ATOM 6212 N N . LYS A 1 782 ? 14.578 8.673 -13.131 1.00 92.88 782 LYS A N 1
ATOM 6213 C CA . LYS A 1 782 ? 14.033 7.422 -12.579 1.00 92.88 782 LYS A CA 1
ATOM 6214 C C . LYS A 1 782 ? 14.501 7.183 -11.138 1.00 92.88 782 LYS A C 1
ATOM 6216 O O . LYS A 1 782 ? 13.688 6.941 -10.254 1.00 92.88 782 LYS A O 1
ATOM 6221 N N . LYS A 1 783 ? 15.807 7.318 -10.881 1.00 91.19 783 LYS A N 1
ATOM 6222 C CA . LYS A 1 783 ? 16.406 7.130 -9.545 1.00 91.19 783 LYS A CA 1
ATOM 6223 C C . LYS A 1 783 ? 15.954 8.192 -8.542 1.00 91.19 783 LYS A C 1
ATOM 6225 O O . LYS A 1 783 ? 15.808 7.888 -7.367 1.00 91.19 783 LYS A O 1
ATOM 6230 N N . GLU A 1 784 ? 15.676 9.408 -9.008 1.00 90.31 784 GLU A N 1
ATOM 6231 C CA . GLU A 1 784 ? 15.072 10.480 -8.204 1.00 90.31 784 GLU A CA 1
ATOM 6232 C C . GLU A 1 784 ? 13.561 10.306 -7.944 1.00 90.31 784 GLU A C 1
ATOM 6234 O O . GLU A 1 784 ? 12.977 11.135 -7.247 1.00 90.31 784 GLU A O 1
ATOM 6239 N N . LEU A 1 785 ? 12.926 9.266 -8.500 1.00 93.19 785 LEU A N 1
ATOM 6240 C CA . LEU A 1 785 ? 11.492 8.970 -8.382 1.00 93.19 785 LEU A CA 1
ATOM 6241 C C . LEU A 1 785 ? 11.204 7.604 -7.732 1.00 93.19 785 LEU A C 1
ATOM 6243 O O . LEU A 1 785 ? 10.054 7.183 -7.696 1.00 93.19 785 LEU A O 1
ATOM 6247 N N . ILE A 1 786 ? 12.213 6.920 -7.182 1.00 88.31 786 ILE A N 1
ATOM 6248 C CA . ILE A 1 786 ? 12.092 5.563 -6.604 1.00 88.31 786 ILE A CA 1
ATOM 6249 C C . ILE A 1 786 ? 11.051 5.441 -5.465 1.00 88.31 786 ILE A C 1
ATOM 6251 O O . ILE A 1 786 ? 10.493 4.365 -5.239 1.00 88.31 786 ILE A O 1
ATOM 6255 N N . ASN A 1 787 ? 10.729 6.552 -4.790 1.00 89.44 787 ASN A N 1
ATOM 6256 C CA . ASN A 1 787 ? 9.690 6.625 -3.752 1.00 89.44 787 ASN A CA 1
ATOM 6257 C C . ASN A 1 787 ? 8.319 7.126 -4.282 1.00 89.44 787 ASN A C 1
ATOM 6259 O O . ASN A 1 787 ? 7.409 7.414 -3.507 1.00 89.44 787 ASN A O 1
ATOM 6263 N N . ASP A 1 788 ? 8.162 7.242 -5.604 1.00 92.38 788 ASP A N 1
ATOM 6264 C CA . ASP A 1 788 ? 6.933 7.627 -6.308 1.00 92.38 788 ASP A CA 1
ATOM 6265 C C . ASP A 1 788 ? 6.746 6.745 -7.555 1.00 92.38 788 ASP A C 1
ATOM 6267 O O . ASP A 1 788 ? 6.916 7.170 -8.702 1.00 92.38 788 ASP A O 1
ATOM 6271 N N . LYS A 1 789 ? 6.413 5.471 -7.321 1.00 89.50 789 LYS A N 1
ATOM 6272 C CA . LYS A 1 789 ? 6.432 4.398 -8.337 1.00 89.50 789 LYS A CA 1
ATOM 6273 C C . LYS A 1 789 ? 5.513 4.645 -9.532 1.00 89.50 789 LYS A C 1
ATOM 6275 O O . LYS A 1 789 ? 5.722 4.085 -10.606 1.00 89.50 789 LYS A O 1
ATOM 6280 N N . GLU A 1 790 ? 4.492 5.481 -9.361 1.00 90.38 790 GLU A N 1
ATOM 6281 C CA . GLU A 1 790 ? 3.612 5.923 -10.444 1.00 90.38 790 GLU A CA 1
ATOM 6282 C C . GLU A 1 790 ? 4.385 6.769 -11.469 1.00 90.38 790 GLU A C 1
ATOM 6284 O O . GLU A 1 790 ? 4.286 6.537 -12.676 1.00 90.38 790 GLU A O 1
ATOM 6289 N N . ASN A 1 791 ? 5.214 7.695 -10.984 1.00 92.75 791 ASN A N 1
ATOM 6290 C CA . ASN A 1 791 ? 6.057 8.568 -11.795 1.00 92.75 791 ASN A CA 1
ATOM 6291 C C . ASN A 1 791 ? 7.353 7.884 -12.256 1.00 92.75 791 ASN A C 1
ATOM 6293 O O . ASN A 1 791 ? 7.746 8.068 -13.410 1.00 92.75 791 ASN A O 1
ATOM 6297 N N . GLU A 1 792 ? 7.962 7.021 -11.435 1.00 92.69 792 GLU A N 1
ATOM 6298 C CA . GLU A 1 792 ? 9.082 6.166 -11.862 1.00 92.69 792 GLU A CA 1
ATOM 6299 C C . GLU A 1 792 ? 8.710 5.352 -13.115 1.00 92.69 792 GLU A C 1
ATOM 6301 O O . GLU A 1 792 ? 9.455 5.314 -14.098 1.00 92.69 792 GLU A O 1
ATOM 6306 N N . LYS A 1 793 ? 7.508 4.760 -13.121 1.00 91.25 793 LYS A N 1
ATOM 6307 C CA . LYS A 1 793 ? 7.014 3.926 -14.221 1.00 91.25 793 LYS A CA 1
ATOM 6308 C C . LYS A 1 793 ? 6.723 4.708 -15.507 1.00 91.25 793 LYS A C 1
ATOM 6310 O O . LYS A 1 793 ? 6.895 4.157 -16.595 1.00 91.25 793 LYS A O 1
ATOM 6315 N N . LYS A 1 794 ? 6.328 5.989 -15.424 1.00 93.19 794 LYS A N 1
ATOM 6316 C CA . LYS A 1 794 ? 6.228 6.869 -16.610 1.00 93.19 794 LYS A CA 1
ATOM 6317 C C . LYS A 1 794 ? 7.596 6.994 -17.296 1.00 93.19 794 LYS A C 1
ATOM 6319 O O . LYS A 1 794 ? 7.689 6.829 -18.510 1.00 93.19 794 LYS A O 1
ATOM 6324 N N . ILE A 1 795 ? 8.654 7.210 -16.510 1.00 96.00 795 ILE A N 1
ATOM 6325 C CA . ILE A 1 795 ? 10.034 7.340 -17.001 1.00 96.00 795 ILE A CA 1
ATOM 6326 C C . ILE A 1 795 ? 10.606 6.006 -17.495 1.00 96.00 795 ILE A C 1
ATOM 6328 O O . ILE A 1 795 ? 11.297 5.984 -18.509 1.00 96.00 795 ILE A O 1
ATOM 6332 N N . GLU A 1 796 ? 10.292 4.885 -16.842 1.00 92.06 796 GLU A N 1
ATOM 6333 C CA . GLU A 1 796 ? 10.707 3.550 -17.298 1.00 92.06 796 GLU A CA 1
ATOM 6334 C C . GLU A 1 796 ? 10.147 3.194 -18.687 1.00 92.06 796 GLU A C 1
ATOM 6336 O O . GLU A 1 796 ? 10.876 2.667 -19.531 1.00 92.06 796 GLU A O 1
ATOM 6341 N N . ASN A 1 797 ? 8.882 3.533 -18.958 1.00 91.12 797 ASN A N 1
ATOM 6342 C CA . ASN A 1 797 ? 8.287 3.348 -20.284 1.00 91.12 797 ASN A CA 1
ATOM 6343 C C . ASN A 1 797 ? 8.968 4.237 -21.342 1.00 91.12 797 ASN A C 1
ATOM 6345 O O . ASN A 1 797 ? 9.317 3.755 -22.419 1.00 91.12 797 ASN A O 1
ATOM 6349 N N . GLU A 1 798 ? 9.211 5.513 -21.029 1.00 95.50 798 GLU A N 1
ATOM 6350 C CA . GLU A 1 798 ? 9.866 6.453 -21.949 1.00 95.50 798 GLU A CA 1
ATOM 6351 C C . GLU A 1 798 ? 11.325 6.057 -22.246 1.00 95.50 798 GLU A C 1
ATOM 6353 O O . GLU A 1 798 ? 11.759 6.109 -23.398 1.00 95.50 798 GLU A O 1
ATOM 6358 N N . LEU A 1 799 ? 12.064 5.566 -21.242 1.00 93.75 799 LEU A N 1
ATOM 6359 C CA . LEU A 1 799 ? 13.393 4.970 -21.420 1.00 93.75 799 LEU A CA 1
ATOM 6360 C C . LEU A 1 799 ? 13.373 3.823 -22.431 1.00 93.75 799 LEU A C 1
ATOM 6362 O O . LEU A 1 799 ? 14.290 3.711 -23.246 1.00 93.75 799 LEU A O 1
ATOM 6366 N N . LYS A 1 800 ? 12.342 2.972 -22.401 1.00 91.44 800 LYS A N 1
ATOM 6367 C CA . LYS A 1 800 ? 12.192 1.870 -23.357 1.00 91.44 800 LYS A CA 1
ATOM 6368 C C . LYS A 1 800 ? 11.971 2.392 -24.778 1.00 91.44 800 LYS A C 1
ATOM 6370 O O . LYS A 1 800 ? 12.697 1.982 -25.680 1.00 91.44 800 LYS A O 1
ATOM 6375 N N . GLU A 1 801 ? 11.048 3.336 -24.973 1.00 92.75 801 GLU A N 1
ATOM 6376 C CA . GLU A 1 801 ? 10.793 3.940 -26.292 1.00 92.75 801 GLU A CA 1
ATOM 6377 C C . GLU A 1 801 ? 12.028 4.648 -26.873 1.00 92.75 801 GLU A C 1
ATOM 6379 O O . GLU A 1 801 ? 12.347 4.485 -28.055 1.00 92.75 801 GLU A O 1
ATOM 6384 N N . LEU A 1 802 ? 12.749 5.421 -26.053 1.00 94.88 802 LEU A N 1
ATOM 6385 C CA . LEU A 1 802 ? 13.956 6.120 -26.492 1.00 94.88 802 LEU A CA 1
ATOM 6386 C C . LEU A 1 802 ? 15.090 5.140 -26.827 1.00 94.88 802 LEU A C 1
ATOM 6388 O O . LEU A 1 802 ? 15.815 5.367 -27.795 1.00 94.88 802 LEU A O 1
ATOM 6392 N N . ASN A 1 803 ? 15.225 4.034 -26.086 1.00 92.44 803 ASN A N 1
ATOM 6393 C CA . ASN A 1 803 ? 16.186 2.973 -26.399 1.00 92.44 803 ASN A CA 1
ATOM 6394 C C . ASN A 1 803 ? 15.853 2.257 -27.722 1.00 92.44 803 ASN A C 1
ATOM 6396 O O . ASN A 1 803 ? 16.746 2.073 -28.549 1.00 92.44 803 ASN A O 1
ATOM 6400 N N . GLU A 1 804 ? 14.582 1.931 -27.979 1.00 91.56 804 GLU A N 1
ATOM 6401 C CA . GLU A 1 804 ? 14.144 1.340 -29.256 1.00 91.56 804 GLU A CA 1
ATOM 6402 C C . GLU A 1 804 ? 14.415 2.289 -30.445 1.00 91.56 804 GLU A C 1
ATOM 6404 O O . GLU A 1 804 ? 14.902 1.861 -31.496 1.00 91.56 804 GLU A O 1
ATOM 6409 N N . LYS A 1 805 ? 14.197 3.603 -30.275 1.00 90.75 805 LYS A N 1
ATOM 6410 C CA . LYS A 1 805 ? 14.568 4.631 -31.270 1.00 90.75 805 LYS A CA 1
ATOM 6411 C C . LYS A 1 805 ? 16.082 4.783 -31.449 1.00 90.75 805 LYS A C 1
ATOM 6413 O O . LYS A 1 805 ? 16.547 4.937 -32.580 1.00 90.75 805 LYS A O 1
ATOM 6418 N N . LEU A 1 806 ? 16.857 4.712 -30.368 1.00 92.31 806 LEU A N 1
ATOM 6419 C CA . LEU A 1 806 ? 18.322 4.738 -30.402 1.00 92.31 806 LEU A CA 1
ATOM 6420 C C . LEU A 1 806 ? 18.903 3.539 -31.159 1.00 92.31 806 LEU A C 1
ATOM 6422 O O . LEU A 1 806 ? 19.881 3.710 -31.889 1.00 92.31 806 LEU A O 1
ATOM 6426 N N . GLU A 1 807 ? 18.331 2.344 -31.005 1.00 89.75 807 GLU A N 1
ATOM 6427 C CA . GLU A 1 807 ? 18.746 1.149 -31.747 1.00 89.75 807 GLU A CA 1
ATOM 6428 C C . GLU A 1 807 ? 18.422 1.276 -33.245 1.00 89.75 807 GLU A C 1
ATOM 6430 O O . GLU A 1 807 ? 19.291 1.034 -34.086 1.00 89.75 807 GLU A O 1
ATOM 6435 N N . GLN A 1 808 ? 17.215 1.735 -33.596 1.00 87.31 808 GLN A N 1
ATOM 6436 C CA . GLN A 1 808 ? 16.834 2.012 -34.990 1.00 87.31 808 GLN A CA 1
ATOM 6437 C C . GLN A 1 808 ? 17.796 3.013 -35.654 1.00 87.31 808 GLN A C 1
ATOM 6439 O O . GLN A 1 808 ? 18.274 2.775 -36.764 1.00 87.31 808 GLN A O 1
ATOM 6444 N N . ALA A 1 809 ? 18.135 4.102 -34.958 1.00 91.56 809 ALA A N 1
ATOM 6445 C CA . ALA A 1 809 ? 19.053 5.120 -35.460 1.00 91.56 809 ALA A CA 1
ATOM 6446 C C . ALA A 1 809 ? 20.491 4.598 -35.632 1.00 91.56 809 ALA A C 1
ATOM 6448 O O . ALA A 1 809 ? 21.119 4.868 -36.656 1.00 91.56 809 ALA A O 1
ATOM 6449 N N . GLN A 1 810 ? 21.006 3.820 -34.672 1.00 91.50 810 GLN A N 1
ATOM 6450 C CA . GLN A 1 810 ? 22.347 3.222 -34.746 1.00 91.50 810 GLN A CA 1
ATOM 6451 C C . GLN A 1 810 ? 22.461 2.202 -35.888 1.00 91.50 810 GLN A C 1
ATOM 6453 O O . GLN A 1 810 ? 23.453 2.207 -36.618 1.00 91.50 810 GLN A O 1
ATOM 6458 N N . ASN A 1 811 ? 21.428 1.383 -36.103 1.00 87.94 811 ASN A N 1
ATOM 6459 C CA . ASN A 1 811 ? 21.374 0.465 -37.240 1.00 87.94 811 ASN A CA 1
ATOM 6460 C C . ASN A 1 811 ? 21.310 1.217 -38.584 1.00 87.94 811 ASN A C 1
ATOM 6462 O O . ASN A 1 811 ? 22.014 0.843 -39.522 1.00 87.94 811 ASN A O 1
ATOM 6466 N N . HIS A 1 812 ? 20.541 2.310 -38.675 1.00 89.25 812 HIS A N 1
ATOM 6467 C CA . HIS A 1 812 ? 20.488 3.153 -39.881 1.00 89.25 812 HIS A CA 1
ATOM 6468 C C . HIS A 1 812 ? 21.830 3.841 -40.179 1.00 89.25 812 HIS A C 1
ATOM 6470 O O . HIS A 1 812 ? 22.266 3.865 -41.329 1.00 89.25 812 HIS A O 1
ATOM 6476 N N . LEU A 1 813 ? 22.522 4.350 -39.152 1.00 90.56 813 LEU A N 1
ATOM 6477 C CA . LEU A 1 813 ? 23.859 4.942 -39.287 1.00 90.56 813 LEU A CA 1
ATOM 6478 C C . LEU A 1 813 ? 24.860 3.936 -39.876 1.00 90.56 813 LEU A C 1
ATOM 6480 O O . LEU A 1 813 ? 25.495 4.224 -40.888 1.00 90.56 813 LEU A O 1
ATOM 6484 N N . LYS A 1 814 ? 24.919 2.726 -39.308 1.00 87.56 814 LYS A N 1
ATOM 6485 C CA . LYS A 1 814 ? 25.809 1.646 -39.757 1.00 87.56 814 LYS A CA 1
ATOM 6486 C C . LYS A 1 814 ? 25.598 1.277 -41.233 1.00 87.56 814 LYS A C 1
ATOM 6488 O O . LYS A 1 814 ? 26.566 1.082 -41.963 1.00 87.56 814 LYS A O 1
ATOM 6493 N N . VAL A 1 815 ? 24.345 1.226 -41.697 1.00 86.25 815 VAL A N 1
ATOM 6494 C CA . VAL A 1 815 ? 24.016 0.959 -43.113 1.00 86.25 815 VAL A CA 1
ATOM 6495 C C . VAL A 1 815 ? 24.532 2.071 -44.039 1.00 86.25 815 VAL A C 1
ATOM 6497 O O . VAL A 1 815 ? 25.035 1.779 -45.127 1.00 86.25 815 VAL A O 1
ATOM 6500 N N . LEU A 1 816 ? 24.467 3.337 -43.613 1.00 87.25 816 LEU A N 1
ATOM 6501 C CA . LEU A 1 816 ? 25.011 4.466 -44.377 1.00 87.25 816 LEU A CA 1
ATOM 6502 C C . LEU A 1 816 ? 26.550 4.421 -44.447 1.00 87.25 816 LEU A C 1
ATOM 6504 O O . LEU A 1 816 ? 27.114 4.565 -45.534 1.00 87.25 816 LEU A O 1
ATOM 6508 N N . GLU A 1 817 ? 27.221 4.171 -43.319 1.00 85.56 817 GLU A N 1
ATOM 6509 C CA . GLU A 1 817 ? 28.686 4.061 -43.221 1.00 85.56 817 GLU A CA 1
ATOM 6510 C C . GLU A 1 817 ? 29.242 2.906 -44.083 1.00 85.56 817 GLU A C 1
ATOM 6512 O O . GLU A 1 817 ? 30.267 3.061 -44.765 1.00 85.56 817 GLU A O 1
ATOM 6517 N N . GLU A 1 818 ? 28.546 1.762 -44.104 1.00 85.69 818 GLU A N 1
ATOM 6518 C CA . GLU A 1 818 ? 28.852 0.601 -44.952 1.00 85.69 818 GLU A CA 1
ATOM 6519 C C . GLU A 1 818 ? 28.622 0.902 -46.440 1.00 85.69 818 GLU A C 1
ATOM 6521 O O . GLU A 1 818 ? 29.510 0.663 -47.265 1.00 85.69 818 GLU A O 1
ATOM 6526 N N . GLY A 1 819 ? 27.466 1.474 -46.796 1.00 84.81 819 GLY A N 1
ATOM 6527 C CA . GLY A 1 819 ? 27.140 1.844 -48.176 1.00 84.81 819 GLY A CA 1
ATOM 6528 C C . GLY A 1 819 ? 28.107 2.880 -48.760 1.00 84.81 819 GLY A C 1
ATOM 6529 O O . GLY A 1 819 ? 28.480 2.812 -49.932 1.00 84.81 819 GLY A O 1
ATOM 6530 N N . GLU A 1 820 ? 28.591 3.811 -47.942 1.00 85.44 820 GLU A N 1
ATOM 6531 C CA . GLU A 1 820 ? 29.634 4.756 -48.335 1.00 85.44 820 GLU A CA 1
ATOM 6532 C C . GLU A 1 820 ? 31.009 4.090 -48.505 1.00 85.44 820 GLU A C 1
ATOM 6534 O O . GLU A 1 820 ? 31.724 4.377 -49.469 1.00 85.44 820 GLU A O 1
ATOM 6539 N N . SER A 1 821 ? 31.364 3.145 -47.632 1.00 85.75 821 SER A N 1
ATOM 6540 C CA . SER A 1 821 ? 32.605 2.368 -47.762 1.00 85.75 821 SER A CA 1
ATOM 6541 C C . SER A 1 821 ? 32.645 1.586 -49.085 1.00 85.75 821 SER A C 1
ATOM 6543 O O . SER A 1 821 ? 33.686 1.515 -49.746 1.00 85.75 821 SER A O 1
ATOM 6545 N N . GLN A 1 822 ? 31.492 1.084 -49.546 1.00 85.00 822 GLN A N 1
ATOM 6546 C CA . GLN A 1 822 ? 31.350 0.484 -50.877 1.00 85.00 822 GLN A CA 1
ATOM 6547 C C . GLN A 1 822 ? 31.535 1.508 -52.014 1.00 85.00 822 GLN A C 1
ATOM 6549 O O . GLN A 1 822 ? 32.171 1.184 -53.023 1.00 85.00 822 GLN A O 1
ATOM 6554 N N . LYS A 1 823 ? 31.037 2.749 -51.878 1.00 87.38 823 LYS A N 1
ATOM 6555 C CA . LYS A 1 823 ? 31.268 3.827 -52.866 1.00 87.38 823 LYS A CA 1
ATOM 6556 C C . LYS A 1 823 ? 32.762 4.146 -53.000 1.00 87.38 823 LYS A C 1
ATOM 6558 O O . LYS A 1 823 ? 33.271 4.164 -54.121 1.00 87.38 823 LYS A O 1
ATOM 6563 N N . LEU A 1 824 ? 33.481 4.313 -51.884 1.00 90.25 824 LEU A N 1
ATOM 6564 C CA . LEU A 1 824 ? 34.930 4.559 -51.888 1.00 90.25 824 LEU A CA 1
ATOM 6565 C C . LEU A 1 824 ? 35.711 3.405 -52.539 1.00 90.25 824 LEU A C 1
ATOM 6567 O O . LEU A 1 824 ? 36.583 3.647 -53.375 1.00 90.25 824 LEU A O 1
ATOM 6571 N N . ASN A 1 825 ? 35.377 2.151 -52.218 1.00 87.38 825 ASN A N 1
ATOM 6572 C CA . ASN A 1 825 ? 36.028 0.992 -52.833 1.00 87.38 825 ASN A CA 1
ATOM 6573 C C . ASN A 1 825 ? 35.826 0.969 -54.363 1.00 87.38 825 ASN A C 1
ATOM 6575 O O . ASN A 1 825 ? 36.778 0.791 -55.122 1.00 87.38 825 ASN A O 1
ATOM 6579 N N . ASN A 1 826 ? 34.606 1.250 -54.835 1.00 88.31 826 ASN A N 1
ATOM 6580 C CA . ASN A 1 826 ? 34.305 1.353 -56.267 1.00 88.31 826 ASN A CA 1
ATOM 6581 C C . ASN A 1 826 ? 35.092 2.475 -56.976 1.00 88.31 826 ASN A C 1
ATOM 6583 O O . ASN A 1 826 ? 35.475 2.305 -58.136 1.00 88.31 826 ASN A O 1
ATOM 6587 N N . ILE A 1 827 ? 35.365 3.594 -56.295 1.00 90.50 827 ILE A N 1
ATOM 6588 C CA . ILE A 1 827 ? 36.241 4.662 -56.804 1.00 90.50 827 ILE A CA 1
ATOM 6589 C C . ILE A 1 827 ? 37.684 4.149 -56.914 1.00 90.50 827 ILE A C 1
ATOM 6591 O O . ILE A 1 827 ? 38.270 4.226 -57.994 1.00 90.50 827 ILE A O 1
ATOM 6595 N N . LYS A 1 828 ? 38.237 3.541 -55.854 1.00 90.19 828 LYS A N 1
ATOM 6596 C CA . LYS A 1 828 ? 39.605 2.984 -55.854 1.00 90.19 828 LYS A CA 1
ATOM 6597 C C . LYS A 1 828 ? 39.824 1.952 -56.968 1.00 90.19 828 LYS A C 1
ATOM 6599 O O . LYS A 1 828 ? 40.801 2.050 -57.709 1.00 90.19 828 LYS A O 1
ATOM 6604 N N . VAL A 1 829 ? 38.874 1.033 -57.175 1.00 89.31 829 VAL A N 1
ATOM 6605 C CA . VAL A 1 829 ? 38.917 0.047 -58.276 1.00 89.31 829 VAL A CA 1
ATOM 6606 C C . VAL A 1 829 ? 38.916 0.702 -59.667 1.00 89.31 829 VAL A C 1
ATOM 6608 O O . VAL A 1 829 ? 39.488 0.146 -60.607 1.00 89.31 829 VAL A O 1
ATOM 6611 N N . LYS A 1 830 ? 38.300 1.879 -59.838 1.00 91.19 830 LYS A N 1
ATOM 6612 C CA . LYS A 1 830 ? 38.351 2.632 -61.103 1.00 91.19 830 LYS A CA 1
ATOM 6613 C C . LYS A 1 830 ? 39.663 3.405 -61.266 1.00 91.19 830 LYS A C 1
ATOM 6615 O O . LYS A 1 830 ? 40.245 3.342 -62.345 1.00 91.19 830 LYS A O 1
ATOM 6620 N N . LEU A 1 831 ? 40.167 4.054 -60.215 1.00 91.62 831 LEU A N 1
ATOM 6621 C CA . LEU A 1 831 ? 41.463 4.753 -60.237 1.00 91.62 831 LEU A CA 1
ATOM 6622 C C . LEU A 1 831 ? 42.615 3.802 -60.603 1.00 91.62 831 LEU A C 1
ATOM 6624 O O . LEU A 1 831 ? 43.424 4.108 -61.479 1.00 91.62 831 LEU A O 1
ATOM 6628 N N . GLU A 1 832 ? 42.632 2.596 -60.031 1.00 90.62 832 GLU A N 1
ATOM 6629 C CA . GLU A 1 832 ? 43.655 1.592 -60.340 1.00 90.62 832 GLU A CA 1
ATOM 6630 C C . GLU A 1 832 ? 43.558 1.082 -61.797 1.00 90.62 832 GLU A C 1
ATOM 6632 O O . GLU A 1 832 ? 44.577 0.761 -62.412 1.00 90.62 832 GLU A O 1
ATOM 6637 N N . LYS A 1 833 ? 42.369 1.083 -62.422 1.00 91.25 833 LYS A N 1
ATOM 6638 C CA . LYS A 1 833 ? 42.218 0.791 -63.865 1.00 91.25 833 LYS A CA 1
ATOM 6639 C C . LYS A 1 833 ? 42.795 1.898 -64.754 1.00 91.25 833 LYS A C 1
ATOM 6641 O O . LYS A 1 833 ? 43.380 1.582 -65.793 1.00 91.25 833 LYS A O 1
ATOM 6646 N N . ILE A 1 834 ? 42.679 3.165 -64.350 1.00 92.88 834 ILE A N 1
ATOM 6647 C CA . ILE A 1 834 ? 43.306 4.299 -65.052 1.00 92.88 834 ILE A CA 1
ATOM 6648 C C . ILE A 1 834 ? 44.834 4.157 -64.981 1.00 92.88 834 ILE A C 1
ATOM 6650 O O . ILE A 1 834 ? 45.499 4.130 -66.017 1.00 92.88 834 ILE A O 1
ATOM 6654 N N . LYS A 1 835 ? 45.372 3.944 -63.772 1.00 92.94 835 LYS A N 1
ATOM 6655 C CA . LYS A 1 835 ? 46.799 3.693 -63.501 1.00 92.94 835 LYS A CA 1
ATOM 6656 C C . LYS A 1 835 ? 47.381 2.583 -64.379 1.00 92.94 835 LYS A C 1
ATOM 6658 O O . LYS A 1 835 ? 48.319 2.820 -65.133 1.00 92.94 835 LYS A O 1
ATOM 6663 N N . ASN A 1 836 ? 46.761 1.402 -64.366 1.00 90.06 836 ASN A N 1
ATOM 6664 C CA . ASN A 1 836 ? 47.200 0.256 -65.170 1.00 90.06 836 ASN A CA 1
ATOM 6665 C C . ASN A 1 836 ? 47.109 0.492 -66.689 1.00 90.06 836 ASN A C 1
ATOM 6667 O O . ASN A 1 836 ? 47.835 -0.150 -67.448 1.00 90.06 836 ASN A O 1
ATOM 6671 N N . SER A 1 837 ? 46.234 1.392 -67.148 1.00 91.31 837 SER A N 1
ATOM 6672 C CA . SER A 1 837 ? 46.149 1.767 -68.566 1.00 91.31 837 SER A CA 1
ATOM 6673 C C . SER A 1 837 ? 47.297 2.701 -68.963 1.00 91.31 837 SER A C 1
ATOM 6675 O O . SER A 1 837 ? 47.946 2.470 -69.982 1.00 91.31 837 SER A O 1
ATOM 6677 N N . LEU A 1 838 ? 47.590 3.705 -68.127 1.00 93.31 838 LEU A N 1
ATOM 6678 C CA . LEU A 1 838 ? 48.706 4.640 -68.305 1.00 93.31 838 LEU A CA 1
ATOM 6679 C C . LEU A 1 838 ? 50.063 3.920 -68.308 1.00 93.31 838 LEU A C 1
ATOM 6681 O O . LEU A 1 838 ? 50.858 4.129 -69.223 1.00 93.31 838 LEU A O 1
ATOM 6685 N N . THR A 1 839 ? 50.304 3.021 -67.346 1.00 90.56 839 THR A N 1
ATOM 6686 C CA . THR A 1 839 ? 51.549 2.234 -67.275 1.00 90.56 839 THR A CA 1
ATOM 6687 C C . THR A 1 839 ? 51.759 1.396 -68.537 1.00 90.56 839 THR A C 1
ATOM 6689 O O . THR A 1 839 ? 52.780 1.546 -69.197 1.00 90.56 839 THR A O 1
ATOM 6692 N N . LYS A 1 840 ? 50.754 0.629 -68.983 1.00 89.81 840 LYS A N 1
ATOM 6693 C CA . LYS A 1 840 ? 50.866 -0.179 -70.215 1.00 89.81 840 LYS A CA 1
ATOM 6694 C C . LYS A 1 840 ? 51.154 0.651 -71.470 1.00 89.81 840 LYS A C 1
ATOM 6696 O O . LYS A 1 840 ? 51.839 0.172 -72.372 1.00 89.81 840 LYS A O 1
ATOM 6701 N N . ALA A 1 841 ? 50.639 1.880 -71.548 1.00 90.19 841 ALA A N 1
ATOM 6702 C CA . ALA A 1 841 ? 50.926 2.780 -72.662 1.00 90.19 841 ALA A CA 1
ATOM 6703 C C . ALA A 1 841 ? 52.382 3.286 -72.641 1.00 90.19 841 ALA A C 1
ATOM 6705 O O . ALA A 1 841 ? 53.022 3.325 -73.693 1.00 90.19 841 ALA A O 1
ATOM 6706 N N . LYS A 1 842 ? 52.914 3.600 -71.450 1.00 92.00 842 LYS A N 1
ATOM 6707 C CA . LYS A 1 842 ? 54.327 3.945 -71.223 1.00 92.00 842 LYS A CA 1
ATOM 6708 C C . LYS A 1 842 ? 55.256 2.781 -71.584 1.00 92.00 842 LYS A C 1
ATOM 6710 O O . LYS A 1 842 ? 56.182 2.966 -72.368 1.00 92.00 842 LYS A O 1
ATOM 6715 N N . ASP A 1 843 ? 54.975 1.585 -71.074 1.00 89.56 843 ASP A N 1
ATOM 6716 C CA . ASP A 1 843 ? 55.807 0.394 -71.287 1.00 89.56 843 ASP A CA 1
ATOM 6717 C C . ASP A 1 843 ? 55.879 0.025 -72.781 1.00 89.56 843 ASP A C 1
ATOM 6719 O O . ASP A 1 843 ? 56.947 -0.273 -73.319 1.00 89.56 843 ASP A O 1
ATOM 6723 N N . ASN A 1 844 ? 54.747 0.123 -73.492 1.00 89.50 844 ASN A N 1
ATOM 6724 C CA . ASN A 1 844 ? 54.698 -0.056 -74.942 1.00 89.50 844 ASN A CA 1
ATOM 6725 C C . ASN A 1 844 ? 55.551 0.989 -75.685 1.00 89.50 844 ASN A C 1
ATOM 6727 O O . ASN A 1 844 ? 56.258 0.624 -76.621 1.00 89.50 844 ASN A O 1
ATOM 6731 N N . LEU A 1 845 ? 55.518 2.262 -75.277 1.00 90.94 845 LEU A N 1
ATOM 6732 C CA . LEU A 1 845 ? 56.341 3.316 -75.878 1.00 90.94 845 LEU A CA 1
ATOM 6733 C C . LEU A 1 845 ? 57.842 3.062 -75.682 1.00 90.94 845 LEU A C 1
ATOM 6735 O O . LEU A 1 845 ? 58.618 3.178 -76.630 1.00 90.94 845 LEU A O 1
ATOM 6739 N N . GLU A 1 846 ? 58.247 2.670 -74.476 1.00 87.25 846 GLU A N 1
ATOM 6740 C CA . GLU A 1 846 ? 59.650 2.407 -74.136 1.00 87.25 846 GLU A CA 1
ATOM 6741 C C . GLU A 1 846 ? 60.200 1.132 -74.804 1.00 87.25 846 GLU A C 1
ATOM 6743 O O . GLU A 1 846 ? 61.410 1.010 -74.983 1.00 87.25 846 GLU A O 1
ATOM 6748 N N . SER A 1 847 ? 59.326 0.230 -75.271 1.00 87.25 847 SER A N 1
ATOM 6749 C CA . SER A 1 847 ? 59.707 -0.950 -76.064 1.00 87.25 847 SER A CA 1
ATOM 6750 C C . SER A 1 847 ? 60.105 -0.655 -77.521 1.00 87.25 847 SER A C 1
ATOM 6752 O O . SER A 1 847 ? 60.721 -1.501 -78.175 1.00 87.25 847 SER A O 1
ATOM 6754 N N . LYS A 1 848 ? 59.744 0.515 -78.071 1.00 89.38 848 LYS A N 1
ATOM 6755 C CA . LYS A 1 848 ? 59.953 0.831 -79.495 1.00 89.38 848 LYS A CA 1
ATOM 6756 C C . LYS A 1 848 ? 61.352 1.384 -79.769 1.00 89.38 848 LYS A C 1
ATOM 6758 O O . LYS A 1 848 ? 61.930 2.091 -78.947 1.00 89.38 848 LYS A O 1
ATOM 6763 N N . ILE A 1 849 ? 61.892 1.108 -80.964 1.00 85.56 849 ILE A N 1
ATOM 6764 C CA . ILE A 1 849 ? 63.258 1.507 -81.366 1.00 85.56 849 ILE A CA 1
ATOM 6765 C C . ILE A 1 849 ? 63.267 2.397 -82.619 1.00 85.56 849 ILE A C 1
ATOM 6767 O O . ILE A 1 849 ? 63.872 3.473 -82.568 1.00 85.56 849 ILE A O 1
ATOM 6771 N N . ASP A 1 850 ? 62.587 1.997 -83.697 1.00 87.50 850 ASP A N 1
ATOM 6772 C CA . ASP A 1 850 ? 62.439 2.797 -84.926 1.00 87.50 850 ASP A CA 1
ATOM 6773 C C . ASP A 1 850 ? 61.592 4.067 -84.682 1.00 87.50 850 ASP A C 1
ATOM 6775 O O . ASP A 1 850 ? 60.688 4.081 -83.842 1.00 87.50 850 ASP A O 1
ATOM 6779 N N . LEU A 1 851 ? 61.915 5.160 -85.382 1.00 87.50 851 LEU A N 1
ATOM 6780 C CA . LEU A 1 851 ? 61.288 6.475 -85.222 1.00 87.50 851 LEU A CA 1
ATOM 6781 C C . LEU A 1 851 ? 59.800 6.511 -85.597 1.00 87.50 851 LEU A C 1
ATOM 6783 O O . LEU A 1 851 ? 59.072 7.326 -85.029 1.00 87.50 851 LEU A O 1
ATOM 6787 N N . LYS A 1 852 ? 59.329 5.675 -86.531 1.00 86.31 852 LYS A N 1
ATOM 6788 C CA . LYS A 1 852 ? 57.906 5.619 -86.888 1.00 86.31 852 LYS A CA 1
ATOM 6789 C C . LYS A 1 852 ? 57.109 4.812 -85.868 1.00 86.31 852 LYS A C 1
ATOM 6791 O O . LYS A 1 852 ? 56.091 5.291 -85.376 1.00 86.31 852 LYS A O 1
ATOM 6796 N N . ASP A 1 853 ? 57.643 3.665 -85.462 1.00 86.88 853 ASP A N 1
ATOM 6797 C CA . ASP A 1 853 ? 57.077 2.827 -84.398 1.00 86.88 853 ASP A CA 1
ATOM 6798 C C . ASP A 1 853 ? 56.969 3.592 -83.062 1.00 86.88 853 ASP A C 1
ATOM 6800 O O . ASP A 1 853 ? 55.966 3.489 -82.353 1.00 86.88 853 ASP A O 1
ATOM 6804 N N . LYS A 1 854 ? 57.986 4.406 -82.735 1.00 89.25 854 LYS A N 1
ATOM 6805 C CA . LYS A 1 854 ? 57.973 5.326 -81.586 1.00 89.25 854 LYS A CA 1
ATOM 6806 C C . LYS A 1 854 ? 56.933 6.429 -81.716 1.00 89.25 854 LYS A C 1
ATOM 6808 O O . LYS A 1 854 ? 56.291 6.749 -80.723 1.00 89.25 854 LYS A O 1
ATOM 6813 N N . GLU A 1 855 ? 56.777 7.018 -82.901 1.00 90.06 855 GLU A N 1
ATOM 6814 C CA . GLU A 1 855 ? 55.761 8.047 -83.137 1.00 90.06 855 GLU A CA 1
ATOM 6815 C C . GLU A 1 855 ? 54.366 7.493 -82.842 1.00 90.06 855 GLU A C 1
ATOM 6817 O O . GLU A 1 855 ? 53.664 8.037 -81.994 1.00 90.06 855 GLU A O 1
ATOM 6822 N N . ASP A 1 856 ? 53.997 6.371 -83.459 1.00 88.25 856 ASP A N 1
ATOM 6823 C CA . ASP A 1 856 ? 52.647 5.816 -83.326 1.00 88.25 856 ASP A CA 1
ATOM 6824 C C . ASP A 1 856 ? 52.366 5.298 -81.903 1.00 88.25 856 ASP A C 1
ATOM 6826 O O . ASP A 1 856 ? 51.244 5.421 -81.401 1.00 88.25 856 ASP A O 1
ATOM 6830 N N . ALA A 1 857 ? 53.391 4.810 -81.195 1.00 90.25 857 ALA A N 1
ATOM 6831 C CA . ALA A 1 857 ? 53.295 4.502 -79.770 1.00 90.25 857 ALA A CA 1
ATOM 6832 C C . ALA A 1 857 ? 53.132 5.760 -78.889 1.00 90.25 857 ALA A C 1
ATOM 6834 O O . ALA A 1 857 ? 52.416 5.705 -77.887 1.00 90.25 857 ALA A O 1
ATOM 6835 N N . ASN A 1 858 ? 53.743 6.891 -79.257 1.00 92.19 858 ASN A N 1
ATOM 6836 C CA . ASN A 1 858 ? 53.650 8.153 -78.516 1.00 92.19 858 ASN A CA 1
ATOM 6837 C C . ASN A 1 858 ? 52.275 8.819 -78.717 1.00 92.19 858 ASN A C 1
ATOM 6839 O O . ASN A 1 858 ? 51.638 9.241 -77.753 1.00 92.19 858 ASN A O 1
ATOM 6843 N N . GLU A 1 859 ? 51.753 8.814 -79.947 1.00 92.06 859 GLU A N 1
ATOM 6844 C CA . GLU A 1 859 ? 50.370 9.222 -80.248 1.00 92.06 859 GLU A CA 1
ATOM 6845 C C . GLU A 1 859 ? 49.344 8.333 -79.510 1.00 92.06 859 GLU A C 1
ATOM 6847 O O . GLU A 1 859 ? 48.286 8.800 -79.080 1.00 92.06 859 GLU A O 1
ATOM 6852 N N . ASN A 1 860 ? 49.646 7.042 -79.312 1.00 91.25 860 ASN A N 1
ATOM 6853 C CA . ASN A 1 860 ? 48.819 6.158 -78.489 1.00 91.25 860 ASN A CA 1
ATOM 6854 C C . ASN A 1 860 ? 48.908 6.484 -76.987 1.00 91.25 860 ASN A C 1
ATOM 6856 O O . ASN A 1 860 ? 47.878 6.489 -76.313 1.00 91.25 860 ASN A O 1
ATOM 6860 N N . LEU A 1 861 ? 50.095 6.818 -76.463 1.00 93.50 861 LEU A N 1
ATOM 6861 C CA . LEU A 1 861 ? 50.246 7.309 -75.088 1.00 93.50 861 LEU A CA 1
ATOM 6862 C C . LEU A 1 861 ? 49.386 8.562 -74.855 1.00 93.50 861 LEU A C 1
ATOM 6864 O O . LEU A 1 861 ? 48.652 8.612 -73.869 1.00 93.50 861 LEU A O 1
ATOM 6868 N N . LYS A 1 862 ? 49.377 9.520 -75.793 1.00 94.00 862 LYS A N 1
ATOM 6869 C CA . LYS A 1 862 ? 48.524 10.717 -75.709 1.00 94.00 862 LYS A CA 1
ATOM 6870 C C . LYS A 1 862 ? 47.028 10.384 -75.657 1.00 94.00 862 LYS A C 1
ATOM 6872 O O . LYS A 1 862 ? 46.328 10.889 -74.783 1.00 94.00 862 LYS A O 1
ATOM 6877 N N . LYS A 1 863 ? 46.542 9.456 -76.490 1.00 91.81 863 LYS A N 1
ATOM 6878 C CA . LYS A 1 863 ? 45.140 8.983 -76.435 1.00 91.81 863 LYS A CA 1
ATOM 6879 C C . LYS A 1 863 ? 44.771 8.365 -75.079 1.00 91.81 863 LYS A C 1
ATOM 6881 O O . LYS A 1 863 ? 43.652 8.556 -74.605 1.00 91.81 863 LYS A O 1
ATOM 6886 N N . VAL A 1 864 ? 45.696 7.641 -74.445 1.00 93.50 864 VAL A N 1
ATOM 6887 C CA . VAL A 1 864 ? 45.477 7.055 -73.110 1.00 93.50 864 VAL A CA 1
ATOM 6888 C C . VAL A 1 864 ? 45.521 8.124 -72.012 1.00 93.50 864 VAL A C 1
ATOM 6890 O O . VAL A 1 864 ? 44.685 8.075 -71.114 1.00 93.50 864 VAL A O 1
ATOM 6893 N N . ILE A 1 865 ? 46.407 9.120 -72.111 1.00 93.50 865 ILE A N 1
ATOM 6894 C CA . ILE A 1 865 ? 46.446 10.307 -71.235 1.00 93.50 865 ILE A CA 1
ATOM 6895 C C . ILE A 1 865 ? 45.121 11.080 -71.290 1.00 93.50 865 ILE A C 1
ATOM 6897 O O . ILE A 1 865 ? 44.538 11.384 -70.250 1.00 93.50 865 ILE A O 1
ATOM 6901 N N . ASP A 1 866 ? 44.613 11.363 -72.490 1.00 90.81 866 ASP A N 1
ATOM 6902 C CA . ASP A 1 866 ? 43.393 12.158 -72.658 1.00 90.81 866 ASP A CA 1
ATOM 6903 C C . ASP A 1 866 ? 42.150 11.411 -72.162 1.00 90.81 866 ASP A C 1
ATOM 6905 O O . ASP A 1 866 ? 41.302 11.998 -71.487 1.00 90.81 866 ASP A O 1
ATOM 6909 N N . LYS A 1 867 ? 42.079 10.089 -72.379 1.00 92.25 867 LYS A N 1
ATOM 6910 C CA . LYS A 1 867 ? 41.051 9.257 -71.742 1.00 92.25 867 LYS A CA 1
ATOM 6911 C C . LYS A 1 867 ? 41.196 9.234 -70.215 1.00 92.25 867 LYS A C 1
ATOM 6913 O O . LYS A 1 867 ? 40.194 9.364 -69.515 1.00 92.25 867 LYS A O 1
ATOM 6918 N N . ALA A 1 868 ? 42.416 9.092 -69.697 1.00 93.62 868 ALA A N 1
ATOM 6919 C CA . ALA A 1 868 ? 42.676 9.044 -68.261 1.00 93.62 868 ALA A CA 1
ATOM 6920 C C . ALA A 1 868 ? 42.197 10.316 -67.547 1.00 93.62 868 ALA A C 1
ATOM 6922 O O . ALA A 1 868 ? 41.593 10.208 -66.485 1.00 93.62 868 ALA A O 1
ATOM 6923 N N . LYS A 1 869 ? 42.375 11.499 -68.153 1.00 92.75 869 LYS A N 1
ATOM 6924 C CA . LYS A 1 869 ? 41.839 12.772 -67.638 1.00 92.75 869 LYS A CA 1
ATOM 6925 C C . LYS A 1 869 ? 40.309 12.751 -67.497 1.00 92.75 869 LYS A C 1
ATOM 6927 O O . LYS A 1 869 ? 39.785 13.157 -66.462 1.00 92.75 869 LYS A O 1
ATOM 6932 N N . VAL A 1 870 ? 39.589 12.232 -68.496 1.00 91.50 870 VAL A N 1
ATOM 6933 C CA . VAL A 1 870 ? 38.115 12.127 -68.470 1.00 91.50 870 VAL A CA 1
ATOM 6934 C C . VAL A 1 870 ? 37.638 11.109 -67.426 1.00 91.50 870 VAL A C 1
ATOM 6936 O O . VAL A 1 870 ? 36.782 11.426 -66.596 1.00 91.50 870 VAL A O 1
ATOM 6939 N N . ASP A 1 871 ? 38.221 9.906 -67.418 1.00 91.19 871 ASP A N 1
ATOM 6940 C CA . ASP A 1 871 ? 37.875 8.849 -66.456 1.00 91.19 871 ASP A CA 1
ATOM 6941 C C . ASP A 1 871 ? 38.187 9.281 -65.005 1.00 91.19 871 ASP A C 1
ATOM 6943 O O . ASP A 1 871 ? 37.449 8.933 -64.077 1.00 91.19 871 ASP A O 1
ATOM 6947 N N . LEU A 1 872 ? 39.239 10.083 -64.801 1.00 92.75 872 LEU A N 1
ATOM 6948 C CA . LEU A 1 872 ? 39.636 10.627 -63.502 1.00 92.75 872 LEU A CA 1
ATOM 6949 C C . LEU A 1 872 ? 38.717 11.759 -63.033 1.00 92.75 872 LEU A C 1
ATOM 6951 O O . LEU A 1 872 ? 38.324 11.761 -61.867 1.00 92.75 872 LEU A O 1
ATOM 6955 N N . GLN A 1 873 ? 38.286 12.663 -63.919 1.00 91.56 873 GLN A N 1
ATOM 6956 C CA . GLN A 1 873 ? 37.286 13.676 -63.562 1.00 91.56 873 GLN A CA 1
ATOM 6957 C C . GLN A 1 873 ? 35.941 13.032 -63.188 1.00 91.56 873 GLN A C 1
ATOM 6959 O O . GLN A 1 873 ? 35.275 13.486 -62.258 1.00 91.56 873 GLN A O 1
ATOM 6964 N N . SER A 1 874 ? 35.565 11.918 -63.831 1.00 90.38 874 SER A N 1
ATOM 6965 C CA . SER A 1 874 ? 34.421 11.110 -63.385 1.00 90.38 874 SER A CA 1
ATOM 6966 C C . SER A 1 874 ? 34.611 10.565 -61.961 1.00 90.38 874 SER A C 1
ATOM 6968 O O . SER A 1 874 ? 33.632 10.484 -61.219 1.00 90.38 874 SER A O 1
ATOM 6970 N N . GLN A 1 875 ? 35.842 10.238 -61.549 1.00 93.00 875 GLN A N 1
ATOM 6971 C CA . GLN A 1 875 ? 36.123 9.766 -60.188 1.00 93.00 875 GLN A CA 1
ATOM 6972 C C . GLN A 1 875 ? 36.178 10.915 -59.176 1.00 93.00 875 GLN A C 1
ATOM 6974 O O . GLN A 1 875 ? 35.641 10.746 -58.087 1.00 93.00 875 GLN A O 1
ATOM 6979 N N . LYS A 1 876 ? 36.697 12.098 -59.540 1.00 90.25 876 LYS A N 1
ATOM 6980 C CA . LYS A 1 876 ? 36.562 13.331 -58.737 1.00 90.25 876 LYS A CA 1
ATOM 6981 C C . LYS A 1 876 ? 35.092 13.663 -58.459 1.00 90.25 876 LYS A C 1
ATOM 6983 O O . LYS A 1 876 ? 34.718 13.889 -57.312 1.00 90.25 876 LYS A O 1
ATOM 6988 N N . ASN A 1 877 ? 34.246 13.604 -59.489 1.00 88.31 877 ASN A N 1
ATOM 6989 C CA . ASN A 1 877 ? 32.806 13.855 -59.365 1.00 88.31 877 ASN A CA 1
ATOM 6990 C C . ASN A 1 877 ? 32.066 12.774 -58.554 1.00 88.31 877 ASN A C 1
ATOM 6992 O O . ASN A 1 877 ? 31.017 13.058 -57.988 1.00 88.31 877 ASN A O 1
ATOM 6996 N N . ALA A 1 878 ? 32.575 11.538 -58.501 1.00 87.19 878 ALA A N 1
ATOM 6997 C CA . ALA A 1 878 ? 32.036 10.499 -57.624 1.00 87.19 878 ALA A CA 1
ATOM 6998 C C . ALA A 1 878 ? 32.510 10.685 -56.171 1.00 87.19 878 ALA A C 1
ATOM 7000 O O . ALA A 1 878 ? 31.726 10.518 -55.237 1.00 87.19 878 ALA A O 1
ATOM 7001 N N . LEU A 1 879 ? 33.773 11.070 -55.980 1.00 89.56 879 LEU A N 1
ATOM 7002 C CA . LEU A 1 879 ? 34.404 11.283 -54.679 1.00 89.56 879 LEU A CA 1
ATOM 7003 C C . LEU A 1 879 ? 33.742 12.414 -53.882 1.00 89.56 879 LEU A C 1
ATOM 7005 O O . LEU A 1 879 ? 33.523 12.266 -52.683 1.00 89.56 879 LEU A O 1
ATOM 7009 N N . SER A 1 880 ? 33.335 13.497 -54.547 1.00 84.44 880 SER A N 1
ATOM 7010 C CA . SER A 1 880 ? 32.596 14.596 -53.910 1.00 84.44 880 SER A CA 1
ATOM 7011 C C . SER A 1 880 ? 31.172 14.230 -53.456 1.00 84.44 880 SER A C 1
ATOM 7013 O O . SER A 1 880 ? 30.540 15.033 -52.776 1.00 84.44 880 SER A O 1
ATOM 7015 N N . THR A 1 881 ? 30.670 13.027 -53.783 1.00 83.94 881 THR A N 1
ATOM 7016 C CA . THR A 1 881 ? 29.385 12.496 -53.272 1.00 83.94 881 THR A CA 1
ATOM 7017 C C . THR A 1 881 ? 29.527 11.612 -52.027 1.00 83.94 881 THR A C 1
ATOM 7019 O O . THR A 1 881 ? 28.523 11.111 -51.511 1.00 83.94 881 THR A O 1
ATOM 7022 N N . LEU A 1 882 ? 30.754 11.413 -51.533 1.00 87.38 882 LEU A N 1
ATOM 7023 C CA . LEU A 1 882 ? 30.978 10.912 -50.177 1.00 87.38 882 LEU A CA 1
ATOM 7024 C C . LEU A 1 882 ? 30.638 12.018 -49.159 1.00 87.38 882 LEU A C 1
ATOM 7026 O O . LEU A 1 882 ? 30.638 13.206 -49.479 1.00 87.38 882 LEU A O 1
ATOM 7030 N N . GLN A 1 883 ? 30.335 11.627 -47.929 1.00 84.69 883 GLN A N 1
ATOM 7031 C CA . GLN A 1 883 ? 29.935 12.483 -46.814 1.00 84.69 883 GLN A CA 1
ATOM 7032 C C . GLN A 1 883 ? 31.055 12.570 -45.770 1.00 84.69 883 GLN A C 1
ATOM 7034 O O . GLN A 1 883 ? 31.424 13.676 -45.372 1.00 84.69 883 GLN A O 1
ATOM 7039 N N . GLU A 1 884 ? 31.651 11.433 -45.394 1.00 81.50 884 GLU A N 1
ATOM 7040 C CA . GLU A 1 884 ? 32.771 11.360 -44.454 1.00 81.50 884 GLU A CA 1
ATOM 7041 C C . GLU A 1 884 ? 34.055 11.966 -45.037 1.00 81.50 884 GLU A C 1
ATOM 7043 O O . GLU A 1 884 ? 34.587 11.520 -46.057 1.00 81.50 884 GLU A O 1
ATOM 7048 N N . GLU A 1 885 ? 34.609 12.958 -44.340 1.00 80.31 885 GLU A N 1
ATOM 7049 C CA . GLU A 1 885 ? 35.814 13.674 -44.774 1.00 80.31 885 GLU A CA 1
ATOM 7050 C C . GLU A 1 885 ? 37.069 12.782 -44.791 1.00 80.31 885 GLU A C 1
ATOM 7052 O O . GLU A 1 885 ? 37.926 12.916 -45.661 1.00 80.31 885 GLU A O 1
ATOM 7057 N N . SER A 1 886 ? 37.140 11.801 -43.887 1.00 81.44 886 SER A N 1
ATOM 7058 C CA . SER A 1 886 ? 38.166 10.748 -43.859 1.00 81.44 886 SER A CA 1
ATOM 7059 C C . SER A 1 886 ? 38.192 9.938 -45.162 1.00 81.44 886 SER A C 1
ATOM 7061 O O . SER A 1 886 ? 39.250 9.764 -45.772 1.00 81.44 886 SER A O 1
ATOM 7063 N N . LYS A 1 887 ? 37.019 9.478 -45.617 1.00 85.62 887 LYS A N 1
ATOM 7064 C CA . LYS A 1 887 ? 36.847 8.706 -46.857 1.00 85.62 887 LYS A CA 1
ATOM 7065 C C . LYS A 1 887 ? 37.069 9.571 -48.102 1.00 85.62 887 LYS A C 1
ATOM 7067 O O . LYS A 1 887 ? 37.655 9.080 -49.069 1.00 85.62 887 LYS A O 1
ATOM 7072 N N . LYS A 1 888 ? 36.680 10.856 -48.074 1.00 86.31 888 LYS A N 1
ATOM 7073 C CA . LYS A 1 888 ? 37.043 11.828 -49.124 1.00 86.31 888 LYS A CA 1
ATOM 7074 C C . LYS A 1 888 ? 38.557 11.979 -49.244 1.00 86.31 888 LYS A C 1
ATOM 7076 O O . LYS A 1 888 ? 39.078 11.810 -50.340 1.00 86.31 888 LYS A O 1
ATOM 7081 N N . GLN A 1 889 ? 39.267 12.237 -48.143 1.00 85.44 889 GLN A N 1
ATOM 7082 C CA . GLN A 1 889 ? 40.715 12.460 -48.165 1.00 85.44 889 GLN A CA 1
ATOM 7083 C C . GLN A 1 889 ? 41.486 11.217 -48.633 1.00 85.44 889 GLN A C 1
ATOM 7085 O O . GLN A 1 889 ? 42.395 11.332 -49.451 1.00 85.44 889 GLN A O 1
ATOM 7090 N N . ASP A 1 890 ? 41.098 10.020 -48.180 1.00 84.88 890 ASP A N 1
ATOM 7091 C CA . ASP A 1 890 ? 41.670 8.755 -48.661 1.00 84.88 890 ASP A CA 1
ATOM 7092 C C . ASP A 1 890 ? 41.467 8.591 -50.182 1.00 84.88 890 ASP A C 1
ATOM 7094 O O . ASP A 1 890 ? 42.415 8.317 -50.923 1.00 84.88 890 ASP A O 1
ATOM 7098 N N . GLY A 1 891 ? 40.259 8.851 -50.691 1.00 89.00 891 GLY A N 1
ATOM 7099 C CA . GLY A 1 891 ? 40.011 8.870 -52.134 1.00 89.00 891 GLY A CA 1
ATOM 7100 C C . GLY A 1 891 ? 40.800 9.955 -52.881 1.00 89.00 891 GLY A C 1
ATOM 7101 O O . GLY A 1 891 ? 41.302 9.685 -53.973 1.00 89.00 891 GLY A O 1
ATOM 7102 N N . GLN A 1 892 ? 40.970 11.142 -52.291 1.00 90.06 892 GLN A N 1
ATOM 7103 C CA . GLN A 1 892 ? 41.669 12.273 -52.905 1.00 90.06 892 GLN A CA 1
ATOM 7104 C C . GLN A 1 892 ? 43.168 11.994 -53.047 1.00 90.06 892 GLN A C 1
ATOM 7106 O O . GLN A 1 892 ? 43.699 12.139 -54.141 1.00 90.06 892 GLN A O 1
ATOM 7111 N N . ASN A 1 893 ? 43.816 11.440 -52.017 1.00 88.69 893 ASN A N 1
ATOM 7112 C CA . ASN A 1 893 ? 45.222 11.016 -52.079 1.00 88.69 893 ASN A CA 1
ATOM 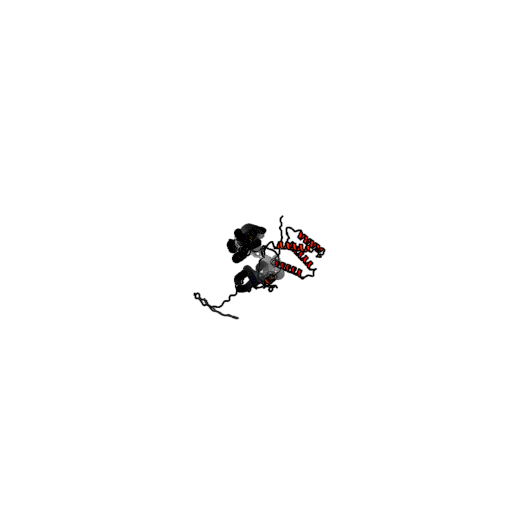7113 C C . ASN A 1 893 ? 45.481 10.045 -53.255 1.00 88.69 893 ASN A C 1
ATOM 7115 O O . ASN A 1 893 ? 46.535 10.071 -53.900 1.00 88.69 893 ASN A O 1
ATOM 7119 N N . ASN A 1 894 ? 44.506 9.177 -53.556 1.00 88.94 894 ASN A N 1
ATOM 7120 C CA . ASN A 1 894 ? 44.568 8.267 -54.699 1.00 88.94 894 ASN A CA 1
ATOM 7121 C C . ASN A 1 894 ? 44.331 8.998 -56.035 1.00 88.94 894 ASN A C 1
ATOM 7123 O O . ASN A 1 894 ? 45.004 8.680 -57.011 1.00 88.94 894 ASN A O 1
ATOM 7127 N N . VAL A 1 895 ? 43.426 9.983 -56.091 1.00 92.75 895 VAL A N 1
ATOM 7128 C CA . VAL A 1 895 ? 43.224 10.861 -57.261 1.00 92.75 895 VAL A CA 1
ATOM 7129 C C . VAL A 1 895 ? 44.496 11.649 -57.588 1.00 92.75 895 VAL A C 1
ATOM 7131 O O . VAL A 1 895 ? 44.963 11.583 -58.725 1.00 92.75 895 VAL A O 1
ATOM 7134 N N . ASP A 1 896 ? 45.099 12.308 -56.596 1.00 89.44 896 ASP A N 1
ATOM 7135 C CA . ASP A 1 896 ? 46.317 13.118 -56.740 1.00 89.44 896 ASP A CA 1
ATOM 7136 C C . ASP A 1 896 ? 47.482 12.280 -57.288 1.00 89.44 896 ASP A C 1
ATOM 7138 O O . ASP A 1 896 ? 48.257 12.730 -58.135 1.00 89.44 896 ASP A O 1
ATOM 7142 N N . THR A 1 897 ? 47.574 11.016 -56.862 1.00 90.06 897 THR A N 1
ATOM 7143 C CA . THR A 1 897 ? 48.559 10.049 -57.372 1.00 90.06 897 THR A CA 1
ATOM 7144 C C . THR A 1 897 ? 48.385 9.780 -58.875 1.00 90.06 897 THR A C 1
ATOM 7146 O O . THR A 1 897 ? 49.377 9.600 -59.585 1.00 90.06 897 THR A O 1
ATOM 7149 N N . ILE A 1 898 ? 47.148 9.775 -59.392 1.00 93.81 898 ILE A N 1
ATOM 7150 C CA . ILE A 1 898 ? 46.886 9.616 -60.832 1.00 93.81 898 ILE A CA 1
ATOM 7151 C C . ILE A 1 898 ? 47.115 10.928 -61.593 1.00 93.81 898 ILE A C 1
ATOM 7153 O O . ILE A 1 898 ? 47.648 10.874 -62.699 1.00 93.81 898 ILE A O 1
ATOM 7157 N N . GLU A 1 899 ? 46.792 12.094 -61.024 1.00 92.31 899 GLU A N 1
ATOM 7158 C CA . GLU A 1 899 ? 47.081 13.388 -61.671 1.00 92.31 899 GLU A CA 1
ATOM 7159 C C . GLU A 1 899 ? 48.585 13.589 -61.872 1.00 92.31 899 GLU A C 1
ATOM 7161 O O . GLU A 1 899 ? 49.024 13.828 -62.996 1.00 92.31 899 GLU A O 1
ATOM 7166 N N . ASN A 1 900 ? 49.392 13.339 -60.836 1.00 91.38 900 ASN A N 1
ATOM 7167 C CA . ASN A 1 900 ? 50.852 13.367 -60.945 1.00 91.38 900 ASN A CA 1
ATOM 7168 C C . ASN A 1 900 ? 51.384 12.388 -62.014 1.00 91.38 900 ASN A C 1
ATOM 7170 O O . ASN A 1 900 ? 52.333 12.708 -62.732 1.00 91.38 900 ASN A O 1
ATOM 7174 N N . LEU A 1 901 ? 50.784 11.199 -62.165 1.00 92.44 901 LEU A N 1
ATOM 7175 C CA . LEU A 1 901 ? 51.162 10.248 -63.220 1.00 92.44 901 LEU A CA 1
ATOM 7176 C C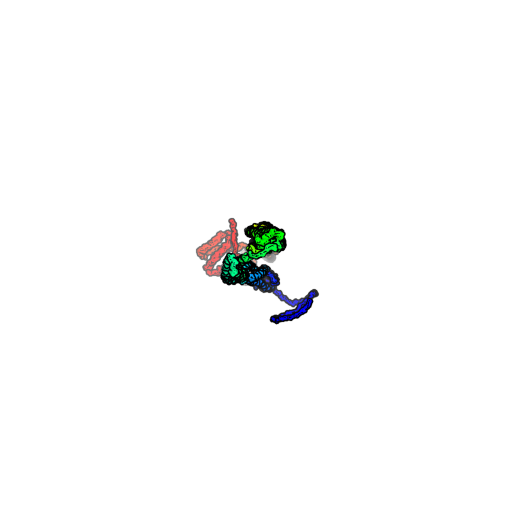 . LEU A 1 901 ? 50.784 10.756 -64.624 1.00 92.44 901 LEU A C 1
ATOM 7178 O O . LEU A 1 901 ? 51.576 10.621 -65.557 1.00 92.44 901 LEU A O 1
ATOM 7182 N N . ILE A 1 902 ? 49.601 11.358 -64.774 1.00 93.69 902 ILE A N 1
ATOM 7183 C CA . ILE A 1 902 ? 49.118 11.955 -66.027 1.00 93.69 902 ILE A CA 1
ATOM 7184 C C . ILE A 1 902 ? 50.028 13.108 -66.471 1.00 93.69 902 ILE A C 1
ATOM 7186 O O . ILE A 1 902 ? 50.441 13.132 -67.630 1.00 93.69 902 ILE A O 1
ATOM 7190 N N . GLU A 1 903 ? 50.379 14.029 -65.572 1.00 92.00 903 GLU A N 1
ATOM 7191 C CA . GLU A 1 903 ? 51.238 15.181 -65.884 1.00 92.00 903 GLU A CA 1
ATOM 7192 C C . GLU A 1 903 ? 52.648 14.756 -66.317 1.00 92.00 903 GLU A C 1
ATOM 7194 O O . GLU A 1 903 ? 53.161 15.228 -67.335 1.00 92.00 903 GLU A O 1
ATOM 7199 N N . ASN A 1 904 ? 53.261 13.812 -65.594 1.00 91.38 904 ASN A N 1
ATOM 7200 C CA . ASN A 1 904 ? 54.587 13.295 -65.943 1.00 91.38 904 ASN A CA 1
ATOM 7201 C C . ASN A 1 904 ? 54.593 12.591 -67.312 1.00 91.38 904 ASN A C 1
ATOM 7203 O O . ASN A 1 904 ? 55.520 12.788 -68.101 1.00 91.38 904 ASN A O 1
ATOM 7207 N N . LEU A 1 905 ? 53.549 11.817 -67.629 1.00 93.25 905 LEU A N 1
ATOM 7208 C CA . LEU A 1 905 ? 53.421 11.149 -68.927 1.00 93.25 905 LEU A CA 1
ATOM 7209 C C . LEU A 1 905 ? 53.099 12.122 -70.069 1.00 93.25 905 LEU A C 1
ATOM 7211 O O . LEU A 1 905 ? 53.594 11.938 -71.179 1.00 93.25 905 LEU A O 1
ATOM 7215 N N . GLU A 1 906 ? 52.328 13.182 -69.821 1.00 91.94 906 GLU A N 1
ATOM 7216 C CA . GLU A 1 906 ? 52.069 14.220 -70.824 1.00 91.94 906 GLU A CA 1
ATOM 7217 C C . GLU A 1 906 ? 53.322 15.050 -71.123 1.00 91.94 906 GLU A C 1
ATOM 7219 O O . GLU A 1 906 ? 53.576 15.394 -72.281 1.00 91.94 906 GLU A O 1
ATOM 7224 N N . LYS A 1 907 ? 54.170 15.294 -70.121 1.00 90.81 907 LYS A N 1
ATOM 7225 C CA . LYS A 1 907 ? 55.505 15.854 -70.344 1.00 90.81 907 LYS A CA 1
ATOM 7226 C C . LYS A 1 907 ? 56.382 14.908 -71.176 1.00 90.81 907 LYS A C 1
ATOM 7228 O O . LYS A 1 907 ? 56.927 15.342 -72.189 1.00 90.81 907 LYS A O 1
ATOM 7233 N N . GLN A 1 908 ? 56.452 13.621 -70.812 1.00 89.19 908 GLN A N 1
ATOM 7234 C CA . GLN A 1 908 ? 57.205 12.600 -71.561 1.00 89.19 908 GLN A CA 1
ATOM 7235 C C . GLN A 1 908 ? 56.751 12.517 -73.031 1.00 89.19 908 GLN A C 1
ATOM 7237 O O . GLN A 1 908 ? 57.595 12.460 -73.926 1.00 89.19 908 GLN A O 1
ATOM 7242 N N . TYR A 1 909 ? 55.439 12.588 -73.288 1.00 92.50 909 TYR A N 1
ATOM 7243 C CA . TYR A 1 909 ? 54.867 12.639 -74.635 1.00 92.50 909 TYR A CA 1
ATOM 7244 C C . TYR A 1 909 ? 55.370 13.845 -75.447 1.00 92.50 909 TYR A C 1
ATOM 7246 O O . TYR A 1 909 ? 55.834 13.674 -76.579 1.00 92.50 909 TYR A O 1
ATOM 7254 N N . ASN A 1 910 ? 55.297 15.054 -74.877 1.00 89.69 910 ASN A N 1
ATOM 7255 C CA . ASN A 1 910 ? 55.662 16.295 -75.568 1.00 89.69 910 ASN A CA 1
ATOM 7256 C C . ASN A 1 910 ? 57.171 16.373 -75.858 1.00 89.69 910 ASN A C 1
ATOM 7258 O O . ASN A 1 910 ? 57.569 16.683 -76.985 1.00 89.69 910 ASN A O 1
ATOM 7262 N N . ASP A 1 911 ? 58.007 16.046 -74.866 1.00 89.00 911 ASP A N 1
ATOM 7263 C CA . ASP A 1 911 ? 59.467 16.028 -75.014 1.00 89.00 911 ASP A CA 1
ATOM 7264 C C . ASP A 1 911 ? 59.904 14.996 -76.072 1.00 89.00 911 ASP A C 1
ATOM 7266 O O . ASP A 1 911 ? 60.767 15.282 -76.910 1.00 89.00 911 ASP A O 1
ATOM 7270 N N . LEU A 1 912 ? 59.269 13.815 -76.101 1.00 89.81 912 LEU A N 1
ATOM 7271 C CA . LEU A 1 912 ? 59.583 12.782 -77.087 1.00 89.81 912 LEU A CA 1
ATOM 7272 C C . LEU A 1 912 ? 59.065 13.115 -78.493 1.00 89.81 912 LEU A C 1
ATOM 7274 O O . LEU A 1 912 ? 59.796 12.876 -79.452 1.00 89.81 912 LEU A O 1
ATOM 7278 N N . LYS A 1 913 ? 57.863 13.694 -78.646 1.00 91.50 913 LYS A N 1
ATOM 7279 C CA . LYS A 1 913 ? 57.343 14.102 -79.968 1.00 91.50 913 LYS A CA 1
ATOM 7280 C C . LYS A 1 913 ? 58.289 15.107 -80.623 1.00 91.50 913 LYS A C 1
ATOM 7282 O O . LYS A 1 913 ? 58.764 14.869 -81.731 1.00 91.50 913 LYS A O 1
ATOM 7287 N N . LYS A 1 914 ? 58.671 16.151 -79.878 1.00 88.56 914 LYS A N 1
ATOM 7288 C CA . LYS A 1 914 ? 59.640 17.166 -80.316 1.00 88.56 914 LYS A CA 1
ATOM 7289 C C . LYS A 1 914 ? 60.977 16.550 -80.741 1.00 88.56 914 LYS A C 1
ATOM 7291 O O . LYS A 1 914 ? 61.554 16.984 -81.736 1.00 88.56 914 LYS A O 1
ATOM 7296 N N . LYS A 1 915 ? 61.459 15.531 -80.019 1.00 88.25 915 LYS A N 1
ATOM 7297 C CA . LYS A 1 915 ? 62.679 14.802 -80.385 1.00 88.25 915 LYS A CA 1
ATOM 7298 C C . LYS A 1 915 ? 62.511 13.970 -81.661 1.00 88.25 915 LYS A C 1
ATOM 7300 O O . LYS A 1 915 ? 63.385 14.022 -82.517 1.00 88.25 915 LYS A O 1
ATOM 7305 N N . ILE A 1 916 ? 61.406 13.238 -81.816 1.00 88.31 916 ILE A N 1
ATOM 7306 C CA . ILE A 1 916 ? 61.127 12.446 -83.027 1.00 88.31 916 ILE A CA 1
ATOM 7307 C C . ILE A 1 916 ? 61.043 13.356 -84.258 1.00 88.31 916 ILE A C 1
ATOM 7309 O O . ILE A 1 916 ? 61.630 13.032 -85.289 1.00 88.31 916 ILE A O 1
ATOM 7313 N N . ASP A 1 917 ? 60.383 14.510 -84.145 1.00 85.94 917 ASP A N 1
ATOM 7314 C CA . ASP A 1 917 ? 60.277 15.485 -85.235 1.00 85.94 917 ASP A CA 1
ATOM 7315 C C . ASP A 1 917 ? 61.657 16.060 -85.619 1.00 85.94 917 ASP A C 1
ATOM 7317 O O . ASP A 1 917 ? 61.965 16.202 -86.806 1.00 85.94 917 ASP A O 1
ATOM 7321 N N . GLN A 1 918 ? 62.524 16.329 -84.632 1.00 87.62 918 GLN A N 1
ATOM 7322 C CA . GLN A 1 918 ? 63.917 16.742 -84.851 1.00 87.62 918 GLN A CA 1
ATOM 7323 C C . GLN A 1 918 ? 64.757 15.644 -85.522 1.00 87.62 918 GLN A C 1
ATOM 7325 O O . GLN A 1 918 ? 65.407 15.914 -86.535 1.00 87.62 918 GLN A O 1
ATOM 7330 N N . ASP A 1 919 ? 64.716 14.413 -85.002 1.00 87.50 919 ASP A N 1
ATOM 7331 C CA . ASP A 1 919 ? 65.460 13.267 -85.536 1.00 87.50 919 ASP A CA 1
ATOM 7332 C C . ASP A 1 919 ? 65.019 12.966 -86.988 1.00 87.50 919 ASP A C 1
ATOM 7334 O O . ASP A 1 919 ? 65.864 12.852 -87.881 1.00 87.50 919 ASP A O 1
ATOM 7338 N N . LYS A 1 920 ? 63.704 12.948 -87.273 1.00 87.00 920 LYS A N 1
ATOM 7339 C CA . LYS A 1 920 ? 63.155 12.773 -88.635 1.00 87.00 920 LYS A CA 1
ATOM 7340 C C . LYS A 1 920 ? 63.572 13.902 -89.587 1.00 87.00 920 LYS A C 1
ATOM 7342 O O . LYS A 1 920 ? 63.898 13.631 -90.747 1.00 87.00 920 LYS A O 1
ATOM 7347 N N . ALA A 1 921 ? 63.571 15.160 -89.139 1.00 85.81 921 ALA A N 1
ATOM 7348 C CA . ALA A 1 921 ? 63.970 16.300 -89.969 1.00 85.81 921 ALA A CA 1
ATOM 7349 C C . ALA A 1 921 ? 65.466 16.259 -90.333 1.00 85.81 921 ALA A C 1
ATOM 7351 O O . ALA A 1 921 ? 65.826 16.431 -91.501 1.00 85.81 921 ALA A O 1
ATOM 7352 N N . GLU A 1 922 ? 66.329 15.979 -89.357 1.00 88.06 922 GLU A N 1
ATOM 7353 C CA . GLU A 1 922 ? 67.781 15.901 -89.539 1.00 88.06 922 GLU A CA 1
ATOM 7354 C C . GLU A 1 922 ? 68.195 14.686 -90.387 1.00 88.06 922 GLU A C 1
ATOM 7356 O O . GLU A 1 922 ? 69.038 14.804 -91.282 1.00 88.06 922 GLU A O 1
ATOM 7361 N N . ASN A 1 923 ? 67.554 13.533 -90.185 1.00 90.44 923 ASN A N 1
ATOM 7362 C CA . ASN A 1 923 ? 67.771 12.348 -91.014 1.00 90.44 923 ASN A CA 1
ATOM 7363 C C . ASN A 1 923 ? 67.338 12.575 -92.466 1.00 90.44 923 ASN A C 1
ATOM 7365 O O . ASN A 1 923 ? 68.083 12.241 -93.390 1.00 90.44 923 ASN A O 1
ATOM 7369 N N . LYS A 1 924 ? 66.178 13.209 -92.687 1.00 89.12 924 LYS A N 1
ATOM 7370 C CA . LYS A 1 924 ? 65.701 13.604 -94.022 1.00 89.12 924 LYS A CA 1
ATOM 7371 C C . LYS A 1 924 ? 66.662 14.589 -94.701 1.00 89.12 924 LYS A C 1
ATOM 7373 O O . LYS A 1 924 ? 66.919 14.447 -95.897 1.00 89.12 924 LYS A O 1
ATOM 7378 N N . ARG A 1 925 ? 67.233 15.544 -93.953 1.00 88.94 925 ARG A N 1
ATOM 7379 C CA . ARG A 1 925 ? 68.253 16.485 -94.451 1.00 88.94 925 ARG A CA 1
ATOM 7380 C C . ARG A 1 925 ? 69.513 15.749 -94.918 1.00 88.94 925 ARG A C 1
ATOM 7382 O O . ARG A 1 925 ? 69.845 15.824 -96.101 1.00 88.94 925 ARG A O 1
ATOM 7389 N N . LYS A 1 926 ? 70.152 14.974 -94.033 1.00 87.62 926 LYS A N 1
ATOM 7390 C CA . LYS A 1 926 ? 71.355 14.173 -94.346 1.00 87.62 926 LYS A CA 1
ATOM 7391 C C . LYS A 1 926 ? 71.127 13.198 -95.508 1.00 87.62 926 LYS A C 1
ATOM 7393 O O . LYS A 1 926 ? 71.996 13.032 -96.361 1.00 87.62 926 LYS A O 1
ATOM 7398 N N . THR A 1 927 ? 69.942 12.589 -95.567 1.00 88.38 927 THR A N 1
ATOM 7399 C CA . THR A 1 927 ? 69.526 11.696 -96.659 1.00 88.38 927 THR A CA 1
ATOM 7400 C C . THR A 1 927 ? 69.509 12.432 -97.995 1.00 88.38 927 THR A C 1
ATOM 7402 O O . THR A 1 927 ? 70.166 12.000 -98.939 1.00 88.38 927 THR A O 1
ATOM 7405 N N . ASN A 1 928 ? 68.822 13.574 -98.076 1.00 86.19 928 ASN A N 1
ATOM 7406 C CA . ASN A 1 928 ? 68.742 14.364 -99.305 1.00 86.19 928 ASN A CA 1
ATOM 7407 C C . ASN A 1 928 ? 70.114 14.901 -99.748 1.00 86.19 928 ASN A C 1
ATOM 7409 O O . ASN A 1 928 ? 70.427 14.869 -100.937 1.00 86.19 928 ASN A O 1
ATOM 7413 N N . GLU A 1 929 ? 70.954 15.345 -98.811 1.00 86.50 929 GLU A N 1
ATOM 7414 C CA . GLU A 1 929 ? 72.328 15.784 -99.093 1.00 86.50 929 GLU A CA 1
ATOM 7415 C C . GLU A 1 929 ? 73.160 14.657 -99.724 1.00 86.50 929 GLU A C 1
ATOM 7417 O O . GLU A 1 929 ? 73.747 14.842 -100.793 1.00 86.50 929 GLU A O 1
ATOM 7422 N N . ALA A 1 930 ? 73.139 13.457 -99.136 1.00 86.88 930 ALA A N 1
ATOM 7423 C CA . ALA A 1 930 ? 73.864 12.307 -99.668 1.00 86.88 930 ALA A CA 1
ATOM 7424 C C . ALA A 1 930 ? 73.306 11.823 -101.025 1.00 86.88 930 ALA A C 1
ATOM 7426 O O . ALA A 1 930 ? 74.079 11.444 -101.908 1.00 86.88 930 ALA A O 1
ATOM 7427 N N . LEU A 1 931 ? 71.983 11.866 -101.232 1.00 88.62 931 LEU A N 1
ATOM 7428 C CA . LEU A 1 931 ? 71.350 11.541 -102.519 1.00 88.62 931 LEU A CA 1
ATOM 7429 C C . LEU A 1 931 ? 71.760 12.524 -103.631 1.00 88.62 931 LEU A C 1
ATOM 7431 O O . LEU A 1 931 ? 72.090 12.084 -104.735 1.00 88.62 931 LEU A O 1
ATOM 7435 N N . ASN A 1 932 ? 71.807 13.827 -103.334 1.00 87.38 932 ASN A N 1
ATOM 7436 C CA . ASN A 1 932 ? 72.226 14.867 -104.279 1.00 87.38 932 ASN A CA 1
ATOM 7437 C C . ASN A 1 932 ? 73.698 14.701 -104.700 1.00 87.38 932 ASN A C 1
ATOM 7439 O O . ASN A 1 932 ? 74.021 14.770 -105.890 1.00 87.38 932 ASN A O 1
ATOM 7443 N N . VAL A 1 933 ? 74.600 14.432 -103.745 1.00 86.38 933 VAL A N 1
ATOM 7444 C CA . VAL A 1 933 ? 76.017 14.146 -104.043 1.00 86.38 933 VAL A CA 1
ATOM 7445 C C . VAL A 1 933 ? 76.138 12.896 -104.921 1.00 86.38 933 VAL A C 1
ATOM 7447 O O . VAL A 1 933 ? 76.815 12.929 -105.953 1.00 86.38 933 VAL A O 1
ATOM 7450 N N . ALA A 1 934 ? 75.410 11.825 -104.591 1.00 88.50 934 ALA A N 1
ATOM 7451 C CA . ALA A 1 934 ? 75.388 10.608 -105.394 1.00 88.50 934 ALA A CA 1
ATOM 7452 C C . ALA A 1 934 ? 74.876 10.833 -106.826 1.00 88.50 934 ALA A C 1
ATOM 7454 O O . ALA A 1 934 ? 75.459 10.289 -107.761 1.00 88.50 934 ALA A O 1
ATOM 7455 N N . GLN A 1 935 ? 73.841 11.653 -107.040 1.00 87.88 935 GLN A N 1
ATOM 7456 C CA . GLN A 1 935 ? 73.361 11.986 -108.390 1.00 87.88 935 GLN A CA 1
ATOM 7457 C C . GLN A 1 935 ? 74.422 12.719 -109.225 1.00 87.88 935 GLN A C 1
ATOM 7459 O O . GLN A 1 935 ? 74.606 12.388 -110.398 1.00 87.88 935 GLN A O 1
ATOM 7464 N N . ASN A 1 936 ? 75.169 13.652 -108.629 1.00 86.00 936 ASN A N 1
ATOM 7465 C CA . ASN A 1 936 ? 76.269 14.337 -109.313 1.00 86.00 936 ASN A CA 1
ATOM 7466 C C . ASN A 1 936 ? 77.413 13.375 -109.681 1.00 86.00 936 ASN A C 1
ATOM 7468 O O . ASN A 1 936 ? 77.933 13.430 -110.797 1.00 86.00 936 ASN A O 1
ATOM 7472 N N . ILE A 1 937 ? 77.763 12.442 -108.793 1.00 88.88 937 ILE A N 1
ATOM 7473 C CA . ILE A 1 937 ? 78.784 11.416 -109.055 1.00 88.88 937 ILE A CA 1
ATOM 7474 C C . ILE A 1 937 ? 78.317 10.427 -110.139 1.00 88.88 937 ILE A C 1
ATOM 7476 O O . ILE A 1 937 ? 79.055 10.141 -111.081 1.00 88.88 937 ILE A O 1
ATOM 7480 N N . LEU A 1 938 ? 77.064 9.965 -110.083 1.00 87.94 938 LEU A N 1
ATOM 7481 C CA . LEU A 1 938 ? 76.447 9.112 -111.108 1.00 87.94 938 LEU A CA 1
ATOM 7482 C C . LEU A 1 938 ? 76.401 9.799 -112.487 1.00 87.94 938 LEU A C 1
ATOM 7484 O O . LEU A 1 938 ? 76.545 9.129 -113.519 1.00 87.94 938 LEU A O 1
ATOM 7488 N N . LYS A 1 939 ? 76.260 11.132 -112.522 1.00 87.19 939 LYS A N 1
ATOM 7489 C CA . LYS A 1 939 ? 76.381 11.939 -113.743 1.00 87.19 939 LYS A CA 1
ATOM 7490 C C . LYS A 1 939 ? 77.821 11.944 -114.274 1.00 87.19 939 LYS A C 1
ATOM 7492 O O . LYS A 1 939 ? 78.006 11.490 -115.404 1.00 87.19 939 LYS A O 1
ATOM 7497 N N . LYS A 1 940 ? 78.829 12.309 -113.462 1.00 85.50 940 LYS A N 1
ATOM 7498 C CA . LYS A 1 940 ? 80.263 12.224 -113.841 1.00 85.50 940 LYS A CA 1
ATOM 7499 C C . LYS A 1 940 ? 80.621 10.838 -114.394 1.00 85.50 940 LYS A C 1
ATOM 7501 O O . LYS A 1 940 ? 81.224 10.716 -115.455 1.00 85.50 940 LYS A O 1
ATOM 7506 N N . ALA A 1 941 ? 80.188 9.782 -113.706 1.00 87.31 941 ALA A N 1
ATOM 7507 C CA . ALA A 1 941 ? 80.395 8.395 -114.110 1.00 87.31 941 ALA A CA 1
ATOM 7508 C C . ALA A 1 941 ? 79.746 8.059 -115.464 1.00 87.31 941 ALA A C 1
ATOM 7510 O O . ALA A 1 941 ? 80.278 7.271 -116.241 1.00 87.31 941 ALA A O 1
ATOM 7511 N N . THR A 1 942 ? 78.597 8.662 -115.781 1.00 87.31 942 THR A N 1
ATOM 7512 C CA . THR A 1 942 ? 77.959 8.524 -117.100 1.00 87.31 942 THR A CA 1
ATOM 7513 C C . THR A 1 942 ? 78.758 9.231 -118.192 1.00 87.31 942 THR A C 1
ATOM 7515 O O . THR A 1 942 ? 78.868 8.709 -119.298 1.00 87.31 942 THR A O 1
ATOM 7518 N N . GLU A 1 943 ? 79.319 10.399 -117.893 1.00 85.88 943 GLU A N 1
ATOM 7519 C CA . GLU A 1 943 ? 80.124 11.194 -118.825 1.00 85.88 943 GLU A CA 1
ATOM 7520 C C . GLU A 1 943 ? 81.481 10.523 -119.110 1.00 85.88 943 GLU A C 1
ATOM 7522 O O . GLU A 1 943 ? 81.879 10.429 -120.270 1.00 85.88 943 GLU A O 1
ATOM 7527 N N . ALA A 1 944 ? 82.128 9.942 -118.092 1.00 84.69 944 ALA A N 1
ATOM 7528 C CA . ALA A 1 944 ? 83.361 9.165 -118.241 1.00 84.69 944 ALA A CA 1
ATOM 7529 C C . ALA A 1 944 ? 83.181 7.911 -119.123 1.00 84.69 944 ALA A C 1
ATOM 7531 O O . ALA A 1 944 ? 83.996 7.663 -120.011 1.00 84.69 944 ALA A O 1
ATOM 7532 N N . ILE A 1 945 ? 82.088 7.155 -118.941 1.00 84.75 945 ILE A N 1
ATOM 7533 C CA . ILE A 1 945 ? 81.754 5.999 -119.800 1.00 84.75 945 ILE A CA 1
ATOM 7534 C C . ILE A 1 945 ? 81.522 6.442 -121.256 1.00 84.75 945 ILE A C 1
ATOM 7536 O O . ILE A 1 945 ? 81.982 5.774 -122.182 1.00 84.75 945 ILE A O 1
ATOM 7540 N N . LYS A 1 946 ? 80.849 7.585 -121.465 1.00 85.38 946 LYS A N 1
ATOM 7541 C CA . LYS A 1 946 ? 80.503 8.119 -122.795 1.00 85.38 946 LYS A CA 1
ATOM 7542 C C . LYS A 1 946 ? 81.682 8.677 -123.605 1.00 85.38 946 LYS A C 1
ATOM 7544 O O . LYS A 1 946 ? 81.500 8.901 -124.801 1.00 85.38 946 LYS A O 1
ATOM 7549 N N . LYS A 1 947 ? 82.861 8.913 -123.012 1.00 81.88 947 LYS A N 1
ATOM 7550 C CA . LYS A 1 947 ? 84.063 9.306 -123.775 1.00 81.88 947 LYS A CA 1
ATOM 7551 C C . LYS A 1 947 ? 84.414 8.243 -124.827 1.00 81.88 947 LYS A C 1
ATOM 7553 O O . LYS A 1 947 ? 84.207 7.045 -124.613 1.00 81.88 947 LYS A O 1
ATOM 7558 N N . SER A 1 948 ? 84.975 8.682 -125.955 1.00 75.38 948 SER A N 1
ATOM 7559 C CA . SER A 1 948 ? 85.484 7.786 -127.003 1.00 75.38 948 SER A CA 1
ATOM 7560 C C . SER A 1 948 ? 86.623 6.914 -126.469 1.00 75.38 948 SER A C 1
ATOM 7562 O O . SER A 1 948 ? 87.385 7.353 -125.614 1.00 75.38 948 SER A O 1
ATOM 7564 N N . ASN A 1 949 ? 86.804 5.698 -126.991 1.00 77.75 949 ASN A N 1
ATOM 7565 C CA . ASN A 1 949 ? 87.977 4.895 -126.625 1.00 77.75 949 ASN A CA 1
ATOM 7566 C C . ASN A 1 949 ? 89.293 5.488 -127.164 1.00 77.75 949 ASN A C 1
ATOM 7568 O O . ASN A 1 949 ? 90.338 5.163 -126.616 1.00 77.75 949 ASN A O 1
ATOM 7572 N N . ALA A 1 950 ? 89.224 6.397 -128.145 1.00 65.88 950 ALA A N 1
ATOM 7573 C CA . ALA A 1 950 ? 90.351 7.179 -128.666 1.00 65.88 950 ALA A CA 1
ATOM 7574 C C . ALA A 1 950 ? 90.597 8.513 -127.920 1.00 65.88 950 ALA A C 1
ATOM 7576 O O . ALA A 1 950 ? 91.297 9.381 -128.427 1.00 65.88 950 ALA A O 1
ATOM 7577 N N . ASP A 1 951 ? 89.978 8.709 -126.754 1.00 78.12 951 ASP A N 1
ATOM 7578 C CA . ASP A 1 951 ? 90.191 9.865 -125.879 1.00 78.12 951 ASP A CA 1
ATOM 7579 C C . ASP A 1 951 ? 91.266 9.508 -124.838 1.00 78.12 951 ASP A C 1
ATOM 7581 O O . ASP A 1 951 ? 91.031 8.657 -123.975 1.00 78.12 951 ASP A O 1
ATOM 7585 N N . ASP A 1 952 ? 92.446 10.133 -124.924 1.00 73.62 952 ASP A N 1
ATOM 7586 C CA . ASP A 1 952 ? 93.603 9.820 -124.065 1.00 73.62 952 ASP A CA 1
ATOM 7587 C C . ASP A 1 952 ? 93.317 9.998 -122.561 1.00 73.62 952 ASP A C 1
ATOM 7589 O O . ASP A 1 952 ? 93.918 9.330 -121.719 1.00 73.62 952 ASP A O 1
ATOM 7593 N N . ASP A 1 953 ? 92.350 10.853 -122.218 1.00 81.38 953 ASP A N 1
ATOM 7594 C CA . ASP A 1 953 ? 91.956 11.172 -120.845 1.00 81.38 953 ASP A CA 1
ATOM 7595 C C . ASP A 1 953 ? 90.856 10.216 -120.317 1.00 81.38 953 ASP A C 1
ATOM 7597 O O . ASP A 1 953 ? 90.470 10.297 -119.146 1.00 81.38 953 ASP A O 1
ATOM 7601 N N . LYS A 1 954 ? 90.324 9.294 -121.145 1.00 83.75 954 LYS A N 1
ATOM 7602 C CA . LYS A 1 954 ? 89.225 8.382 -120.756 1.00 83.75 954 LYS A CA 1
ATOM 7603 C C . LYS A 1 954 ? 89.599 7.471 -119.590 1.00 83.75 954 LYS A C 1
ATOM 7605 O O . LYS A 1 954 ? 88.823 7.367 -118.643 1.00 83.75 954 LYS A O 1
ATOM 7610 N N . GLU A 1 955 ? 90.772 6.839 -119.625 1.00 83.06 955 GLU A N 1
ATOM 7611 C CA . GLU A 1 955 ? 91.227 5.943 -118.549 1.00 83.06 955 GLU A CA 1
ATOM 7612 C C . GLU A 1 955 ? 91.308 6.679 -117.204 1.00 83.06 955 GLU A C 1
ATOM 7614 O O . GLU A 1 955 ? 90.814 6.194 -116.187 1.00 83.06 955 GLU A O 1
ATOM 7619 N N . LYS A 1 956 ? 91.846 7.903 -117.213 1.00 85.25 956 LYS A N 1
ATOM 7620 C CA . LYS A 1 956 ? 91.911 8.771 -116.035 1.00 85.25 956 LYS A CA 1
ATOM 7621 C C . LYS A 1 956 ? 90.515 9.138 -115.525 1.00 85.25 956 LYS A C 1
ATOM 7623 O O . LYS A 1 956 ? 90.245 8.973 -114.340 1.00 85.25 956 LYS A O 1
ATOM 7628 N N . LYS A 1 957 ? 89.605 9.571 -116.406 1.00 86.12 957 LYS A N 1
ATOM 7629 C CA . LYS A 1 957 ? 88.239 9.976 -116.021 1.00 86.12 957 LYS A CA 1
ATOM 7630 C C . LYS A 1 957 ? 87.371 8.815 -115.535 1.00 86.12 957 LYS A C 1
ATOM 7632 O O . LYS A 1 957 ? 86.530 9.023 -114.664 1.00 86.12 957 LYS A O 1
ATOM 7637 N N . LEU A 1 958 ? 87.588 7.602 -116.044 1.00 86.25 958 LEU A N 1
ATOM 7638 C CA . LEU A 1 958 ? 86.958 6.391 -115.514 1.00 86.25 958 LEU A CA 1
ATOM 7639 C C . LEU A 1 958 ? 87.470 6.065 -114.104 1.00 86.25 958 LEU A C 1
ATOM 7641 O O . LEU A 1 958 ? 86.655 5.839 -113.217 1.00 86.25 958 LEU A O 1
ATOM 7645 N N . ASN A 1 959 ? 88.786 6.116 -113.871 1.00 84.19 959 ASN A N 1
ATOM 7646 C CA . ASN A 1 959 ? 89.370 5.873 -112.546 1.00 84.19 959 ASN A CA 1
ATOM 7647 C C . ASN A 1 959 ? 88.959 6.940 -111.509 1.00 84.19 959 ASN A C 1
ATOM 7649 O O . ASN A 1 959 ? 88.584 6.588 -110.393 1.00 84.19 959 ASN A O 1
ATOM 7653 N N . GLU A 1 960 ? 88.952 8.228 -111.877 1.00 86.31 960 GLU A N 1
ATOM 7654 C CA . GLU A 1 960 ? 88.435 9.315 -111.025 1.00 86.31 960 GLU A CA 1
ATOM 7655 C C . GLU A 1 960 ? 86.969 9.061 -110.621 1.00 86.31 960 GLU A C 1
ATOM 7657 O O . GLU A 1 960 ? 86.614 9.145 -109.446 1.00 86.31 960 GLU A O 1
ATOM 7662 N N . ALA A 1 961 ? 86.112 8.690 -111.580 1.00 86.81 961 ALA A N 1
ATOM 7663 C CA . ALA A 1 961 ? 84.706 8.404 -111.304 1.00 86.81 961 ALA A CA 1
ATOM 7664 C C . ALA A 1 961 ? 84.496 7.096 -110.512 1.00 86.81 961 ALA A C 1
ATOM 7666 O O . ALA A 1 961 ? 83.568 7.022 -109.707 1.00 86.81 961 ALA A O 1
ATOM 7667 N N . LEU A 1 962 ? 85.359 6.086 -110.680 1.00 88.75 962 LEU A N 1
ATOM 7668 C CA . LEU A 1 962 ? 85.366 4.866 -109.864 1.00 88.75 962 LEU A CA 1
ATOM 7669 C C . LEU A 1 962 ? 85.694 5.171 -108.395 1.00 88.75 962 LEU A C 1
ATOM 7671 O O . LEU A 1 962 ? 85.081 4.596 -107.491 1.00 88.75 962 LEU A O 1
ATOM 7675 N N . GLN A 1 963 ? 86.635 6.087 -108.155 1.00 88.19 963 GLN A N 1
ATOM 7676 C CA . GLN A 1 963 ? 87.008 6.536 -106.815 1.00 88.19 963 GLN A CA 1
ATOM 7677 C C . GLN A 1 963 ? 85.882 7.354 -106.163 1.00 88.19 963 GLN A C 1
ATOM 7679 O O . GLN A 1 963 ? 85.485 7.039 -105.041 1.00 88.19 963 GLN A O 1
ATOM 7684 N N . ASP A 1 964 ? 85.304 8.329 -106.876 1.00 88.31 964 ASP A N 1
ATOM 7685 C CA . ASP A 1 964 ? 84.133 9.089 -106.408 1.00 88.31 964 ASP A CA 1
ATOM 7686 C C . ASP A 1 964 ? 82.962 8.154 -106.036 1.00 88.31 964 ASP A C 1
ATOM 7688 O O . ASP A 1 964 ? 82.361 8.299 -104.968 1.00 88.31 964 ASP A O 1
ATOM 7692 N N . LEU A 1 965 ? 82.652 7.158 -106.880 1.00 88.75 965 LEU A N 1
ATOM 7693 C CA . LEU A 1 965 ? 81.587 6.186 -106.609 1.00 88.75 965 LEU A CA 1
ATOM 7694 C C . LEU A 1 965 ? 81.879 5.340 -105.355 1.00 88.75 965 LEU A C 1
ATOM 7696 O O . LEU A 1 965 ? 81.010 5.194 -104.497 1.00 88.75 965 LEU A O 1
ATOM 7700 N N . ASN A 1 966 ? 83.091 4.796 -105.207 1.00 86.06 966 ASN A N 1
ATOM 7701 C CA . ASN A 1 966 ? 83.429 3.980 -104.034 1.00 86.06 966 ASN A CA 1
ATOM 7702 C C . ASN A 1 966 ? 83.457 4.799 -102.731 1.00 86.06 966 ASN A C 1
ATOM 7704 O O . ASN A 1 966 ? 83.012 4.305 -101.693 1.00 86.06 966 ASN A O 1
ATOM 7708 N N . ASN A 1 967 ? 83.879 6.065 -102.783 1.00 87.69 967 ASN A N 1
ATOM 7709 C CA . ASN A 1 967 ? 83.764 6.984 -101.650 1.00 87.69 967 ASN A CA 1
ATOM 7710 C C . ASN A 1 967 ? 82.291 7.193 -101.253 1.00 87.69 967 ASN A C 1
ATOM 7712 O O . ASN A 1 967 ? 81.939 7.054 -100.081 1.00 87.69 967 ASN A O 1
ATOM 7716 N N . GLN A 1 968 ? 81.407 7.446 -102.224 1.00 90.25 968 GLN A N 1
ATOM 7717 C CA . GLN A 1 968 ? 79.982 7.661 -101.955 1.00 90.25 968 GLN A CA 1
ATOM 7718 C C . GLN A 1 968 ? 79.262 6.397 -101.456 1.00 90.25 968 GLN A C 1
ATOM 7720 O O . GLN A 1 968 ? 78.396 6.491 -100.587 1.00 90.25 968 GLN A O 1
ATOM 7725 N N . LYS A 1 969 ? 79.650 5.209 -101.938 1.00 89.12 969 LYS A N 1
ATOM 7726 C CA . LYS A 1 969 ? 79.204 3.910 -101.403 1.00 89.12 969 LYS A CA 1
ATOM 7727 C C . LYS A 1 969 ? 79.522 3.777 -99.910 1.00 89.12 969 LYS A C 1
ATOM 7729 O O . LYS A 1 969 ? 78.663 3.349 -99.143 1.00 89.12 969 LYS A O 1
ATOM 7734 N N . ASN A 1 970 ? 80.726 4.163 -99.483 1.00 86.56 970 ASN A N 1
ATOM 7735 C CA . ASN A 1 970 ? 81.118 4.109 -98.071 1.00 86.56 970 ASN A CA 1
ATOM 7736 C C . ASN A 1 970 ? 80.344 5.136 -97.226 1.00 86.56 970 ASN A C 1
ATOM 7738 O O . ASN A 1 970 ? 79.865 4.799 -96.146 1.00 86.56 970 ASN A O 1
ATOM 7742 N N . ILE A 1 971 ? 80.130 6.351 -97.749 1.00 88.50 971 ILE A N 1
ATOM 7743 C CA . ILE A 1 971 ? 79.267 7.367 -97.117 1.00 88.50 971 ILE A CA 1
ATOM 7744 C C . ILE A 1 971 ? 77.841 6.827 -96.924 1.00 88.50 971 ILE A C 1
ATOM 7746 O O . ILE A 1 971 ? 77.276 6.972 -95.843 1.00 88.50 971 ILE A O 1
ATOM 7750 N N . PHE A 1 972 ? 77.272 6.159 -97.932 1.00 91.19 972 PHE A N 1
ATOM 7751 C CA . PHE A 1 972 ? 75.958 5.519 -97.834 1.00 91.19 972 PHE A CA 1
ATOM 7752 C C . PHE A 1 972 ? 75.912 4.391 -96.791 1.00 91.19 972 PHE A C 1
ATOM 7754 O O . PHE A 1 972 ? 74.959 4.344 -96.016 1.00 91.19 972 PHE A O 1
ATOM 7761 N N . SER A 1 973 ? 76.929 3.526 -96.718 1.00 85.44 973 SER A N 1
ATOM 7762 C CA . SER A 1 973 ? 77.005 2.466 -95.698 1.00 85.44 973 SER A CA 1
ATOM 7763 C C . SER A 1 973 ? 77.026 3.026 -94.272 1.00 85.44 973 SER A C 1
ATOM 7765 O O . SER A 1 973 ? 76.262 2.567 -93.427 1.00 85.44 973 SER A O 1
ATOM 7767 N N . ASN A 1 974 ? 77.845 4.049 -94.007 1.00 86.94 974 ASN A N 1
ATOM 7768 C CA . ASN A 1 974 ? 77.923 4.677 -92.683 1.00 86.94 974 ASN A CA 1
ATOM 7769 C C . ASN A 1 974 ? 76.621 5.429 -92.350 1.00 86.94 974 ASN A C 1
ATOM 7771 O O . ASN A 1 974 ? 76.106 5.343 -91.238 1.00 86.94 974 ASN A O 1
ATOM 7775 N N . LEU A 1 975 ? 76.030 6.119 -93.333 1.00 89.62 975 LEU A N 1
ATOM 7776 C CA . LEU A 1 975 ? 74.751 6.810 -93.163 1.00 89.62 975 LEU A CA 1
ATOM 7777 C C . LEU A 1 975 ? 73.621 5.831 -92.791 1.00 89.62 975 LEU A C 1
ATOM 7779 O O . LEU A 1 975 ? 72.842 6.138 -91.892 1.00 89.62 975 LEU A O 1
ATOM 7783 N N . ILE A 1 976 ? 73.566 4.645 -93.410 1.00 88.81 976 ILE A N 1
ATOM 7784 C CA . ILE A 1 976 ? 72.636 3.563 -93.036 1.00 88.81 976 ILE A CA 1
ATOM 7785 C C . ILE A 1 976 ? 72.924 3.051 -91.615 1.00 88.81 976 ILE A C 1
ATOM 7787 O O . ILE A 1 976 ? 72.018 3.015 -90.784 1.00 88.81 976 ILE A O 1
ATOM 7791 N N . ASN A 1 977 ? 74.170 2.661 -91.334 1.00 85.00 977 ASN A N 1
ATOM 7792 C CA . ASN A 1 977 ? 74.518 1.891 -90.135 1.00 85.00 977 ASN A CA 1
ATOM 7793 C C . ASN A 1 977 ? 74.615 2.726 -88.850 1.00 85.00 977 ASN A C 1
ATOM 7795 O O . ASN A 1 977 ? 74.324 2.209 -87.774 1.00 85.00 977 ASN A O 1
ATOM 7799 N N . ASP A 1 978 ? 75.013 3.998 -88.939 1.00 84.75 978 ASP A N 1
ATOM 7800 C CA . ASP A 1 978 ? 75.284 4.833 -87.763 1.00 84.75 978 ASP A CA 1
ATOM 7801 C C . ASP A 1 978 ? 74.150 5.815 -87.462 1.00 84.75 978 ASP A C 1
ATOM 7803 O O . ASP A 1 978 ? 73.776 5.976 -86.293 1.00 84.75 978 ASP A O 1
ATOM 7807 N N . VAL A 1 979 ? 73.610 6.451 -88.510 1.00 84.38 979 VAL A N 1
ATOM 7808 C CA . VAL A 1 979 ? 72.655 7.571 -88.429 1.00 84.38 979 VAL A CA 1
ATOM 7809 C C . VAL A 1 979 ? 71.215 7.100 -88.643 1.00 84.38 979 VAL A C 1
ATOM 7811 O O . VAL A 1 979 ? 70.366 7.309 -87.782 1.00 84.38 979 VAL A O 1
ATOM 7814 N N . LEU A 1 980 ? 70.940 6.426 -89.765 1.00 88.44 980 LEU A N 1
ATOM 7815 C CA . LEU A 1 980 ? 69.592 6.011 -90.177 1.00 88.44 980 LEU A CA 1
ATOM 7816 C C . LEU A 1 980 ? 69.178 4.633 -89.626 1.00 88.44 980 LEU A C 1
ATOM 7818 O O . LEU A 1 980 ? 68.134 4.104 -89.997 1.00 88.44 980 LEU A O 1
ATOM 7822 N N . LYS A 1 981 ? 69.958 4.052 -88.708 1.00 84.56 981 LYS A N 1
ATOM 7823 C CA . LYS A 1 981 ? 69.725 2.714 -88.125 1.00 84.56 981 LYS A CA 1
ATOM 7824 C C . LYS A 1 981 ? 68.382 2.534 -87.407 1.00 84.56 981 LYS A C 1
ATOM 7826 O O . LYS A 1 981 ? 67.911 1.411 -87.278 1.00 84.56 981 LYS A O 1
ATOM 7831 N N . ASN A 1 982 ? 67.778 3.637 -86.963 1.00 86.06 982 ASN A N 1
ATOM 7832 C CA . ASN A 1 982 ? 66.452 3.690 -86.337 1.00 86.06 982 ASN A CA 1
ATOM 7833 C C . ASN A 1 982 ? 65.424 4.430 -87.224 1.00 86.06 982 ASN A C 1
ATOM 7835 O O . ASN A 1 982 ? 64.396 4.877 -86.727 1.00 86.06 982 ASN A O 1
ATOM 7839 N N . ASP A 1 983 ? 65.734 4.639 -88.504 1.00 87.56 983 ASP A N 1
ATOM 7840 C CA . ASP A 1 983 ? 64.926 5.387 -89.470 1.00 87.56 983 ASP A CA 1
ATOM 7841 C C . ASP A 1 983 ? 64.818 4.568 -90.759 1.00 87.56 983 ASP A C 1
ATOM 7843 O O . ASP A 1 983 ? 65.504 4.808 -91.760 1.00 87.56 983 ASP A O 1
ATOM 7847 N N . SER A 1 984 ? 63.979 3.535 -90.701 1.00 85.12 984 SER A N 1
ATOM 7848 C CA . SER A 1 984 ? 63.732 2.630 -91.825 1.00 85.12 984 SER A CA 1
ATOM 7849 C C . SER A 1 984 ? 63.274 3.371 -93.091 1.00 85.12 984 SER A C 1
ATOM 7851 O O . SER A 1 984 ? 63.776 3.076 -94.180 1.00 85.12 984 SER A O 1
ATOM 7853 N N . GLU A 1 985 ? 62.409 4.386 -92.955 1.00 84.81 985 GLU A N 1
ATOM 7854 C CA . GLU A 1 985 ? 61.923 5.224 -94.061 1.00 84.81 985 GLU A CA 1
ATOM 7855 C C . GLU A 1 985 ? 63.058 5.889 -94.856 1.00 84.81 985 GLU A C 1
ATOM 7857 O O . GLU A 1 985 ? 63.033 5.910 -96.089 1.00 84.81 985 GLU A O 1
ATOM 7862 N N . ASN A 1 986 ? 64.036 6.501 -94.182 1.00 87.38 986 ASN A N 1
ATOM 7863 C CA . ASN A 1 986 ? 65.149 7.174 -94.852 1.00 87.38 986 ASN A CA 1
ATOM 7864 C C . ASN A 1 986 ? 66.273 6.206 -95.237 1.00 87.38 986 ASN A C 1
ATOM 7866 O O . ASN A 1 986 ? 66.871 6.364 -96.305 1.00 87.38 986 ASN A O 1
ATOM 7870 N N . SER A 1 987 ? 66.508 5.164 -94.435 1.00 86.12 987 SER A N 1
ATOM 7871 C CA . SER A 1 987 ? 67.479 4.108 -94.733 1.00 86.12 987 SER A CA 1
ATOM 7872 C C . SER A 1 987 ? 67.187 3.430 -96.080 1.00 86.12 987 SER A C 1
ATOM 7874 O O . SER A 1 987 ? 68.080 3.338 -96.927 1.00 86.12 987 SER A O 1
ATOM 7876 N N . GLN A 1 988 ? 65.923 3.082 -96.364 1.00 85.75 988 GLN A N 1
ATOM 7877 C CA . GLN A 1 988 ? 65.528 2.490 -97.653 1.00 85.75 988 GLN A CA 1
ATOM 7878 C C . GLN A 1 988 ? 65.851 3.386 -98.860 1.00 85.75 988 GLN A C 1
ATOM 7880 O O . GLN A 1 988 ? 66.318 2.895 -99.890 1.00 85.75 988 GLN A O 1
ATOM 7885 N N . LYS A 1 989 ? 65.695 4.712 -98.737 1.00 87.75 989 LYS A N 1
ATOM 7886 C CA . LYS A 1 989 ? 66.019 5.673 -99.813 1.00 87.75 989 LYS A CA 1
ATOM 7887 C C . LYS A 1 989 ? 67.514 5.636 -100.154 1.00 87.75 989 LYS A C 1
ATOM 7889 O O . LYS A 1 989 ? 67.876 5.671 -101.333 1.00 87.75 989 LYS A O 1
ATOM 7894 N N . ILE A 1 990 ? 68.375 5.503 -99.142 1.00 89.75 990 ILE A N 1
ATOM 7895 C CA . ILE A 1 990 ? 69.826 5.356 -99.318 1.00 89.75 990 ILE A CA 1
ATOM 7896 C C . ILE A 1 990 ? 70.186 3.974 -99.874 1.00 89.75 990 ILE A C 1
ATOM 7898 O O . ILE A 1 990 ? 70.944 3.907 -100.840 1.00 89.75 990 ILE A O 1
ATOM 7902 N N . ILE A 1 991 ? 69.604 2.883 -99.360 1.00 86.12 991 ILE A N 1
ATOM 7903 C CA . ILE A 1 991 ? 69.804 1.513 -99.880 1.00 86.12 991 ILE A CA 1
ATOM 7904 C C . ILE A 1 991 ? 69.477 1.449 -101.382 1.00 86.12 991 ILE A C 1
ATOM 7906 O O . ILE A 1 991 ? 70.290 0.987 -102.189 1.00 86.12 991 ILE A O 1
ATOM 7910 N N . LYS A 1 992 ? 68.320 1.994 -101.773 1.00 86.50 992 LYS A N 1
ATOM 7911 C CA . LYS A 1 992 ? 67.837 2.063 -103.159 1.00 86.50 992 LYS A CA 1
ATOM 7912 C C . LYS A 1 992 ? 68.806 2.817 -104.074 1.00 86.50 992 LYS A C 1
ATOM 7914 O O . LYS A 1 992 ? 69.093 2.348 -105.175 1.00 86.50 992 LYS A O 1
ATOM 7919 N N . LYS A 1 993 ? 69.367 3.943 -103.613 1.00 88.62 993 LYS A N 1
ATOM 7920 C CA . LYS A 1 993 ? 70.366 4.706 -104.380 1.00 88.62 993 LYS A CA 1
ATOM 7921 C C . LYS A 1 993 ? 71.747 4.042 -104.386 1.00 88.62 993 LYS A C 1
ATOM 7923 O O . LYS A 1 993 ? 72.450 4.145 -105.386 1.00 88.62 993 LYS A O 1
ATOM 7928 N N . ASN A 1 994 ? 72.122 3.319 -103.330 1.00 88.25 994 ASN A N 1
ATOM 7929 C CA . ASN A 1 994 ? 73.372 2.556 -103.265 1.00 88.25 994 ASN A CA 1
ATOM 7930 C C . ASN A 1 994 ? 73.390 1.412 -104.298 1.00 88.25 994 ASN A C 1
ATOM 7932 O O . ASN A 1 994 ? 74.419 1.177 -104.925 1.00 88.25 994 ASN A O 1
ATOM 7936 N N . LYS A 1 995 ? 72.242 0.766 -104.570 1.00 86.81 995 LYS A N 1
ATOM 7937 C CA . LYS A 1 995 ? 72.105 -0.220 -105.662 1.00 86.81 995 LYS A CA 1
ATOM 7938 C C . LYS A 1 995 ? 72.451 0.384 -107.032 1.00 86.81 995 LYS A C 1
ATOM 7940 O O . LYS A 1 995 ? 73.298 -0.156 -107.736 1.00 86.81 995 LYS A O 1
ATOM 7945 N N . GLU A 1 996 ? 71.874 1.538 -107.375 1.00 86.75 996 GLU A N 1
ATOM 7946 C CA . GLU A 1 996 ? 72.174 2.273 -108.621 1.00 86.75 996 GLU A CA 1
ATOM 7947 C C . GLU A 1 996 ? 73.660 2.677 -108.716 1.00 86.75 996 GLU A C 1
ATOM 7949 O O . GLU A 1 996 ? 74.252 2.694 -109.795 1.00 86.75 996 GLU A O 1
ATOM 7954 N N . LEU A 1 997 ? 74.277 2.963 -107.568 1.00 87.44 997 LEU A N 1
ATOM 7955 C CA . LEU A 1 997 ? 75.684 3.334 -107.437 1.00 87.44 997 LEU A CA 1
ATOM 7956 C C . LEU A 1 997 ? 76.620 2.135 -107.680 1.00 87.44 997 LEU A C 1
ATOM 7958 O O . LEU A 1 997 ? 77.583 2.249 -108.440 1.00 87.44 997 LEU A O 1
ATOM 7962 N N . LEU A 1 998 ? 76.287 0.966 -107.124 1.00 85.88 998 LEU A N 1
ATOM 7963 C CA . LEU A 1 998 ? 76.966 -0.310 -107.376 1.00 85.88 998 LEU A CA 1
ATOM 7964 C C . LEU A 1 998 ? 76.832 -0.748 -108.843 1.00 85.88 998 LEU A C 1
ATOM 7966 O O . LEU A 1 998 ? 77.834 -1.072 -109.477 1.00 85.88 998 LEU A O 1
ATOM 7970 N N . GLU A 1 999 ? 75.629 -0.665 -109.421 1.00 86.94 999 GLU A N 1
ATOM 7971 C CA . GLU A 1 999 ? 75.406 -0.918 -110.853 1.00 86.94 999 GLU A CA 1
ATOM 7972 C C . GLU A 1 999 ? 76.235 0.013 -111.752 1.00 86.94 999 GLU A C 1
ATOM 7974 O O . GLU A 1 999 ? 76.569 -0.349 -112.885 1.00 86.94 999 GLU A O 1
ATOM 7979 N N . LYS A 1 1000 ? 76.573 1.220 -111.277 1.00 88.38 1000 LYS A N 1
ATOM 7980 C CA . LYS A 1 1000 ? 77.414 2.164 -112.017 1.00 88.38 1000 LYS A CA 1
ATOM 7981 C C . LYS A 1 1000 ? 78.902 1.844 -111.921 1.00 88.38 1000 LYS A C 1
ATOM 7983 O O . LYS A 1 1000 ? 79.580 1.966 -112.940 1.00 88.38 1000 LYS A O 1
ATOM 7988 N N . ILE A 1 1001 ? 79.373 1.403 -110.752 1.00 87.56 1001 ILE A N 1
ATOM 7989 C CA . ILE A 1 1001 ? 80.744 0.908 -110.536 1.00 87.56 1001 ILE A CA 1
ATOM 7990 C C . ILE A 1 1001 ? 81.053 -0.194 -111.558 1.00 87.56 1001 ILE A C 1
ATOM 7992 O O . ILE A 1 1001 ? 81.932 -0.014 -112.397 1.00 87.56 1001 ILE A O 1
ATOM 7996 N N . THR A 1 1002 ? 80.220 -1.239 -111.622 1.00 85.75 1002 THR A N 1
ATOM 7997 C CA . THR A 1 1002 ? 80.414 -2.370 -112.549 1.00 85.75 1002 THR A CA 1
ATOM 7998 C C . THR A 1 1002 ? 80.445 -1.956 -114.029 1.00 85.75 1002 THR A C 1
ATOM 8000 O O . THR A 1 1002 ? 81.155 -2.560 -114.833 1.00 85.75 1002 THR A O 1
ATOM 8003 N N . ARG A 1 1003 ? 79.710 -0.901 -114.421 1.00 85.06 1003 ARG A N 1
ATOM 8004 C CA . ARG A 1 1003 ? 79.758 -0.365 -115.798 1.00 85.06 1003 ARG A CA 1
ATOM 8005 C C . ARG A 1 1003 ? 81.021 0.454 -116.082 1.00 85.06 1003 ARG A C 1
ATOM 8007 O O . ARG A 1 1003 ? 81.459 0.474 -117.230 1.00 85.06 1003 ARG A O 1
ATOM 8014 N N . ILE A 1 1004 ? 81.609 1.110 -115.078 1.00 85.81 1004 ILE A N 1
ATOM 8015 C CA . ILE A 1 1004 ? 82.932 1.730 -115.221 1.00 85.81 1004 ILE A CA 1
ATOM 8016 C C . ILE A 1 1004 ? 84.003 0.651 -115.378 1.00 85.81 1004 ILE A C 1
ATOM 8018 O O . ILE A 1 1004 ? 84.783 0.736 -116.324 1.00 85.81 1004 ILE A O 1
ATOM 8022 N N . ASP A 1 1005 ? 83.990 -0.385 -114.536 1.00 83.25 1005 ASP A N 1
ATOM 8023 C CA . ASP A 1 1005 ? 84.968 -1.479 -114.593 1.00 83.25 1005 ASP A CA 1
ATOM 8024 C C . ASP A 1 1005 ? 84.990 -2.147 -115.983 1.00 83.25 1005 ASP A C 1
ATOM 8026 O O . ASP A 1 1005 ? 86.059 -2.321 -116.577 1.00 83.25 1005 ASP A O 1
ATOM 8030 N N . LYS A 1 1006 ? 83.808 -2.416 -116.570 1.00 84.94 1006 LYS A N 1
ATOM 8031 C CA . LYS A 1 1006 ? 83.701 -2.912 -117.957 1.00 84.94 1006 LYS A CA 1
ATOM 8032 C C . LYS A 1 1006 ? 84.321 -1.941 -118.971 1.00 84.94 1006 LYS A C 1
ATOM 8034 O O . LYS A 1 1006 ? 85.073 -2.376 -119.839 1.00 84.94 1006 LYS A O 1
ATOM 8039 N N . SER A 1 1007 ? 84.064 -0.634 -118.864 1.00 81.69 1007 SER A N 1
ATOM 8040 C CA . SER A 1 1007 ? 84.579 0.331 -119.848 1.00 81.69 1007 SER A CA 1
ATOM 8041 C C . SER A 1 1007 ? 86.076 0.647 -119.690 1.00 81.69 1007 SER A C 1
ATOM 8043 O O . SER A 1 1007 ? 86.727 1.034 -120.662 1.00 81.69 1007 SER A O 1
ATOM 8045 N N . ILE A 1 1008 ? 86.661 0.407 -118.508 1.00 83.31 1008 ILE A N 1
ATOM 8046 C CA . ILE A 1 1008 ? 88.123 0.403 -118.313 1.00 83.31 1008 ILE A CA 1
ATOM 8047 C C . ILE A 1 1008 ? 88.754 -0.767 -119.085 1.00 83.31 1008 ILE A C 1
ATOM 8049 O O . ILE A 1 1008 ? 89.752 -0.569 -119.781 1.00 83.31 1008 ILE A O 1
ATOM 8053 N N . LEU A 1 1009 ? 88.163 -1.966 -119.005 1.00 81.25 1009 LEU A N 1
ATOM 8054 C CA . LEU A 1 1009 ? 88.602 -3.138 -119.776 1.00 81.25 1009 LEU A CA 1
ATOM 8055 C C . LEU A 1 1009 ? 88.493 -2.887 -121.292 1.00 81.25 1009 LEU A C 1
ATOM 8057 O O . LEU A 1 1009 ? 89.477 -3.058 -122.009 1.00 81.25 1009 LEU A O 1
ATOM 8061 N N . GLU A 1 1010 ? 87.347 -2.387 -121.767 1.00 79.44 1010 GLU A N 1
ATOM 8062 C CA . GLU A 1 1010 ? 87.111 -2.055 -123.185 1.00 79.44 1010 GLU A CA 1
ATOM 8063 C C . GLU A 1 1010 ? 88.133 -1.051 -123.751 1.00 79.44 1010 GLU A C 1
ATOM 8065 O O . GLU A 1 1010 ? 88.631 -1.231 -124.866 1.00 79.44 1010 GLU A O 1
ATOM 8070 N N . HIS A 1 1011 ? 88.468 0.008 -123.000 1.00 81.12 1011 HIS A N 1
ATOM 8071 C CA . HIS A 1 1011 ? 89.460 0.999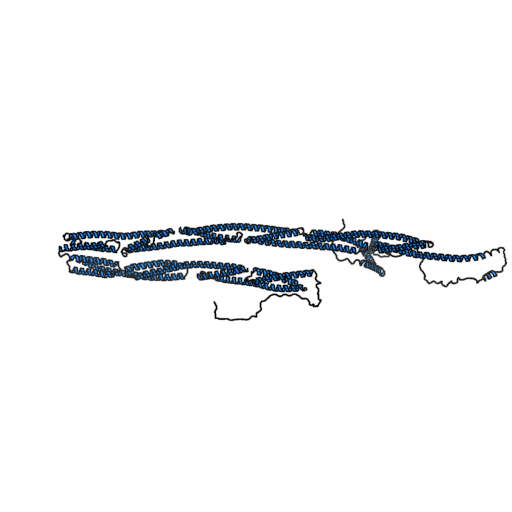 -123.434 1.00 81.12 1011 HIS A CA 1
ATOM 8072 C C . HIS A 1 1011 ? 90.869 0.392 -123.533 1.00 81.12 1011 HIS A C 1
ATOM 8074 O O . HIS A 1 1011 ? 91.582 0.675 -124.497 1.00 81.12 1011 HIS A O 1
ATOM 8080 N N . LYS A 1 1012 ? 91.261 -0.483 -122.594 1.00 78.50 1012 LYS A N 1
ATOM 8081 C CA . LYS A 1 1012 ? 92.561 -1.178 -122.638 1.00 78.50 1012 LYS A CA 1
ATOM 8082 C C . LYS A 1 1012 ? 92.668 -2.101 -123.851 1.00 78.50 1012 LYS A C 1
ATOM 8084 O O . LYS A 1 1012 ? 93.614 -1.965 -124.624 1.00 78.50 1012 LYS A O 1
ATOM 8089 N N . SER A 1 1013 ? 91.658 -2.938 -124.096 1.00 76.38 1013 SER A N 1
ATOM 8090 C CA . SER A 1 1013 ? 91.617 -3.822 -125.271 1.00 76.38 1013 SER A CA 1
ATOM 8091 C C . SER A 1 1013 ? 91.700 -3.058 -126.601 1.00 76.38 1013 SER A C 1
ATOM 8093 O O . SER A 1 1013 ? 92.355 -3.516 -127.538 1.00 76.38 1013 SER A O 1
ATOM 8095 N N . TRP A 1 1014 ? 91.091 -1.869 -126.691 1.00 77.44 1014 TRP A N 1
ATOM 8096 C CA . TRP A 1 1014 ? 91.211 -1.003 -127.870 1.00 77.44 1014 TRP A CA 1
ATOM 8097 C C . TRP A 1 1014 ? 92.640 -0.463 -128.068 1.00 77.44 1014 TRP A C 1
ATOM 8099 O O . TRP A 1 1014 ? 93.158 -0.476 -129.188 1.00 77.44 1014 TRP A O 1
ATOM 8109 N N . LYS A 1 1015 ? 93.299 -0.039 -126.980 1.00 72.44 1015 LYS A N 1
ATOM 8110 C CA . LYS A 1 1015 ? 94.671 0.506 -126.969 1.00 72.44 1015 LYS A CA 1
ATOM 8111 C C . LYS A 1 1015 ? 95.682 -0.503 -127.534 1.00 72.44 1015 LYS A C 1
ATOM 8113 O O . LYS A 1 1015 ? 96.523 -0.143 -128.359 1.00 72.44 1015 LYS A O 1
ATOM 8118 N N . ASP A 1 1016 ? 95.549 -1.775 -127.157 1.00 72.69 1016 ASP A N 1
ATOM 8119 C CA . ASP A 1 1016 ? 96.410 -2.860 -127.643 1.00 72.69 1016 ASP A CA 1
ATOM 8120 C C . ASP A 1 1016 ? 96.110 -3.264 -129.100 1.00 72.69 1016 ASP A C 1
ATOM 8122 O O . ASP A 1 1016 ? 97.036 -3.537 -129.871 1.00 72.69 1016 ASP A O 1
ATOM 8126 N N . PHE A 1 1017 ? 94.841 -3.230 -129.530 1.00 74.69 1017 PHE A N 1
ATOM 8127 C CA . PHE A 1 1017 ? 94.464 -3.488 -130.928 1.00 74.69 1017 PHE A CA 1
ATOM 8128 C C . PHE A 1 1017 ? 95.123 -2.495 -131.902 1.00 74.69 1017 PHE A C 1
ATOM 8130 O O . PHE A 1 1017 ? 95.724 -2.907 -132.901 1.00 74.69 1017 PHE A O 1
ATOM 8137 N N . VAL A 1 1018 ? 95.069 -1.193 -131.596 1.00 66.75 1018 VAL A N 1
ATOM 8138 C CA . VAL A 1 1018 ? 95.694 -0.141 -132.422 1.00 66.75 1018 VAL A CA 1
ATOM 8139 C C . VAL A 1 1018 ? 97.210 -0.342 -132.510 1.00 66.75 1018 VAL A C 1
ATOM 8141 O O . VAL A 1 1018 ? 97.789 -0.268 -133.597 1.00 66.75 1018 VAL A O 1
ATOM 8144 N N . LYS A 1 1019 ? 97.847 -0.675 -131.382 1.00 69.56 1019 LYS A N 1
ATOM 8145 C CA . LYS A 1 1019 ? 99.295 -0.908 -131.279 1.00 69.56 1019 LYS A CA 1
ATOM 8146 C C . LYS A 1 1019 ? 99.774 -2.063 -132.168 1.00 69.56 1019 LYS A C 1
ATOM 8148 O O . LYS A 1 1019 ? 100.850 -1.971 -132.756 1.00 69.56 1019 LYS A O 1
ATOM 8153 N N . ASN A 1 1020 ? 98.960 -3.110 -132.326 1.00 68.19 1020 ASN A N 1
ATOM 8154 C CA . ASN A 1 1020 ? 99.244 -4.216 -133.244 1.00 68.19 1020 ASN A CA 1
ATOM 8155 C C . ASN A 1 1020 ? 99.034 -3.835 -134.721 1.00 68.19 1020 ASN A C 1
ATOM 8157 O O . ASN A 1 1020 ? 99.889 -4.149 -135.550 1.00 68.19 1020 ASN A O 1
ATOM 8161 N N . LYS A 1 1021 ? 97.958 -3.112 -135.070 1.00 66.50 1021 LYS A N 1
ATOM 8162 C CA . LYS A 1 1021 ? 97.679 -2.728 -136.472 1.00 66.50 1021 LYS A CA 1
ATOM 8163 C C . LYS A 1 1021 ? 98.714 -1.768 -137.068 1.00 66.50 1021 LYS A C 1
ATOM 8165 O O . LYS A 1 1021 ? 99.023 -1.875 -138.252 1.00 66.50 1021 LYS A O 1
ATOM 8170 N N . ILE A 1 1022 ? 99.310 -0.890 -136.258 1.00 67.00 1022 ILE A N 1
ATOM 8171 C CA . ILE A 1 1022 ? 100.433 -0.032 -136.687 1.00 67.00 1022 ILE A CA 1
ATOM 8172 C C . ILE A 1 1022 ? 101.646 -0.875 -137.131 1.00 67.00 1022 ILE A C 1
ATOM 8174 O O . ILE A 1 1022 ? 102.371 -0.483 -138.045 1.00 67.00 1022 ILE A O 1
ATOM 8178 N N . LYS A 1 1023 ? 101.847 -2.055 -136.529 1.00 68.00 1023 LYS A N 1
ATOM 8179 C CA . LYS A 1 1023 ? 102.997 -2.927 -136.795 1.00 68.00 1023 LYS A CA 1
ATOM 8180 C C . LYS A 1 1023 ? 102.909 -3.627 -138.160 1.00 68.00 1023 LYS A C 1
ATOM 8182 O O . LYS A 1 1023 ? 103.889 -3.624 -138.895 1.00 68.00 1023 LYS A O 1
ATOM 8187 N N . GLU A 1 1024 ? 101.735 -4.141 -138.539 1.00 62.50 1024 GLU A N 1
ATOM 8188 C CA . GLU A 1 1024 ? 101.515 -4.782 -139.854 1.00 62.50 1024 GLU A CA 1
ATOM 8189 C C . GLU A 1 1024 ? 101.706 -3.814 -141.038 1.00 62.50 1024 GLU A C 1
ATOM 8191 O O . GLU A 1 1024 ? 102.225 -4.196 -142.088 1.00 62.50 1024 GLU A O 1
ATOM 8196 N N . ILE A 1 1025 ? 101.300 -2.547 -140.883 1.00 63.06 1025 ILE A N 1
ATOM 8197 C CA . ILE A 1 1025 ? 101.362 -1.546 -141.964 1.00 63.06 1025 ILE A CA 1
ATOM 8198 C C . ILE A 1 1025 ? 102.818 -1.232 -142.355 1.00 63.06 1025 ILE A C 1
ATOM 8200 O O . ILE A 1 1025 ? 103.107 -1.018 -143.536 1.00 63.06 1025 ILE A O 1
ATOM 8204 N N . ALA A 1 1026 ? 103.748 -1.264 -141.395 1.00 61.50 1026 ALA A N 1
ATOM 8205 C CA . ALA A 1 1026 ? 105.169 -1.034 -141.649 1.00 61.50 1026 ALA A CA 1
ATOM 8206 C C . ALA A 1 1026 ? 105.806 -2.124 -142.536 1.00 61.50 1026 ALA A C 1
ATOM 8208 O O . ALA A 1 1026 ? 106.662 -1.822 -143.368 1.00 61.50 1026 ALA A O 1
ATOM 8209 N N . GLU A 1 1027 ? 105.374 -3.382 -142.403 1.00 62.34 1027 GLU A N 1
ATOM 8210 C CA . GLU A 1 1027 ? 105.960 -4.516 -143.132 1.00 62.34 1027 GLU A CA 1
ATOM 8211 C C . GLU A 1 1027 ? 105.506 -4.585 -144.600 1.00 62.34 1027 GLU A C 1
ATOM 8213 O O . GLU A 1 1027 ? 106.282 -4.980 -145.475 1.00 62.34 1027 GLU A O 1
ATOM 8218 N N . LEU A 1 1028 ? 104.273 -4.159 -144.899 1.00 60.94 1028 LEU A N 1
ATOM 8219 C CA . LEU A 1 1028 ? 103.736 -4.149 -146.266 1.00 60.94 1028 LEU A CA 1
ATOM 8220 C C . LEU A 1 1028 ? 104.412 -3.108 -147.170 1.00 60.94 1028 LEU A C 1
ATOM 8222 O O . LEU A 1 1028 ? 104.656 -3.386 -148.347 1.00 60.94 1028 LEU A O 1
ATOM 8226 N N . ASN A 1 1029 ? 104.751 -1.933 -146.631 1.00 61.78 1029 ASN A N 1
ATOM 8227 C CA . ASN A 1 1029 ? 105.275 -0.808 -147.413 1.00 61.78 1029 ASN A CA 1
ATOM 8228 C C . ASN A 1 1029 ? 106.612 -1.144 -148.116 1.00 61.78 1029 ASN A C 1
ATOM 8230 O O . ASN A 1 1029 ? 106.822 -0.802 -149.281 1.00 61.78 1029 ASN A O 1
ATOM 8234 N N . ASN A 1 1030 ? 107.484 -1.911 -147.451 1.00 61.56 1030 ASN A N 1
ATOM 8235 C CA . ASN A 1 1030 ? 108.794 -2.296 -147.989 1.00 61.56 1030 ASN A CA 1
ATOM 8236 C C . ASN A 1 1030 ? 108.723 -3.195 -149.240 1.00 61.56 1030 ASN A C 1
ATOM 8238 O O . ASN A 1 1030 ? 109.633 -3.15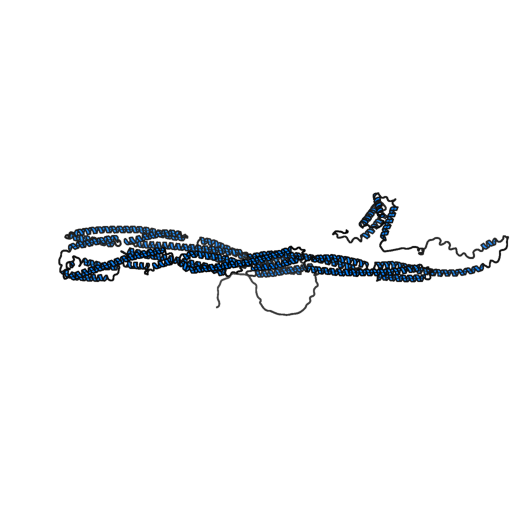0 -150.064 1.00 61.56 1030 ASN A O 1
ATOM 8242 N N . LYS A 1 1031 ? 107.657 -3.990 -149.429 1.00 60.62 1031 LYS A N 1
ATOM 8243 C CA . LYS A 1 1031 ? 107.531 -4.887 -150.600 1.00 60.62 1031 LYS A CA 1
ATOM 8244 C C . LYS A 1 1031 ? 107.109 -4.172 -151.887 1.00 60.62 1031 LYS A C 1
ATOM 8246 O O . LYS A 1 1031 ? 107.370 -4.674 -152.980 1.00 60.62 1031 LYS A O 1
ATOM 8251 N N . TRP A 1 1032 ? 106.457 -3.014 -151.784 1.00 64.19 1032 TRP A N 1
ATOM 8252 C CA . TRP A 1 1032 ? 105.943 -2.289 -152.951 1.00 64.19 1032 TRP A CA 1
ATOM 8253 C C . TRP A 1 1032 ? 107.060 -1.616 -153.765 1.00 64.19 1032 TRP A C 1
ATOM 8255 O O . TRP A 1 1032 ? 107.048 -1.657 -154.997 1.00 64.19 1032 TRP A O 1
ATOM 8265 N N . LEU A 1 1033 ? 108.069 -1.065 -153.080 1.00 64.19 1033 LEU A N 1
ATOM 8266 C CA . LEU A 1 1033 ? 109.156 -0.295 -153.696 1.00 64.19 1033 LEU A CA 1
ATOM 8267 C C . LEU A 1 1033 ? 110.003 -1.113 -154.687 1.00 64.19 1033 LEU A C 1
ATOM 8269 O O . LEU A 1 1033 ? 110.397 -0.588 -155.728 1.00 64.19 1033 LEU A O 1
ATOM 8273 N N . THR A 1 1034 ? 110.242 -2.401 -154.417 1.00 60.50 1034 THR A N 1
ATOM 8274 C CA . THR A 1 1034 ? 111.095 -3.261 -155.261 1.00 60.50 1034 THR A CA 1
ATOM 8275 C C . THR A 1 1034 ? 110.478 -3.564 -156.629 1.00 60.50 1034 THR A C 1
ATOM 8277 O O . THR A 1 1034 ? 111.194 -3.672 -157.621 1.00 60.50 1034 THR A O 1
ATOM 8280 N N . THR A 1 1035 ? 109.148 -3.681 -156.711 1.00 59.12 1035 THR A N 1
ATOM 8281 C CA . THR A 1 1035 ? 108.460 -4.096 -157.951 1.00 59.12 1035 THR A CA 1
ATOM 8282 C C . THR A 1 1035 ? 108.452 -2.982 -159.002 1.00 59.12 1035 THR A C 1
ATOM 8284 O O . THR A 1 1035 ? 108.541 -3.251 -160.200 1.00 59.12 1035 THR A O 1
ATOM 8287 N N . LYS A 1 1036 ? 108.390 -1.719 -158.562 1.00 58.72 1036 LYS A N 1
ATOM 8288 C CA . LYS A 1 1036 ? 108.266 -0.548 -159.442 1.00 58.72 1036 LYS A CA 1
ATOM 8289 C C . LYS A 1 1036 ? 109.467 -0.379 -160.385 1.00 58.72 1036 LYS A C 1
ATOM 8291 O O . LYS A 1 1036 ? 109.278 -0.071 -161.556 1.00 58.72 1036 LYS A O 1
ATOM 8296 N N . ALA A 1 1037 ? 110.683 -0.648 -159.903 1.00 60.62 1037 ALA A N 1
ATOM 8297 C CA . ALA A 1 1037 ? 111.928 -0.405 -160.640 1.00 60.62 1037 ALA A CA 1
ATOM 8298 C C . ALA A 1 1037 ? 112.118 -1.266 -161.909 1.00 60.62 1037 ALA A C 1
ATOM 8300 O O . ALA A 1 1037 ? 112.886 -0.888 -162.793 1.00 60.62 1037 ALA A O 1
ATOM 8301 N N . ASN A 1 1038 ? 111.426 -2.406 -162.023 1.00 55.75 1038 ASN A N 1
ATOM 8302 C CA . ASN A 1 1038 ? 111.580 -3.318 -163.164 1.00 55.75 1038 ASN A CA 1
ATOM 8303 C C . ASN A 1 1038 ? 110.681 -2.972 -164.365 1.00 55.75 1038 ASN A C 1
ATOM 8305 O O . ASN A 1 1038 ? 110.946 -3.438 -165.470 1.00 55.75 1038 ASN A O 1
ATOM 8309 N N . ILE A 1 1039 ? 109.634 -2.162 -164.175 1.00 57.31 1039 ILE A N 1
ATOM 8310 C CA . ILE A 1 1039 ? 108.635 -1.874 -165.220 1.00 57.31 1039 ILE A CA 1
ATOM 8311 C C . ILE A 1 1039 ? 109.142 -0.821 -166.220 1.00 57.31 1039 ILE A C 1
ATOM 8313 O O . ILE A 1 1039 ? 108.886 -0.927 -167.420 1.00 57.31 1039 ILE A O 1
ATOM 8317 N N . ASP A 1 1040 ? 109.912 0.165 -165.757 1.00 55.84 1040 ASP A N 1
ATOM 8318 C CA . ASP A 1 1040 ? 110.294 1.325 -166.575 1.00 55.84 1040 ASP A CA 1
ATOM 8319 C C . ASP A 1 1040 ? 111.383 1.027 -167.630 1.00 55.84 1040 ASP A C 1
ATOM 8321 O O . ASP A 1 1040 ? 111.568 1.804 -168.565 1.00 55.84 1040 ASP A O 1
ATOM 8325 N N . ARG A 1 1041 ? 112.068 -0.127 -167.554 1.00 56.09 1041 ARG A N 1
ATOM 8326 C CA . ARG A 1 1041 ? 113.104 -0.531 -168.531 1.00 56.09 1041 ARG A CA 1
ATOM 8327 C C . ARG A 1 1041 ? 112.569 -1.064 -169.867 1.00 56.09 1041 ARG A C 1
ATOM 8329 O O . ARG A 1 1041 ? 113.337 -1.131 -170.822 1.00 56.09 1041 ARG A O 1
ATOM 8336 N N . LEU A 1 1042 ? 111.292 -1.445 -169.960 1.00 54.41 1042 LEU A N 1
ATOM 8337 C CA . LEU A 1 1042 ? 110.747 -2.186 -171.114 1.00 54.41 1042 LEU A CA 1
ATOM 8338 C C . LEU A 1 1042 ? 110.000 -1.330 -172.158 1.00 54.41 1042 LEU A C 1
ATOM 8340 O O . LEU A 1 1042 ? 109.461 -1.876 -173.114 1.00 54.41 1042 LEU A O 1
ATOM 8344 N N . LYS A 1 1043 ? 109.960 0.002 -172.012 1.00 49.44 1043 LYS A N 1
ATOM 8345 C CA . LYS A 1 1043 ? 109.117 0.896 -172.842 1.00 49.44 1043 LYS A CA 1
ATOM 8346 C C . LYS A 1 1043 ? 109.794 1.575 -174.045 1.00 49.44 1043 LYS A C 1
ATOM 8348 O O . LYS A 1 1043 ? 109.155 2.392 -174.698 1.00 49.44 1043 LYS A O 1
ATOM 8353 N N . VAL A 1 1044 ? 111.065 1.288 -174.336 1.00 48.69 1044 VAL A N 1
ATOM 8354 C CA . VAL A 1 1044 ? 111.863 2.091 -175.292 1.00 48.69 1044 VAL A CA 1
ATOM 8355 C C . VAL A 1 1044 ? 111.727 1.660 -176.763 1.00 48.69 1044 VAL A C 1
ATOM 8357 O O . VAL A 1 1044 ? 111.945 2.489 -177.639 1.00 48.69 1044 VAL A O 1
ATOM 8360 N N . ASN A 1 1045 ? 111.360 0.409 -177.065 1.00 42.72 1045 ASN A N 1
ATOM 8361 C CA . ASN A 1 1045 ? 111.369 -0.116 -178.439 1.00 42.72 1045 ASN A CA 1
ATOM 8362 C C . ASN A 1 1045 ? 110.049 -0.782 -178.861 1.00 42.72 1045 ASN A C 1
ATOM 8364 O O . ASN A 1 1045 ? 109.390 -1.420 -178.047 1.00 42.72 1045 ASN A O 1
ATOM 8368 N N . LEU A 1 1046 ? 109.783 -0.701 -180.176 1.00 35.34 1046 LEU A N 1
ATOM 8369 C CA . LEU A 1 1046 ? 108.686 -1.297 -180.963 1.00 35.34 1046 LEU A CA 1
ATOM 8370 C C . LEU A 1 1046 ? 107.317 -0.594 -180.911 1.00 35.34 1046 LEU A C 1
ATOM 8372 O O . LEU A 1 1046 ? 106.445 -0.967 -180.131 1.00 35.34 1046 LEU A O 1
ATOM 8376 N N . ASN A 1 1047 ? 107.081 0.317 -181.870 1.00 37.50 1047 ASN A N 1
ATOM 8377 C CA . ASN A 1 1047 ? 105.757 0.441 -182.501 1.00 37.50 1047 ASN A CA 1
ATOM 8378 C C . ASN A 1 1047 ? 105.791 1.090 -183.909 1.00 37.50 1047 ASN A C 1
ATOM 8380 O O . ASN A 1 1047 ? 105.249 2.173 -184.124 1.00 37.50 1047 ASN A O 1
ATOM 8384 N N . SER A 1 1048 ? 106.441 0.434 -184.880 1.00 33.03 1048 SER A N 1
ATOM 8385 C CA . SER A 1 1048 ? 106.379 0.830 -186.301 1.00 33.03 1048 SER A CA 1
ATOM 8386 C C . SER A 1 1048 ? 106.851 -0.269 -187.271 1.00 33.03 1048 SER A C 1
ATOM 8388 O O . SER A 1 1048 ? 107.998 -0.246 -187.703 1.00 33.03 1048 SER A O 1
ATOM 8390 N N . TYR A 1 1049 ? 105.976 -1.218 -187.641 1.00 29.47 1049 TYR A N 1
ATOM 8391 C CA . TYR A 1 1049 ? 105.530 -1.429 -189.039 1.00 29.47 1049 TYR A CA 1
ATOM 8392 C C . TYR A 1 1049 ? 104.510 -2.582 -189.184 1.00 29.47 1049 TYR A C 1
ATOM 8394 O O . TYR A 1 1049 ? 104.081 -3.192 -188.208 1.00 29.47 1049 TYR A O 1
ATOM 8402 N N . GLN A 1 1050 ? 104.063 -2.799 -190.423 1.00 33.38 1050 GLN A N 1
ATOM 8403 C CA . GLN A 1 1050 ? 102.963 -3.657 -190.861 1.00 33.38 1050 GLN A CA 1
ATOM 8404 C C . GLN A 1 1050 ? 103.407 -5.017 -191.455 1.00 33.38 1050 GLN A C 1
ATOM 8406 O O . GLN A 1 1050 ? 104.433 -5.087 -192.121 1.00 33.38 1050 GLN A O 1
ATOM 8411 N N . ILE A 1 1051 ? 102.478 -5.988 -191.394 1.00 31.05 1051 ILE A N 1
ATOM 8412 C CA . ILE A 1 1051 ? 102.120 -6.967 -192.456 1.00 31.05 1051 ILE A CA 1
ATOM 8413 C C . ILE A 1 1051 ? 102.960 -8.260 -192.674 1.00 31.05 1051 ILE A C 1
ATOM 8415 O O . ILE A 1 1051 ? 104.169 -8.238 -192.857 1.00 31.05 1051 ILE A O 1
ATOM 8419 N N . ASN A 1 1052 ? 102.196 -9.360 -192.829 1.00 33.59 1052 ASN A N 1
ATOM 8420 C CA . ASN A 1 1052 ? 102.473 -10.677 -193.446 1.00 33.59 1052 ASN A CA 1
ATOM 8421 C C . ASN A 1 1052 ? 103.444 -11.690 -192.802 1.00 33.59 1052 ASN A C 1
ATOM 8423 O O . ASN A 1 1052 ? 104.457 -11.353 -192.206 1.00 33.59 1052 ASN A O 1
ATOM 8427 N N . GLY A 1 1053 ? 103.137 -12.974 -193.054 1.00 29.16 1053 GLY A N 1
ATOM 8428 C CA . GLY A 1 1053 ? 104.018 -14.128 -192.824 1.00 29.16 1053 GLY A CA 1
ATOM 8429 C C . GLY A 1 1053 ? 103.488 -15.104 -191.771 1.00 29.16 1053 GLY A C 1
ATOM 8430 O O . GLY A 1 1053 ? 103.649 -14.881 -190.577 1.00 29.16 1053 GLY A O 1
ATOM 8431 N N . GLY A 1 1054 ? 102.848 -16.194 -192.202 1.00 31.78 1054 GLY A N 1
ATOM 8432 C CA . GLY A 1 1054 ? 102.281 -17.197 -191.298 1.00 31.78 1054 GLY A CA 1
ATOM 8433 C C . GLY A 1 1054 ? 103.275 -18.284 -190.890 1.00 31.78 1054 GLY A C 1
ATOM 8434 O O . GLY A 1 1054 ? 103.251 -19.361 -191.470 1.00 31.78 1054 GLY A O 1
ATOM 8435 N N . GLU A 1 1055 ? 104.073 -18.043 -189.851 1.00 32.88 1055 GLU A N 1
ATOM 8436 C CA . GLU A 1 1055 ? 104.774 -19.090 -189.092 1.00 32.88 1055 GLU A CA 1
ATOM 8437 C C . GLU A 1 1055 ? 104.871 -18.686 -187.608 1.00 32.88 1055 GLU A C 1
ATOM 8439 O O . GLU A 1 1055 ? 104.823 -17.503 -187.281 1.00 32.88 1055 GLU A O 1
ATOM 8444 N N . SER A 1 1056 ? 104.983 -19.662 -186.697 1.00 33.53 1056 SER A N 1
ATOM 8445 C CA . SER A 1 1056 ? 104.961 -19.503 -185.221 1.00 33.53 1056 SER A CA 1
ATOM 8446 C C . SER A 1 1056 ? 103.599 -19.400 -184.489 1.00 33.53 1056 SER A C 1
ATOM 8448 O O . SER A 1 1056 ? 103.543 -18.955 -183.346 1.00 33.53 1056 SER A O 1
ATOM 8450 N N . ILE A 1 1057 ? 102.537 -20.048 -185.000 1.00 44.97 1057 ILE A N 1
ATOM 8451 C CA . ILE A 1 1057 ? 101.469 -20.605 -184.115 1.00 44.97 1057 ILE A CA 1
ATOM 8452 C C . ILE A 1 1057 ? 102.087 -21.474 -182.992 1.00 44.97 1057 ILE A C 1
ATOM 8454 O O . ILE A 1 1057 ? 101.588 -21.531 -181.870 1.00 44.97 1057 ILE A O 1
ATOM 8458 N N . LYS A 1 1058 ? 103.255 -22.058 -183.283 1.00 42.25 1058 LYS A N 1
ATOM 8459 C CA . LYS A 1 1058 ? 104.183 -22.684 -182.341 1.00 42.25 1058 LYS A CA 1
ATOM 8460 C C . LYS A 1 1058 ? 104.521 -21.816 -181.109 1.00 42.25 1058 LYS A C 1
ATOM 8462 O O . LYS A 1 1058 ? 104.518 -22.357 -180.016 1.00 42.25 1058 LYS A O 1
ATOM 8467 N N . PHE A 1 1059 ? 104.702 -20.495 -181.230 1.00 46.00 1059 PHE A N 1
ATOM 8468 C CA . PHE A 1 1059 ? 105.023 -19.611 -180.091 1.00 46.00 1059 PHE A CA 1
ATOM 8469 C C . PHE A 1 1059 ? 103.876 -19.527 -179.070 1.00 46.00 1059 PHE A C 1
ATOM 8471 O O . PHE A 1 1059 ? 104.106 -19.607 -177.866 1.00 46.00 1059 PHE A O 1
ATOM 8478 N N . TRP A 1 1060 ? 102.626 -19.443 -179.539 1.00 42.94 1060 TRP A N 1
ATOM 8479 C CA . TRP A 1 1060 ? 101.446 -19.424 -178.662 1.00 42.94 1060 TRP A CA 1
ATOM 8480 C C . TRP A 1 1060 ? 101.121 -20.784 -178.029 1.00 42.94 1060 TRP A C 1
ATOM 8482 O O . TRP A 1 1060 ? 100.451 -20.821 -177.000 1.00 42.94 1060 TRP A O 1
ATOM 8492 N N . LEU A 1 1061 ? 101.618 -21.889 -178.594 1.00 43.75 1061 LEU A N 1
ATOM 8493 C CA . LEU A 1 1061 ? 101.522 -23.222 -177.989 1.00 43.75 1061 LEU A CA 1
ATOM 8494 C C . LEU A 1 1061 ? 102.715 -23.542 -177.074 1.00 43.75 1061 LEU A C 1
ATOM 8496 O O . LEU A 1 1061 ? 102.531 -24.214 -176.064 1.00 43.75 1061 LEU A O 1
ATOM 8500 N N . GLU A 1 1062 ? 103.911 -23.023 -177.356 1.00 43.53 1062 GLU A N 1
ATOM 8501 C CA . GLU A 1 1062 ? 105.094 -23.196 -176.503 1.00 43.53 1062 GLU A CA 1
ATOM 8502 C C . GLU A 1 1062 ? 105.042 -22.297 -175.259 1.00 43.53 1062 GLU A C 1
ATOM 8504 O O . GLU A 1 1062 ? 105.351 -22.778 -174.174 1.00 43.53 1062 GLU A O 1
ATOM 8509 N N . LEU A 1 1063 ? 104.506 -21.070 -175.340 1.00 39.16 1063 LEU A N 1
ATOM 8510 C CA . LEU A 1 1063 ? 104.207 -20.261 -174.144 1.00 39.16 1063 LEU A CA 1
ATOM 8511 C C . LEU A 1 1063 ? 103.097 -20.891 -173.275 1.00 39.16 1063 LEU A C 1
ATOM 8513 O O . LEU A 1 1063 ? 103.067 -20.702 -172.062 1.00 39.16 1063 LEU A O 1
ATOM 8517 N N . TRP A 1 1064 ? 102.208 -21.690 -173.877 1.00 44.84 1064 TRP A N 1
ATOM 8518 C CA . TRP A 1 1064 ? 101.232 -22.515 -173.151 1.00 44.84 1064 TRP A CA 1
ATOM 8519 C C . TRP A 1 1064 ? 101.836 -23.837 -172.639 1.00 44.84 1064 TRP A C 1
ATOM 8521 O O . TRP A 1 1064 ? 101.244 -24.490 -171.782 1.00 44.84 1064 TRP A O 1
ATOM 8531 N N . SER A 1 1065 ? 103.035 -24.202 -173.108 1.00 44.62 1065 SER A N 1
ATOM 8532 C CA . SER A 1 1065 ? 103.870 -25.273 -172.558 1.00 44.62 1065 SER A CA 1
ATOM 8533 C C . SER A 1 1065 ? 104.868 -24.779 -171.502 1.00 44.62 1065 SER A C 1
ATOM 8535 O O . SER A 1 1065 ? 105.394 -25.615 -170.767 1.00 44.62 1065 SER A O 1
ATOM 8537 N N . ASP A 1 1066 ? 105.053 -23.462 -171.328 1.00 38.53 1066 ASP A N 1
ATOM 8538 C CA . ASP A 1 1066 ? 105.776 -22.837 -170.195 1.00 38.53 1066 ASP A CA 1
ATOM 8539 C C . ASP A 1 1066 ? 104.913 -22.800 -168.905 1.00 38.53 1066 ASP A C 1
ATOM 8541 O O . ASP A 1 1066 ? 104.901 -21.893 -168.069 1.00 38.53 1066 ASP A O 1
ATOM 8545 N N . LEU A 1 1067 ? 104.148 -23.879 -168.786 1.00 35.16 1067 LEU A N 1
ATOM 8546 C CA . LEU A 1 1067 ? 103.366 -24.372 -167.677 1.00 35.16 1067 LEU A CA 1
ATOM 8547 C C . LEU A 1 1067 ? 104.160 -24.504 -166.360 1.00 35.16 1067 LEU A C 1
ATOM 8549 O O . LEU A 1 1067 ? 105.367 -24.722 -166.295 1.00 35.16 1067 LEU A O 1
ATOM 8553 N N . ASN A 1 1068 ? 103.369 -24.610 -165.291 1.00 39.16 1068 ASN A N 1
ATOM 8554 C CA . ASN A 1 1068 ? 103.622 -25.406 -164.082 1.00 39.16 1068 ASN A CA 1
ATOM 8555 C C . ASN A 1 1068 ? 104.647 -24.951 -163.028 1.00 39.16 1068 ASN A C 1
ATOM 8557 O O . ASN A 1 1068 ? 104.407 -25.263 -161.860 1.00 39.16 1068 ASN A O 1
ATOM 8561 N N . ASN A 1 1069 ? 105.752 -24.266 -163.337 1.00 31.25 1069 ASN A N 1
ATOM 8562 C CA . ASN A 1 1069 ? 106.898 -24.321 -162.406 1.00 31.25 1069 ASN A CA 1
ATOM 8563 C C . ASN A 1 1069 ? 106.902 -23.400 -161.159 1.00 31.25 1069 ASN A C 1
ATOM 8565 O O . ASN A 1 1069 ? 107.727 -23.634 -160.280 1.00 31.25 1069 ASN A O 1
ATOM 8569 N N . ASN A 1 1070 ? 106.015 -22.400 -160.999 1.00 35.66 1070 ASN A N 1
ATOM 8570 C CA . ASN A 1 1070 ? 106.008 -21.554 -159.782 1.00 35.66 1070 ASN A CA 1
ATOM 8571 C C . ASN A 1 1070 ? 104.623 -21.015 -159.338 1.00 35.66 1070 ASN A C 1
ATOM 8573 O O . ASN A 1 1070 ? 104.232 -19.922 -159.720 1.00 35.66 1070 ASN A O 1
ATOM 8577 N N . TYR A 1 1071 ? 103.975 -21.749 -158.415 1.00 36.06 1071 TYR A N 1
ATOM 8578 C CA . TYR A 1 1071 ? 102.931 -21.322 -157.447 1.00 36.06 1071 TYR A CA 1
ATOM 8579 C C . TYR A 1 1071 ? 101.624 -20.680 -157.969 1.00 36.06 1071 TYR A C 1
ATOM 8581 O O . TYR A 1 1071 ? 101.626 -19.687 -158.674 1.00 36.06 1071 TYR A O 1
ATOM 8589 N N . ARG A 1 1072 ? 100.405 -21.049 -157.547 1.00 34.38 1072 ARG A N 1
ATOM 8590 C CA . ARG A 1 1072 ? 99.818 -22.190 -156.804 1.00 34.38 1072 ARG A CA 1
ATOM 8591 C C . ARG A 1 1072 ? 100.463 -22.692 -155.495 1.00 34.38 1072 ARG A C 1
ATOM 8593 O O . ARG A 1 1072 ? 101.028 -23.778 -155.465 1.00 34.38 1072 ARG A O 1
ATOM 8600 N N . LYS A 1 1073 ? 100.198 -22.004 -154.376 1.00 31.38 1073 LYS A N 1
ATOM 8601 C CA . LYS A 1 1073 ? 99.943 -22.615 -153.044 1.00 31.38 1073 LYS A CA 1
ATOM 8602 C C . LYS A 1 1073 ? 99.182 -21.615 -152.140 1.00 31.38 1073 LYS A C 1
ATOM 8604 O O . LYS A 1 1073 ? 99.712 -20.530 -151.936 1.00 31.38 1073 LYS A O 1
ATOM 8609 N N . PRO A 1 1074 ? 98.026 -21.964 -151.534 1.00 40.78 1074 PRO A N 1
ATOM 8610 C CA . PRO A 1 1074 ? 97.166 -23.105 -151.849 1.00 40.78 1074 PRO A CA 1
ATOM 8611 C C . PRO A 1 1074 ? 95.651 -22.785 -151.802 1.00 40.78 1074 PRO A C 1
ATOM 8613 O O . PRO A 1 1074 ? 95.030 -22.857 -150.744 1.00 40.78 1074 PRO A O 1
ATOM 8616 N N . PHE A 1 1075 ? 94.987 -22.644 -152.957 1.00 25.95 1075 PHE A N 1
ATOM 8617 C CA . PHE A 1 1075 ? 93.526 -22.861 -153.052 1.00 25.95 1075 PHE A CA 1
ATOM 8618 C C . PHE A 1 1075 ? 93.211 -24.377 -153.045 1.00 25.95 1075 PHE A C 1
ATOM 8620 O O . PHE A 1 1075 ? 92.599 -24.920 -153.960 1.00 25.95 1075 PHE A O 1
ATOM 8627 N N . LYS A 1 1076 ? 93.753 -25.105 -152.055 1.00 31.05 1076 LYS A N 1
ATOM 8628 C CA . LYS A 1 1076 ? 93.550 -26.553 -151.869 1.00 31.05 1076 LYS A CA 1
ATOM 8629 C C . LYS A 1 1076 ? 93.564 -26.968 -150.390 1.00 31.05 1076 LYS A C 1
ATOM 8631 O O . LYS A 1 1076 ? 94.204 -27.941 -150.010 1.00 31.05 1076 LYS A O 1
ATOM 8636 N N . LYS A 1 1077 ? 92.788 -26.251 -149.577 1.00 32.16 1077 LYS A N 1
ATOM 8637 C CA . LYS A 1 1077 ? 92.040 -26.848 -148.457 1.00 32.16 1077 LYS A CA 1
ATOM 8638 C C . LYS A 1 1077 ? 90.560 -26.497 -148.647 1.00 32.16 1077 LYS A C 1
ATOM 8640 O O . LYS A 1 1077 ? 89.996 -25.694 -147.920 1.00 32.16 1077 LYS A O 1
ATOM 8645 N N . TRP A 1 1078 ? 90.009 -26.989 -149.759 1.00 29.77 1078 TRP A N 1
ATOM 8646 C CA . TRP A 1 1078 ? 88.815 -26.430 -150.408 1.00 29.77 1078 TRP A CA 1
ATOM 8647 C C . TRP A 1 1078 ? 87.484 -26.989 -149.883 1.00 29.77 1078 TRP A C 1
ATOM 8649 O O . TRP A 1 1078 ? 86.501 -26.261 -149.879 1.00 29.77 1078 TRP A O 1
ATOM 8659 N N . VAL A 1 1079 ? 87.440 -28.263 -149.466 1.00 34.78 1079 VAL A N 1
ATOM 8660 C CA . VAL A 1 1079 ? 86.180 -29.043 -149.475 1.00 34.78 1079 VAL A CA 1
ATOM 8661 C C . VAL A 1 1079 ? 85.974 -29.975 -148.259 1.00 34.78 1079 VAL A C 1
ATOM 8663 O O . VAL A 1 1079 ? 85.048 -30.773 -148.237 1.00 34.78 1079 VAL A O 1
ATOM 8666 N N . GLU A 1 1080 ? 86.781 -29.850 -147.197 1.00 32.59 1080 GLU A N 1
ATOM 8667 C CA . GLU A 1 1080 ? 86.764 -30.793 -146.049 1.00 32.59 1080 GLU A CA 1
ATOM 8668 C C . GLU A 1 1080 ? 86.206 -30.238 -144.723 1.00 32.59 1080 GLU A C 1
ATOM 8670 O O . GLU A 1 1080 ? 86.134 -30.973 -143.744 1.00 32.59 1080 GLU A O 1
ATOM 8675 N N . ILE A 1 1081 ? 85.772 -28.972 -144.667 1.00 31.44 1081 ILE A N 1
ATOM 8676 C CA . ILE A 1 1081 ? 84.925 -28.452 -143.567 1.00 31.44 1081 ILE A CA 1
ATOM 8677 C C . ILE A 1 1081 ? 83.735 -27.686 -144.167 1.00 31.44 1081 ILE A C 1
ATOM 8679 O O . ILE A 1 1081 ? 83.448 -26.542 -143.831 1.00 31.44 1081 ILE A O 1
ATOM 8683 N N . ALA A 1 1082 ? 83.072 -28.333 -145.125 1.00 32.84 1082 ALA A N 1
ATOM 8684 C CA . ALA A 1 1082 ? 81.829 -27.885 -145.746 1.00 32.84 1082 ALA A CA 1
ATOM 8685 C C . ALA A 1 1082 ? 80.722 -28.925 -145.495 1.00 32.84 1082 ALA A C 1
ATOM 8687 O O . ALA A 1 1082 ? 80.175 -29.499 -146.429 1.00 32.84 1082 ALA A O 1
ATOM 8688 N N . ASN A 1 1083 ? 80.464 -29.206 -144.214 1.00 34.62 1083 ASN A N 1
ATOM 8689 C CA . ASN A 1 1083 ? 79.269 -29.876 -143.689 1.00 34.62 1083 ASN A CA 1
ATOM 8690 C C . ASN A 1 1083 ? 79.195 -29.584 -142.178 1.00 34.62 1083 ASN A C 1
ATOM 8692 O O . ASN A 1 1083 ? 79.772 -30.297 -141.361 1.00 34.62 1083 ASN A O 1
ATOM 8696 N N . ASP A 1 1084 ? 78.551 -28.464 -141.854 1.00 49.34 1084 ASP A N 1
ATOM 8697 C CA . ASP A 1 1084 ? 78.364 -27.886 -140.515 1.00 49.34 1084 ASP A CA 1
ATOM 8698 C C . ASP A 1 1084 ? 77.524 -28.815 -139.613 1.00 49.34 1084 ASP A C 1
ATOM 8700 O O . ASP A 1 1084 ? 76.358 -29.084 -139.922 1.00 49.34 1084 ASP A O 1
ATOM 8704 N N . PRO A 1 1085 ? 78.131 -29.416 -138.568 1.00 37.84 1085 PRO A N 1
ATOM 8705 C CA . PRO A 1 1085 ? 77.759 -29.012 -137.203 1.00 37.84 1085 PRO A CA 1
ATOM 8706 C C . PRO A 1 1085 ? 78.910 -29.048 -136.165 1.00 37.84 1085 PRO A C 1
ATOM 8708 O O . PRO A 1 1085 ? 79.809 -29.887 -136.242 1.00 37.84 1085 PRO A O 1
ATOM 8711 N N . LYS A 1 1086 ? 78.756 -28.253 -135.084 1.00 29.83 1086 LYS A N 1
ATOM 8712 C CA . LYS A 1 1086 ? 79.691 -27.983 -133.947 1.00 29.83 1086 LYS A CA 1
ATOM 8713 C C . LYS A 1 1086 ? 80.741 -26.898 -134.255 1.00 29.83 1086 LYS A C 1
ATOM 8715 O O . LYS A 1 1086 ? 81.265 -26.852 -135.355 1.00 29.83 1086 LYS A O 1
ATOM 8720 N N . TYR A 1 1087 ? 81.157 -26.033 -133.321 1.00 26.94 1087 TYR A N 1
ATOM 8721 C CA . TYR A 1 1087 ? 80.860 -25.844 -131.882 1.00 26.94 1087 TYR A CA 1
ATOM 8722 C C . TYR A 1 1087 ? 80.974 -24.320 -131.610 1.00 26.94 1087 TYR A C 1
ATOM 8724 O O . TYR A 1 1087 ? 81.860 -23.673 -132.153 1.00 26.94 1087 TYR A O 1
ATOM 8732 N N . ASN A 1 1088 ? 80.037 -23.661 -130.928 1.00 34.53 1088 ASN A N 1
ATOM 8733 C CA . ASN A 1 1088 ? 79.929 -23.585 -129.462 1.00 34.53 1088 ASN A CA 1
ATOM 8734 C C . ASN A 1 1088 ? 81.120 -22.920 -128.719 1.00 34.53 1088 ASN A C 1
ATOM 8736 O O . ASN A 1 1088 ? 81.607 -23.463 -127.731 1.00 34.53 1088 ASN A O 1
ATOM 8740 N N . SER A 1 1089 ? 81.551 -21.737 -129.173 1.00 30.62 1089 SER A N 1
ATOM 8741 C CA . SER A 1 1089 ? 82.203 -20.697 -128.347 1.00 30.62 1089 SER A CA 1
ATOM 8742 C C . SER A 1 1089 ? 82.198 -19.348 -129.089 1.00 30.62 1089 SER A C 1
ATOM 8744 O O . SER A 1 1089 ? 82.459 -19.343 -130.288 1.00 30.62 1089 SER A O 1
ATOM 8746 N N . GLU A 1 1090 ? 81.943 -18.183 -128.492 1.00 30.53 1090 GLU A N 1
ATOM 8747 C CA . GLU A 1 1090 ? 81.433 -17.863 -127.151 1.00 30.53 1090 GLU A CA 1
ATOM 8748 C C . GLU A 1 1090 ? 80.679 -16.509 -127.191 1.00 30.53 1090 GLU A C 1
ATOM 8750 O O . GLU A 1 1090 ? 80.846 -15.717 -128.112 1.00 30.53 1090 GLU A O 1
ATOM 8755 N N . LEU A 1 1091 ? 79.822 -16.305 -126.188 1.00 26.42 1091 LEU A N 1
ATOM 8756 C CA . LEU A 1 1091 ? 79.197 -15.073 -125.677 1.00 26.42 1091 LEU A CA 1
ATOM 8757 C C . LEU A 1 1091 ? 79.192 -13.750 -126.502 1.00 26.42 1091 LEU A C 1
ATOM 8759 O O . LEU A 1 1091 ? 80.222 -13.142 -126.758 1.00 26.42 1091 LEU A O 1
ATOM 8763 N N . TRP A 1 1092 ? 77.976 -13.196 -126.653 1.00 27.03 1092 TRP A N 1
ATOM 8764 C CA . TRP A 1 1092 ? 77.639 -11.759 -126.521 1.00 27.03 1092 TRP A CA 1
ATOM 8765 C C . TRP A 1 1092 ? 78.489 -10.696 -127.269 1.00 27.03 1092 TRP A C 1
ATOM 8767 O O . TRP A 1 1092 ? 79.373 -10.109 -126.656 1.00 27.03 1092 TRP A O 1
ATOM 8777 N N . ASP A 1 1093 ? 78.080 -10.269 -128.481 1.00 31.56 1093 ASP A N 1
ATOM 8778 C CA . ASP A 1 1093 ? 77.895 -8.815 -128.737 1.00 31.56 1093 ASP A CA 1
ATOM 8779 C C . ASP A 1 1093 ? 77.136 -8.438 -130.036 1.00 31.56 1093 ASP A C 1
ATOM 8781 O O . ASP A 1 1093 ? 77.718 -8.221 -131.097 1.00 31.56 1093 ASP A O 1
ATOM 8785 N N . ARG A 1 1094 ? 75.808 -8.277 -129.926 1.00 27.08 1094 ARG A N 1
ATOM 8786 C CA . ARG A 1 1094 ? 75.015 -7.194 -130.571 1.00 27.08 1094 ARG A CA 1
ATOM 8787 C C . ARG A 1 1094 ? 73.822 -6.796 -129.684 1.00 27.08 1094 ARG A C 1
ATOM 8789 O O . ARG A 1 1094 ? 72.761 -6.426 -130.175 1.00 27.08 1094 ARG A O 1
ATOM 8796 N N . PHE A 1 1095 ? 73.994 -6.898 -128.365 1.00 27.23 1095 PHE A N 1
ATOM 8797 C CA . PHE A 1 1095 ? 72.921 -6.756 -127.373 1.00 27.23 1095 PHE A CA 1
ATOM 8798 C C . PHE A 1 1095 ? 72.907 -5.359 -126.719 1.00 27.23 1095 PHE A C 1
ATOM 8800 O O . PHE A 1 1095 ? 72.657 -5.230 -125.525 1.00 27.23 1095 PHE A O 1
ATOM 8807 N N . ASP A 1 1096 ? 73.174 -4.301 -127.495 1.00 28.97 1096 ASP A N 1
ATOM 8808 C CA . ASP A 1 1096 ? 73.023 -2.919 -127.019 1.00 28.97 1096 ASP A CA 1
ATOM 8809 C C . ASP A 1 1096 ? 72.416 -1.978 -128.072 1.00 28.97 1096 ASP A C 1
ATOM 8811 O O . ASP A 1 1096 ? 73.100 -1.365 -128.899 1.00 28.97 1096 ASP A O 1
ATOM 8815 N N . LYS A 1 1097 ? 71.089 -1.845 -127.990 1.00 27.31 1097 LYS A N 1
ATOM 8816 C CA . LYS A 1 1097 ? 70.430 -0.536 -127.908 1.00 27.31 1097 LYS A CA 1
ATOM 8817 C C . LYS A 1 1097 ? 69.032 -0.706 -127.310 1.00 27.31 1097 LYS A C 1
ATOM 8819 O O . LYS A 1 1097 ? 68.183 -1.345 -127.916 1.00 27.31 1097 LYS A O 1
ATOM 8824 N N . GLN A 1 1098 ? 68.812 -0.064 -126.158 1.00 26.59 1098 GLN A N 1
ATOM 8825 C CA . GLN A 1 1098 ? 67.569 -0.051 -125.359 1.00 26.59 1098 GLN A CA 1
ATOM 8826 C C . GLN A 1 1098 ? 67.280 -1.329 -124.535 1.00 26.59 1098 GLN A C 1
ATOM 8828 O O . GLN A 1 1098 ? 66.356 -2.085 -124.818 1.00 26.59 1098 GLN A O 1
ATOM 8833 N N . GLY A 1 1099 ? 68.038 -1.520 -123.445 1.00 28.56 1099 GLY A N 1
ATOM 8834 C CA . GLY A 1 1099 ? 67.585 -2.297 -122.275 1.00 28.56 1099 GLY A CA 1
ATOM 8835 C C . GLY A 1 1099 ? 66.575 -1.515 -121.402 1.00 28.56 1099 GLY A C 1
ATOM 8836 O O . GLY A 1 1099 ? 66.207 -0.394 -121.745 1.00 28.56 1099 GLY A O 1
ATOM 8837 N N . ASN A 1 1100 ? 66.089 -2.007 -120.253 1.00 28.69 1100 ASN A N 1
ATOM 8838 C CA . ASN A 1 1100 ? 66.657 -3.016 -119.344 1.00 28.69 1100 ASN A CA 1
ATOM 8839 C C . ASN A 1 1100 ? 65.587 -3.850 -118.596 1.00 28.69 1100 ASN A C 1
ATOM 8841 O O . ASN A 1 1100 ? 64.449 -3.427 -118.412 1.00 28.69 1100 ASN A O 1
ATOM 8845 N N . THR A 1 1101 ? 66.041 -4.968 -118.024 1.00 27.61 1101 THR A N 1
ATOM 8846 C CA . THR A 1 1101 ? 65.420 -5.762 -116.938 1.00 27.61 1101 THR A CA 1
ATOM 8847 C C . THR A 1 1101 ? 66.325 -5.698 -115.680 1.00 27.61 1101 THR A C 1
ATOM 8849 O O . THR A 1 1101 ? 67.466 -5.257 -115.798 1.00 27.61 1101 THR A O 1
ATOM 8852 N N . TRP A 1 1102 ? 65.959 -6.087 -114.446 1.00 24.45 1102 TRP A N 1
ATOM 8853 C CA . TRP A 1 1102 ? 64.720 -6.646 -113.864 1.00 24.45 1102 TRP A CA 1
ATOM 8854 C C . TRP A 1 1102 ? 64.695 -6.396 -112.331 1.00 24.45 1102 TRP A C 1
ATOM 8856 O O . TRP A 1 1102 ? 65.757 -6.210 -111.744 1.00 24.45 1102 TRP A O 1
ATOM 8866 N N . GLY A 1 1103 ? 63.521 -6.479 -111.680 1.00 27.41 1103 GLY A N 1
ATOM 8867 C CA . GLY A 1 1103 ? 63.353 -6.510 -110.205 1.00 27.41 1103 GLY A CA 1
ATOM 8868 C C . GLY A 1 1103 ? 63.733 -5.212 -109.458 1.00 27.41 1103 GLY A C 1
ATOM 8869 O O . GLY A 1 1103 ? 64.895 -4.813 -109.406 1.00 27.41 1103 GLY A O 1
ATOM 8870 N N . GLY A 1 1104 ? 62.791 -4.485 -108.849 1.00 26.53 1104 GLY A N 1
ATOM 8871 C CA . GLY A 1 1104 ? 62.001 -4.931 -107.685 1.00 26.53 1104 GLY A CA 1
ATOM 8872 C C . GLY A 1 1104 ? 62.663 -4.406 -106.391 1.00 26.53 1104 GLY A C 1
ATOM 8873 O O . GLY A 1 1104 ? 63.886 -4.300 -106.350 1.00 26.53 1104 GLY A O 1
ATOM 8874 N N . TYR A 1 1105 ? 61.961 -4.014 -105.325 1.00 27.31 1105 TYR A N 1
ATOM 8875 C CA . TYR A 1 1105 ? 60.517 -3.980 -105.047 1.00 27.31 1105 TYR A CA 1
ATOM 8876 C C . TYR A 1 1105 ? 60.247 -2.806 -104.081 1.00 27.31 1105 TYR A C 1
ATOM 8878 O O . TYR A 1 1105 ? 61.053 -2.577 -103.186 1.00 27.31 1105 TYR A O 1
ATOM 8886 N N . GLU A 1 1106 ? 59.126 -2.097 -104.214 1.00 27.92 1106 GLU A N 1
ATOM 8887 C CA . GLU A 1 1106 ? 58.561 -1.249 -103.148 1.00 27.92 1106 GLU A CA 1
ATOM 8888 C C . GLU A 1 1106 ? 57.060 -1.093 -103.440 1.00 27.92 1106 GLU A C 1
ATOM 8890 O O . GLU A 1 1106 ? 56.690 -0.873 -104.596 1.00 27.92 1106 GLU A O 1
ATOM 8895 N N . ILE A 1 1107 ? 56.191 -1.334 -102.453 1.00 33.41 1107 ILE A N 1
ATOM 8896 C CA . ILE A 1 1107 ? 54.774 -1.649 -102.702 1.00 33.41 1107 ILE A CA 1
ATOM 8897 C C . ILE A 1 1107 ? 53.865 -0.511 -102.236 1.00 33.41 1107 ILE A C 1
ATOM 8899 O O . ILE A 1 1107 ? 53.481 -0.474 -101.075 1.00 33.41 1107 ILE A O 1
ATOM 8903 N N . ASP A 1 1108 ? 53.439 0.332 -103.179 1.00 38.56 1108 ASP A N 1
ATOM 8904 C CA . ASP A 1 1108 ? 52.015 0.666 -103.313 1.00 38.56 1108 ASP A CA 1
ATOM 8905 C C . ASP A 1 1108 ? 51.682 1.089 -104.765 1.00 38.56 1108 ASP A C 1
ATOM 8907 O O . ASP A 1 1108 ? 52.565 1.402 -105.565 1.00 38.56 1108 ASP A O 1
ATOM 8911 N N . GLY A 1 1109 ? 50.405 1.043 -105.148 1.00 40.00 1109 GLY A N 1
ATOM 8912 C CA . GLY A 1 1109 ? 49.876 1.523 -106.432 1.00 40.00 1109 GLY A CA 1
ATOM 8913 C C . GLY A 1 1109 ? 49.986 0.567 -107.631 1.00 40.00 1109 GLY A C 1
ATOM 8914 O O . GLY A 1 1109 ? 49.081 0.548 -108.468 1.00 40.00 1109 GLY A O 1
ATOM 8915 N N . PHE A 1 1110 ? 51.025 -0.274 -107.721 1.00 37.84 1110 PHE A N 1
ATOM 8916 C CA . PHE A 1 1110 ? 51.251 -1.125 -108.909 1.00 37.84 1110 PHE A CA 1
ATOM 8917 C C . PHE A 1 1110 ? 50.136 -2.168 -109.132 1.00 37.84 1110 PHE A C 1
ATOM 8919 O O . PHE A 1 1110 ? 49.636 -2.319 -110.248 1.00 37.84 1110 PHE A O 1
ATOM 8926 N N . TYR A 1 1111 ? 49.665 -2.824 -108.065 1.00 38.09 1111 TYR A N 1
ATOM 8927 C CA . TYR A 1 1111 ? 48.589 -3.822 -108.153 1.00 38.09 1111 TYR A CA 1
ATOM 8928 C C . TYR A 1 1111 ? 47.219 -3.230 -108.504 1.00 38.09 1111 TYR A C 1
ATOM 8930 O O . TYR A 1 1111 ? 46.432 -3.898 -109.171 1.00 38.09 1111 TYR A O 1
ATOM 8938 N N . LYS A 1 1112 ? 46.927 -1.979 -108.118 1.00 41.12 1112 LYS A N 1
ATOM 8939 C CA . LYS A 1 1112 ? 45.634 -1.341 -108.419 1.00 41.12 1112 LYS A CA 1
ATOM 8940 C C . LYS A 1 1112 ? 45.472 -1.101 -109.921 1.00 41.12 1112 LYS A C 1
ATOM 8942 O O . LYS A 1 1112 ? 44.433 -1.435 -110.485 1.00 41.12 1112 LYS A O 1
ATOM 8947 N N . ASN A 1 1113 ? 46.519 -0.596 -110.573 1.00 44.72 1113 ASN A N 1
ATOM 8948 C CA . ASN A 1 1113 ? 46.499 -0.360 -112.015 1.00 44.72 1113 ASN A CA 1
ATOM 8949 C C . ASN A 1 1113 ? 46.607 -1.665 -112.815 1.00 44.72 1113 ASN A C 1
ATOM 8951 O O . ASN A 1 1113 ? 45.902 -1.801 -113.808 1.00 44.72 1113 ASN A O 1
ATOM 8955 N N . ILE A 1 1114 ? 47.380 -2.658 -112.352 1.00 46.03 1114 ILE A N 1
ATOM 8956 C CA . ILE A 1 1114 ? 47.383 -3.991 -112.979 1.00 46.03 1114 ILE A CA 1
ATOM 8957 C C . ILE A 1 1114 ? 46.006 -4.653 -112.890 1.00 46.03 1114 ILE A C 1
ATOM 8959 O O . ILE A 1 1114 ? 45.556 -5.199 -113.889 1.00 46.03 1114 ILE A O 1
ATOM 8963 N N . LEU A 1 1115 ? 45.297 -4.579 -111.757 1.00 45.00 1115 LEU A N 1
ATOM 8964 C CA . LEU A 1 1115 ? 43.952 -5.154 -111.657 1.00 45.00 1115 LEU A CA 1
ATOM 8965 C C . LEU A 1 1115 ? 42.965 -4.439 -112.595 1.00 45.00 1115 LEU A C 1
ATOM 8967 O O . LEU A 1 1115 ? 42.185 -5.099 -113.276 1.00 45.00 1115 LEU A O 1
ATOM 8971 N N . ILE A 1 1116 ? 43.040 -3.108 -112.691 1.00 52.00 1116 ILE A N 1
ATOM 8972 C CA . ILE A 1 1116 ? 42.209 -2.307 -113.603 1.00 52.00 1116 ILE A CA 1
ATOM 8973 C C . ILE A 1 1116 ? 42.516 -2.625 -115.074 1.00 52.00 1116 ILE A C 1
ATOM 8975 O O . ILE A 1 1116 ? 41.586 -2.822 -115.854 1.00 52.00 1116 ILE A O 1
ATOM 8979 N N . ASP A 1 1117 ? 43.783 -2.719 -115.475 1.00 51.34 1117 ASP A N 1
ATOM 8980 C CA . ASP A 1 1117 ? 44.141 -3.030 -116.863 1.00 51.34 1117 ASP A CA 1
ATOM 8981 C C . ASP A 1 1117 ? 43.952 -4.518 -117.200 1.00 51.34 1117 ASP A C 1
ATOM 8983 O O . ASP A 1 1117 ? 43.617 -4.838 -118.342 1.00 51.34 1117 ASP A O 1
ATOM 8987 N N . TYR A 1 1118 ? 44.031 -5.429 -116.223 1.00 53.78 1118 TYR A N 1
ATOM 8988 C CA . TYR A 1 1118 ? 43.611 -6.824 -116.383 1.00 53.78 1118 TYR A CA 1
ATOM 8989 C C . TYR A 1 1118 ? 42.091 -6.913 -116.571 1.00 53.78 1118 TYR A C 1
ATOM 8991 O O . TYR A 1 1118 ? 41.643 -7.573 -117.502 1.00 53.78 1118 TYR A O 1
ATOM 8999 N N . ILE A 1 1119 ? 41.290 -6.173 -115.791 1.00 54.66 1119 ILE A N 1
ATOM 9000 C CA . ILE A 1 1119 ? 39.831 -6.066 -115.980 1.00 54.66 1119 ILE A CA 1
ATOM 9001 C C . ILE A 1 1119 ? 39.490 -5.437 -117.338 1.00 54.66 1119 ILE A C 1
ATOM 9003 O O . ILE A 1 1119 ? 38.632 -5.966 -118.043 1.00 54.66 1119 ILE A O 1
ATOM 9007 N N . LYS A 1 1120 ? 40.170 -4.366 -117.771 1.00 53.88 1120 LYS A N 1
ATOM 9008 C CA . LYS A 1 1120 ? 39.975 -3.777 -119.112 1.00 53.88 1120 LYS A CA 1
ATOM 9009 C C . LYS A 1 1120 ? 40.386 -4.735 -120.231 1.00 53.88 1120 LYS A C 1
ATOM 9011 O O . LYS A 1 1120 ? 39.726 -4.765 -121.266 1.00 53.88 1120 LYS A O 1
ATOM 9016 N N . THR A 1 1121 ? 41.448 -5.517 -120.042 1.00 58.59 1121 THR A N 1
ATOM 9017 C CA . THR A 1 1121 ? 41.906 -6.519 -121.020 1.00 58.59 1121 THR A CA 1
ATOM 9018 C C . THR A 1 1121 ? 40.936 -7.694 -121.091 1.00 58.59 1121 THR A C 1
ATOM 9020 O O . THR A 1 1121 ? 40.572 -8.104 -122.188 1.00 58.59 1121 THR A O 1
ATOM 9023 N N . LEU A 1 1122 ? 40.429 -8.167 -119.949 1.00 54.19 1122 LEU A N 1
ATOM 9024 C CA . LEU A 1 1122 ? 39.395 -9.198 -119.871 1.00 54.19 1122 LEU A CA 1
ATOM 9025 C C . LEU A 1 1122 ? 38.074 -8.704 -120.481 1.00 54.19 1122 LEU A C 1
ATOM 9027 O O . LEU A 1 1122 ? 37.461 -9.414 -121.267 1.00 54.19 1122 LEU A O 1
ATOM 9031 N N . SER A 1 1123 ? 37.681 -7.456 -120.209 1.00 54.97 1123 SER A N 1
ATOM 9032 C CA . SER A 1 1123 ? 36.504 -6.816 -120.814 1.00 54.97 1123 SER A CA 1
ATOM 9033 C C . SER A 1 1123 ? 36.658 -6.680 -122.330 1.00 54.97 1123 SER A C 1
ATOM 9035 O O . SER A 1 1123 ? 35.734 -7.017 -123.062 1.00 54.97 1123 SER A O 1
ATOM 9037 N N . LYS A 1 1124 ? 37.833 -6.265 -122.827 1.00 55.62 1124 LYS A N 1
ATOM 9038 C CA . LYS A 1 1124 ? 38.136 -6.254 -124.269 1.00 55.62 1124 LYS A CA 1
ATOM 9039 C C . LYS A 1 1124 ? 38.086 -7.655 -124.876 1.00 55.62 1124 LYS A C 1
ATOM 9041 O O . LYS A 1 1124 ? 37.494 -7.804 -125.935 1.00 55.62 1124 LYS A O 1
ATOM 9046 N N . TYR A 1 1125 ? 38.648 -8.660 -124.203 1.00 57.00 1125 TYR A N 1
ATOM 9047 C CA . TYR A 1 1125 ? 38.647 -10.056 -124.649 1.00 57.00 1125 TYR A CA 1
ATOM 9048 C C . TYR A 1 1125 ? 37.233 -10.659 -124.694 1.00 57.00 1125 TYR A C 1
ATOM 9050 O O . TYR A 1 1125 ? 36.913 -11.421 -125.603 1.00 57.00 1125 TYR A O 1
ATOM 9058 N N . LEU A 1 1126 ? 36.364 -10.298 -123.746 1.00 55.66 1126 LEU A N 1
ATOM 9059 C CA . LEU A 1 1126 ? 34.962 -10.718 -123.723 1.00 55.66 1126 LEU A CA 1
ATOM 9060 C C . LEU A 1 1126 ? 34.130 -9.980 -124.785 1.00 55.66 1126 LEU A C 1
ATOM 9062 O O . LEU A 1 1126 ? 33.380 -10.621 -125.517 1.00 55.66 1126 LEU A O 1
ATOM 9066 N N . LEU A 1 1127 ? 34.318 -8.664 -124.946 1.00 53.78 1127 LEU A N 1
ATOM 9067 C CA . LEU A 1 1127 ? 33.683 -7.873 -126.010 1.00 53.78 1127 LEU A CA 1
ATOM 9068 C C . LEU A 1 1127 ? 34.103 -8.356 -127.409 1.00 53.78 1127 LEU A C 1
ATOM 9070 O O . LEU A 1 1127 ? 33.251 -8.507 -128.280 1.00 53.78 1127 LEU A O 1
ATOM 9074 N N . SER A 1 1128 ? 35.379 -8.699 -127.625 1.00 49.78 1128 SER A N 1
ATOM 9075 C CA . SER A 1 1128 ? 35.854 -9.257 -128.902 1.00 49.78 1128 SER A CA 1
ATOM 9076 C C . SER A 1 1128 ? 35.370 -10.685 -129.186 1.00 49.78 1128 SER A C 1
ATOM 9078 O O . SER A 1 1128 ? 35.552 -11.166 -130.299 1.00 49.78 1128 SER A O 1
ATOM 9080 N N . ASN A 1 1129 ? 34.761 -11.366 -128.208 1.00 52.09 1129 ASN A N 1
ATOM 9081 C CA . ASN A 1 1129 ? 34.211 -12.719 -128.347 1.00 52.09 1129 ASN A CA 1
ATOM 9082 C C . ASN A 1 1129 ? 32.674 -12.777 -128.201 1.00 52.09 1129 ASN A C 1
ATOM 9084 O O . ASN A 1 1129 ? 32.112 -13.872 -128.172 1.00 52.09 1129 ASN A O 1
ATOM 9088 N N . GLN A 1 1130 ? 31.972 -11.632 -128.179 1.00 50.97 1130 GLN A N 1
ATOM 9089 C CA . GLN A 1 1130 ? 30.503 -11.570 -128.038 1.00 50.97 1130 GLN A CA 1
ATOM 9090 C C . GLN A 1 1130 ? 29.719 -12.381 -129.091 1.00 50.97 1130 GLN A C 1
ATOM 9092 O O . GLN A 1 1130 ? 28.567 -12.726 -128.844 1.00 50.97 1130 GLN A O 1
ATOM 9097 N N . GLY A 1 1131 ? 30.317 -12.707 -130.244 1.00 52.53 1131 GLY A N 1
ATOM 9098 C CA . GLY A 1 1131 ? 29.685 -13.531 -131.282 1.00 52.53 1131 GLY A CA 1
ATOM 9099 C C . GLY A 1 1131 ? 29.659 -15.044 -131.011 1.00 52.53 1131 GLY A C 1
ATOM 9100 O O . GLY A 1 1131 ? 28.888 -15.741 -131.660 1.00 52.53 1131 GLY A O 1
ATOM 9101 N N . ASN A 1 1132 ? 30.464 -15.555 -130.069 1.00 51.91 1132 ASN A N 1
ATOM 9102 C CA . ASN A 1 1132 ? 30.669 -16.999 -129.845 1.00 51.91 1132 ASN A CA 1
ATOM 9103 C C . ASN A 1 1132 ? 30.236 -17.490 -128.446 1.00 51.91 1132 ASN A C 1
ATOM 9105 O O . ASN A 1 1132 ? 30.582 -18.602 -128.052 1.00 51.91 1132 ASN A O 1
ATOM 9109 N N . LEU A 1 1133 ? 29.489 -16.685 -127.681 1.00 50.38 1133 LEU A N 1
ATOM 9110 C CA . LEU A 1 1133 ? 29.019 -17.033 -126.334 1.00 50.38 1133 LEU A CA 1
ATOM 9111 C C . LEU A 1 1133 ? 27.486 -17.006 -126.268 1.00 50.38 1133 LEU A C 1
ATOM 9113 O O . LEU A 1 1133 ? 26.863 -15.948 -126.368 1.00 50.38 1133 LEU A O 1
ATOM 9117 N N . VAL A 1 1134 ? 26.873 -18.179 -126.086 1.00 51.53 1134 VAL A N 1
ATOM 9118 C CA . VAL A 1 1134 ? 25.411 -18.334 -126.000 1.00 51.53 1134 VAL A CA 1
ATOM 9119 C C . VAL A 1 1134 ? 24.944 -18.082 -124.565 1.00 51.53 1134 VAL A C 1
ATOM 9121 O O . VAL A 1 1134 ? 24.848 -19.000 -123.756 1.00 51.53 1134 VAL A O 1
ATOM 9124 N N . PHE A 1 1135 ? 24.646 -16.823 -124.253 1.00 54.06 1135 PHE A N 1
ATOM 9125 C CA . PHE A 1 1135 ? 23.959 -16.438 -123.017 1.00 54.06 1135 PHE A CA 1
ATOM 9126 C C . PHE A 1 1135 ? 22.445 -16.633 -123.152 1.00 54.06 1135 PHE A C 1
ATOM 9128 O O . PHE A 1 1135 ? 21.875 -16.287 -124.190 1.00 54.06 1135 PHE A O 1
ATOM 9135 N N . ASN A 1 1136 ? 21.759 -17.077 -122.093 1.00 63.84 1136 ASN A N 1
ATOM 9136 C CA . ASN A 1 1136 ? 20.303 -16.912 -122.042 1.00 63.84 1136 ASN A CA 1
ATOM 9137 C C . ASN A 1 1136 ? 19.931 -15.443 -121.745 1.00 63.84 1136 ASN A C 1
ATOM 9139 O O . ASN A 1 1136 ? 20.739 -14.682 -121.212 1.00 63.84 1136 ASN A O 1
ATOM 9143 N N . ASN A 1 1137 ? 18.700 -15.020 -122.054 1.00 62.28 1137 ASN A N 1
ATOM 9144 C CA . ASN A 1 1137 ? 18.302 -13.606 -121.936 1.00 62.28 1137 ASN A CA 1
ATOM 9145 C C . ASN A 1 1137 ? 18.438 -13.023 -120.508 1.00 62.28 1137 ASN A C 1
ATOM 9147 O O . ASN A 1 1137 ? 18.673 -11.825 -120.366 1.00 62.28 1137 ASN A O 1
ATOM 9151 N N . SER A 1 1138 ? 18.344 -13.842 -119.449 1.00 60.12 1138 SER A N 1
ATOM 9152 C CA . SER A 1 1138 ? 18.560 -13.386 -118.064 1.00 60.12 1138 SER A CA 1
ATOM 9153 C C . SER A 1 1138 ? 20.043 -13.237 -117.712 1.00 60.12 1138 SER A C 1
ATOM 9155 O O . SER A 1 1138 ? 20.399 -12.393 -116.892 1.00 60.12 1138 SER A O 1
ATOM 9157 N N . GLU A 1 1139 ? 20.910 -14.052 -118.311 1.00 60.75 1139 GLU A N 1
ATOM 9158 C CA . GLU A 1 1139 ? 22.365 -13.955 -118.157 1.00 60.75 1139 GLU A CA 1
ATOM 9159 C C . GLU A 1 1139 ? 22.921 -12.790 -118.966 1.00 60.75 1139 GLU A C 1
ATOM 9161 O O . GLU A 1 1139 ? 23.732 -12.031 -118.444 1.00 60.75 1139 GLU A O 1
ATOM 9166 N N . LYS A 1 1140 ? 22.421 -12.594 -120.193 1.00 61.91 1140 LYS A N 1
ATOM 9167 C CA . LYS A 1 1140 ? 22.803 -11.465 -121.040 1.00 61.91 1140 LYS A CA 1
ATOM 9168 C C . LYS A 1 1140 ? 22.483 -10.128 -120.372 1.00 61.91 1140 LYS A C 1
ATOM 9170 O O . LYS A 1 1140 ? 23.381 -9.309 -120.252 1.00 61.91 1140 LYS A O 1
ATOM 9175 N N . SER A 1 1141 ? 21.270 -9.954 -119.831 1.00 62.16 1141 SER A N 1
ATOM 9176 C CA . SER A 1 1141 ? 20.912 -8.749 -119.060 1.00 62.16 1141 SER A CA 1
ATOM 9177 C C . SER A 1 1141 ? 21.906 -8.474 -117.927 1.00 62.16 1141 SER A C 1
ATOM 9179 O O . SER A 1 1141 ? 22.400 -7.363 -117.811 1.00 62.16 1141 SER A O 1
ATOM 9181 N N . LYS A 1 1142 ? 22.261 -9.493 -117.131 1.00 63.44 1142 LYS A N 1
ATOM 9182 C CA . LYS A 1 1142 ? 23.198 -9.345 -116.000 1.00 63.44 1142 LYS A CA 1
ATOM 9183 C C . LYS A 1 1142 ? 24.638 -9.087 -116.444 1.00 63.44 1142 LYS A C 1
ATOM 9185 O O . LYS A 1 1142 ? 25.389 -8.437 -115.723 1.00 63.44 1142 LYS A O 1
ATOM 9190 N N . PHE A 1 1143 ? 25.036 -9.613 -117.600 1.00 65.00 1143 PHE A N 1
ATOM 9191 C CA . PHE A 1 1143 ? 26.336 -9.343 -118.207 1.00 65.00 1143 PHE A CA 1
ATOM 9192 C C . PHE A 1 1143 ? 26.406 -7.904 -118.737 1.00 65.00 1143 PHE A C 1
ATOM 9194 O O . PHE A 1 1143 ? 27.374 -7.199 -118.459 1.00 65.00 1143 PHE A O 1
ATOM 9201 N N . ASP A 1 1144 ? 25.359 -7.449 -119.423 1.00 62.94 1144 ASP A N 1
ATOM 9202 C CA . ASP A 1 1144 ? 25.246 -6.087 -119.945 1.00 62.94 1144 ASP A CA 1
ATOM 9203 C C . ASP A 1 1144 ? 25.142 -5.057 -118.791 1.00 62.94 1144 ASP A C 1
ATOM 9205 O O . ASP A 1 1144 ? 25.820 -4.030 -118.835 1.00 62.94 1144 ASP A O 1
ATOM 9209 N N . ASP A 1 1145 ? 24.431 -5.372 -117.695 1.00 64.50 1145 ASP A N 1
ATOM 9210 C CA . ASP A 1 1145 ? 24.430 -4.592 -116.441 1.00 64.50 1145 ASP A CA 1
ATOM 9211 C C . ASP A 1 1145 ? 25.842 -4.491 -115.825 1.00 64.50 1145 ASP A C 1
ATOM 9213 O O . ASP A 1 1145 ? 26.290 -3.409 -115.434 1.00 64.50 1145 ASP A O 1
ATOM 9217 N N . LEU A 1 1146 ? 26.578 -5.610 -115.755 1.00 59.78 1146 LEU A N 1
ATOM 9218 C CA . LEU A 1 1146 ? 27.943 -5.657 -115.213 1.00 59.78 1146 LEU A CA 1
ATOM 9219 C C . LEU A 1 1146 ? 28.914 -4.820 -116.063 1.00 59.78 1146 LEU A C 1
ATOM 9221 O O . LEU A 1 1146 ? 29.738 -4.081 -115.519 1.00 59.78 1146 LEU A O 1
ATOM 9225 N N . ILE A 1 1147 ? 28.788 -4.887 -117.392 1.00 60.09 1147 ILE A N 1
ATOM 9226 C CA . ILE A 1 1147 ? 29.527 -4.032 -118.330 1.00 60.09 1147 ILE A CA 1
ATOM 9227 C C . ILE A 1 1147 ? 29.135 -2.558 -118.142 1.00 60.09 1147 ILE A C 1
ATOM 9229 O O . ILE A 1 1147 ? 30.022 -1.706 -118.108 1.00 60.09 1147 ILE A O 1
ATOM 9233 N N . GLY A 1 1148 ? 27.855 -2.246 -117.925 1.00 57.53 1148 GLY A N 1
ATOM 9234 C CA . GLY A 1 1148 ? 27.377 -0.893 -117.626 1.00 57.53 1148 GLY A CA 1
ATOM 9235 C C . GLY A 1 1148 ? 27.977 -0.300 -116.344 1.00 57.53 1148 GLY A C 1
ATOM 9236 O O . GLY A 1 1148 ? 28.375 0.866 -116.330 1.00 57.53 1148 GLY A O 1
ATOM 9237 N N . VAL A 1 1149 ? 28.124 -1.099 -115.281 1.00 58.59 1149 VAL A N 1
ATOM 9238 C CA . VAL A 1 1149 ? 28.804 -0.684 -114.036 1.00 58.59 1149 VAL A CA 1
ATOM 9239 C C . VAL A 1 1149 ? 30.301 -0.427 -114.261 1.00 58.59 1149 VAL A C 1
ATOM 9241 O O . VAL A 1 1149 ? 30.852 0.515 -113.686 1.00 58.59 1149 VAL A O 1
ATOM 9244 N N . ILE A 1 1150 ? 30.952 -1.223 -115.117 1.00 55.53 1150 ILE A N 1
ATOM 9245 C CA . ILE A 1 1150 ? 32.376 -1.081 -115.470 1.00 55.53 1150 ILE A CA 1
ATOM 9246 C C . ILE A 1 1150 ? 32.623 0.129 -116.389 1.00 55.53 1150 ILE A C 1
ATOM 9248 O O . ILE A 1 1150 ? 33.651 0.790 -116.254 1.00 55.53 1150 ILE A O 1
ATOM 9252 N N . GLN A 1 1151 ? 31.704 0.439 -117.309 1.00 52.25 1151 GLN A N 1
ATOM 9253 C CA . GLN A 1 1151 ? 31.864 1.526 -118.284 1.00 52.25 1151 GLN A CA 1
ATOM 9254 C C . GLN A 1 1151 ? 31.512 2.913 -117.724 1.00 52.25 1151 GLN A C 1
ATOM 9256 O O . GLN A 1 1151 ? 32.163 3.889 -118.092 1.00 52.25 1151 GLN A O 1
ATOM 9261 N N . ASN A 1 1152 ? 30.532 3.020 -116.819 1.00 50.94 1152 ASN A N 1
ATOM 9262 C CA . ASN A 1 1152 ? 30.087 4.320 -116.297 1.00 50.94 1152 ASN A CA 1
ATOM 9263 C C . ASN A 1 1152 ? 30.951 4.874 -115.140 1.00 50.94 1152 ASN A C 1
ATOM 9265 O O . ASN A 1 1152 ? 30.937 6.078 -114.896 1.00 50.94 1152 ASN A O 1
ATOM 9269 N N . ASN A 1 1153 ? 31.744 4.045 -114.449 1.00 52.75 1153 ASN A N 1
ATOM 9270 C CA . ASN A 1 1153 ? 32.617 4.472 -113.340 1.00 52.75 1153 ASN A CA 1
ATOM 9271 C C . ASN A 1 1153 ? 34.035 4.844 -113.810 1.00 52.75 1153 ASN A C 1
ATOM 9273 O O . ASN A 1 1153 ? 35.030 4.272 -113.358 1.00 52.75 1153 ASN A O 1
ATOM 9277 N N . ASN A 1 1154 ? 34.151 5.792 -114.742 1.00 46.25 1154 ASN A N 1
ATOM 9278 C CA . ASN A 1 1154 ? 35.452 6.115 -115.339 1.00 46.25 1154 ASN A CA 1
ATOM 9279 C C . ASN A 1 1154 ? 36.357 6.981 -114.428 1.00 46.25 1154 ASN A C 1
ATOM 9281 O O . ASN A 1 1154 ? 37.574 6.957 -114.590 1.00 46.25 1154 ASN A O 1
ATOM 9285 N N . GLU A 1 1155 ? 35.801 7.668 -113.417 1.00 47.62 1155 GLU A N 1
ATOM 9286 C CA . GLU A 1 1155 ? 36.558 8.432 -112.408 1.00 47.62 1155 GLU A CA 1
ATOM 9287 C C . GLU A 1 1155 ? 36.038 8.210 -110.968 1.00 47.62 1155 GLU A C 1
ATOM 9289 O O . GLU A 1 1155 ? 34.848 8.285 -110.683 1.00 47.62 1155 GLU A O 1
ATOM 9294 N N . SER A 1 1156 ? 36.969 7.973 -110.031 1.00 45.06 1156 SER A N 1
ATOM 9295 C CA . SER A 1 1156 ? 36.759 7.737 -108.584 1.00 45.06 1156 SER A CA 1
ATOM 9296 C C . SER A 1 1156 ? 35.993 6.459 -108.162 1.00 45.06 1156 SER A C 1
ATOM 9298 O O . SER A 1 1156 ? 34.826 6.468 -107.788 1.00 45.06 1156 SER A O 1
ATOM 9300 N N . TRP A 1 1157 ? 36.710 5.332 -108.078 1.00 48.44 1157 TRP A N 1
ATOM 9301 C CA . TRP A 1 1157 ? 36.178 4.075 -107.526 1.00 48.44 1157 TRP A CA 1
ATOM 9302 C C . TRP A 1 1157 ? 36.090 4.126 -105.988 1.00 48.44 1157 TRP A C 1
ATOM 9304 O O . TRP A 1 1157 ? 37.064 3.816 -105.295 1.00 48.44 1157 TRP A O 1
ATOM 9314 N N . LYS A 1 1158 ? 34.921 4.510 -105.456 1.00 45.28 1158 LYS A N 1
ATOM 9315 C CA . LYS A 1 1158 ? 34.562 4.441 -104.026 1.00 45.28 1158 LYS A CA 1
ATOM 9316 C C . LYS A 1 1158 ? 33.425 3.433 -103.808 1.00 45.28 1158 LYS A C 1
ATOM 9318 O O . LYS A 1 1158 ? 32.261 3.792 -103.912 1.00 45.28 1158 LYS A O 1
ATOM 9323 N N . MET A 1 1159 ? 33.776 2.194 -103.469 1.00 55.12 1159 MET A N 1
ATOM 9324 C CA . MET A 1 1159 ? 32.838 1.160 -103.007 1.00 55.12 1159 MET A CA 1
ATOM 9325 C C . MET A 1 1159 ? 33.120 0.827 -101.539 1.00 55.12 1159 MET A C 1
ATOM 9327 O O . MET A 1 1159 ? 34.284 0.723 -101.137 1.00 55.12 1159 MET A O 1
ATOM 9331 N N . THR A 1 1160 ? 32.068 0.644 -100.744 1.00 53.38 1160 THR A N 1
ATOM 9332 C CA . THR A 1 1160 ? 32.137 0.152 -99.358 1.00 53.38 1160 THR A CA 1
ATOM 9333 C C . THR A 1 1160 ? 32.535 -1.329 -99.299 1.00 53.38 1160 THR A C 1
ATOM 9335 O O . THR A 1 1160 ? 32.538 -2.033 -100.310 1.00 53.38 1160 THR A O 1
ATOM 9338 N N . SER A 1 1161 ? 32.874 -1.845 -98.111 1.00 47.09 1161 SER A N 1
ATOM 9339 C CA . SER A 1 1161 ? 33.271 -3.256 -97.968 1.00 47.09 1161 SER A CA 1
ATOM 9340 C C . SER A 1 1161 ? 32.133 -4.240 -98.272 1.00 47.09 1161 SER A C 1
ATOM 9342 O O . SER A 1 1161 ? 32.409 -5.319 -98.793 1.00 47.09 1161 SER A O 1
ATOM 9344 N N . GLU A 1 1162 ? 30.868 -3.877 -98.027 1.00 50.44 1162 GLU A N 1
ATOM 9345 C CA . GLU A 1 1162 ? 29.712 -4.696 -98.424 1.00 50.44 1162 GLU A CA 1
ATOM 9346 C C . GLU A 1 1162 ? 29.430 -4.628 -99.930 1.00 50.44 1162 GLU A C 1
ATOM 9348 O O . GLU A 1 1162 ? 29.095 -5.646 -100.531 1.00 50.44 1162 GLU A O 1
ATOM 9353 N N . GLU A 1 1163 ? 29.642 -3.482 -100.582 1.00 56.28 1163 GLU A N 1
ATOM 9354 C CA . GLU A 1 1163 ? 29.553 -3.394 -102.047 1.00 56.28 1163 GLU A CA 1
ATOM 9355 C C . GLU A 1 1163 ? 30.655 -4.216 -102.725 1.00 56.28 1163 GLU A C 1
ATOM 9357 O O . GLU A 1 1163 ? 30.370 -4.940 -103.678 1.00 56.28 1163 GLU A O 1
ATOM 9362 N N . TRP A 1 1164 ? 31.879 -4.209 -102.183 1.00 62.66 1164 TRP A N 1
ATOM 9363 C CA . TRP A 1 1164 ? 32.945 -5.116 -102.618 1.00 62.66 1164 TRP A CA 1
ATOM 9364 C C . TRP A 1 1164 ? 32.588 -6.589 -102.383 1.00 62.66 1164 TRP A C 1
ATOM 9366 O O . TRP A 1 1164 ? 32.723 -7.394 -103.305 1.00 62.66 1164 TRP A O 1
ATOM 9376 N N . LYS A 1 1165 ? 32.094 -6.967 -101.193 1.00 57.94 1165 LYS A N 1
ATOM 9377 C CA . LYS A 1 1165 ? 31.629 -8.342 -100.916 1.00 57.94 1165 LYS A CA 1
ATOM 9378 C C . LYS A 1 1165 ? 30.536 -8.775 -101.892 1.00 57.94 1165 LYS A C 1
ATOM 9380 O O . LYS A 1 1165 ? 30.596 -9.892 -102.403 1.00 57.94 1165 LYS A O 1
ATOM 9385 N N . LYS A 1 1166 ? 29.563 -7.904 -102.178 1.00 63.28 1166 LYS A N 1
ATOM 9386 C CA . LYS A 1 1166 ? 28.483 -8.164 -103.137 1.00 63.28 1166 LYS A CA 1
ATOM 9387 C C . LYS A 1 1166 ? 29.030 -8.340 -104.555 1.00 63.28 1166 LYS A C 1
ATOM 9389 O O . LYS A 1 1166 ? 28.747 -9.356 -105.177 1.00 63.28 1166 LYS A O 1
ATOM 9394 N N . PHE A 1 1167 ? 29.877 -7.422 -105.022 1.00 68.31 1167 PHE A N 1
ATOM 9395 C CA . PHE A 1 1167 ? 30.527 -7.488 -106.335 1.00 68.31 1167 PHE A CA 1
ATOM 9396 C C . PHE A 1 1167 ? 31.323 -8.791 -106.523 1.00 68.31 1167 PHE A C 1
ATOM 9398 O O . PHE A 1 1167 ? 31.131 -9.493 -107.515 1.00 68.31 1167 PHE A O 1
ATOM 9405 N N . TYR A 1 1168 ? 32.138 -9.189 -105.538 1.00 59.47 1168 TYR A N 1
ATOM 9406 C CA . TYR A 1 1168 ? 32.847 -10.474 -105.579 1.00 59.47 1168 TYR A CA 1
ATOM 9407 C C . TYR A 1 1168 ? 31.903 -11.686 -105.498 1.00 59.47 1168 TYR A C 1
ATOM 9409 O O . TYR A 1 1168 ? 32.127 -12.670 -106.199 1.00 59.47 1168 TYR A O 1
ATOM 9417 N N . SER A 1 1169 ? 30.837 -11.627 -104.693 1.00 63.94 1169 SER A N 1
ATOM 9418 C CA . SER A 1 1169 ? 29.829 -12.695 -104.583 1.00 63.94 1169 SER A CA 1
ATOM 9419 C C . SER A 1 1169 ? 29.081 -12.926 -105.901 1.00 63.94 1169 SER A C 1
ATOM 9421 O O . SER A 1 1169 ? 28.920 -14.068 -106.336 1.00 63.94 1169 SER A O 1
ATOM 9423 N N . ASP A 1 1170 ? 28.681 -11.850 -106.580 1.00 64.88 1170 ASP A N 1
ATOM 9424 C CA . ASP A 1 1170 ? 27.946 -11.931 -107.840 1.00 64.88 1170 ASP A CA 1
ATOM 9425 C C . ASP A 1 1170 ? 28.869 -12.326 -109.016 1.00 64.88 1170 ASP A C 1
ATOM 9427 O O . ASP A 1 1170 ? 28.458 -13.125 -109.860 1.00 64.88 1170 ASP A O 1
ATOM 9431 N N . ILE A 1 1171 ? 30.153 -11.928 -109.011 1.00 63.97 1171 ILE A N 1
ATOM 9432 C CA . ILE A 1 1171 ? 31.181 -12.490 -109.915 1.00 63.97 1171 ILE A CA 1
ATOM 9433 C C . ILE A 1 1171 ? 31.371 -13.996 -109.674 1.00 63.97 1171 ILE A C 1
ATOM 9435 O O . ILE A 1 1171 ? 31.367 -14.777 -110.628 1.00 63.97 1171 ILE A O 1
ATOM 9439 N N . ILE A 1 1172 ? 31.500 -14.436 -108.417 1.00 59.97 1172 ILE A N 1
ATOM 9440 C CA . ILE A 1 1172 ? 31.642 -15.863 -108.081 1.00 59.97 1172 ILE A CA 1
ATOM 9441 C C . ILE A 1 1172 ? 30.408 -16.650 -108.541 1.00 59.97 1172 ILE A C 1
ATOM 9443 O O . ILE A 1 1172 ? 30.558 -17.738 -109.098 1.00 59.97 1172 ILE A O 1
ATOM 9447 N N . ARG A 1 1173 ? 29.195 -16.105 -108.380 1.00 62.31 1173 ARG A N 1
ATOM 9448 C CA . ARG A 1 1173 ? 27.961 -16.708 -108.908 1.00 62.31 1173 ARG A CA 1
ATOM 9449 C C . ARG A 1 1173 ? 27.974 -16.827 -110.429 1.00 62.31 1173 ARG A C 1
ATOM 9451 O O . ARG A 1 1173 ? 27.658 -17.904 -110.922 1.00 62.31 1173 ARG A O 1
ATOM 9458 N N . LEU A 1 1174 ? 28.380 -15.779 -111.148 1.00 60.69 1174 LEU A N 1
ATOM 9459 C CA . LEU A 1 1174 ? 28.448 -15.773 -112.613 1.00 60.69 1174 LEU A CA 1
ATOM 9460 C C . LEU A 1 1174 ? 29.431 -16.834 -113.142 1.00 60.69 1174 LEU A C 1
ATOM 9462 O O . LEU A 1 1174 ? 29.074 -17.651 -113.986 1.00 60.69 1174 LEU A O 1
ATOM 9466 N N . PHE A 1 1175 ? 30.642 -16.915 -112.583 1.00 60.12 1175 PHE A N 1
ATOM 9467 C CA . PHE A 1 1175 ? 31.595 -17.971 -112.954 1.00 60.12 1175 PHE A CA 1
ATOM 9468 C C . PHE A 1 1175 ? 31.148 -19.379 -112.508 1.00 60.12 1175 PHE A C 1
ATOM 9470 O O . PHE A 1 1175 ? 31.527 -20.368 -113.135 1.00 60.12 1175 PHE A O 1
ATOM 9477 N N . THR A 1 1176 ? 30.310 -19.490 -111.470 1.00 58.16 1176 THR A N 1
ATOM 9478 C CA . THR A 1 1176 ? 29.743 -20.770 -110.995 1.00 58.16 1176 THR A CA 1
ATOM 9479 C C . THR A 1 1176 ? 28.505 -21.226 -111.786 1.00 58.16 1176 THR A C 1
ATOM 9481 O O . THR A 1 1176 ? 28.172 -22.410 -111.746 1.00 58.16 1176 THR A O 1
ATOM 9484 N N . SER A 1 1177 ? 27.820 -20.343 -112.527 1.00 55.91 1177 SER A N 1
ATOM 9485 C CA . SER A 1 1177 ? 26.824 -20.765 -113.525 1.00 55.91 1177 SER A CA 1
ATOM 9486 C C . SER A 1 1177 ? 27.497 -21.165 -114.839 1.00 55.91 1177 SER A C 1
ATOM 9488 O O . SER A 1 1177 ? 27.187 -22.228 -115.373 1.00 55.91 1177 SER A O 1
ATOM 9490 N N . ILE A 1 1178 ? 28.490 -20.393 -115.298 1.00 57.06 1178 ILE A N 1
ATOM 9491 C CA . ILE A 1 1178 ? 29.278 -20.701 -116.505 1.00 57.06 1178 ILE A CA 1
ATOM 9492 C C . ILE A 1 1178 ? 29.964 -22.076 -116.388 1.00 57.06 1178 ILE A C 1
ATOM 9494 O O . ILE A 1 1178 ? 29.918 -22.870 -117.325 1.00 57.06 1178 ILE A O 1
ATOM 9498 N N . SER A 1 1179 ? 30.521 -22.425 -115.221 1.00 53.69 1179 SER A N 1
ATOM 9499 C CA . SER A 1 1179 ? 31.192 -23.721 -115.006 1.00 53.69 1179 SER A CA 1
ATOM 9500 C C . SER A 1 1179 ? 30.269 -24.951 -114.939 1.00 53.69 1179 SER A C 1
ATOM 9502 O O . SER A 1 1179 ? 30.761 -26.058 -114.717 1.00 53.69 1179 SER A O 1
ATOM 9504 N N . LYS A 1 1180 ? 28.951 -24.799 -115.144 1.00 52.25 1180 LYS A N 1
ATOM 9505 C CA . LYS A 1 1180 ? 27.990 -25.917 -115.209 1.00 52.25 1180 LYS A CA 1
ATOM 9506 C C . LYS A 1 1180 ? 27.615 -26.369 -116.624 1.00 52.25 1180 LYS A C 1
ATOM 9508 O O . LYS A 1 1180 ? 26.937 -27.386 -116.741 1.00 52.25 1180 LYS A O 1
ATOM 9513 N N . HIS A 1 1181 ? 28.026 -25.647 -117.670 1.00 53.47 1181 HIS A N 1
ATOM 9514 C CA . HIS A 1 1181 ? 27.551 -25.884 -119.043 1.00 53.47 1181 HIS A CA 1
ATOM 9515 C C . HIS A 1 1181 ? 28.645 -26.115 -120.103 1.00 53.47 1181 HIS A C 1
ATOM 9517 O O . HIS A 1 1181 ? 28.323 -26.173 -121.286 1.00 53.47 1181 HIS A O 1
ATOM 9523 N N . ASP A 1 1182 ? 29.904 -26.332 -119.706 1.00 44.66 1182 ASP A N 1
ATOM 9524 C CA . ASP A 1 1182 ? 30.980 -26.747 -120.621 1.00 44.66 1182 ASP A CA 1
ATOM 9525 C C . ASP A 1 1182 ? 31.786 -27.927 -120.037 1.00 44.66 1182 ASP A C 1
ATOM 9527 O O . ASP A 1 1182 ? 32.053 -27.992 -118.836 1.00 44.66 1182 ASP A O 1
ATOM 9531 N N . ASN A 1 1183 ? 32.165 -28.879 -120.893 1.00 50.94 1183 ASN A N 1
ATOM 9532 C CA . ASN A 1 1183 ? 32.789 -30.155 -120.527 1.00 50.94 1183 ASN A CA 1
ATOM 9533 C C . ASN A 1 1183 ? 34.323 -30.082 -120.370 1.00 50.94 1183 ASN A C 1
ATOM 9535 O O . ASN A 1 1183 ? 34.954 -31.074 -120.002 1.00 50.94 1183 ASN A O 1
ATOM 9539 N N . ASN A 1 1184 ? 34.948 -28.925 -120.606 1.00 45.12 1184 ASN A N 1
ATOM 9540 C CA . ASN A 1 1184 ? 36.404 -28.737 -120.517 1.00 45.12 1184 ASN A CA 1
ATOM 9541 C C . ASN A 1 1184 ? 36.899 -28.450 -119.076 1.00 45.12 1184 ASN A C 1
ATOM 9543 O O . ASN A 1 1184 ? 37.448 -27.388 -118.767 1.00 45.12 1184 ASN A O 1
ATOM 9547 N N . GLN A 1 1185 ? 36.716 -29.411 -118.161 1.00 51.50 1185 GLN A N 1
ATOM 9548 C CA . GLN A 1 1185 ? 36.924 -29.207 -116.715 1.00 51.50 1185 GLN A CA 1
ATOM 9549 C C . GLN A 1 1185 ? 38.360 -28.853 -116.268 1.00 51.50 1185 GLN A C 1
ATOM 9551 O O . GLN A 1 1185 ? 38.535 -28.370 -115.147 1.00 51.50 1185 GLN A O 1
ATOM 9556 N N . THR A 1 1186 ? 39.396 -29.051 -117.086 1.00 50.69 1186 THR A N 1
ATOM 9557 C CA . THR A 1 1186 ? 40.796 -28.946 -116.630 1.00 50.69 1186 THR A CA 1
ATOM 9558 C C . THR A 1 1186 ? 41.271 -27.506 -116.381 1.00 50.69 1186 THR A C 1
ATOM 9560 O O . THR A 1 1186 ? 42.006 -27.267 -115.425 1.00 50.69 1186 THR A O 1
ATOM 9563 N N . TYR A 1 1187 ? 40.860 -26.527 -117.201 1.00 48.78 1187 TYR A N 1
ATOM 9564 C CA . TYR A 1 1187 ? 41.441 -25.170 -117.156 1.00 48.78 1187 TYR A CA 1
ATOM 9565 C C . TYR A 1 1187 ? 40.725 -24.231 -116.168 1.00 48.78 1187 TYR A C 1
ATOM 9567 O O . TYR A 1 1187 ? 41.369 -23.554 -115.366 1.00 48.78 1187 TYR A O 1
ATOM 9575 N N . LEU A 1 1188 ? 39.386 -24.237 -116.154 1.00 52.50 1188 LEU A N 1
ATOM 9576 C CA . LEU A 1 1188 ? 38.581 -23.440 -115.213 1.00 52.50 1188 LEU A CA 1
ATOM 9577 C C . LEU A 1 1188 ? 38.770 -23.889 -113.754 1.00 52.50 1188 LEU A C 1
ATOM 9579 O O . LEU A 1 1188 ? 38.816 -23.051 -112.852 1.00 52.50 1188 LEU A O 1
ATOM 9583 N N . SER A 1 1189 ? 38.962 -25.192 -113.518 1.00 51.12 1189 SER A N 1
ATOM 9584 C CA . SER A 1 1189 ? 39.241 -25.728 -112.179 1.00 51.12 1189 SER A CA 1
ATOM 9585 C C . SER A 1 1189 ? 40.539 -25.172 -111.588 1.00 51.12 1189 SER A C 1
ATOM 9587 O O . SER A 1 1189 ? 40.561 -24.820 -110.411 1.00 51.12 1189 SER A O 1
ATOM 9589 N N . ALA A 1 1190 ? 41.597 -25.021 -112.393 1.00 49.66 1190 ALA A N 1
ATOM 9590 C CA . ALA A 1 1190 ? 42.865 -24.445 -111.941 1.00 49.66 1190 ALA A CA 1
ATOM 9591 C C . ALA A 1 1190 ? 42.713 -22.974 -111.510 1.00 49.66 1190 ALA A C 1
ATOM 9593 O O . ALA A 1 1190 ? 43.182 -22.593 -110.439 1.00 49.66 1190 ALA A O 1
ATOM 9594 N N . VAL A 1 1191 ? 41.979 -22.163 -112.283 1.00 51.94 1191 VAL A N 1
ATOM 9595 C CA . VAL A 1 1191 ? 41.705 -20.752 -111.945 1.00 51.94 1191 VAL A CA 1
ATOM 9596 C C . VAL A 1 1191 ? 40.893 -20.634 -110.647 1.00 51.94 1191 VAL A C 1
ATOM 9598 O O . VAL A 1 1191 ? 41.215 -19.819 -109.783 1.00 51.94 1191 VAL A O 1
ATOM 9601 N N . ILE A 1 1192 ? 39.886 -21.493 -110.455 1.00 54.19 1192 ILE A N 1
ATOM 9602 C CA . ILE A 1 1192 ? 39.088 -21.543 -109.218 1.00 54.19 1192 ILE A CA 1
ATOM 9603 C C . ILE A 1 1192 ? 39.931 -22.016 -108.015 1.00 54.19 1192 ILE A C 1
ATOM 9605 O O . ILE A 1 1192 ? 39.693 -21.571 -106.890 1.00 54.19 1192 ILE A O 1
ATOM 9609 N N . ILE A 1 1193 ? 40.927 -22.883 -108.223 1.00 55.47 1193 ILE A N 1
ATOM 9610 C CA . ILE A 1 1193 ? 41.849 -23.339 -107.171 1.00 55.47 1193 ILE A CA 1
ATOM 9611 C C . ILE A 1 1193 ? 42.832 -22.230 -106.763 1.00 55.47 1193 ILE A C 1
ATOM 9613 O O . ILE A 1 1193 ? 42.997 -22.007 -105.562 1.00 55.47 1193 ILE A O 1
ATOM 9617 N N . GLU A 1 1194 ? 43.424 -21.481 -107.700 1.00 52.28 1194 GLU A N 1
ATOM 9618 C CA . GLU A 1 1194 ? 44.313 -20.363 -107.336 1.00 52.28 1194 GLU A CA 1
ATOM 9619 C C . GLU A 1 1194 ? 43.552 -19.194 -106.691 1.00 52.28 1194 GLU A C 1
ATOM 9621 O O . GLU A 1 1194 ? 44.035 -18.634 -105.707 1.00 52.28 1194 GLU A O 1
ATOM 9626 N N . LEU A 1 1195 ? 42.324 -18.887 -107.131 1.00 49.97 1195 LEU A N 1
ATOM 9627 C CA . LEU A 1 1195 ? 41.465 -17.912 -106.441 1.00 49.97 1195 LEU A CA 1
ATOM 9628 C C . LEU A 1 1195 ? 41.153 -18.345 -104.995 1.00 49.97 1195 LEU A C 1
ATOM 9630 O O . LEU A 1 1195 ? 41.240 -17.533 -104.073 1.00 49.97 1195 LEU A O 1
ATOM 9634 N N . LYS A 1 1196 ? 40.880 -19.638 -104.760 1.00 52.25 1196 LYS A N 1
ATOM 9635 C CA . LYS A 1 1196 ? 40.699 -20.187 -103.401 1.00 52.25 1196 LYS A CA 1
ATOM 9636 C C . LYS A 1 1196 ? 41.985 -20.162 -102.565 1.00 52.25 1196 LYS A C 1
ATOM 9638 O O . LYS A 1 1196 ? 41.904 -19.968 -101.353 1.00 52.25 1196 LYS A O 1
ATOM 9643 N N . LYS A 1 1197 ? 43.166 -20.329 -103.170 1.00 49.53 1197 LYS A N 1
ATOM 9644 C CA . LYS A 1 1197 ? 44.461 -20.189 -102.474 1.00 49.53 1197 LYS A CA 1
ATOM 9645 C C . LYS A 1 1197 ? 44.748 -18.741 -102.084 1.00 49.53 1197 LYS A C 1
ATOM 9647 O O . LYS A 1 1197 ? 45.111 -18.510 -100.936 1.00 49.53 1197 LYS A O 1
ATOM 9652 N N . LEU A 1 1198 ? 44.525 -17.783 -102.989 1.00 44.62 1198 LEU A N 1
ATOM 9653 C CA . LEU A 1 1198 ? 44.630 -16.346 -102.706 1.00 44.62 1198 LEU A CA 1
ATOM 9654 C C . LEU A 1 1198 ? 43.736 -15.952 -101.520 1.00 44.62 1198 LEU A C 1
ATOM 9656 O O . LEU A 1 1198 ? 44.229 -15.375 -100.553 1.00 44.62 1198 LEU A O 1
ATOM 9660 N N . MET A 1 1199 ? 42.465 -16.373 -101.522 1.00 46.72 1199 MET A N 1
ATOM 9661 C CA . MET A 1 1199 ? 41.562 -16.160 -100.382 1.00 46.72 1199 MET A CA 1
ATOM 9662 C C . MET A 1 1199 ? 42.058 -16.821 -99.082 1.00 46.72 1199 MET A C 1
ATOM 9664 O O . MET A 1 1199 ? 41.976 -16.211 -98.019 1.00 46.72 1199 MET A O 1
ATOM 9668 N N . ASN A 1 1200 ? 42.605 -18.041 -99.139 1.00 43.66 1200 ASN A N 1
ATOM 9669 C CA . ASN A 1 1200 ? 43.116 -18.745 -97.953 1.00 43.66 1200 ASN A CA 1
ATOM 9670 C C . ASN A 1 1200 ? 44.364 -18.102 -97.320 1.00 43.66 1200 ASN A C 1
ATOM 9672 O O . ASN A 1 1200 ? 44.654 -18.391 -96.157 1.00 43.66 1200 ASN A O 1
ATOM 9676 N N . VAL A 1 1201 ? 45.088 -17.238 -98.039 1.00 42.94 1201 VAL A N 1
ATOM 9677 C CA . VAL A 1 1201 ? 46.155 -16.413 -97.450 1.00 42.94 1201 VAL A CA 1
ATOM 9678 C C . VAL A 1 1201 ? 45.540 -15.225 -96.702 1.00 42.94 1201 VAL A C 1
ATOM 9680 O O . VAL A 1 1201 ? 45.818 -15.050 -95.520 1.00 42.94 1201 VAL A O 1
ATOM 9683 N N . THR A 1 1202 ? 44.624 -14.474 -97.325 1.00 44.09 1202 THR A N 1
ATOM 9684 C CA . THR A 1 1202 ? 43.996 -13.289 -96.701 1.00 44.09 1202 THR A CA 1
ATOM 9685 C C . THR A 1 1202 ? 43.082 -13.628 -95.513 1.00 44.09 1202 THR A C 1
ATOM 9687 O O . THR A 1 1202 ? 42.909 -12.818 -94.609 1.00 44.09 1202 THR A O 1
ATOM 9690 N N . VAL A 1 1203 ? 42.509 -14.836 -95.468 1.00 38.09 1203 VAL A N 1
ATOM 9691 C CA . VAL A 1 1203 ? 41.638 -15.293 -94.364 1.00 38.09 1203 VAL A CA 1
ATOM 9692 C C . VAL A 1 1203 ? 42.429 -15.743 -93.122 1.00 38.09 1203 VAL A C 1
ATOM 9694 O O . VAL A 1 1203 ? 41.846 -15.884 -92.046 1.00 38.09 1203 VAL A O 1
ATOM 9697 N N . LYS A 1 1204 ? 43.753 -15.942 -93.215 1.00 34.62 1204 LYS A N 1
ATOM 9698 C CA . LYS A 1 1204 ? 44.559 -16.450 -92.088 1.00 34.62 1204 LYS A CA 1
ATOM 9699 C C . LYS A 1 1204 ? 45.014 -15.396 -91.074 1.00 34.62 1204 LYS A C 1
ATOM 9701 O O . LYS A 1 1204 ? 45.368 -15.782 -89.965 1.00 34.62 1204 LYS A O 1
ATOM 9706 N N . GLU A 1 1205 ? 44.938 -14.107 -91.402 1.00 37.50 1205 GLU A N 1
ATOM 9707 C CA . GLU A 1 1205 ? 45.253 -13.008 -90.468 1.00 37.50 1205 GLU A CA 1
ATOM 9708 C C . GLU A 1 1205 ? 44.006 -12.388 -89.805 1.00 37.50 1205 GLU A C 1
ATOM 9710 O O . GLU A 1 1205 ? 44.130 -11.617 -88.859 1.00 37.50 1205 GLU A O 1
ATOM 9715 N N . ILE A 1 1206 ? 42.790 -12.779 -90.214 1.00 35.09 1206 ILE A N 1
ATOM 9716 C CA . ILE A 1 1206 ? 41.521 -12.278 -89.645 1.00 35.09 1206 ILE A CA 1
ATOM 9717 C C . ILE A 1 1206 ? 40.822 -13.376 -88.819 1.00 35.09 1206 ILE A C 1
ATOM 9719 O O . ILE A 1 1206 ? 39.656 -13.707 -89.028 1.00 35.09 1206 ILE A O 1
ATOM 9723 N N . LYS A 1 1207 ? 41.559 -13.981 -87.875 1.00 29.97 1207 LYS A N 1
ATOM 9724 C CA . LYS A 1 1207 ? 41.027 -14.945 -86.887 1.00 29.97 1207 LYS A CA 1
ATOM 9725 C C . LYS A 1 1207 ? 41.672 -14.834 -85.496 1.00 29.97 1207 LYS A C 1
ATOM 9727 O O . LYS A 1 1207 ? 42.049 -15.836 -84.892 1.00 29.97 1207 LYS A O 1
ATOM 9732 N N . TRP A 1 1208 ? 41.746 -13.616 -84.953 1.00 29.25 1208 TRP A N 1
ATOM 9733 C CA . TRP A 1 1208 ? 42.082 -13.409 -83.533 1.00 29.25 1208 TRP A CA 1
ATOM 9734 C C . TRP A 1 1208 ? 41.268 -12.305 -82.829 1.00 29.25 1208 TRP A C 1
ATOM 9736 O O . TRP A 1 1208 ? 41.742 -11.679 -81.886 1.00 29.25 1208 TRP A O 1
ATOM 9746 N N . SER A 1 1209 ? 40.031 -12.053 -83.280 1.00 30.52 1209 SER A N 1
ATOM 9747 C CA . SER A 1 1209 ? 39.179 -10.999 -82.707 1.00 30.52 1209 SER A CA 1
ATOM 9748 C C . SER A 1 1209 ? 37.669 -11.214 -82.926 1.00 30.52 1209 SER A C 1
ATOM 9750 O O . SER A 1 1209 ? 37.022 -10.367 -83.536 1.00 30.52 1209 SER A O 1
ATOM 9752 N N . GLU A 1 1210 ? 37.079 -12.316 -82.440 1.00 29.53 1210 GLU A N 1
ATOM 9753 C CA . GLU A 1 1210 ? 35.604 -12.400 -82.350 1.00 29.53 1210 GLU A CA 1
ATOM 9754 C C . GLU A 1 1210 ? 35.084 -13.331 -81.232 1.00 29.53 1210 GLU A C 1
ATOM 9756 O O . GLU A 1 1210 ? 34.708 -14.477 -81.456 1.00 29.53 1210 GLU A O 1
ATOM 9761 N N . GLN A 1 1211 ? 35.110 -12.803 -80.004 1.00 28.22 1211 GLN A N 1
ATOM 9762 C CA . GLN A 1 1211 ? 34.304 -13.110 -78.803 1.00 28.22 1211 GLN A CA 1
ATOM 9763 C C . GLN A 1 1211 ? 34.838 -12.121 -77.739 1.00 28.22 1211 GLN A C 1
ATOM 9765 O O . GLN A 1 1211 ? 36.040 -12.089 -77.503 1.00 28.22 1211 GLN A O 1
ATOM 9770 N N . ILE A 1 1212 ? 34.071 -11.216 -77.121 1.00 26.33 1212 ILE A N 1
ATOM 9771 C CA . ILE A 1 1212 ? 32.650 -11.246 -76.733 1.00 26.33 1212 ILE A CA 1
ATOM 9772 C C . ILE A 1 1212 ? 31.894 -9.962 -77.160 1.00 26.33 1212 ILE A C 1
ATOM 9774 O O . ILE A 1 1212 ? 32.470 -8.887 -77.300 1.00 26.33 1212 ILE A O 1
ATOM 9778 N N . ASN A 1 1213 ? 30.577 -10.104 -77.315 1.00 28.14 1213 ASN A N 1
ATOM 9779 C CA . ASN A 1 1213 ? 29.529 -9.108 -77.605 1.00 28.14 1213 ASN A CA 1
ATOM 9780 C C . ASN A 1 1213 ? 28.441 -9.243 -76.495 1.00 28.14 1213 ASN A C 1
ATOM 9782 O O . ASN A 1 1213 ? 28.415 -10.325 -75.899 1.00 28.14 1213 ASN A O 1
ATOM 9786 N N . PRO A 1 1214 ? 27.500 -8.306 -76.209 1.00 36.25 1214 PRO A N 1
ATOM 9787 C CA . PRO A 1 1214 ? 27.299 -6.919 -76.674 1.00 36.25 1214 PRO A CA 1
ATOM 9788 C C . PRO A 1 1214 ? 27.214 -5.855 -75.546 1.00 36.25 1214 PRO A C 1
ATOM 9790 O O . PRO A 1 1214 ? 26.932 -6.185 -74.397 1.00 36.25 1214 PRO A O 1
ATOM 9793 N N . ASN A 1 1215 ? 27.290 -4.555 -75.891 1.00 25.34 1215 ASN A N 1
ATOM 9794 C CA . ASN A 1 1215 ? 26.385 -3.542 -75.304 1.00 25.34 1215 ASN A CA 1
ATOM 9795 C C . ASN A 1 1215 ? 26.391 -2.180 -76.039 1.00 25.34 1215 ASN A C 1
ATOM 9797 O O . ASN A 1 1215 ? 27.408 -1.500 -76.035 1.00 25.34 1215 ASN A O 1
ATOM 9801 N N . TYR A 1 1216 ? 25.212 -1.778 -76.550 1.00 23.95 1216 TYR A N 1
ATOM 9802 C CA . TYR A 1 1216 ? 24.789 -0.423 -76.985 1.00 23.95 1216 TYR A CA 1
ATOM 9803 C C . TYR A 1 1216 ? 25.588 0.245 -78.144 1.00 23.95 1216 TYR A C 1
ATOM 9805 O O . TYR A 1 1216 ? 26.801 0.143 -78.240 1.00 23.95 1216 TYR A O 1
ATOM 9813 N N . ARG A 1 1217 ? 24.960 0.795 -79.204 1.00 22.56 1217 ARG A N 1
ATOM 9814 C CA . ARG A 1 1217 ? 24.066 1.984 -79.295 1.00 22.56 1217 ARG A CA 1
ATOM 9815 C C . ARG A 1 1217 ? 24.716 3.256 -78.714 1.00 22.56 1217 ARG A C 1
ATOM 9817 O O . ARG A 1 1217 ? 25.094 3.257 -77.556 1.00 22.56 1217 ARG A O 1
ATOM 9824 N N . SER A 1 1218 ? 24.791 4.389 -79.412 1.00 24.80 1218 SER A N 1
ATOM 9825 C CA . SER A 1 1218 ? 24.357 4.754 -80.780 1.00 24.80 1218 SER A CA 1
ATOM 9826 C C . SER A 1 1218 ? 24.887 6.162 -81.126 1.00 24.80 1218 SER A C 1
ATOM 9828 O O . SER A 1 1218 ? 25.407 6.823 -80.232 1.00 24.80 1218 SER A O 1
ATOM 9830 N N . PHE A 1 1219 ? 24.658 6.644 -82.361 1.00 23.05 1219 PHE A N 1
ATOM 9831 C CA . PHE A 1 1219 ? 25.107 7.953 -82.891 1.00 23.05 1219 PHE A CA 1
ATOM 9832 C C . PHE A 1 1219 ? 26.637 8.026 -83.118 1.00 23.05 1219 PHE A C 1
ATOM 9834 O O . PHE A 1 1219 ? 27.391 7.242 -82.554 1.00 23.05 1219 PHE A O 1
ATOM 9841 N N . LEU A 1 1220 ? 27.165 8.845 -84.034 1.00 23.69 1220 LEU A N 1
ATOM 9842 C CA . LEU A 1 1220 ? 26.671 10.117 -84.588 1.00 23.69 1220 LEU A CA 1
ATOM 9843 C C . LEU A 1 1220 ? 26.407 10.108 -86.102 1.00 23.69 1220 LEU A C 1
ATOM 9845 O O . LEU A 1 1220 ? 27.023 9.355 -86.849 1.00 23.69 1220 LEU A O 1
ATOM 9849 N N . ASN A 1 1221 ? 25.598 11.075 -86.542 1.00 23.77 1221 ASN A N 1
ATOM 9850 C CA . ASN A 1 1221 ? 26.081 12.072 -87.499 1.00 23.77 1221 ASN A CA 1
ATOM 9851 C C . ASN A 1 1221 ? 25.331 13.396 -87.284 1.00 23.77 1221 ASN A C 1
ATOM 9853 O O . ASN A 1 1221 ? 24.143 13.459 -87.571 1.00 23.77 1221 ASN A O 1
ATOM 9857 N N . PHE A 1 1222 ? 26.053 14.402 -86.770 1.00 28.83 1222 PHE A N 1
ATOM 9858 C CA . PHE A 1 1222 ? 25.672 15.826 -86.727 1.00 28.83 1222 PHE A CA 1
ATOM 9859 C C . PHE A 1 1222 ? 24.214 16.080 -86.218 1.00 28.83 1222 PHE A C 1
ATOM 9861 O O . PHE A 1 1222 ? 23.814 15.352 -85.308 1.00 28.83 1222 PHE A O 1
ATOM 9868 N N . GLY A 1 1223 ? 23.404 17.103 -86.532 1.00 22.12 1223 GLY A N 1
ATOM 9869 C CA . GLY A 1 1223 ? 23.384 18.114 -87.602 1.00 22.12 1223 GLY A CA 1
ATOM 9870 C C . GLY A 1 1223 ? 22.772 17.560 -88.883 1.00 22.12 1223 GLY A C 1
ATOM 9871 O O . GLY A 1 1223 ? 23.545 17.096 -89.745 1.00 22.12 1223 GLY A O 1
#

Secondary structure (DSSP, 8-state):
------------------------------------------------SSS--HHHHHHHHHHHHHHHHHHHHHHHHHHHHHHHHHSSS--HHHHHHHHHHHHHHHHHHHHHHHHHTT-TT-HHHHHHHHHHHHHHHHHHHHHHHHHHHHHHHHHHHHHHHHHHHHHHHHHHHHHHHHHHTT-HHHHHHHHHHHHHHHHHHHHHHHHHHHTT-TTHHHHHHHHHHHHHHHHHHHHHHHHHHHHHHHHHHHHHHHHHHHHHHHHHHHHHHHHHHS--SHHHHHHHHHHHHHHHHHHHHHHHHHHHHHHT---HHHHHHHHHHHHHHHHHHHHHHHHHHHHHHHHHHHHHHHHHHHHHHHHHHHHHHHHHHHHTT-TT-HHHHHHHHHHHHHHHHHHHHHHHHTTT-HHHHHHHHHHHHHHHHHHHHHHTTTS-S---HHHHHHHHHHHHHHHHHHHHHHHHTT-S---SHHHHHHHHHHHHHHHHHHTTTTSTTSHHHHGGGSTTTHHHHHHHHHHHHHHHHHHHHHHHHHHHHHHHHHHHHHHHHHHHHHHHHHHHT--SHHHHHHHHHHH--TTSSSHHHHHHHHHHHHTTS-IIIIIHHHHHHHHHHHHHHHHHHHHHHHHHHHHHHHHHHHHHHHHHHHHHHGGGHHHHT--TT-HHHHHHHHHHHHHHHHHHHHHHHHHHHHHTTSHHHHHHHHHHHHHHHHHHHHHHHHHHHHHHHHHHHHHHHHHHHHHHHHHHHHHHHHHHHHHHS-TT-TTHHHHHHHHHHHHHHHHHHHHHHHHTTTT-HHHHHHHHHHHHHHHHHHHHHHHHHHHHHHHHHHHHHHHHHHHHHHHHHHHHHHHHHHT--SHHHHHHHHHHHHHHHHHHHHHHHHHHHHHTT---HHHHHHHHHHHHHHHHHHHHHHHHHHHHHHHHHHHHHHHHHHHHHHHHHHHHHHHHHHHHHHS-TT-TTHHHHHHHHHHHHHHHHHHHHHIIIIIGGG-HHHHHHHHHHHHHHHHHHHHHHHHHHHHHHHHHHHHHHHHHHHHHHHHHHHHHTTTGGG-SS-----------HHHHHHTTTS-SSS----S-S-SSS-S----------S--SS---------SSHHHHHHHHHHHHHHHHHHTTTTS----HHHHHHHHHHHHHHHH--S-----HHHHHHHHHHHHHHHHHHTTS-S-HHHHHHHHHHHHHHHHHHTTSS-S---------------

pLDDT: mean 74.88, std 19.19, range [21.84, 96.0]

Organism: Metamycoplasma arthritidis (strain 158L3-1) (NCBI:txid243272)

Radius of gyration: 93.97 Å; chains: 1; bounding box: 194×71×318 Å

InterPro domains:
  IPR011732 Mycoplasma virulence, signal domain [PF09610] (1-31)
  IPR011732 Mycoplasma virulence, signal domain [TIGR02184] (1-33)

Foldseek 3Di:
DDDDDDDDDDDDDDDDDDDDDDDDDDDDDDDDDDDDDDDDDDDDDDDDPPPDDPVNVVVVVVLLVLLVVLLVQLVVLLVQLVVQLPDPQHALVSLVVSLVSLVVSLVVLVVSVVVCPPPPPDPVVVVSNVSSVVSSVSSVVSSVSSVVVLVVLLVVLVVLLVVLVVVLVVLLVVLVVCLVVLPLVVLVVSLVVLVVSLVSLVVSLVSCVSRVHPCNVSSVVSNVSSVVSSVSSVVSNVVSVVLVVVQVVLLVVLVVLLVVLVVLQVVLVVQCVVQDFLQSNVVSLVSNVVSLVVVVVVLVVSLVSLVPRDDVVSSVVSVVSSVVSVVSSVVSVVVSVVSVVVSVVVVVVLVVLLVVLLVLLVVLLVLLVVCLVPVPPPVSLVVSLVSLVVSLVSLVVVLVVNVRVVVSNVVSVVSNVSSVVSVVSSVVVPPPDDDDQPVVLQVLQVVLQVLLVVLVVLLVVPPPDDQFAVNVVSLVVSVVSLVCCCVALVPCPHSNNVCCVPPNRVPSNVVSVVSSVVSVVVSVVSVVVNVVLVVVLVVLLVVLVVVLVVLVVQLVVQQALVSLVVSCVQQDDCCDPHSNVSLVVSLVSLVRYDCVPPNVVVNVSSVVSNVSSVVSNVSSVVSNVVLVVLLVVLLVLLVVLLVVLVVCVQVPPDDLLQLQSLVVSLVVLVVSLVVLVVSLVVVVVSLVSYVVSVVSNVVSSVSSVVSSVVSVVSNVVSVVSSVVNVVVLVVLLVVLLVLLVVLLVQCVVLVPDDLQDLCSLVSLVVSLVSLVVSLVSLVVSLVSCVSPVVSNVSSVVSNVVSVVSSVVSVVSSVVSVVVLVVLLVVLLVLLVVLVVLLVVLVVCLVPAQALVSNLVSLVVSVVSLVVSVVSLVVSVVSLVSRNDPVSSVVSVVSSVVSVVSSVVSVVVSVVVNVVSVVLVVVLVVLLVVLLVLLVVLLVLLVVLLPDDLPDPCSLVSLVVSLVSLVVSLVVLVCSLPPRCVSPPPSNVSSVVSSVVSVVSNVSSVVSNVVSVVVVVVVVVVVVVVVVVVVVVVVVVVVPVVPPDDDDDDDDDDDDPCVVVVVVVVVDDDDDDDDPPVPPDPPPDDDDDDDDDDPPDDDDDDDDDDDDDDPVVVVVLVVVVVVVVVCVVCVPPDDDDPVLVVVVVVVVVVNVPPPDDDDDDPVRVVVVVVVVVVNLVVVQVPDPPPPPSVVVVVVVVVVVVVVVPVPPDDDDDDDDDDDDDDDD